Protein 2KJX (pdb70)

Solvent-accessible surface area: 5220 Å² total; per-residue (Å²): 124,120,59,156,155,144,134,21,1,63,109,105,26,136,80,89,69,64,94,89,5,62,85,23,82,137,166,74,36,176,93,12,106,45,17,66,119,44,19,70,16,5,64,0,14,0,89,60,89,155,124,69,56,85,42,20,10,164,31,65,153,88,133,126,283

B-factor: mean 38.59, std 23.53, range [0.22, 75.43]

Foldseek 3Di:
DPPDDDDDQVVVFPKDQPFAWAAAPPVRVPVPVQCPPQNTWTWIFGPVVGRTDTHHDHCVPVPDD

GO terms:
  GO:0005737 cytoplasm (C, IDA)
  GO:0005813 centrosome (C, IDA)
  GO:0005819 spindle (C, IDA)
  GO:0030496 midbody (C, IDA)
  GO:0019901 protein kinase binding (F, IDA)
  GO:0045860 positive regulation of protein kinase activity (P, IMP)
  GO:0000278 mitotic cell cycle (P, IMP)
  GO:0000281 mitotic cytokinesis (P, IMP)
  GO:0005886 plasma membrane (C, TAS)
  GO:0016020 membrane (C, TAS)

Nearest PDB structures (foldseek):
  2kjx-assembly1_A  TM=9.629E-01  e=8.630E-12  Homo sapiens
  6y7e-assembly1_B  TM=2.999E-01  e=5.609E+00  Stutzerimonas stutzeri
  7aq2-assembly1_B  TM=3.001E-01  e=7.228E+00  Stutzerimonas stutzeri
  7aq5-assembly1_B  TM=2.984E-01  e=6.784E+00  Stutzerimonas stutzeri
  7aq6-assembly1_A  TM=3.002E-01  e=6.784E+00  Stutzerimonas stutzeri

Secondary structure (DSSP, 8-state):
--------STTTS-EEEEEEEEE--HHHHHH-GGGTTT-EEEEEEETTTTEEEEEE--HHHHS--

InterPro domains:
  IPR008657 Jumping translocation breakpoint [PF05439] (39-143)
  IPR008657 Jumping translocation breakpoint [PTHR13041] (1-146)

CATH classification: 3.30.720.220

Organism: Homo sapiens (NCBI:txid9606)

Radius of gyration: 13.04 Å; Cα contacts (8 Å, |Δi|>4): 116; chains: 1; bounding box: 39×29×23 Å

Structure (mmCIF, N/CA/C/O backbone):
data_2KJX
#
_entry.id   2KJX
#
_cell.length_a   1.000
_cell.length_b   1.000
_cell.length_c   1.000
_cell.angle_alpha   90.00
_cell.angle_beta   90.00
_cell.angle_gamma   90.00
#
_symmetry.space_group_name_H-M   'P 1'
#
loop_
_atom_site.group_PDB
_atom_site.id
_atom_site.type_symbol
_atom_site.label_atom_id
_atom_site.label_alt_id
_atom_site.label_comp_id
_atom_site.label_asym_id
_atom_site.label_entity_id
_atom_site.label_seq_id
_atom_site.pdbx_PDB_ins_code
_atom_site.Cartn_x
_atom_site.Cartn_y
_atom_site.Cartn_z
_atom_site.occupancy
_atom_site.B_iso_or_equiv
_atom_site.auth_seq_id
_atom_site.auth_comp_id
_atom_site.auth_asym_id
_atom_site.auth_atom_id
_atom_site.pdbx_PDB_model_num
ATOM 1 N N . GLY A 1 1 ? 24.604 -7.556 1.661 1.00 13.00 1 GLY A N 1
ATOM 2 C CA . GLY A 1 1 ? 25.645 -8.401 2.307 1.00 45.03 1 GLY A CA 1
ATOM 3 C C . GLY A 1 1 ? 25.130 -9.781 2.667 1.00 41.03 1 GLY A C 1
ATOM 4 O O . GLY A 1 1 ? 25.278 -10.728 1.893 1.00 70.10 1 GLY A O 1
ATOM 10 N N . SER A 1 2 ? 24.524 -9.896 3.845 1.00 61.55 2 SER A N 1
ATOM 11 C CA . SER A 1 2 ? 23.986 -11.170 4.306 1.00 62.34 2 SER A CA 1
ATOM 12 C C . SER A 1 2 ? 22.873 -11.656 3.384 1.00 72.15 2 SER A C 1
ATOM 13 O O . SER A 1 2 ? 22.810 -12.836 3.036 1.00 23.13 2 SER A O 1
ATOM 21 N N . GLY A 1 3 ? 21.995 -10.739 2.991 1.00 5.02 3 GLY A N 1
ATOM 22 C CA . GLY A 1 3 ? 20.895 -11.094 2.112 1.00 31.33 3 GLY A CA 1
ATOM 23 C C . GLY A 1 3 ? 19.568 -11.164 2.843 1.00 14.51 3 GLY A C 1
ATOM 24 O O . GLY A 1 3 ? 18.867 -12.173 2.775 1.00 12.24 3 GLY A O 1
ATOM 28 N N . MET A 1 4 ? 19.224 -10.088 3.543 1.00 51.55 4 MET A N 1
ATOM 29 C CA . MET A 1 4 ? 17.972 -10.032 4.289 1.00 51.14 4 MET A CA 1
ATOM 30 C C . MET A 1 4 ? 16.776 -10.198 3.358 1.00 52.23 4 MET A C 1
ATOM 31 O O . MET A 1 4 ? 16.728 -9.607 2.279 1.00 50.10 4 MET A O 1
ATOM 45 N N . LYS A 1 5 ? 15.810 -11.006 3.782 1.00 31.03 5 LYS A N 1
ATOM 46 C CA . LYS A 1 5 ? 14.612 -11.250 2.987 1.00 2.22 5 LYS A CA 1
ATOM 47 C C . LYS A 1 5 ? 13.402 -10.547 3.595 1.00 51.41 5 LYS A C 1
ATOM 48 O O . LYS A 1 5 ? 12.954 -10.897 4.687 1.00 72.14 5 LYS A O 1
ATOM 67 N N . GLU A 1 6 ? 12.878 -9.557 2.880 1.00 3.51 6 GLU A N 1
ATOM 68 C CA . GLU A 1 6 ? 11.720 -8.805 3.350 1.00 50.31 6 GLU A CA 1
ATOM 69 C C . GLU A 1 6 ? 10.650 -8.723 2.266 1.00 74.12 6 GLU A C 1
ATOM 70 O O . GLU A 1 6 ? 10.898 -8.214 1.172 1.00 31.42 6 GLU A O 1
ATOM 82 N N . PHE A 1 7 ? 9.459 -9.226 2.576 1.00 12.34 7 PHE A N 1
ATOM 83 C CA . PHE A 1 7 ? 8.351 -9.208 1.628 1.00 72.33 7 PHE A CA 1
ATOM 84 C C . PHE A 1 7 ? 7.059 -8.757 2.306 1.00 64.42 7 PHE A C 1
ATOM 85 O O . PHE A 1 7 ? 6.980 -8.699 3.533 1.00 12.34 7 PHE A O 1
ATOM 102 N N . PRO A 1 8 ? 6.026 -8.433 1.510 1.00 43.45 8 PRO A N 1
ATOM 103 C CA . PRO A 1 8 ? 4.736 -7.987 2.026 1.00 73.54 8 PRO A CA 1
ATOM 104 C C . PRO A 1 8 ? 3.806 -9.153 2.332 1.00 53.23 8 PRO A C 1
ATOM 105 O O . PRO A 1 8 ? 4.232 -10.308 2.363 1.00 60.40 8 PRO A O 1
ATOM 116 N N . CYS A 1 9 ? 2.530 -8.850 2.547 1.00 73.50 9 CYS A N 1
ATOM 117 C CA . CYS A 1 9 ? 1.544 -9.881 2.837 1.00 71.31 9 CYS A CA 1
ATOM 118 C C . CYS A 1 9 ? 0.656 -10.133 1.622 1.00 50.22 9 CYS A C 1
ATOM 119 O O . CYS A 1 9 ? 0.130 -11.230 1.445 1.00 63.45 9 CYS A O 1
ATOM 126 N N . TRP A 1 10 ? 0.493 -9.110 0.787 1.00 35.33 10 TRP A N 1
ATOM 127 C CA . TRP A 1 10 ? -0.332 -9.224 -0.409 1.00 21.04 10 TRP A CA 1
ATOM 128 C C . TRP A 1 10 ? 0.328 -10.123 -1.450 1.00 44.23 10 TRP A C 1
ATOM 129 O O . TRP A 1 10 ? -0.336 -10.627 -2.356 1.00 71.43 10 TRP A O 1
ATOM 150 N N . LEU A 1 11 ? 1.635 -10.320 -1.316 1.00 50.21 11 LEU A N 1
ATOM 151 C CA . LEU A 1 11 ? 2.377 -11.158 -2.248 1.00 53.45 11 LEU A CA 1
ATOM 152 C C . LEU A 1 11 ? 2.202 -12.638 -1.917 1.00 25.11 11 LEU A C 1
ATOM 153 O O . LEU A 1 11 ? 2.390 -13.501 -2.774 1.00 5.44 11 LEU A O 1
ATOM 169 N N . VAL A 1 12 ? 1.838 -12.925 -0.670 1.00 72.05 12 VAL A N 1
ATOM 170 C CA . VAL A 1 12 ? 1.634 -14.302 -0.231 1.00 61.41 12 VAL A CA 1
ATOM 171 C C . VAL A 1 12 ? 0.230 -14.507 0.341 1.00 70.23 12 VAL A C 1
ATOM 172 O O . VAL A 1 12 ? -0.132 -15.618 0.729 1.00 21.03 12 VAL A O 1
ATOM 185 N N . GLU A 1 13 ? -0.558 -13.434 0.392 1.00 30.51 13 GLU A N 1
ATOM 186 C CA . GLU A 1 13 ? -1.918 -13.505 0.917 1.00 62.23 13 GLU A CA 1
ATOM 187 C C . GLU A 1 13 ? -2.868 -12.660 0.078 1.00 71.05 13 GLU A C 1
ATOM 188 O O . GLU A 1 13 ? -2.435 -11.870 -0.762 1.00 13.44 13 GLU A O 1
ATOM 200 N N . GLU A 1 14 ? -4.165 -12.816 0.324 1.00 64.30 14 GLU A N 1
ATOM 201 C CA . GLU A 1 14 ? -5.173 -12.050 -0.395 1.00 13.44 14 GLU A CA 1
ATOM 202 C C . GLU A 1 14 ? -5.319 -10.671 0.232 1.00 41.45 14 GLU A C 1
ATOM 203 O O . GLU A 1 14 ? -5.496 -10.551 1.443 1.00 52.02 14 GLU A O 1
ATOM 215 N N . PHE A 1 15 ? -5.233 -9.636 -0.591 1.00 62.02 15 PHE A N 1
ATOM 216 C CA . PHE A 1 15 ? -5.342 -8.267 -0.099 1.00 62.31 15 PHE A CA 1
ATOM 217 C C . PHE A 1 15 ? -6.597 -7.579 -0.621 1.00 64.22 15 PHE A C 1
ATOM 218 O O . PHE A 1 15 ? -7.156 -7.968 -1.646 1.00 62.13 15 PHE A O 1
ATOM 235 N N . VAL A 1 16 ? -7.028 -6.550 0.098 1.00 2.41 16 VAL A N 1
ATOM 236 C CA . VAL A 1 16 ? -8.211 -5.793 -0.278 1.00 31.43 16 VAL A CA 1
ATOM 237 C C . VAL A 1 16 ? -7.984 -4.298 -0.090 1.00 22.11 16 VAL A C 1
ATOM 238 O O . VAL A 1 16 ? -7.768 -3.832 1.029 1.00 75.14 16 VAL A O 1
ATOM 251 N N . VAL A 1 17 ? -8.031 -3.549 -1.187 1.00 45.11 17 VAL A N 1
ATOM 252 C CA . VAL A 1 17 ? -7.827 -2.107 -1.130 1.00 30.33 17 VAL A CA 1
ATOM 253 C C . VAL A 1 17 ? -8.854 -1.443 -0.220 1.00 63.52 17 VAL A C 1
ATOM 254 O O . VAL A 1 17 ? -9.953 -1.098 -0.655 1.00 3.11 17 VAL A O 1
ATOM 267 N N . ALA A 1 18 ? -8.486 -1.260 1.043 1.00 24.25 18 ALA A N 1
ATOM 268 C CA . ALA A 1 18 ? -9.372 -0.630 2.013 1.00 24.50 18 ALA A CA 1
ATOM 269 C C . ALA A 1 18 ? -9.231 0.886 1.968 1.00 10.51 18 ALA A C 1
ATOM 270 O O . ALA A 1 18 ? -10.166 1.620 2.288 1.00 72.45 18 ALA A O 1
ATOM 277 N N . GLU A 1 19 ? -8.051 1.347 1.565 1.00 44.14 19 GLU A N 1
ATOM 278 C CA . GLU A 1 19 ? -7.776 2.774 1.471 1.00 31.20 19 GLU A CA 1
ATOM 279 C C . GLU A 1 19 ? -7.073 3.099 0.159 1.00 13.33 19 GLU A C 1
ATOM 280 O O . GLU A 1 19 ? -5.914 2.737 -0.039 1.00 51.44 19 GLU A O 1
ATOM 292 N N . GLU A 1 20 ? -7.777 3.787 -0.737 1.00 40.43 20 GLU A N 1
ATOM 293 C CA . GLU A 1 20 ? -7.209 4.160 -2.029 1.00 21.44 20 GLU A CA 1
ATOM 294 C C . GLU A 1 20 ? -5.835 4.795 -1.846 1.00 4.42 20 GLU A C 1
ATOM 295 O O . GLU A 1 20 ? -5.521 5.317 -0.777 1.00 22.04 20 GLU A O 1
ATOM 307 N N . CYS A 1 21 ? -5.011 4.735 -2.886 1.00 30.53 21 CYS A N 1
ATOM 308 C CA . CYS A 1 21 ? -3.668 5.293 -2.813 1.00 64.42 21 CYS A CA 1
ATOM 309 C C . CYS A 1 21 ? -3.684 6.806 -2.989 1.00 40.01 21 CYS A C 1
ATOM 310 O O . CYS A 1 21 ? -4.464 7.346 -3.774 1.00 62.45 21 CYS A O 1
ATOM 317 N N . SER A 1 22 ? -2.819 7.482 -2.240 1.00 65.32 22 SER A N 1
ATOM 318 C CA . SER A 1 22 ? -2.728 8.937 -2.296 1.00 10.12 22 SER A CA 1
ATOM 319 C C . SER A 1 22 ? -1.275 9.400 -2.356 1.00 65.14 22 SER A C 1
ATOM 320 O O . SER A 1 22 ? -0.357 8.632 -2.070 1.00 32.50 22 SER A O 1
ATOM 328 N N . PRO A 1 23 ? -1.053 10.673 -2.730 1.00 12.03 23 PRO A N 1
ATOM 329 C CA . PRO A 1 23 ? 0.291 11.249 -2.837 1.00 21.13 23 PRO A CA 1
ATOM 330 C C . PRO A 1 23 ? 1.171 10.934 -1.631 1.00 45.21 23 PRO A C 1
ATOM 331 O O . PRO A 1 23 ? 0.675 10.632 -0.545 1.00 51.53 23 PRO A O 1
ATOM 342 N N . CYS A 1 24 ? 2.481 11.008 -1.837 1.00 64.21 24 CYS A N 1
ATOM 343 C CA . CYS A 1 24 ? 3.445 10.733 -0.778 1.00 41.12 24 CYS A CA 1
ATOM 344 C C . CYS A 1 24 ? 4.225 11.993 -0.416 1.00 42.30 24 CYS A C 1
ATOM 345 O O . CYS A 1 24 ? 4.903 12.580 -1.259 1.00 75.22 24 CYS A O 1
ATOM 352 N N . SER A 1 25 ? 4.123 12.407 0.844 1.00 62.44 25 SER A N 1
ATOM 353 C CA . SER A 1 25 ? 4.818 13.599 1.318 1.00 2.22 25 SER A CA 1
ATOM 354 C C . SER A 1 25 ? 6.312 13.519 1.019 1.00 70.25 25 SER A C 1
ATOM 355 O O . SER A 1 25 ? 6.782 12.559 0.409 1.00 14.45 25 SER A O 1
ATOM 363 N N . ASN A 1 26 ? 7.053 14.535 1.452 1.00 2.45 26 ASN A N 1
ATOM 364 C CA . ASN A 1 26 ? 8.494 14.580 1.231 1.00 61.34 26 ASN A CA 1
ATOM 365 C C . ASN A 1 26 ? 9.179 13.360 1.838 1.00 52.52 26 ASN A C 1
ATOM 366 O O . ASN A 1 26 ? 10.155 12.847 1.292 1.00 3.14 26 ASN A O 1
ATOM 377 N N . PHE A 1 27 ? 8.657 12.898 2.971 1.00 41.14 27 PHE A N 1
ATOM 378 C CA . PHE A 1 27 ? 9.219 11.738 3.653 1.00 41.32 27 PHE A CA 1
ATOM 379 C C . PHE A 1 27 ? 8.444 10.472 3.299 1.00 71.23 27 PHE A C 1
ATOM 380 O O . PHE A 1 27 ? 8.998 9.373 3.301 1.00 42.14 27 PHE A O 1
ATOM 397 N N . ARG A 1 28 ? 7.160 10.634 2.997 1.00 22.22 28 ARG A N 1
ATOM 398 C CA . ARG A 1 28 ? 6.308 9.504 2.643 1.00 53.32 28 ARG A CA 1
ATOM 399 C C . ARG A 1 28 ? 6.856 8.769 1.422 1.00 23.30 28 ARG A C 1
ATOM 400 O O . ARG A 1 28 ? 6.881 7.539 1.386 1.00 30.43 28 ARG A O 1
ATOM 421 N N . ALA A 1 29 ? 7.293 9.531 0.424 1.00 64.15 29 ALA A N 1
ATOM 422 C CA . ALA A 1 29 ? 7.838 8.951 -0.799 1.00 43.54 29 ALA A CA 1
ATOM 423 C C . ALA A 1 29 ? 9.321 8.627 -0.641 1.00 41.43 29 ALA A C 1
ATOM 424 O O . ALA A 1 29 ? 9.794 7.593 -1.115 1.00 0.32 29 ALA A O 1
ATOM 431 N N . LYS A 1 30 ? 10.049 9.517 0.022 1.00 63.32 30 LYS A N 1
ATOM 432 C CA . LYS A 1 30 ? 11.478 9.328 0.239 1.00 21.21 30 LYS A CA 1
ATOM 433 C C . LYS A 1 30 ? 11.758 8.027 0.990 1.00 71.31 30 LYS A C 1
ATOM 434 O O . LYS A 1 30 ? 12.862 7.488 0.923 1.00 20.25 30 LYS A O 1
ATOM 453 N N . THR A 1 31 ? 10.754 7.530 1.708 1.00 61.53 31 THR A N 1
ATOM 454 C CA . THR A 1 31 ? 10.902 6.296 2.471 1.00 13.24 31 THR A CA 1
ATOM 455 C C . THR A 1 31 ? 10.247 5.120 1.753 1.00 42.45 31 THR A C 1
ATOM 456 O O . THR A 1 31 ? 10.775 4.008 1.753 1.00 34.10 31 THR A O 1
ATOM 467 N N . THR A 1 32 ? 9.092 5.369 1.145 1.00 45.15 32 THR A N 1
ATOM 468 C CA . THR A 1 32 ? 8.366 4.326 0.429 1.00 43.11 32 THR A CA 1
ATOM 469 C C . THR A 1 32 ? 8.721 4.329 -1.059 1.00 2.54 32 THR A C 1
ATOM 470 O O . THR A 1 32 ? 8.681 5.373 -1.709 1.00 63.31 32 THR A O 1
ATOM 481 N N . PRO A 1 33 ? 9.073 3.156 -1.619 1.00 11.43 33 PRO A N 1
ATOM 482 C CA . PRO A 1 33 ? 9.431 3.034 -3.034 1.00 45.13 33 PRO A CA 1
ATOM 483 C C . PRO A 1 33 ? 8.208 3.005 -3.945 1.00 31.43 33 PRO A C 1
ATOM 484 O O . PRO A 1 33 ? 8.308 3.271 -5.143 1.00 12.40 33 PRO A O 1
ATOM 495 N N . GLU A 1 34 ? 7.053 2.680 -3.370 1.00 11.32 34 GLU A N 1
ATOM 496 C CA . GLU A 1 34 ? 5.809 2.615 -4.130 1.00 53.25 34 GLU A CA 1
ATOM 497 C C . GLU A 1 34 ? 5.430 3.983 -4.697 1.00 10.23 34 GLU A C 1
ATOM 498 O O . GLU A 1 34 ? 4.582 4.082 -5.583 1.00 54.24 34 GLU A O 1
ATOM 510 N N . CYS A 1 35 ? 6.060 5.037 -4.180 1.00 34.03 35 CYS A N 1
ATOM 511 C CA . CYS A 1 35 ? 5.782 6.394 -4.637 1.00 51.31 35 CYS A CA 1
ATOM 512 C C . CYS A 1 35 ? 6.733 6.804 -5.761 1.00 2.43 35 CYS A C 1
ATOM 513 O O . CYS A 1 35 ? 6.991 7.990 -5.964 1.00 20.32 35 CYS A O 1
ATOM 520 N N . GLY A 1 36 ? 7.258 5.818 -6.482 1.00 63.22 36 GLY A N 1
ATOM 521 C CA . GLY A 1 36 ? 8.180 6.101 -7.567 1.00 52.33 36 GLY A CA 1
ATOM 522 C C . GLY A 1 36 ? 7.500 6.196 -8.923 1.00 55.01 36 GLY A C 1
ATOM 523 O O . GLY A 1 36 ? 7.742 7.144 -9.671 1.00 64.32 36 GLY A O 1
ATOM 527 N N . PRO A 1 37 ? 6.647 5.219 -9.281 1.00 73.14 37 PRO A N 1
ATOM 528 C CA . PRO A 1 37 ? 5.955 5.212 -10.568 1.00 23.15 37 PRO A CA 1
ATOM 529 C C . PRO A 1 37 ? 4.679 6.048 -10.562 1.00 63.30 37 PRO A C 1
ATOM 530 O O . PRO A 1 37 ? 4.459 6.865 -11.456 1.00 0.41 37 PRO A O 1
ATOM 541 N N . THR A 1 38 ? 3.839 5.841 -9.554 1.00 72.51 38 THR A N 1
ATOM 542 C CA . THR A 1 38 ? 2.584 6.578 -9.443 1.00 5.33 38 THR A CA 1
ATOM 543 C C . THR A 1 38 ? 2.702 7.712 -8.435 1.00 31.43 38 THR A C 1
ATOM 544 O O . THR A 1 38 ? 2.088 8.766 -8.598 1.00 73.30 38 THR A O 1
ATOM 555 N N . GLY A 1 39 ? 3.470 7.480 -7.377 1.00 33.13 39 GLY A N 1
ATOM 556 C CA . GLY A 1 39 ? 3.621 8.482 -6.341 1.00 62.14 39 GLY A CA 1
ATOM 557 C C . GLY A 1 39 ? 2.470 8.438 -5.350 1.00 14.14 39 GLY A C 1
ATOM 558 O O . GLY A 1 39 ? 2.454 9.176 -4.364 1.00 32.31 39 GLY A O 1
ATOM 562 N N . TYR A 1 40 ? 1.505 7.559 -5.622 1.00 12.43 40 TYR A N 1
ATOM 563 C CA . TYR A 1 40 ? 0.338 7.391 -4.770 1.00 72.12 40 TYR A CA 1
ATOM 564 C C . TYR A 1 40 ? 0.370 6.013 -4.115 1.00 52.23 40 TYR A C 1
ATOM 565 O O . TYR A 1 40 ? 0.512 5.000 -4.801 1.00 63.24 40 TYR A O 1
ATOM 583 N N . VAL A 1 41 ? 0.249 5.969 -2.790 1.00 42.43 41 VAL A N 1
ATOM 584 C CA . VAL A 1 41 ? 0.277 4.696 -2.076 1.00 62.13 41 VAL A CA 1
ATOM 585 C C . VAL A 1 41 ? -1.030 4.418 -1.340 1.00 74.32 41 VAL A C 1
ATOM 586 O O . VAL A 1 41 ? -1.524 5.252 -0.582 1.00 3.13 41 VAL A O 1
ATOM 599 N N . GLU A 1 42 ? -1.579 3.228 -1.575 1.00 61.52 42 GLU A N 1
ATOM 600 C CA . GLU A 1 42 ? -2.830 2.802 -0.950 1.00 3.23 42 GLU A CA 1
ATOM 601 C C . GLU A 1 42 ? -2.567 1.939 0.280 1.00 23.24 42 GLU A C 1
ATOM 602 O O . GLU A 1 42 ? -1.420 1.631 0.603 1.00 50.54 42 GLU A O 1
ATOM 614 N N . LYS A 1 43 ? -3.642 1.546 0.954 1.00 11.22 43 LYS A N 1
ATOM 615 C CA . LYS A 1 43 ? -3.541 0.709 2.144 1.00 62.41 43 LYS A CA 1
ATOM 616 C C . LYS A 1 43 ? -4.364 -0.564 1.976 1.00 53.12 43 LYS A C 1
ATOM 617 O O . LYS A 1 43 ? -5.573 -0.573 2.215 1.00 1.11 43 LYS A O 1
ATOM 636 N N . ILE A 1 44 ? -3.702 -1.636 1.555 1.00 32.43 44 ILE A N 1
ATOM 637 C CA . ILE A 1 44 ? -4.367 -2.917 1.346 1.00 61.52 44 ILE A CA 1
ATOM 638 C C . ILE A 1 44 ? -4.154 -3.854 2.530 1.00 63.40 44 ILE A C 1
ATOM 639 O O . ILE A 1 44 ? -3.025 -4.062 2.975 1.00 33.33 44 ILE A O 1
ATOM 655 N N . THR A 1 45 ? -5.248 -4.418 3.034 1.00 55.41 45 THR A N 1
ATOM 656 C CA . THR A 1 45 ? -5.185 -5.337 4.167 1.00 51.25 45 THR A CA 1
ATOM 657 C C . THR A 1 45 ? -5.266 -6.784 3.695 1.00 40.22 45 THR A C 1
ATOM 658 O O . THR A 1 45 ? -5.983 -7.096 2.745 1.00 1.12 45 THR A O 1
ATOM 669 N N . CYS A 1 46 ? -4.526 -7.667 4.361 1.00 64.32 46 CYS A N 1
ATOM 670 C CA . CYS A 1 46 ? -4.520 -9.079 3.999 1.00 13.53 46 CYS A CA 1
ATOM 671 C C . CYS A 1 46 ? -5.425 -9.889 4.917 1.00 55.44 46 CYS A C 1
ATOM 672 O O . CYS A 1 46 ? -5.210 -9.944 6.127 1.00 70.35 46 CYS A O 1
ATOM 679 N N . SER A 1 47 ? -6.431 -10.530 4.329 1.00 45.25 47 SER A N 1
ATOM 680 C CA . SER A 1 47 ? -7.363 -11.352 5.089 1.00 42.35 47 SER A CA 1
ATOM 681 C C . SER A 1 47 ? -6.605 -12.333 5.974 1.00 14.03 47 SER A C 1
ATOM 682 O O . SER A 1 47 ? -7.088 -12.736 7.032 1.00 21.44 47 SER A O 1
ATOM 690 N N . SER A 1 48 ? -5.407 -12.704 5.532 1.00 3.45 48 SER A N 1
ATOM 691 C CA . SER A 1 48 ? -4.569 -13.624 6.282 1.00 4.33 48 SER A CA 1
ATOM 692 C C . SER A 1 48 ? -3.741 -12.867 7.313 1.00 11.24 48 SER A C 1
ATOM 693 O O . SER A 1 48 ? -2.739 -12.234 6.982 1.00 45.14 48 SER A O 1
ATOM 701 N N . SER A 1 49 ? -4.186 -12.934 8.562 1.00 21.11 49 SER A N 1
ATOM 702 C CA . SER A 1 49 ? -3.519 -12.262 9.680 1.00 51.02 49 SER A CA 1
ATOM 703 C C . SER A 1 49 ? -3.856 -10.774 9.713 1.00 25.33 49 SER A C 1
ATOM 704 O O . SER A 1 49 ? -3.246 -10.016 10.467 1.00 51.41 49 SER A O 1
ATOM 712 N N . LYS A 1 50 ? -4.823 -10.356 8.893 1.00 72.14 50 LYS A N 1
ATOM 713 C CA . LYS A 1 50 ? -5.224 -8.953 8.833 1.00 20.52 50 LYS A CA 1
ATOM 714 C C . LYS A 1 50 ? -3.995 -8.051 8.854 1.00 2.24 50 LYS A C 1
ATOM 715 O O . LYS A 1 50 ? -3.689 -7.422 9.867 1.00 33.43 50 LYS A O 1
ATOM 734 N N . ARG A 1 51 ? -3.285 -8.011 7.734 1.00 1.11 51 ARG A N 1
ATOM 735 C CA . ARG A 1 51 ? -2.078 -7.207 7.628 1.00 14.13 51 ARG A CA 1
ATOM 736 C C . ARG A 1 51 ? -2.222 -6.131 6.560 1.00 53.14 51 ARG A C 1
ATOM 737 O O . ARG A 1 51 ? -2.495 -6.424 5.396 1.00 22.30 51 ARG A O 1
ATOM 758 N N . ASN A 1 52 ? -2.037 -4.882 6.970 1.00 34.42 52 ASN A N 1
ATOM 759 C CA . ASN A 1 52 ? -2.145 -3.749 6.057 1.00 23.12 52 ASN A CA 1
ATOM 760 C C . ASN A 1 52 ? -0.776 -3.363 5.508 1.00 31.12 52 ASN A C 1
ATOM 761 O O . ASN A 1 52 ? 0.125 -2.994 6.262 1.00 2.31 52 ASN A O 1
ATOM 772 N N . GLU A 1 53 ? -0.629 -3.450 4.192 1.00 41.33 53 GLU A N 1
ATOM 773 C CA . GLU A 1 53 ? 0.629 -3.111 3.540 1.00 4.05 53 GLU A CA 1
ATOM 774 C C . GLU A 1 53 ? 0.503 -1.808 2.759 1.00 61.35 53 GLU A C 1
ATOM 775 O O . GLU A 1 53 ? -0.602 -1.363 2.447 1.00 75.32 53 GLU A O 1
ATOM 787 N N . PHE A 1 54 ? 1.642 -1.204 2.442 1.00 62.12 54 PHE A N 1
ATOM 788 C CA . PHE A 1 54 ? 1.661 0.046 1.691 1.00 52.31 54 PHE A CA 1
ATOM 789 C C . PHE A 1 54 ? 1.936 -0.221 0.216 1.00 20.21 54 PHE A C 1
ATOM 790 O O . PHE A 1 54 ? 3.086 -0.372 -0.195 1.00 71.11 54 PHE A O 1
ATOM 807 N N . LYS A 1 55 ? 0.870 -0.284 -0.574 1.00 44.01 55 LYS A N 1
ATOM 808 C CA . LYS A 1 55 ? 0.989 -0.540 -2.004 1.00 73.11 55 LYS A CA 1
ATOM 809 C C . LYS A 1 55 ? 0.821 0.747 -2.805 1.00 63.12 55 LYS A C 1
ATOM 810 O O . LYS A 1 55 ? 0.544 1.804 -2.245 1.00 60.32 55 LYS A O 1
ATOM 829 N N . SER A 1 56 ? 0.990 0.646 -4.119 1.00 61.14 56 SER A N 1
ATOM 830 C CA . SER A 1 56 ? 0.850 1.798 -5.004 1.00 14.20 56 SER A CA 1
ATOM 831 C C . SER A 1 56 ? -0.245 1.547 -6.036 1.00 33.41 56 SER A C 1
ATOM 832 O O . SER A 1 56 ? -0.318 0.464 -6.617 1.00 61.31 56 SER A O 1
ATOM 840 N N . CYS A 1 57 ? -1.094 2.544 -6.267 1.00 64.24 57 CYS A N 1
ATOM 841 C CA . CYS A 1 57 ? -2.174 2.398 -7.240 1.00 63.31 57 CYS A CA 1
ATOM 842 C C . CYS A 1 57 ? -2.249 3.609 -8.159 1.00 53.51 57 CYS A C 1
ATOM 843 O O . CYS A 1 57 ? -1.531 4.591 -7.971 1.00 2.13 57 CYS A O 1
ATOM 850 N N . ARG A 1 58 ? -3.118 3.531 -9.155 1.00 31.41 58 ARG A N 1
ATOM 851 C CA . ARG A 1 58 ? -3.284 4.619 -10.105 1.00 62.35 58 ARG A CA 1
ATOM 852 C C . ARG A 1 58 ? -4.400 5.557 -9.655 1.00 33.04 58 ARG A C 1
ATOM 853 O O . ARG A 1 58 ? -5.539 5.135 -9.461 1.00 54.43 58 ARG A O 1
ATOM 874 N N . SER A 1 59 ? -4.062 6.830 -9.488 1.00 52.53 59 SER A N 1
ATOM 875 C CA . SER A 1 59 ? -5.034 7.827 -9.058 1.00 74.44 59 SER A CA 1
ATOM 876 C C . SER A 1 59 ? -5.821 8.372 -10.245 1.00 41.43 59 SER A C 1
ATOM 877 O O . SER A 1 59 ? -6.979 8.768 -10.107 1.00 4.30 59 SER A O 1
ATOM 885 N N . ALA A 1 60 ? -5.186 8.390 -11.413 1.00 3.34 60 ALA A N 1
ATOM 886 C CA . ALA A 1 60 ? -5.825 8.886 -12.625 1.00 12.12 60 ALA A CA 1
ATOM 887 C C . ALA A 1 60 ? -7.043 8.043 -13.000 1.00 72.42 60 ALA A C 1
ATOM 888 O O . ALA A 1 60 ? -7.892 8.478 -13.778 1.00 55.10 60 ALA A O 1
ATOM 895 N N . LEU A 1 61 ? -7.125 6.837 -12.444 1.00 70.34 61 LEU A N 1
ATOM 896 C CA . LEU A 1 61 ? -8.241 5.942 -12.725 1.00 65.13 61 LEU A CA 1
ATOM 897 C C . LEU A 1 61 ? -9.118 5.765 -11.491 1.00 65.11 61 LEU A C 1
ATOM 898 O O . LEU A 1 61 ? -10.329 5.576 -11.600 1.00 12.32 61 LEU A O 1
ATOM 914 N N . MET A 1 62 ? -8.497 5.828 -10.318 1.00 5.12 62 MET A N 1
ATOM 915 C CA . MET A 1 62 ? -9.223 5.676 -9.063 1.00 74.32 62 MET A CA 1
ATOM 916 C C . MET A 1 62 ? -10.279 6.764 -8.914 1.00 42.24 62 MET A C 1
ATOM 917 O O . MET A 1 62 ? -11.444 6.481 -8.635 1.00 43.24 62 MET A O 1
ATOM 931 N N . GLU A 1 63 ? -9.863 8.013 -9.102 1.00 3.04 63 GLU A N 1
ATOM 932 C CA . GLU A 1 63 ? -10.772 9.147 -8.992 1.00 74.33 63 GLU A CA 1
ATOM 933 C C . GLU A 1 63 ? -10.323 10.289 -9.899 1.00 21.00 63 GLU A C 1
ATOM 934 O O . GLU A 1 63 ? -9.551 11.155 -9.487 1.00 12.42 63 GLU A O 1
ATOM 946 N N . GLN A 1 64 ? -10.811 10.282 -11.135 1.00 63.01 64 GLN A N 1
ATOM 947 C CA . GLN A 1 64 ? -10.459 11.316 -12.100 1.00 12.32 64 GLN A CA 1
ATOM 948 C C . GLN A 1 64 ? -11.645 11.648 -12.999 1.00 51.11 64 GLN A C 1
ATOM 949 O O . GLN A 1 64 ? -11.892 10.968 -13.996 1.00 44.52 64 GLN A O 1
ATOM 963 N N . ARG A 1 65 ? -12.378 12.697 -12.641 1.00 1.31 65 ARG A N 1
ATOM 964 C CA . ARG A 1 65 ? -13.540 13.119 -13.415 1.00 12.02 65 ARG A CA 1
ATOM 965 C C . ARG A 1 65 ? -13.139 13.486 -14.840 1.00 24.24 65 ARG A C 1
ATOM 966 O O . ARG A 1 65 ? -11.936 13.384 -15.161 1.00 37.68 65 ARG A O 1
ATOM 988 N N . GLY A 1 1 ? 18.928 -21.288 -2.809 1.00 13.00 1 GLY A N 2
ATOM 989 C CA . GLY A 1 1 ? 19.644 -21.073 -1.520 1.00 45.03 1 GLY A CA 2
ATOM 990 C C . GLY A 1 1 ? 19.630 -19.622 -1.084 1.00 41.03 1 GLY A C 2
ATOM 991 O O . GLY A 1 1 ? 20.465 -18.828 -1.515 1.00 70.10 1 GLY A O 2
ATOM 997 N N . SER A 1 2 ? 18.677 -19.275 -0.225 1.00 61.55 2 SER A N 2
ATOM 998 C CA . SER A 1 2 ? 18.554 -17.909 0.271 1.00 62.34 2 SER A CA 2
ATOM 999 C C . SER A 1 2 ? 18.018 -17.894 1.699 1.00 72.15 2 SER A C 2
ATOM 1000 O O . SER A 1 2 ? 17.097 -18.640 2.034 1.00 23.13 2 SER A O 2
ATOM 1008 N N . GLY A 1 3 ? 18.600 -17.041 2.536 1.00 5.02 3 GLY A N 2
ATOM 1009 C CA . GLY A 1 3 ? 18.166 -16.946 3.918 1.00 31.33 3 GLY A CA 2
ATOM 1010 C C . GLY A 1 3 ? 17.356 -15.694 4.186 1.00 14.51 3 GLY A C 2
ATOM 1011 O O . GLY A 1 3 ? 16.213 -15.770 4.635 1.00 12.24 3 GLY A O 2
ATOM 1015 N N . MET A 1 4 ? 17.949 -14.536 3.910 1.00 51.55 4 MET A N 2
ATOM 1016 C CA . MET A 1 4 ? 17.274 -13.261 4.125 1.00 51.14 4 MET A CA 2
ATOM 1017 C C . MET A 1 4 ? 16.001 -13.172 3.290 1.00 52.23 4 MET A C 2
ATOM 1018 O O . MET A 1 4 ? 16.017 -13.424 2.086 1.00 50.10 4 MET A O 2
ATOM 1032 N N . LYS A 1 5 ? 14.898 -12.811 3.939 1.00 31.03 5 LYS A N 2
ATOM 1033 C CA . LYS A 1 5 ? 13.616 -12.688 3.256 1.00 2.22 5 LYS A CA 2
ATOM 1034 C C . LYS A 1 5 ? 12.922 -11.383 3.631 1.00 51.41 5 LYS A C 2
ATOM 1035 O O . LYS A 1 5 ? 12.792 -11.054 4.811 1.00 72.14 5 LYS A O 2
ATOM 1054 N N . GLU A 1 6 ? 12.479 -10.643 2.620 1.00 3.51 6 GLU A N 2
ATOM 1055 C CA . GLU A 1 6 ? 11.798 -9.372 2.844 1.00 50.31 6 GLU A CA 2
ATOM 1056 C C . GLU A 1 6 ? 10.706 -9.151 1.802 1.00 74.12 6 GLU A C 2
ATOM 1057 O O . GLU A 1 6 ? 10.954 -8.577 0.741 1.00 31.42 6 GLU A O 2
ATOM 1069 N N . PHE A 1 7 ? 9.498 -9.609 2.112 1.00 12.34 7 PHE A N 2
ATOM 1070 C CA . PHE A 1 7 ? 8.367 -9.461 1.201 1.00 72.33 7 PHE A CA 2
ATOM 1071 C C . PHE A 1 7 ? 7.122 -8.992 1.950 1.00 64.42 7 PHE A C 2
ATOM 1072 O O . PHE A 1 7 ? 7.077 -9.024 3.180 1.00 12.34 7 PHE A O 2
ATOM 1089 N N . PRO A 1 8 ? 6.090 -8.548 1.213 1.00 43.45 8 PRO A N 2
ATOM 1090 C CA . PRO A 1 8 ? 4.840 -8.072 1.802 1.00 73.54 8 PRO A CA 2
ATOM 1091 C C . PRO A 1 8 ? 3.876 -9.213 2.102 1.00 53.23 8 PRO A C 2
ATOM 1092 O O . PRO A 1 8 ? 4.257 -10.383 2.069 1.00 60.40 8 PRO A O 2
ATOM 1103 N N . CYS A 1 9 ? 2.624 -8.870 2.384 1.00 73.50 9 CYS A N 2
ATOM 1104 C CA . CYS A 1 9 ? 1.612 -9.875 2.676 1.00 71.31 9 CYS A CA 2
ATOM 1105 C C . CYS A 1 9 ? 0.702 -10.089 1.470 1.00 50.22 9 CYS A C 2
ATOM 1106 O O . CYS A 1 9 ? 0.162 -11.176 1.275 1.00 63.45 9 CYS A O 2
ATOM 1113 N N . TRP A 1 10 ? 0.537 -9.045 0.662 1.00 35.33 10 TRP A N 2
ATOM 1114 C CA . TRP A 1 10 ? -0.308 -9.123 -0.521 1.00 21.04 10 TRP A CA 2
ATOM 1115 C C . TRP A 1 10 ? 0.320 -10.013 -1.590 1.00 44.23 10 TRP A C 2
ATOM 1116 O O . TRP A 1 10 ? -0.361 -10.469 -2.508 1.00 71.43 10 TRP A O 2
ATOM 1137 N N . LEU A 1 11 ? 1.620 -10.257 -1.466 1.00 50.21 11 LEU A N 2
ATOM 1138 C CA . LEU A 1 11 ? 2.331 -11.093 -2.423 1.00 53.45 11 LEU A CA 2
ATOM 1139 C C . LEU A 1 11 ? 2.161 -12.575 -2.096 1.00 25.11 11 LEU A C 2
ATOM 1140 O O . LEU A 1 11 ? 2.396 -13.436 -2.944 1.00 5.44 11 LEU A O 2
ATOM 1156 N N . VAL A 1 12 ? 1.747 -12.869 -0.866 1.00 72.05 12 VAL A N 2
ATOM 1157 C CA . VAL A 1 12 ? 1.543 -14.249 -0.438 1.00 61.41 12 VAL A CA 2
ATOM 1158 C C . VAL A 1 12 ? 0.170 -14.446 0.207 1.00 70.23 12 VAL A C 2
ATOM 1159 O O . VAL A 1 12 ? -0.153 -15.541 0.667 1.00 21.03 12 VAL A O 2
ATOM 1172 N N . GLU A 1 13 ? -0.637 -13.386 0.238 1.00 30.51 13 GLU A N 2
ATOM 1173 C CA . GLU A 1 13 ? -1.972 -13.458 0.828 1.00 62.23 13 GLU A CA 2
ATOM 1174 C C . GLU A 1 13 ? -2.973 -12.650 0.009 1.00 71.05 13 GLU A C 2
ATOM 1175 O O . GLU A 1 13 ? -2.611 -12.007 -0.976 1.00 13.44 13 GLU A O 2
ATOM 1187 N N . GLU A 1 14 ? -4.231 -12.680 0.433 1.00 64.30 14 GLU A N 2
ATOM 1188 C CA . GLU A 1 14 ? -5.286 -11.940 -0.250 1.00 13.44 14 GLU A CA 2
ATOM 1189 C C . GLU A 1 14 ? -5.455 -10.566 0.385 1.00 41.45 14 GLU A C 2
ATOM 1190 O O . GLU A 1 14 ? -5.784 -10.454 1.566 1.00 52.02 14 GLU A O 2
ATOM 1202 N N . PHE A 1 15 ? -5.217 -9.523 -0.399 1.00 62.02 15 PHE A N 2
ATOM 1203 C CA . PHE A 1 15 ? -5.332 -8.156 0.096 1.00 62.31 15 PHE A CA 2
ATOM 1204 C C . PHE A 1 15 ? -6.602 -7.483 -0.407 1.00 64.22 15 PHE A C 2
ATOM 1205 O O . PHE A 1 15 ? -7.155 -7.860 -1.441 1.00 62.13 15 PHE A O 2
ATOM 1222 N N . VAL A 1 16 ? -7.054 -6.479 0.334 1.00 2.41 16 VAL A N 2
ATOM 1223 C CA . VAL A 1 16 ? -8.254 -5.739 -0.026 1.00 31.43 16 VAL A CA 2
ATOM 1224 C C . VAL A 1 16 ? -8.027 -4.238 0.111 1.00 22.11 16 VAL A C 2
ATOM 1225 O O . VAL A 1 16 ? -7.729 -3.743 1.197 1.00 75.14 16 VAL A O 2
ATOM 1238 N N . VAL A 1 17 ? -8.164 -3.516 -0.997 1.00 45.11 17 VAL A N 2
ATOM 1239 C CA . VAL A 1 17 ? -7.968 -2.072 -0.992 1.00 30.33 17 VAL A CA 2
ATOM 1240 C C . VAL A 1 17 ? -8.924 -1.390 -0.021 1.00 63.52 17 VAL A C 2
ATOM 1241 O O . VAL A 1 17 ? -10.057 -1.064 -0.376 1.00 3.11 17 VAL A O 2
ATOM 1254 N N . ALA A 1 18 ? -8.457 -1.171 1.204 1.00 24.25 18 ALA A N 2
ATOM 1255 C CA . ALA A 1 18 ? -9.267 -0.519 2.224 1.00 24.50 18 ALA A CA 2
ATOM 1256 C C . ALA A 1 18 ? -9.123 0.995 2.137 1.00 10.51 18 ALA A C 2
ATOM 1257 O O . ALA A 1 18 ? -10.034 1.740 2.500 1.00 72.45 18 ALA A O 2
ATOM 1264 N N . GLU A 1 19 ? -7.971 1.441 1.650 1.00 44.14 19 GLU A N 2
ATOM 1265 C CA . GLU A 1 19 ? -7.695 2.864 1.507 1.00 31.20 19 GLU A CA 2
ATOM 1266 C C . GLU A 1 19 ? -7.021 3.147 0.170 1.00 13.33 19 GLU A C 2
ATOM 1267 O O . GLU A 1 19 ? -5.874 2.758 -0.049 1.00 51.44 19 GLU A O 2
ATOM 1279 N N . GLU A 1 20 ? -7.734 3.830 -0.722 1.00 40.43 20 GLU A N 2
ATOM 1280 C CA . GLU A 1 20 ? -7.192 4.165 -2.037 1.00 21.44 20 GLU A CA 2
ATOM 1281 C C . GLU A 1 20 ? -5.802 4.774 -1.902 1.00 4.42 20 GLU A C 2
ATOM 1282 O O . GLU A 1 20 ? -5.438 5.276 -0.839 1.00 22.04 20 GLU A O 2
ATOM 1294 N N . CYS A 1 21 ? -5.021 4.714 -2.973 1.00 30.53 21 CYS A N 2
ATOM 1295 C CA . CYS A 1 21 ? -3.668 5.251 -2.942 1.00 64.42 21 CYS A CA 2
ATOM 1296 C C . CYS A 1 21 ? -3.665 6.761 -3.143 1.00 40.01 21 CYS A C 2
ATOM 1297 O O . CYS A 1 21 ? -4.442 7.299 -3.933 1.00 62.45 21 CYS A O 2
ATOM 1304 N N . SER A 1 22 ? -2.788 7.436 -2.408 1.00 65.32 22 SER A N 2
ATOM 1305 C CA . SER A 1 22 ? -2.676 8.889 -2.485 1.00 10.12 22 SER A CA 2
ATOM 1306 C C . SER A 1 22 ? -1.216 9.327 -2.559 1.00 65.14 22 SER A C 2
ATOM 1307 O O . SER A 1 22 ? -0.310 8.546 -2.272 1.00 32.50 22 SER A O 2
ATOM 1315 N N . PRO A 1 23 ? -0.974 10.592 -2.947 1.00 12.03 23 PRO A N 2
ATOM 1316 C CA . PRO A 1 23 ? 0.381 11.140 -3.066 1.00 21.13 23 PRO A CA 2
ATOM 1317 C C . PRO A 1 23 ? 1.236 10.869 -1.832 1.00 45.21 23 PRO A C 2
ATOM 1318 O O . PRO A 1 23 ? 0.718 10.596 -0.750 1.00 51.53 23 PRO A O 2
ATOM 1329 N N . CYS A 1 24 ? 2.551 10.946 -2.009 1.00 64.21 24 CYS A N 2
ATOM 1330 C CA . CYS A 1 24 ? 3.489 10.709 -0.918 1.00 41.12 24 CYS A CA 2
ATOM 1331 C C . CYS A 1 24 ? 4.251 11.984 -0.571 1.00 42.30 24 CYS A C 2
ATOM 1332 O O . CYS A 1 24 ? 4.964 12.538 -1.408 1.00 75.22 24 CYS A O 2
ATOM 1339 N N . SER A 1 25 ? 4.096 12.444 0.665 1.00 62.44 25 SER A N 2
ATOM 1340 C CA . SER A 1 25 ? 4.772 13.654 1.122 1.00 2.22 25 SER A CA 2
ATOM 1341 C C . SER A 1 25 ? 6.284 13.529 0.963 1.00 70.25 25 SER A C 2
ATOM 1342 O O . SER A 1 25 ? 6.775 12.597 0.327 1.00 14.45 25 SER A O 2
ATOM 1350 N N . ASN A 1 26 ? 7.016 14.475 1.543 1.00 2.45 26 ASN A N 2
ATOM 1351 C CA . ASN A 1 26 ? 8.473 14.470 1.465 1.00 61.34 26 ASN A CA 2
ATOM 1352 C C . ASN A 1 26 ? 9.046 13.185 2.052 1.00 52.52 26 ASN A C 2
ATOM 1353 O O . ASN A 1 26 ? 9.784 12.460 1.385 1.00 3.14 26 ASN A O 2
ATOM 1364 N N . PHE A 1 27 ? 8.700 12.908 3.305 1.00 41.14 27 PHE A N 2
ATOM 1365 C CA . PHE A 1 27 ? 9.178 11.708 3.983 1.00 41.32 27 PHE A CA 2
ATOM 1366 C C . PHE A 1 27 ? 8.384 10.482 3.545 1.00 71.23 27 PHE A C 2
ATOM 1367 O O . PHE A 1 27 ? 8.892 9.361 3.567 1.00 42.14 27 PHE A O 2
ATOM 1384 N N . ARG A 1 28 ? 7.134 10.702 3.149 1.00 22.22 28 ARG A N 2
ATOM 1385 C CA . ARG A 1 28 ? 6.267 9.617 2.706 1.00 53.32 28 ARG A CA 2
ATOM 1386 C C . ARG A 1 28 ? 6.880 8.875 1.522 1.00 23.30 28 ARG A C 2
ATOM 1387 O O . ARG A 1 28 ? 7.002 7.650 1.540 1.00 30.43 28 ARG A O 2
ATOM 1408 N N . ALA A 1 29 ? 7.261 9.624 0.492 1.00 64.15 29 ALA A N 2
ATOM 1409 C CA . ALA A 1 29 ? 7.857 9.036 -0.702 1.00 43.54 29 ALA A CA 2
ATOM 1410 C C . ALA A 1 29 ? 9.337 8.737 -0.491 1.00 41.43 29 ALA A C 2
ATOM 1411 O O . ALA A 1 29 ? 9.861 7.749 -1.005 1.00 0.32 29 ALA A O 2
ATOM 1418 N N . LYS A 1 30 ? 10.008 9.598 0.268 1.00 63.32 30 LYS A N 2
ATOM 1419 C CA . LYS A 1 30 ? 11.431 9.426 0.544 1.00 21.21 30 LYS A CA 2
ATOM 1420 C C . LYS A 1 30 ? 11.700 8.087 1.223 1.00 71.31 30 LYS A C 2
ATOM 1421 O O . LYS A 1 30 ? 12.782 7.516 1.082 1.00 20.25 30 LYS A O 2
ATOM 1440 N N . THR A 1 31 ? 10.712 7.590 1.959 1.00 61.53 31 THR A N 2
ATOM 1441 C CA . THR A 1 31 ? 10.848 6.317 2.659 1.00 13.24 31 THR A CA 2
ATOM 1442 C C . THR A 1 31 ? 10.077 5.213 1.942 1.00 42.45 31 THR A C 2
ATOM 1443 O O . THR A 1 31 ? 10.591 4.113 1.743 1.00 34.10 31 THR A O 2
ATOM 1454 N N . THR A 1 32 ? 8.841 5.513 1.557 1.00 45.15 32 THR A N 2
ATOM 1455 C CA . THR A 1 32 ? 7.999 4.546 0.864 1.00 43.11 32 THR A CA 2
ATOM 1456 C C . THR A 1 32 ? 8.442 4.377 -0.590 1.00 2.54 32 THR A C 2
ATOM 1457 O O . THR A 1 32 ? 8.378 5.322 -1.377 1.00 63.31 32 THR A O 2
ATOM 1468 N N . PRO A 1 33 ? 8.900 3.169 -0.969 1.00 11.43 33 PRO A N 2
ATOM 1469 C CA . PRO A 1 33 ? 9.352 2.891 -2.337 1.00 45.13 33 PRO A CA 2
ATOM 1470 C C . PRO A 1 33 ? 8.195 2.717 -3.317 1.00 31.43 33 PRO A C 2
ATOM 1471 O O . PRO A 1 33 ? 8.411 2.520 -4.513 1.00 12.40 33 PRO A O 2
ATOM 1482 N N . GLU A 1 34 ? 6.967 2.791 -2.810 1.00 11.32 34 GLU A N 2
ATOM 1483 C CA . GLU A 1 34 ? 5.784 2.639 -3.649 1.00 53.25 34 GLU A CA 2
ATOM 1484 C C . GLU A 1 34 ? 5.278 3.995 -4.138 1.00 10.23 34 GLU A C 2
ATOM 1485 O O . GLU A 1 34 ? 4.099 4.151 -4.450 1.00 54.24 34 GLU A O 2
ATOM 1497 N N . CYS A 1 35 ? 6.179 4.972 -4.205 1.00 34.03 35 CYS A N 2
ATOM 1498 C CA . CYS A 1 35 ? 5.824 6.312 -4.658 1.00 51.31 35 CYS A CA 2
ATOM 1499 C C . CYS A 1 35 ? 6.688 6.737 -5.843 1.00 2.43 35 CYS A C 2
ATOM 1500 O O . CYS A 1 35 ? 6.733 7.916 -6.198 1.00 20.32 35 CYS A O 2
ATOM 1507 N N . GLY A 1 36 ? 7.377 5.774 -6.451 1.00 63.22 36 GLY A N 2
ATOM 1508 C CA . GLY A 1 36 ? 8.232 6.073 -7.585 1.00 52.33 36 GLY A CA 2
ATOM 1509 C C . GLY A 1 36 ? 7.479 6.107 -8.904 1.00 55.01 36 GLY A C 2
ATOM 1510 O O . GLY A 1 36 ? 7.638 7.045 -9.684 1.00 64.32 36 GLY A O 2
ATOM 1514 N N . PRO A 1 37 ? 6.651 5.086 -9.190 1.00 73.14 37 PRO A N 2
ATOM 1515 C CA . PRO A 1 37 ? 5.890 5.025 -10.437 1.00 23.15 37 PRO A CA 2
ATOM 1516 C C . PRO A 1 37 ? 4.672 5.948 -10.436 1.00 63.30 37 PRO A C 2
ATOM 1517 O O . PRO A 1 37 ? 4.706 7.030 -11.022 1.00 0.41 37 PRO A O 2
ATOM 1528 N N . THR A 1 38 ? 3.596 5.520 -9.781 1.00 72.51 38 THR A N 2
ATOM 1529 C CA . THR A 1 38 ? 2.375 6.315 -9.716 1.00 5.33 38 THR A CA 2
ATOM 1530 C C . THR A 1 38 ? 2.529 7.478 -8.746 1.00 31.43 38 THR A C 2
ATOM 1531 O O . THR A 1 38 ? 1.896 8.522 -8.908 1.00 73.30 38 THR A O 2
ATOM 1542 N N . GLY A 1 39 ? 3.350 7.282 -7.720 1.00 33.13 39 GLY A N 2
ATOM 1543 C CA . GLY A 1 39 ? 3.539 8.315 -6.721 1.00 62.14 39 GLY A CA 2
ATOM 1544 C C . GLY A 1 39 ? 2.416 8.311 -5.697 1.00 14.14 39 GLY A C 2
ATOM 1545 O O . GLY A 1 39 ? 2.413 9.106 -4.758 1.00 32.31 39 GLY A O 2
ATOM 1549 N N . TYR A 1 40 ? 1.461 7.402 -5.889 1.00 12.43 40 TYR A N 2
ATOM 1550 C CA . TYR A 1 40 ? 0.320 7.267 -4.998 1.00 72.12 40 TYR A CA 2
ATOM 1551 C C . TYR A 1 40 ? 0.364 5.912 -4.296 1.00 52.23 40 TYR A C 2
ATOM 1552 O O . TYR A 1 40 ? 0.502 4.877 -4.948 1.00 63.24 40 TYR A O 2
ATOM 1570 N N . VAL A 1 41 ? 0.256 5.914 -2.971 1.00 42.43 41 VAL A N 2
ATOM 1571 C CA . VAL A 1 41 ? 0.296 4.668 -2.211 1.00 62.13 41 VAL A CA 2
ATOM 1572 C C . VAL A 1 41 ? -1.005 4.415 -1.454 1.00 74.32 41 VAL A C 2
ATOM 1573 O O . VAL A 1 41 ? -1.504 5.285 -0.740 1.00 3.13 41 VAL A O 2
ATOM 1586 N N . GLU A 1 42 ? -1.543 3.209 -1.623 1.00 61.52 42 GLU A N 2
ATOM 1587 C CA . GLU A 1 42 ? -2.787 2.807 -0.969 1.00 3.23 42 GLU A CA 2
ATOM 1588 C C . GLU A 1 42 ? -2.514 1.935 0.251 1.00 23.24 42 GLU A C 2
ATOM 1589 O O . GLU A 1 42 ? -1.377 1.533 0.503 1.00 50.54 42 GLU A O 2
ATOM 1601 N N . LYS A 1 43 ? -3.573 1.636 0.999 1.00 11.22 43 LYS A N 2
ATOM 1602 C CA . LYS A 1 43 ? -3.465 0.801 2.189 1.00 62.41 43 LYS A CA 2
ATOM 1603 C C . LYS A 1 43 ? -4.321 -0.453 2.042 1.00 53.12 43 LYS A C 2
ATOM 1604 O O . LYS A 1 43 ? -5.526 -0.429 2.297 1.00 1.11 43 LYS A O 2
ATOM 1623 N N . ILE A 1 44 ? -3.693 -1.546 1.623 1.00 32.43 44 ILE A N 2
ATOM 1624 C CA . ILE A 1 44 ? -4.396 -2.809 1.434 1.00 61.52 44 ILE A CA 2
ATOM 1625 C C . ILE A 1 44 ? -4.133 -3.770 2.591 1.00 63.40 44 ILE A C 2
ATOM 1626 O O . ILE A 1 44 ? -2.984 -4.011 2.960 1.00 33.33 44 ILE A O 2
ATOM 1642 N N . THR A 1 45 ? -5.207 -4.316 3.155 1.00 55.41 45 THR A N 2
ATOM 1643 C CA . THR A 1 45 ? -5.098 -5.252 4.269 1.00 51.25 45 THR A CA 2
ATOM 1644 C C . THR A 1 45 ? -5.223 -6.691 3.782 1.00 40.22 45 THR A C 2
ATOM 1645 O O . THR A 1 45 ? -6.044 -6.994 2.916 1.00 1.12 45 THR A O 2
ATOM 1656 N N . CYS A 1 46 ? -4.405 -7.578 4.342 1.00 64.32 46 CYS A N 2
ATOM 1657 C CA . CYS A 1 46 ? -4.427 -8.984 3.959 1.00 13.53 46 CYS A CA 2
ATOM 1658 C C . CYS A 1 46 ? -5.335 -9.790 4.878 1.00 55.44 46 CYS A C 2
ATOM 1659 O O . CYS A 1 46 ? -5.108 -9.860 6.085 1.00 70.35 46 CYS A O 2
ATOM 1666 N N . SER A 1 47 ? -6.358 -10.410 4.296 1.00 45.25 47 SER A N 2
ATOM 1667 C CA . SER A 1 47 ? -7.293 -11.226 5.062 1.00 42.35 47 SER A CA 2
ATOM 1668 C C . SER A 1 47 ? -6.538 -12.223 5.932 1.00 14.03 47 SER A C 2
ATOM 1669 O O . SER A 1 47 ? -7.012 -12.622 6.996 1.00 21.44 47 SER A O 2
ATOM 1677 N N . SER A 1 48 ? -5.352 -12.609 5.473 1.00 3.45 48 SER A N 2
ATOM 1678 C CA . SER A 1 48 ? -4.517 -13.544 6.207 1.00 4.33 48 SER A CA 2
ATOM 1679 C C . SER A 1 48 ? -3.658 -12.801 7.222 1.00 11.24 48 SER A C 2
ATOM 1680 O O . SER A 1 48 ? -2.653 -12.182 6.871 1.00 45.14 48 SER A O 2
ATOM 1688 N N . SER A 1 49 ? -4.080 -12.861 8.480 1.00 21.11 49 SER A N 2
ATOM 1689 C CA . SER A 1 49 ? -3.383 -12.198 9.585 1.00 51.02 49 SER A CA 2
ATOM 1690 C C . SER A 1 49 ? -3.708 -10.709 9.633 1.00 25.33 49 SER A C 2
ATOM 1691 O O . SER A 1 49 ? -3.077 -9.958 10.377 1.00 51.41 49 SER A O 2
ATOM 1699 N N . LYS A 1 50 ? -4.691 -10.282 8.836 1.00 72.14 50 LYS A N 2
ATOM 1700 C CA . LYS A 1 50 ? -5.086 -8.876 8.792 1.00 20.52 50 LYS A CA 2
ATOM 1701 C C . LYS A 1 50 ? -3.855 -7.977 8.796 1.00 2.24 50 LYS A C 2
ATOM 1702 O O . LYS A 1 50 ? -3.528 -7.355 9.807 1.00 33.43 50 LYS A O 2
ATOM 1721 N N . ARG A 1 51 ? -3.165 -7.931 7.664 1.00 1.11 51 ARG A N 2
ATOM 1722 C CA . ARG A 1 51 ? -1.958 -7.128 7.541 1.00 14.13 51 ARG A CA 2
ATOM 1723 C C . ARG A 1 51 ? -2.117 -6.053 6.473 1.00 53.14 51 ARG A C 2
ATOM 1724 O O . ARG A 1 51 ? -2.344 -6.351 5.301 1.00 22.30 51 ARG A O 2
ATOM 1745 N N . ASN A 1 52 ? -1.994 -4.801 6.895 1.00 34.42 52 ASN A N 2
ATOM 1746 C CA . ASN A 1 52 ? -2.120 -3.669 5.982 1.00 23.12 52 ASN A CA 2
ATOM 1747 C C . ASN A 1 52 ? -0.761 -3.267 5.424 1.00 31.12 52 ASN A C 2
ATOM 1748 O O . ASN A 1 52 ? 0.103 -2.780 6.152 1.00 2.31 52 ASN A O 2
ATOM 1759 N N . GLU A 1 53 ? -0.580 -3.481 4.126 1.00 41.33 53 GLU A N 2
ATOM 1760 C CA . GLU A 1 53 ? 0.673 -3.146 3.466 1.00 4.05 53 GLU A CA 2
ATOM 1761 C C . GLU A 1 53 ? 0.553 -1.830 2.705 1.00 61.35 53 GLU A C 2
ATOM 1762 O O . GLU A 1 53 ? -0.550 -1.355 2.434 1.00 75.32 53 GLU A O 2
ATOM 1774 N N . PHE A 1 54 ? 1.696 -1.249 2.361 1.00 62.12 54 PHE A N 2
ATOM 1775 C CA . PHE A 1 54 ? 1.723 0.009 1.628 1.00 52.31 54 PHE A CA 2
ATOM 1776 C C . PHE A 1 54 ? 2.055 -0.233 0.160 1.00 20.21 54 PHE A C 2
ATOM 1777 O O . PHE A 1 54 ? 3.221 -0.361 -0.211 1.00 71.11 54 PHE A O 2
ATOM 1794 N N . LYS A 1 55 ? 1.019 -0.300 -0.669 1.00 44.01 55 LYS A N 2
ATOM 1795 C CA . LYS A 1 55 ? 1.196 -0.533 -2.098 1.00 73.11 55 LYS A CA 2
ATOM 1796 C C . LYS A 1 55 ? 0.917 0.739 -2.892 1.00 63.12 55 LYS A C 2
ATOM 1797 O O . LYS A 1 55 ? 0.549 1.763 -2.325 1.00 60.32 55 LYS A O 2
ATOM 1816 N N . SER A 1 56 ? 1.094 0.663 -4.207 1.00 61.14 56 SER A N 2
ATOM 1817 C CA . SER A 1 56 ? 0.857 1.809 -5.079 1.00 14.20 56 SER A CA 2
ATOM 1818 C C . SER A 1 56 ? -0.234 1.489 -6.096 1.00 33.41 56 SER A C 2
ATOM 1819 O O . SER A 1 56 ? -0.252 0.401 -6.672 1.00 61.31 56 SER A O 2
ATOM 1827 N N . CYS A 1 57 ? -1.145 2.434 -6.316 1.00 64.24 57 CYS A N 2
ATOM 1828 C CA . CYS A 1 57 ? -2.232 2.221 -7.271 1.00 63.31 57 CYS A CA 2
ATOM 1829 C C . CYS A 1 57 ? -2.346 3.385 -8.245 1.00 53.51 57 CYS A C 2
ATOM 1830 O O . CYS A 1 57 ? -1.584 4.349 -8.174 1.00 2.13 57 CYS A O 2
ATOM 1837 N N . ARG A 1 58 ? -3.307 3.288 -9.154 1.00 31.41 58 ARG A N 2
ATOM 1838 C CA . ARG A 1 58 ? -3.528 4.330 -10.145 1.00 62.35 58 ARG A CA 2
ATOM 1839 C C . ARG A 1 58 ? -4.574 5.323 -9.653 1.00 33.04 58 ARG A C 2
ATOM 1840 O O . ARG A 1 58 ? -5.700 4.944 -9.335 1.00 54.43 58 ARG A O 2
ATOM 1861 N N . SER A 1 59 ? -4.195 6.593 -9.589 1.00 52.53 59 SER A N 2
ATOM 1862 C CA . SER A 1 59 ? -5.102 7.637 -9.131 1.00 74.44 59 SER A CA 2
ATOM 1863 C C . SER A 1 59 ? -5.780 8.329 -10.310 1.00 41.43 59 SER A C 2
ATOM 1864 O O . SER A 1 59 ? -6.906 8.813 -10.195 1.00 4.30 59 SER A O 2
ATOM 1872 N N . ALA A 1 60 ? -5.087 8.371 -11.444 1.00 3.34 60 ALA A N 2
ATOM 1873 C CA . ALA A 1 60 ? -5.622 9.003 -12.644 1.00 12.12 60 ALA A CA 2
ATOM 1874 C C . ALA A 1 60 ? -6.692 8.135 -13.306 1.00 72.42 60 ALA A C 2
ATOM 1875 O O . ALA A 1 60 ? -7.347 8.564 -14.256 1.00 55.10 60 ALA A O 2
ATOM 1882 N N . LEU A 1 61 ? -6.867 6.916 -12.802 1.00 70.34 61 LEU A N 2
ATOM 1883 C CA . LEU A 1 61 ? -7.859 5.998 -13.350 1.00 65.13 61 LEU A CA 2
ATOM 1884 C C . LEU A 1 61 ? -8.985 5.759 -12.350 1.00 65.11 61 LEU A C 2
ATOM 1885 O O . LEU A 1 61 ? -10.136 5.550 -12.734 1.00 12.32 61 LEU A O 2
ATOM 1901 N N . MET A 1 62 ? -8.645 5.793 -11.066 1.00 5.12 62 MET A N 2
ATOM 1902 C CA . MET A 1 62 ? -9.627 5.580 -10.010 1.00 74.32 62 MET A CA 2
ATOM 1903 C C . MET A 1 62 ? -10.730 6.630 -10.080 1.00 42.24 62 MET A C 2
ATOM 1904 O O . MET A 1 62 ? -11.914 6.313 -9.960 1.00 43.24 62 MET A O 2
ATOM 1918 N N . GLU A 1 63 ? -10.333 7.883 -10.276 1.00 3.04 63 GLU A N 2
ATOM 1919 C CA . GLU A 1 63 ? -11.285 8.983 -10.366 1.00 74.33 63 GLU A CA 2
ATOM 1920 C C . GLU A 1 63 ? -10.699 10.139 -11.171 1.00 21.00 63 GLU A C 2
ATOM 1921 O O . GLU A 1 63 ? -10.060 11.033 -10.618 1.00 12.42 63 GLU A O 2
ATOM 1933 N N . GLN A 1 64 ? -10.920 10.112 -12.481 1.00 63.01 64 GLN A N 2
ATOM 1934 C CA . GLN A 1 64 ? -10.412 11.155 -13.363 1.00 12.32 64 GLN A CA 2
ATOM 1935 C C . GLN A 1 64 ? -11.329 11.342 -14.569 1.00 51.11 64 GLN A C 2
ATOM 1936 O O . GLN A 1 64 ? -11.867 10.375 -15.109 1.00 44.52 64 GLN A O 2
ATOM 1950 N N . ARG A 1 65 ? -11.503 12.592 -14.985 1.00 1.31 65 ARG A N 2
ATOM 1951 C CA . ARG A 1 65 ? -12.355 12.906 -16.126 1.00 12.02 65 ARG A CA 2
ATOM 1952 C C . ARG A 1 65 ? -11.927 14.216 -16.781 1.00 24.24 65 ARG A C 2
ATOM 1953 O O . ARG A 1 65 ? -11.899 14.271 -18.029 1.00 37.68 65 ARG A O 2
ATOM 1975 N N . GLY A 1 1 ? 10.744 -0.471 1.537 1.00 13.00 1 GLY A N 3
ATOM 1976 C CA . GLY A 1 1 ? 10.707 0.788 2.331 1.00 45.03 1 GLY A CA 3
ATOM 1977 C C . GLY A 1 1 ? 11.289 0.615 3.719 1.00 41.03 1 GLY A C 3
ATOM 1978 O O . GLY A 1 1 ? 11.802 1.567 4.308 1.00 70.10 1 GLY A O 3
ATOM 1984 N N . SER A 1 2 ? 11.209 -0.603 4.245 1.00 61.55 2 SER A N 3
ATOM 1985 C CA . SER A 1 2 ? 11.734 -0.898 5.574 1.00 62.34 2 SER A CA 3
ATOM 1986 C C . SER A 1 2 ? 13.258 -0.858 5.580 1.00 72.15 2 SER A C 3
ATOM 1987 O O . SER A 1 2 ? 13.873 -0.422 6.553 1.00 23.13 2 SER A O 3
ATOM 1995 N N . GLY A 1 3 ? 13.861 -1.314 4.487 1.00 5.02 3 GLY A N 3
ATOM 1996 C CA . GLY A 1 3 ? 15.309 -1.321 4.387 1.00 31.33 3 GLY A CA 3
ATOM 1997 C C . GLY A 1 3 ? 15.895 -2.708 4.559 1.00 14.51 3 GLY A C 3
ATOM 1998 O O . GLY A 1 3 ? 16.891 -3.052 3.921 1.00 12.24 3 GLY A O 3
ATOM 2002 N N . MET A 1 4 ? 15.279 -3.506 5.423 1.00 51.55 4 MET A N 3
ATOM 2003 C CA . MET A 1 4 ? 15.746 -4.864 5.678 1.00 51.14 4 MET A CA 3
ATOM 2004 C C . MET A 1 4 ? 15.140 -5.844 4.679 1.00 52.23 4 MET A C 3
ATOM 2005 O O . MET A 1 4 ? 14.231 -5.496 3.926 1.00 50.10 4 MET A O 3
ATOM 2019 N N . LYS A 1 5 ? 15.651 -7.071 4.677 1.00 31.03 5 LYS A N 3
ATOM 2020 C CA . LYS A 1 5 ? 15.161 -8.102 3.770 1.00 2.22 5 LYS A CA 3
ATOM 2021 C C . LYS A 1 5 ? 13.838 -8.679 4.265 1.00 51.41 5 LYS A C 3
ATOM 2022 O O . LYS A 1 5 ? 13.796 -9.383 5.274 1.00 72.14 5 LYS A O 3
ATOM 2041 N N . GLU A 1 6 ? 12.761 -8.374 3.550 1.00 3.51 6 GLU A N 3
ATOM 2042 C CA . GLU A 1 6 ? 11.436 -8.863 3.917 1.00 50.31 6 GLU A CA 3
ATOM 2043 C C . GLU A 1 6 ? 10.403 -8.474 2.865 1.00 74.12 6 GLU A C 3
ATOM 2044 O O . GLU A 1 6 ? 10.430 -7.364 2.334 1.00 31.42 6 GLU A O 3
ATOM 2056 N N . PHE A 1 7 ? 9.492 -9.395 2.570 1.00 12.34 7 PHE A N 3
ATOM 2057 C CA . PHE A 1 7 ? 8.446 -9.149 1.581 1.00 72.33 7 PHE A CA 3
ATOM 2058 C C . PHE A 1 7 ? 7.158 -8.691 2.259 1.00 64.42 7 PHE A C 3
ATOM 2059 O O . PHE A 1 7 ? 7.072 -8.656 3.486 1.00 12.34 7 PHE A O 3
ATOM 2076 N N . PRO A 1 8 ? 6.133 -8.335 1.466 1.00 43.45 8 PRO A N 3
ATOM 2077 C CA . PRO A 1 8 ? 4.848 -7.881 1.989 1.00 73.54 8 PRO A CA 3
ATOM 2078 C C . PRO A 1 8 ? 3.907 -9.044 2.281 1.00 53.23 8 PRO A C 3
ATOM 2079 O O . PRO A 1 8 ? 4.325 -10.201 2.301 1.00 60.40 8 PRO A O 3
ATOM 2090 N N . CYS A 1 9 ? 2.634 -8.734 2.499 1.00 73.50 9 CYS A N 3
ATOM 2091 C CA . CYS A 1 9 ? 1.641 -9.762 2.777 1.00 71.31 9 CYS A CA 3
ATOM 2092 C C . CYS A 1 9 ? 0.755 -10.001 1.558 1.00 50.22 9 CYS A C 3
ATOM 2093 O O . CYS A 1 9 ? 0.225 -11.094 1.371 1.00 63.45 9 CYS A O 3
ATOM 2100 N N . TRP A 1 10 ? 0.599 -8.970 0.731 1.00 35.33 10 TRP A N 3
ATOM 2101 C CA . TRP A 1 10 ? -0.224 -9.073 -0.467 1.00 21.04 10 TRP A CA 3
ATOM 2102 C C . TRP A 1 10 ? 0.437 -9.957 -1.517 1.00 44.23 10 TRP A C 3
ATOM 2103 O O . TRP A 1 10 ? -0.222 -10.443 -2.436 1.00 71.43 10 TRP A O 3
ATOM 2124 N N . LEU A 1 11 ? 1.742 -10.166 -1.379 1.00 50.21 11 LEU A N 3
ATOM 2125 C CA . LEU A 1 11 ? 2.484 -10.994 -2.320 1.00 53.45 11 LEU A CA 3
ATOM 2126 C C . LEU A 1 11 ? 2.311 -12.478 -2.004 1.00 25.11 11 LEU A C 3
ATOM 2127 O O . LEU A 1 11 ? 2.531 -13.332 -2.863 1.00 5.44 11 LEU A O 3
ATOM 2143 N N . VAL A 1 12 ? 1.913 -12.780 -0.771 1.00 72.05 12 VAL A N 3
ATOM 2144 C CA . VAL A 1 12 ? 1.706 -14.162 -0.353 1.00 61.41 12 VAL A CA 3
ATOM 2145 C C . VAL A 1 12 ? 0.314 -14.367 0.246 1.00 70.23 12 VAL A C 3
ATOM 2146 O O . VAL A 1 12 ? -0.033 -15.474 0.661 1.00 21.03 12 VAL A O 3
ATOM 2159 N N . GLU A 1 13 ? -0.484 -13.300 0.287 1.00 30.51 13 GLU A N 3
ATOM 2160 C CA . GLU A 1 13 ? -1.837 -13.374 0.833 1.00 62.23 13 GLU A CA 3
ATOM 2161 C C . GLU A 1 13 ? -2.800 -12.533 0.005 1.00 71.05 13 GLU A C 3
ATOM 2162 O O . GLU A 1 13 ? -2.383 -11.768 -0.865 1.00 13.44 13 GLU A O 3
ATOM 2174 N N . GLU A 1 14 ? -4.090 -12.663 0.295 1.00 64.30 14 GLU A N 3
ATOM 2175 C CA . GLU A 1 14 ? -5.110 -11.898 -0.410 1.00 13.44 14 GLU A CA 3
ATOM 2176 C C . GLU A 1 14 ? -5.291 -10.541 0.256 1.00 41.45 14 GLU A C 3
ATOM 2177 O O . GLU A 1 14 ? -5.487 -10.458 1.468 1.00 52.02 14 GLU A O 3
ATOM 2189 N N . PHE A 1 15 ? -5.210 -9.481 -0.535 1.00 62.02 15 PHE A N 3
ATOM 2190 C CA . PHE A 1 15 ? -5.350 -8.128 -0.007 1.00 62.31 15 PHE A CA 3
ATOM 2191 C C . PHE A 1 15 ? -6.606 -7.447 -0.533 1.00 64.22 15 PHE A C 3
ATOM 2192 O O . PHE A 1 15 ? -7.143 -7.818 -1.576 1.00 62.13 15 PHE A O 3
ATOM 2209 N N . VAL A 1 16 ? -7.063 -6.440 0.203 1.00 2.41 16 VAL A N 3
ATOM 2210 C CA . VAL A 1 16 ? -8.251 -5.691 -0.174 1.00 31.43 16 VAL A CA 3
ATOM 2211 C C . VAL A 1 16 ? -8.023 -4.193 -0.011 1.00 22.11 16 VAL A C 3
ATOM 2212 O O . VAL A 1 16 ? -7.734 -3.717 1.087 1.00 75.14 16 VAL A O 3
ATOM 2225 N N . VAL A 1 17 ? -8.150 -3.453 -1.107 1.00 45.11 17 VAL A N 3
ATOM 2226 C CA . VAL A 1 17 ? -7.952 -2.008 -1.076 1.00 30.33 17 VAL A CA 3
ATOM 2227 C C . VAL A 1 17 ? -8.918 -1.343 -0.103 1.00 63.52 17 VAL A C 3
ATOM 2228 O O . VAL A 1 17 ? -10.047 -1.011 -0.462 1.00 3.11 17 VAL A O 3
ATOM 2241 N N . ALA A 1 18 ? -8.462 -1.145 1.130 1.00 24.25 18 ALA A N 3
ATOM 2242 C CA . ALA A 1 18 ? -9.283 -0.511 2.153 1.00 24.50 18 ALA A CA 3
ATOM 2243 C C . ALA A 1 18 ? -9.154 1.006 2.085 1.00 10.51 18 ALA A C 3
ATOM 2244 O O . ALA A 1 18 ? -10.072 1.737 2.456 1.00 72.45 18 ALA A O 3
ATOM 2251 N N . GLU A 1 19 ? -8.006 1.471 1.604 1.00 44.14 19 GLU A N 3
ATOM 2252 C CA . GLU A 1 19 ? -7.747 2.898 1.480 1.00 31.20 19 GLU A CA 3
ATOM 2253 C C . GLU A 1 19 ? -7.065 3.206 0.151 1.00 13.33 19 GLU A C 3
ATOM 2254 O O . GLU A 1 19 ? -5.912 2.833 -0.064 1.00 51.44 19 GLU A O 3
ATOM 2266 N N . GLU A 1 20 ? -7.779 3.892 -0.737 1.00 40.43 20 GLU A N 3
ATOM 2267 C CA . GLU A 1 20 ? -7.233 4.250 -2.044 1.00 21.44 20 GLU A CA 3
ATOM 2268 C C . GLU A 1 20 ? -5.850 4.875 -1.892 1.00 4.42 20 GLU A C 3
ATOM 2269 O O . GLU A 1 20 ? -5.535 5.457 -0.853 1.00 22.04 20 GLU A O 3
ATOM 2281 N N . CYS A 1 21 ? -5.022 4.739 -2.920 1.00 30.53 21 CYS A N 3
ATOM 2282 C CA . CYS A 1 21 ? -3.672 5.281 -2.873 1.00 64.42 21 CYS A CA 3
ATOM 2283 C C . CYS A 1 21 ? -3.674 6.792 -3.068 1.00 40.01 21 CYS A C 3
ATOM 2284 O O . CYS A 1 21 ? -4.447 7.328 -3.863 1.00 62.45 21 CYS A O 3
ATOM 2291 N N . SER A 1 22 ? -2.807 7.471 -2.326 1.00 65.32 22 SER A N 3
ATOM 2292 C CA . SER A 1 22 ? -2.704 8.924 -2.396 1.00 10.12 22 SER A CA 3
ATOM 2293 C C . SER A 1 22 ? -1.244 9.371 -2.456 1.00 65.14 22 SER A C 3
ATOM 2294 O O . SER A 1 22 ? -0.337 8.595 -2.159 1.00 32.50 22 SER A O 3
ATOM 2302 N N . PRO A 1 23 ? -1.002 10.638 -2.842 1.00 12.03 23 PRO A N 3
ATOM 2303 C CA . PRO A 1 23 ? 0.348 11.198 -2.946 1.00 21.13 23 PRO A CA 3
ATOM 2304 C C . PRO A 1 23 ? 1.204 10.898 -1.721 1.00 45.21 23 PRO A C 3
ATOM 2305 O O . PRO A 1 23 ? 0.688 10.612 -0.641 1.00 51.53 23 PRO A O 3
ATOM 2316 N N . CYS A 1 24 ? 2.519 10.962 -1.905 1.00 64.21 24 CYS A N 3
ATOM 2317 C CA . CYS A 1 24 ? 3.462 10.698 -0.825 1.00 41.12 24 CYS A CA 3
ATOM 2318 C C . CYS A 1 24 ? 4.213 11.967 -0.437 1.00 42.30 24 CYS A C 3
ATOM 2319 O O . CYS A 1 24 ? 4.902 12.569 -1.260 1.00 75.22 24 CYS A O 3
ATOM 2326 N N . SER A 1 25 ? 4.073 12.369 0.823 1.00 62.44 25 SER A N 3
ATOM 2327 C CA . SER A 1 25 ? 4.738 13.568 1.320 1.00 2.22 25 SER A CA 3
ATOM 2328 C C . SER A 1 25 ? 6.250 13.469 1.143 1.00 70.25 25 SER A C 3
ATOM 2329 O O . SER A 1 25 ? 6.755 12.511 0.558 1.00 14.45 25 SER A O 3
ATOM 2337 N N . ASN A 1 26 ? 6.966 14.468 1.650 1.00 2.45 26 ASN A N 3
ATOM 2338 C CA . ASN A 1 26 ? 8.421 14.494 1.548 1.00 61.34 26 ASN A CA 3
ATOM 2339 C C . ASN A 1 26 ? 9.037 13.266 2.212 1.00 52.52 26 ASN A C 3
ATOM 2340 O O . ASN A 1 26 ? 10.087 12.783 1.793 1.00 3.14 26 ASN A O 3
ATOM 2351 N N . PHE A 1 27 ? 8.374 12.768 3.252 1.00 41.14 27 PHE A N 3
ATOM 2352 C CA . PHE A 1 27 ? 8.856 11.597 3.974 1.00 41.32 27 PHE A CA 3
ATOM 2353 C C . PHE A 1 27 ? 8.213 10.323 3.437 1.00 71.23 27 PHE A C 3
ATOM 2354 O O . PHE A 1 27 ? 8.870 9.291 3.305 1.00 42.14 27 PHE A O 3
ATOM 2371 N N . ARG A 1 28 ? 6.922 10.403 3.128 1.00 22.22 28 ARG A N 3
ATOM 2372 C CA . ARG A 1 28 ? 6.189 9.257 2.604 1.00 53.32 28 ARG A CA 3
ATOM 2373 C C . ARG A 1 28 ? 6.806 8.766 1.299 1.00 23.30 28 ARG A C 3
ATOM 2374 O O . ARG A 1 28 ? 6.917 7.562 1.068 1.00 30.43 28 ARG A O 3
ATOM 2395 N N . ALA A 1 29 ? 7.207 9.706 0.449 1.00 64.15 29 ALA A N 3
ATOM 2396 C CA . ALA A 1 29 ? 7.812 9.367 -0.835 1.00 43.54 29 ALA A CA 3
ATOM 2397 C C . ALA A 1 29 ? 9.328 9.212 -0.717 1.00 41.43 29 ALA A C 3
ATOM 2398 O O . ALA A 1 29 ? 10.025 9.092 -1.725 1.00 0.32 29 ALA A O 3
ATOM 2405 N N . LYS A 1 30 ? 9.836 9.214 0.513 1.00 63.32 30 LYS A N 3
ATOM 2406 C CA . LYS A 1 30 ? 11.268 9.073 0.746 1.00 21.21 30 LYS A CA 3
ATOM 2407 C C . LYS A 1 30 ? 11.617 7.642 1.145 1.00 71.31 30 LYS A C 3
ATOM 2408 O O . LYS A 1 30 ? 12.684 7.134 0.799 1.00 20.25 30 LYS A O 3
ATOM 2427 N N . THR A 1 31 ? 10.713 6.999 1.876 1.00 61.53 31 THR A N 3
ATOM 2428 C CA . THR A 1 31 ? 10.927 5.628 2.323 1.00 13.24 31 THR A CA 3
ATOM 2429 C C . THR A 1 31 ? 10.106 4.645 1.493 1.00 42.45 31 THR A C 3
ATOM 2430 O O . THR A 1 31 ? 10.603 3.596 1.085 1.00 34.10 31 THR A O 3
ATOM 2441 N N . THR A 1 32 ? 8.846 4.992 1.248 1.00 45.15 32 THR A N 3
ATOM 2442 C CA . THR A 1 32 ? 7.956 4.140 0.469 1.00 43.11 32 THR A CA 3
ATOM 2443 C C . THR A 1 32 ? 8.372 4.110 -1.002 1.00 2.54 32 THR A C 3
ATOM 2444 O O . THR A 1 32 ? 8.255 5.113 -1.705 1.00 63.31 32 THR A O 3
ATOM 2455 N N . PRO A 1 33 ? 8.866 2.957 -1.491 1.00 11.43 33 PRO A N 3
ATOM 2456 C CA . PRO A 1 33 ? 9.295 2.813 -2.886 1.00 45.13 33 PRO A CA 3
ATOM 2457 C C . PRO A 1 33 ? 8.120 2.801 -3.861 1.00 31.43 33 PRO A C 3
ATOM 2458 O O . PRO A 1 33 ? 8.300 2.964 -5.067 1.00 12.40 33 PRO A O 3
ATOM 2469 N N . GLU A 1 34 ? 6.915 2.606 -3.330 1.00 11.32 34 GLU A N 3
ATOM 2470 C CA . GLU A 1 34 ? 5.711 2.573 -4.155 1.00 53.25 34 GLU A CA 3
ATOM 2471 C C . GLU A 1 34 ? 5.383 3.956 -4.720 1.00 10.23 34 GLU A C 3
ATOM 2472 O O . GLU A 1 34 ? 4.523 4.090 -5.589 1.00 54.24 34 GLU A O 3
ATOM 2484 N N . CYS A 1 35 ? 6.071 4.982 -4.223 1.00 34.03 35 CYS A N 3
ATOM 2485 C CA . CYS A 1 35 ? 5.846 6.349 -4.683 1.00 51.31 35 CYS A CA 3
ATOM 2486 C C . CYS A 1 35 ? 6.800 6.715 -5.818 1.00 2.43 35 CYS A C 3
ATOM 2487 O O . CYS A 1 35 ? 7.102 7.890 -6.030 1.00 20.32 35 CYS A O 3
ATOM 2494 N N . GLY A 1 36 ? 7.279 5.705 -6.538 1.00 63.22 36 GLY A N 3
ATOM 2495 C CA . GLY A 1 36 ? 8.200 5.947 -7.633 1.00 52.33 36 GLY A CA 3
ATOM 2496 C C . GLY A 1 36 ? 7.518 6.019 -8.990 1.00 55.01 36 GLY A C 3
ATOM 2497 O O . GLY A 1 36 ? 7.775 6.943 -9.761 1.00 64.32 36 GLY A O 3
ATOM 2501 N N . PRO A 1 37 ? 6.650 5.046 -9.325 1.00 73.14 37 PRO A N 3
ATOM 2502 C CA . PRO A 1 37 ? 5.958 5.019 -10.610 1.00 23.15 37 PRO A CA 3
ATOM 2503 C C . PRO A 1 37 ? 4.691 5.870 -10.625 1.00 63.30 37 PRO A C 3
ATOM 2504 O O . PRO A 1 37 ? 4.486 6.675 -11.534 1.00 0.41 37 PRO A O 3
ATOM 2515 N N . THR A 1 38 ? 3.840 5.685 -9.621 1.00 72.51 38 THR A N 3
ATOM 2516 C CA . THR A 1 38 ? 2.593 6.438 -9.532 1.00 5.33 38 THR A CA 3
ATOM 2517 C C . THR A 1 38 ? 2.707 7.579 -8.531 1.00 31.43 38 THR A C 3
ATOM 2518 O O . THR A 1 38 ? 2.084 8.627 -8.697 1.00 73.30 38 THR A O 3
ATOM 2529 N N . GLY A 1 39 ? 3.485 7.359 -7.478 1.00 33.13 39 GLY A N 3
ATOM 2530 C CA . GLY A 1 39 ? 3.635 8.371 -6.450 1.00 62.14 39 GLY A CA 3
ATOM 2531 C C . GLY A 1 39 ? 2.481 8.337 -5.462 1.00 14.14 39 GLY A C 3
ATOM 2532 O O . GLY A 1 39 ? 2.471 9.077 -4.477 1.00 32.31 39 GLY A O 3
ATOM 2536 N N . TYR A 1 40 ? 1.510 7.465 -5.732 1.00 12.43 40 TYR A N 3
ATOM 2537 C CA . TYR A 1 40 ? 0.342 7.310 -4.881 1.00 72.12 40 TYR A CA 3
ATOM 2538 C C . TYR A 1 40 ? 0.377 5.946 -4.198 1.00 52.23 40 TYR A C 3
ATOM 2539 O O . TYR A 1 40 ? 0.521 4.920 -4.864 1.00 63.24 40 TYR A O 3
ATOM 2557 N N . VAL A 1 41 ? 0.252 5.928 -2.874 1.00 42.43 41 VAL A N 3
ATOM 2558 C CA . VAL A 1 41 ? 0.282 4.669 -2.136 1.00 62.13 41 VAL A CA 3
ATOM 2559 C C . VAL A 1 41 ? -1.024 4.415 -1.386 1.00 74.32 41 VAL A C 3
ATOM 2560 O O . VAL A 1 41 ? -1.512 5.274 -0.651 1.00 3.13 41 VAL A O 3
ATOM 2573 N N . GLU A 1 42 ? -1.577 3.220 -1.582 1.00 61.52 42 GLU A N 3
ATOM 2574 C CA . GLU A 1 42 ? -2.827 2.820 -0.939 1.00 3.23 42 GLU A CA 3
ATOM 2575 C C . GLU A 1 42 ? -2.565 1.947 0.284 1.00 23.24 42 GLU A C 3
ATOM 2576 O O . GLU A 1 42 ? -1.433 1.532 0.536 1.00 50.54 42 GLU A O 3
ATOM 2588 N N . LYS A 1 43 ? -3.627 1.664 1.033 1.00 11.22 43 LYS A N 3
ATOM 2589 C CA . LYS A 1 43 ? -3.528 0.832 2.226 1.00 62.41 43 LYS A CA 3
ATOM 2590 C C . LYS A 1 43 ? -4.377 -0.426 2.076 1.00 53.12 43 LYS A C 3
ATOM 2591 O O . LYS A 1 43 ? -5.582 -0.410 2.332 1.00 1.11 43 LYS A O 3
ATOM 2610 N N . ILE A 1 44 ? -3.744 -1.514 1.651 1.00 32.43 44 ILE A N 3
ATOM 2611 C CA . ILE A 1 44 ? -4.442 -2.779 1.459 1.00 61.52 44 ILE A CA 3
ATOM 2612 C C . ILE A 1 44 ? -4.190 -3.734 2.622 1.00 63.40 44 ILE A C 3
ATOM 2613 O O . ILE A 1 44 ? -3.049 -3.927 3.043 1.00 33.33 44 ILE A O 3
ATOM 2629 N N . THR A 1 45 ? -5.262 -4.327 3.138 1.00 55.41 45 THR A N 3
ATOM 2630 C CA . THR A 1 45 ? -5.162 -5.263 4.253 1.00 51.25 45 THR A CA 3
ATOM 2631 C C . THR A 1 45 ? -5.241 -6.704 3.761 1.00 40.22 45 THR A C 3
ATOM 2632 O O . THR A 1 45 ? -6.014 -7.018 2.856 1.00 1.12 45 THR A O 3
ATOM 2643 N N . CYS A 1 46 ? -4.437 -7.578 4.361 1.00 64.32 46 CYS A N 3
ATOM 2644 C CA . CYS A 1 46 ? -4.423 -8.984 3.975 1.00 13.53 46 CYS A CA 3
ATOM 2645 C C . CYS A 1 46 ? -5.320 -9.813 4.884 1.00 55.44 46 CYS A C 3
ATOM 2646 O O . CYS A 1 46 ? -5.099 -9.889 6.091 1.00 70.35 46 CYS A O 3
ATOM 2653 N N . SER A 1 47 ? -6.328 -10.448 4.291 1.00 45.25 47 SER A N 3
ATOM 2654 C CA . SER A 1 47 ? -7.254 -11.286 5.043 1.00 42.35 47 SER A CA 3
ATOM 2655 C C . SER A 1 47 ? -6.488 -12.272 5.916 1.00 14.03 47 SER A C 3
ATOM 2656 O O . SER A 1 47 ? -6.962 -12.685 6.974 1.00 21.44 47 SER A O 3
ATOM 2664 N N . SER A 1 48 ? -5.290 -12.633 5.465 1.00 3.45 48 SER A N 3
ATOM 2665 C CA . SER A 1 48 ? -4.444 -13.556 6.202 1.00 4.33 48 SER A CA 3
ATOM 2666 C C . SER A 1 48 ? -3.605 -12.801 7.226 1.00 11.24 48 SER A C 3
ATOM 2667 O O . SER A 1 48 ? -2.608 -12.166 6.883 1.00 45.14 48 SER A O 3
ATOM 2675 N N . SER A 1 49 ? -4.033 -12.873 8.481 1.00 21.11 49 SER A N 3
ATOM 2676 C CA . SER A 1 49 ? -3.355 -12.203 9.593 1.00 51.02 49 SER A CA 3
ATOM 2677 C C . SER A 1 49 ? -3.707 -10.720 9.645 1.00 25.33 49 SER A C 3
ATOM 2678 O O . SER A 1 49 ? -3.098 -9.962 10.401 1.00 51.41 49 SER A O 3
ATOM 2686 N N . LYS A 1 50 ? -4.688 -10.305 8.840 1.00 72.14 50 LYS A N 3
ATOM 2687 C CA . LYS A 1 50 ? -5.107 -8.906 8.800 1.00 20.52 50 LYS A CA 3
ATOM 2688 C C . LYS A 1 50 ? -3.891 -7.987 8.825 1.00 2.24 50 LYS A C 3
ATOM 2689 O O . LYS A 1 50 ? -3.587 -7.366 9.843 1.00 33.43 50 LYS A O 3
ATOM 2708 N N . ARG A 1 51 ? -3.189 -7.921 7.700 1.00 1.11 51 ARG A N 3
ATOM 2709 C CA . ARG A 1 51 ? -1.994 -7.098 7.598 1.00 14.13 51 ARG A CA 3
ATOM 2710 C C . ARG A 1 51 ? -2.164 -6.008 6.547 1.00 53.14 51 ARG A C 3
ATOM 2711 O O . ARG A 1 51 ? -2.414 -6.290 5.374 1.00 22.30 51 ARG A O 3
ATOM 2732 N N . ASN A 1 52 ? -2.024 -4.761 6.981 1.00 34.42 52 ASN A N 3
ATOM 2733 C CA . ASN A 1 52 ? -2.159 -3.616 6.088 1.00 23.12 52 ASN A CA 3
ATOM 2734 C C . ASN A 1 52 ? -0.806 -3.212 5.514 1.00 31.12 52 ASN A C 3
ATOM 2735 O O . ASN A 1 52 ? 0.055 -2.699 6.229 1.00 2.31 52 ASN A O 3
ATOM 2746 N N . GLU A 1 53 ? -0.626 -3.447 4.220 1.00 41.33 53 GLU A N 3
ATOM 2747 C CA . GLU A 1 53 ? 0.622 -3.108 3.549 1.00 4.05 53 GLU A CA 3
ATOM 2748 C C . GLU A 1 53 ? 0.488 -1.798 2.781 1.00 61.35 53 GLU A C 3
ATOM 2749 O O . GLU A 1 53 ? -0.620 -1.331 2.515 1.00 75.32 53 GLU A O 3
ATOM 2761 N N . PHE A 1 54 ? 1.626 -1.215 2.423 1.00 62.12 54 PHE A N 3
ATOM 2762 C CA . PHE A 1 54 ? 1.642 0.039 1.681 1.00 52.31 54 PHE A CA 3
ATOM 2763 C C . PHE A 1 54 ? 1.989 -0.208 0.217 1.00 20.21 54 PHE A C 3
ATOM 2764 O O . PHE A 1 54 ? 3.161 -0.320 -0.144 1.00 71.11 54 PHE A O 3
ATOM 2781 N N . LYS A 1 55 ? 0.962 -0.295 -0.620 1.00 44.01 55 LYS A N 3
ATOM 2782 C CA . LYS A 1 55 ? 1.155 -0.531 -2.046 1.00 73.11 55 LYS A CA 3
ATOM 2783 C C . LYS A 1 55 ? 0.883 0.738 -2.846 1.00 63.12 55 LYS A C 3
ATOM 2784 O O . LYS A 1 55 ? 0.511 1.765 -2.284 1.00 60.32 55 LYS A O 3
ATOM 2803 N N . SER A 1 56 ? 1.072 0.661 -4.159 1.00 61.14 56 SER A N 3
ATOM 2804 C CA . SER A 1 56 ? 0.844 1.807 -5.033 1.00 14.20 56 SER A CA 3
ATOM 2805 C C . SER A 1 56 ? -0.259 1.502 -6.042 1.00 33.41 56 SER A C 3
ATOM 2806 O O . SER A 1 56 ? -0.328 0.397 -6.580 1.00 61.31 56 SER A O 3
ATOM 2814 N N . CYS A 1 57 ? -1.121 2.483 -6.299 1.00 64.24 57 CYS A N 3
ATOM 2815 C CA . CYS A 1 57 ? -2.211 2.294 -7.253 1.00 63.31 57 CYS A CA 3
ATOM 2816 C C . CYS A 1 57 ? -2.321 3.484 -8.200 1.00 53.51 57 CYS A C 3
ATOM 2817 O O . CYS A 1 57 ? -1.608 4.475 -8.050 1.00 2.13 57 CYS A O 3
ATOM 2824 N N . ARG A 1 58 ? -3.215 3.377 -9.172 1.00 31.41 58 ARG A N 3
ATOM 2825 C CA . ARG A 1 58 ? -3.415 4.445 -10.141 1.00 62.35 58 ARG A CA 3
ATOM 2826 C C . ARG A 1 58 ? -4.506 5.400 -9.671 1.00 33.04 58 ARG A C 3
ATOM 2827 O O . ARG A 1 58 ? -5.638 4.987 -9.420 1.00 54.43 58 ARG A O 3
ATOM 2848 N N . SER A 1 59 ? -4.158 6.676 -9.550 1.00 52.53 59 SER A N 3
ATOM 2849 C CA . SER A 1 59 ? -5.108 7.688 -9.105 1.00 74.44 59 SER A CA 3
ATOM 2850 C C . SER A 1 59 ? -5.867 8.288 -10.287 1.00 41.43 59 SER A C 3
ATOM 2851 O O . SER A 1 59 ? -6.964 8.823 -10.124 1.00 4.30 59 SER A O 3
ATOM 2859 N N . ALA A 1 60 ? -5.278 8.197 -11.476 1.00 3.34 60 ALA A N 3
ATOM 2860 C CA . ALA A 1 60 ? -5.898 8.732 -12.683 1.00 12.12 60 ALA A CA 3
ATOM 2861 C C . ALA A 1 60 ? -7.299 8.161 -12.891 1.00 72.42 60 ALA A C 3
ATOM 2862 O O . ALA A 1 60 ? -8.128 8.767 -13.570 1.00 55.10 60 ALA A O 3
ATOM 2869 N N . LEU A 1 61 ? -7.558 6.995 -12.306 1.00 70.34 61 LEU A N 3
ATOM 2870 C CA . LEU A 1 61 ? -8.859 6.350 -12.433 1.00 65.13 61 LEU A CA 3
ATOM 2871 C C . LEU A 1 61 ? -9.584 6.322 -11.092 1.00 65.11 61 LEU A C 3
ATOM 2872 O O . LEU A 1 61 ? -10.814 6.328 -11.040 1.00 12.32 61 LEU A O 3
ATOM 2888 N N . MET A 1 62 ? -8.815 6.289 -10.008 1.00 5.12 62 MET A N 3
ATOM 2889 C CA . MET A 1 62 ? -9.388 6.259 -8.669 1.00 74.32 62 MET A CA 3
ATOM 2890 C C . MET A 1 62 ? -9.916 7.633 -8.271 1.00 42.24 62 MET A C 3
ATOM 2891 O O . MET A 1 62 ? -11.105 7.795 -7.993 1.00 43.24 62 MET A O 3
ATOM 2905 N N . GLU A 1 63 ? -9.026 8.619 -8.245 1.00 3.04 63 GLU A N 3
ATOM 2906 C CA . GLU A 1 63 ? -9.404 9.980 -7.882 1.00 74.33 63 GLU A CA 3
ATOM 2907 C C . GLU A 1 63 ? -8.445 10.994 -8.498 1.00 21.00 63 GLU A C 3
ATOM 2908 O O . GLU A 1 63 ? -7.417 11.328 -7.909 1.00 12.42 63 GLU A O 3
ATOM 2920 N N . GLN A 1 64 ? -8.790 11.479 -9.686 1.00 63.01 64 GLN A N 3
ATOM 2921 C CA . GLN A 1 64 ? -7.960 12.456 -10.383 1.00 12.32 64 GLN A CA 3
ATOM 2922 C C . GLN A 1 64 ? -8.749 13.726 -10.682 1.00 51.11 64 GLN A C 3
ATOM 2923 O O . GLN A 1 64 ? -9.483 13.795 -11.667 1.00 44.52 64 GLN A O 3
ATOM 2937 N N . ARG A 1 65 ? -8.592 14.729 -9.824 1.00 1.31 65 ARG A N 3
ATOM 2938 C CA . ARG A 1 65 ? -9.290 15.998 -9.996 1.00 12.02 65 ARG A CA 3
ATOM 2939 C C . ARG A 1 65 ? -8.747 16.759 -11.202 1.00 24.24 65 ARG A C 3
ATOM 2940 O O . ARG A 1 65 ? -7.735 17.474 -11.042 1.00 37.68 65 ARG A O 3
ATOM 2962 N N . GLY A 1 1 ? 26.544 -11.640 -0.050 1.00 13.00 1 GLY A N 4
ATOM 2963 C CA . GLY A 1 1 ? 25.448 -11.372 0.922 1.00 45.03 1 GLY A CA 4
ATOM 2964 C C . GLY A 1 1 ? 25.108 -9.898 1.019 1.00 41.03 1 GLY A C 4
ATOM 2965 O O . GLY A 1 1 ? 25.702 -9.069 0.330 1.00 70.10 1 GLY A O 4
ATOM 2971 N N . SER A 1 2 ? 24.148 -9.570 1.878 1.00 61.55 2 SER A N 4
ATOM 2972 C CA . SER A 1 2 ? 23.728 -8.185 2.062 1.00 62.34 2 SER A CA 4
ATOM 2973 C C . SER A 1 2 ? 22.995 -8.011 3.388 1.00 72.15 2 SER A C 4
ATOM 2974 O O . SER A 1 2 ? 23.542 -7.460 4.344 1.00 23.13 2 SER A O 4
ATOM 2982 N N . GLY A 1 3 ? 21.755 -8.485 3.440 1.00 5.02 3 GLY A N 4
ATOM 2983 C CA . GLY A 1 3 ? 20.967 -8.373 4.653 1.00 31.33 3 GLY A CA 4
ATOM 2984 C C . GLY A 1 3 ? 19.852 -9.398 4.720 1.00 14.51 3 GLY A C 4
ATOM 2985 O O . GLY A 1 3 ? 20.002 -10.520 4.234 1.00 12.24 3 GLY A O 4
ATOM 2989 N N . MET A 1 4 ? 18.732 -9.012 5.321 1.00 51.55 4 MET A N 4
ATOM 2990 C CA . MET A 1 4 ? 17.587 -9.907 5.449 1.00 51.14 4 MET A CA 4
ATOM 2991 C C . MET A 1 4 ? 16.505 -9.553 4.434 1.00 52.23 4 MET A C 4
ATOM 2992 O O . MET A 1 4 ? 16.052 -8.410 4.367 1.00 50.10 4 MET A O 4
ATOM 3006 N N . LYS A 1 5 ? 16.094 -10.541 3.646 1.00 31.03 5 LYS A N 4
ATOM 3007 C CA . LYS A 1 5 ? 15.065 -10.334 2.635 1.00 2.22 5 LYS A CA 4
ATOM 3008 C C . LYS A 1 5 ? 13.727 -9.988 3.282 1.00 51.41 5 LYS A C 4
ATOM 3009 O O . LYS A 1 5 ? 13.211 -10.743 4.105 1.00 72.14 5 LYS A O 4
ATOM 3028 N N . GLU A 1 6 ? 13.172 -8.842 2.903 1.00 3.51 6 GLU A N 4
ATOM 3029 C CA . GLU A 1 6 ? 11.894 -8.395 3.445 1.00 50.31 6 GLU A CA 4
ATOM 3030 C C . GLU A 1 6 ? 10.836 -8.313 2.350 1.00 74.12 6 GLU A C 4
ATOM 3031 O O . GLU A 1 6 ? 11.087 -7.781 1.269 1.00 31.42 6 GLU A O 4
ATOM 3043 N N . PHE A 1 7 ? 9.652 -8.844 2.636 1.00 12.34 7 PHE A N 4
ATOM 3044 C CA . PHE A 1 7 ? 8.555 -8.831 1.674 1.00 72.33 7 PHE A CA 4
ATOM 3045 C C . PHE A 1 7 ? 7.246 -8.418 2.344 1.00 64.42 7 PHE A C 4
ATOM 3046 O O . PHE A 1 7 ? 7.149 -8.384 3.570 1.00 12.34 7 PHE A O 4
ATOM 3063 N N . PRO A 1 8 ? 6.218 -8.099 1.540 1.00 43.45 8 PRO A N 4
ATOM 3064 C CA . PRO A 1 8 ? 4.912 -7.688 2.048 1.00 73.54 8 PRO A CA 4
ATOM 3065 C C . PRO A 1 8 ? 4.007 -8.880 2.336 1.00 53.23 8 PRO A C 4
ATOM 3066 O O . PRO A 1 8 ? 4.462 -10.022 2.364 1.00 60.40 8 PRO A O 4
ATOM 3077 N N . CYS A 1 9 ? 2.723 -8.609 2.540 1.00 73.50 9 CYS A N 4
ATOM 3078 C CA . CYS A 1 9 ? 1.760 -9.667 2.812 1.00 71.31 9 CYS A CA 4
ATOM 3079 C C . CYS A 1 9 ? 0.898 -9.940 1.584 1.00 50.22 9 CYS A C 4
ATOM 3080 O O . CYS A 1 9 ? 0.422 -11.056 1.386 1.00 63.45 9 CYS A O 4
ATOM 3087 N N . TRP A 1 10 ? 0.700 -8.913 0.762 1.00 35.33 10 TRP A N 4
ATOM 3088 C CA . TRP A 1 10 ? -0.108 -9.046 -0.445 1.00 21.04 10 TRP A CA 4
ATOM 3089 C C . TRP A 1 10 ? 0.585 -9.931 -1.474 1.00 44.23 10 TRP A C 4
ATOM 3090 O O . TRP A 1 10 ? -0.065 -10.506 -2.348 1.00 71.43 10 TRP A O 4
ATOM 3111 N N . LEU A 1 11 ? 1.905 -10.036 -1.369 1.00 50.21 11 LEU A N 4
ATOM 3112 C CA . LEU A 1 11 ? 2.678 -10.853 -2.294 1.00 53.45 11 LEU A CA 4
ATOM 3113 C C . LEU A 1 11 ? 2.523 -12.339 -1.979 1.00 25.11 11 LEU A C 4
ATOM 3114 O O . LEU A 1 11 ? 2.764 -13.191 -2.834 1.00 5.44 11 LEU A O 4
ATOM 3130 N N . VAL A 1 12 ? 2.115 -12.644 -0.750 1.00 72.05 12 VAL A N 4
ATOM 3131 C CA . VAL A 1 12 ? 1.924 -14.028 -0.329 1.00 61.41 12 VAL A CA 4
ATOM 3132 C C . VAL A 1 12 ? 0.516 -14.256 0.226 1.00 70.23 12 VAL A C 4
ATOM 3133 O O . VAL A 1 12 ? 0.172 -15.370 0.621 1.00 21.03 12 VAL A O 4
ATOM 3146 N N . GLU A 1 13 ? -0.294 -13.199 0.254 1.00 30.51 13 GLU A N 4
ATOM 3147 C CA . GLU A 1 13 ? -1.660 -13.292 0.761 1.00 62.23 13 GLU A CA 4
ATOM 3148 C C . GLU A 1 13 ? -2.609 -12.456 -0.089 1.00 71.05 13 GLU A C 4
ATOM 3149 O O . GLU A 1 13 ? -2.176 -11.678 -0.938 1.00 13.44 13 GLU A O 4
ATOM 3161 N N . GLU A 1 14 ? -3.905 -12.608 0.161 1.00 64.30 14 GLU A N 4
ATOM 3162 C CA . GLU A 1 14 ? -4.913 -11.850 -0.566 1.00 13.44 14 GLU A CA 4
ATOM 3163 C C . GLU A 1 14 ? -5.126 -10.500 0.101 1.00 41.45 14 GLU A C 4
ATOM 3164 O O . GLU A 1 14 ? -5.355 -10.426 1.307 1.00 52.02 14 GLU A O 4
ATOM 3176 N N . PHE A 1 15 ? -5.035 -9.433 -0.681 1.00 62.02 15 PHE A N 4
ATOM 3177 C CA . PHE A 1 15 ? -5.203 -8.086 -0.146 1.00 62.31 15 PHE A CA 4
ATOM 3178 C C . PHE A 1 15 ? -6.462 -7.418 -0.682 1.00 64.22 15 PHE A C 4
ATOM 3179 O O . PHE A 1 15 ? -6.976 -7.781 -1.740 1.00 62.13 15 PHE A O 4
ATOM 3196 N N . VAL A 1 16 ? -6.945 -6.430 0.062 1.00 2.41 16 VAL A N 4
ATOM 3197 C CA . VAL A 1 16 ? -8.137 -5.690 -0.322 1.00 31.43 16 VAL A CA 4
ATOM 3198 C C . VAL A 1 16 ? -7.936 -4.195 -0.111 1.00 22.11 16 VAL A C 4
ATOM 3199 O O . VAL A 1 16 ? -7.675 -3.746 1.005 1.00 75.14 16 VAL A O 4
ATOM 3212 N N . VAL A 1 17 ? -8.053 -3.425 -1.188 1.00 45.11 17 VAL A N 4
ATOM 3213 C CA . VAL A 1 17 ? -7.878 -1.980 -1.109 1.00 30.33 17 VAL A CA 4
ATOM 3214 C C . VAL A 1 17 ? -8.873 -1.358 -0.136 1.00 63.52 17 VAL A C 4
ATOM 3215 O O . VAL A 1 17 ? -9.999 -1.028 -0.509 1.00 3.11 17 VAL A O 4
ATOM 3228 N N . ALA A 1 18 ? -8.447 -1.193 1.111 1.00 24.25 18 ALA A N 4
ATOM 3229 C CA . ALA A 1 18 ? -9.297 -0.600 2.136 1.00 24.50 18 ALA A CA 4
ATOM 3230 C C . ALA A 1 18 ? -9.228 0.920 2.072 1.00 10.51 18 ALA A C 4
ATOM 3231 O O . ALA A 1 18 ? -10.188 1.613 2.408 1.00 72.45 18 ALA A O 4
ATOM 3238 N N . GLU A 1 19 ? -8.082 1.429 1.633 1.00 44.14 19 GLU A N 4
ATOM 3239 C CA . GLU A 1 19 ? -7.873 2.866 1.515 1.00 31.20 19 GLU A CA 4
ATOM 3240 C C . GLU A 1 19 ? -7.175 3.195 0.200 1.00 13.33 19 GLU A C 4
ATOM 3241 O O . GLU A 1 19 ? -6.032 2.800 -0.019 1.00 51.44 19 GLU A O 4
ATOM 3253 N N . GLU A 1 20 ? -7.868 3.921 -0.675 1.00 40.43 20 GLU A N 4
ATOM 3254 C CA . GLU A 1 20 ? -7.304 4.298 -1.967 1.00 21.44 20 GLU A CA 4
ATOM 3255 C C . GLU A 1 20 ? -5.906 4.883 -1.794 1.00 4.42 20 GLU A C 4
ATOM 3256 O O . GLU A 1 20 ? -5.532 5.299 -0.699 1.00 22.04 20 GLU A O 4
ATOM 3268 N N . CYS A 1 21 ? -5.131 4.898 -2.873 1.00 30.53 21 CYS A N 4
ATOM 3269 C CA . CYS A 1 21 ? -3.773 5.419 -2.813 1.00 64.42 21 CYS A CA 4
ATOM 3270 C C . CYS A 1 21 ? -3.748 6.925 -3.037 1.00 40.01 21 CYS A C 4
ATOM 3271 O O . CYS A 1 21 ? -4.510 7.461 -3.841 1.00 62.45 21 CYS A O 4
ATOM 3278 N N . SER A 1 22 ? -2.869 7.602 -2.305 1.00 65.32 22 SER A N 4
ATOM 3279 C CA . SER A 1 22 ? -2.742 9.051 -2.405 1.00 10.12 22 SER A CA 4
ATOM 3280 C C . SER A 1 22 ? -1.279 9.479 -2.469 1.00 65.14 22 SER A C 4
ATOM 3281 O O . SER A 1 22 ? -0.379 8.697 -2.161 1.00 32.50 22 SER A O 4
ATOM 3289 N N . PRO A 1 23 ? -1.026 10.736 -2.876 1.00 12.03 23 PRO A N 4
ATOM 3290 C CA . PRO A 1 23 ? 0.332 11.279 -2.988 1.00 21.13 23 PRO A CA 4
ATOM 3291 C C . PRO A 1 23 ? 1.213 10.927 -1.795 1.00 45.21 23 PRO A C 4
ATOM 3292 O O . PRO A 1 23 ? 0.720 10.580 -0.722 1.00 51.53 23 PRO A O 4
ATOM 3303 N N . CYS A 1 24 ? 2.523 11.017 -1.997 1.00 64.21 24 CYS A N 4
ATOM 3304 C CA . CYS A 1 24 ? 3.489 10.707 -0.951 1.00 41.12 24 CYS A CA 4
ATOM 3305 C C . CYS A 1 24 ? 4.260 11.957 -0.537 1.00 42.30 24 CYS A C 4
ATOM 3306 O O . CYS A 1 24 ? 4.959 12.564 -1.348 1.00 75.22 24 CYS A O 4
ATOM 3313 N N . SER A 1 25 ? 4.129 12.335 0.732 1.00 62.44 25 SER A N 4
ATOM 3314 C CA . SER A 1 25 ? 4.814 13.512 1.254 1.00 2.22 25 SER A CA 4
ATOM 3315 C C . SER A 1 25 ? 6.322 13.400 1.052 1.00 70.25 25 SER A C 4
ATOM 3316 O O . SER A 1 25 ? 6.804 12.472 0.401 1.00 14.45 25 SER A O 4
ATOM 3324 N N . ASN A 1 26 ? 7.062 14.350 1.613 1.00 2.45 26 ASN A N 4
ATOM 3325 C CA . ASN A 1 26 ? 8.515 14.359 1.494 1.00 61.34 26 ASN A CA 4
ATOM 3326 C C . ASN A 1 26 ? 9.126 13.140 2.178 1.00 52.52 26 ASN A C 4
ATOM 3327 O O . ASN A 1 26 ? 10.176 12.647 1.769 1.00 3.14 26 ASN A O 4
ATOM 3338 N N . PHE A 1 27 ? 8.462 12.659 3.225 1.00 41.14 27 PHE A N 4
ATOM 3339 C CA . PHE A 1 27 ? 8.941 11.499 3.967 1.00 41.32 27 PHE A CA 4
ATOM 3340 C C . PHE A 1 27 ? 8.311 10.213 3.438 1.00 71.23 27 PHE A C 4
ATOM 3341 O O . PHE A 1 27 ? 8.931 9.150 3.465 1.00 42.14 27 PHE A O 4
ATOM 3358 N N .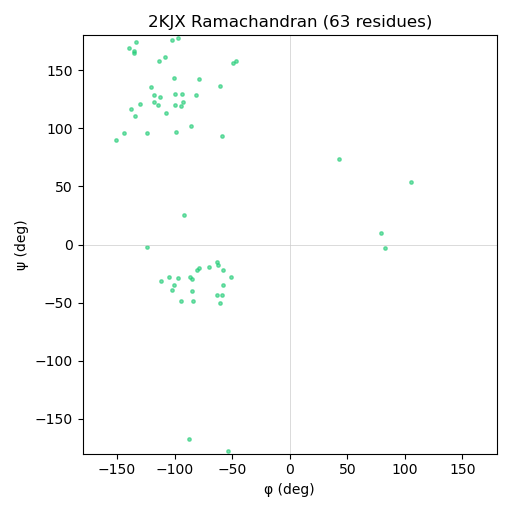 ARG A 1 28 ? 7.077 10.319 2.956 1.00 22.22 28 ARG A N 4
ATOM 3359 C CA . ARG A 1 28 ? 6.364 9.165 2.421 1.00 53.32 28 ARG A CA 4
ATOM 3360 C C . ARG A 1 28 ? 7.121 8.549 1.248 1.00 23.30 28 ARG A C 4
ATOM 3361 O O . ARG A 1 28 ? 7.518 7.385 1.297 1.00 30.43 28 ARG A O 4
ATOM 3382 N N . ALA A 1 29 ? 7.315 9.336 0.196 1.00 64.15 29 ALA A N 4
ATOM 3383 C CA . ALA A 1 29 ? 8.022 8.867 -0.990 1.00 43.54 29 ALA A CA 4
ATOM 3384 C C . ALA A 1 29 ? 9.466 8.495 -0.666 1.00 41.43 29 ALA A C 4
ATOM 3385 O O . ALA A 1 29 ? 10.072 7.670 -1.349 1.00 0.32 29 ALA A O 4
ATOM 3392 N N . LYS A 1 30 ? 10.013 9.109 0.378 1.00 63.32 30 LYS A N 4
ATOM 3393 C CA . LYS A 1 30 ? 11.387 8.843 0.788 1.00 21.21 30 LYS A CA 4
ATOM 3394 C C . LYS A 1 30 ? 11.588 7.366 1.112 1.00 71.31 30 LYS A C 4
ATOM 3395 O O . LYS A 1 30 ? 12.404 6.688 0.487 1.00 20.25 30 LYS A O 4
ATOM 3414 N N . THR A 1 31 ? 10.841 6.873 2.094 1.00 61.53 31 THR A N 4
ATOM 3415 C CA . THR A 1 31 ? 10.941 5.476 2.504 1.00 13.24 31 THR A CA 4
ATOM 3416 C C . THR A 1 31 ? 10.055 4.586 1.639 1.00 42.45 31 THR A C 4
ATOM 3417 O O . THR A 1 31 ? 10.479 3.521 1.190 1.00 34.10 31 THR A O 4
ATOM 3428 N N . THR A 1 32 ? 8.822 5.027 1.414 1.00 45.15 32 THR A N 4
ATOM 3429 C CA . THR A 1 32 ? 7.872 4.270 0.608 1.00 43.11 32 THR A CA 4
ATOM 3430 C C . THR A 1 32 ? 8.341 4.168 -0.845 1.00 2.54 32 THR A C 4
ATOM 3431 O O . THR A 1 32 ? 8.366 5.166 -1.565 1.00 63.31 32 THR A O 4
ATOM 3442 N N . PRO A 1 33 ? 8.720 2.957 -1.298 1.00 11.43 33 PRO A N 4
ATOM 3443 C CA . PRO A 1 33 ? 9.186 2.739 -2.669 1.00 45.13 33 PRO A CA 4
ATOM 3444 C C . PRO A 1 33 ? 8.040 2.667 -3.676 1.00 31.43 33 PRO A C 4
ATOM 3445 O O . PRO A 1 33 ? 8.261 2.731 -4.885 1.00 12.40 33 PRO A O 4
ATOM 3456 N N . GLU A 1 34 ? 6.817 2.534 -3.170 1.00 11.32 34 GLU A N 4
ATOM 3457 C CA . GLU A 1 34 ? 5.638 2.453 -4.028 1.00 53.25 34 GLU A CA 4
ATOM 3458 C C . GLU A 1 34 ? 5.316 3.805 -4.665 1.00 10.23 34 GLU A C 4
ATOM 3459 O O . GLU A 1 34 ? 4.437 3.900 -5.521 1.00 54.24 34 GLU A O 4
ATOM 3471 N N . CYS A 1 35 ? 6.027 4.849 -4.245 1.00 34.03 35 CYS A N 4
ATOM 3472 C CA . CYS A 1 35 ? 5.807 6.190 -4.777 1.00 51.31 35 CYS A CA 4
ATOM 3473 C C . CYS A 1 35 ? 6.761 6.489 -5.932 1.00 2.43 35 CYS A C 4
ATOM 3474 O O . CYS A 1 35 ? 7.082 7.648 -6.198 1.00 20.32 35 CYS A O 4
ATOM 3481 N N . GLY A 1 36 ? 7.215 5.440 -6.611 1.00 63.22 36 GLY A N 4
ATOM 3482 C CA . GLY A 1 36 ? 8.131 5.618 -7.722 1.00 52.33 36 GLY A CA 4
ATOM 3483 C C . GLY A 1 36 ? 7.432 5.699 -9.068 1.00 55.01 36 GLY A C 4
ATOM 3484 O O . GLY A 1 36 ? 7.711 6.602 -9.857 1.00 64.32 36 GLY A O 4
ATOM 3488 N N . PRO A 1 37 ? 6.520 4.757 -9.372 1.00 73.14 37 PRO A N 4
ATOM 3489 C CA . PRO A 1 37 ? 5.804 4.737 -10.646 1.00 23.15 37 PRO A CA 4
ATOM 3490 C C . PRO A 1 37 ? 4.564 5.627 -10.650 1.00 63.30 37 PRO A C 4
ATOM 3491 O O . PRO A 1 37 ? 4.357 6.409 -11.577 1.00 0.41 37 PRO A O 4
ATOM 3502 N N . THR A 1 38 ? 3.739 5.500 -9.616 1.00 72.51 38 THR A N 4
ATOM 3503 C CA . THR A 1 38 ? 2.516 6.293 -9.515 1.00 5.33 38 THR A CA 4
ATOM 3504 C C . THR A 1 38 ? 2.689 7.459 -8.550 1.00 31.43 38 THR A C 4
ATOM 3505 O O . THR A 1 38 ? 2.146 8.542 -8.768 1.00 73.30 38 THR A O 4
ATOM 3516 N N . GLY A 1 39 ? 3.419 7.221 -7.467 1.00 33.13 39 GLY A N 4
ATOM 3517 C CA . GLY A 1 39 ? 3.613 8.255 -6.468 1.00 62.14 39 GLY A CA 4
ATOM 3518 C C . GLY A 1 39 ? 2.470 8.280 -5.467 1.00 14.14 39 GLY A C 4
ATOM 3519 O O . GLY A 1 39 ? 2.511 9.012 -4.479 1.00 32.31 39 GLY A O 4
ATOM 3523 N N . TYR A 1 40 ? 1.451 7.464 -5.732 1.00 12.43 40 TYR A N 4
ATOM 3524 C CA . TYR A 1 40 ? 0.283 7.364 -4.870 1.00 72.12 40 TYR A CA 4
ATOM 3525 C C . TYR A 1 40 ? 0.276 6.009 -4.169 1.00 52.23 40 TYR A C 4
ATOM 3526 O O . TYR A 1 40 ? 0.345 4.968 -4.824 1.00 63.24 40 TYR A O 4
ATOM 3544 N N . VAL A 1 41 ? 0.204 6.015 -2.842 1.00 42.43 41 VAL A N 4
ATOM 3545 C CA . VAL A 1 41 ? 0.202 4.767 -2.084 1.00 62.13 41 VAL A CA 4
ATOM 3546 C C . VAL A 1 41 ? -1.109 4.553 -1.333 1.00 74.32 41 VAL A C 4
ATOM 3547 O O . VAL A 1 41 ? -1.599 5.445 -0.641 1.00 3.13 41 VAL A O 4
ATOM 3560 N N . GLU A 1 42 ? -1.661 3.351 -1.479 1.00 61.52 42 GLU A N 4
ATOM 3561 C CA . GLU A 1 42 ? -2.915 2.979 -0.828 1.00 3.23 42 GLU A CA 4
ATOM 3562 C C . GLU A 1 42 ? -2.659 2.117 0.404 1.00 23.24 42 GLU A C 4
ATOM 3563 O O . GLU A 1 42 ? -1.516 1.786 0.718 1.00 50.54 42 GLU A O 4
ATOM 3575 N N . LYS A 1 43 ? -3.737 1.748 1.092 1.00 11.22 43 LYS A N 4
ATOM 3576 C CA . LYS A 1 43 ? -3.637 0.915 2.284 1.00 62.41 43 LYS A CA 4
ATOM 3577 C C . LYS A 1 43 ? -4.401 -0.392 2.093 1.00 53.12 43 LYS A C 4
ATOM 3578 O O . LYS A 1 43 ? -5.595 -0.476 2.387 1.00 1.11 43 LYS A O 4
ATOM 3597 N N . ILE A 1 44 ? -3.703 -1.405 1.597 1.00 32.43 44 ILE A N 4
ATOM 3598 C CA . ILE A 1 44 ? -4.308 -2.711 1.361 1.00 61.52 44 ILE A CA 4
ATOM 3599 C C . ILE A 1 44 ? -4.138 -3.620 2.574 1.00 63.40 44 ILE A C 4
ATOM 3600 O O . ILE A 1 44 ? -3.070 -3.661 3.185 1.00 33.33 44 ILE A O 4
ATOM 3616 N N . THR A 1 45 ? -5.198 -4.344 2.920 1.00 55.41 45 THR A N 4
ATOM 3617 C CA . THR A 1 45 ? -5.166 -5.252 4.063 1.00 51.25 45 THR A CA 4
ATOM 3618 C C . THR A 1 45 ? -5.218 -6.704 3.602 1.00 40.22 45 THR A C 4
ATOM 3619 O O . THR A 1 45 ? -5.991 -7.052 2.709 1.00 1.12 45 THR A O 4
ATOM 3630 N N . CYS A 1 46 ? -4.392 -7.548 4.211 1.00 64.32 46 CYS A N 4
ATOM 3631 C CA . CYS A 1 46 ? -4.350 -8.961 3.852 1.00 13.53 46 CYS A CA 4
ATOM 3632 C C . CYS A 1 46 ? -5.270 -9.786 4.740 1.00 55.44 46 CYS A C 4
ATOM 3633 O O . CYS A 1 46 ? -5.091 -9.844 5.956 1.00 70.35 46 CYS A O 4
ATOM 3640 N N . SER A 1 47 ? -6.249 -10.438 4.120 1.00 45.25 47 SER A N 4
ATOM 3641 C CA . SER A 1 47 ? -7.192 -11.278 4.848 1.00 42.35 47 SER A CA 4
ATOM 3642 C C . SER A 1 47 ? -6.444 -12.271 5.729 1.00 14.03 47 SER A C 4
ATOM 3643 O O . SER A 1 47 ? -6.943 -12.697 6.771 1.00 21.44 47 SER A O 4
ATOM 3651 N N . SER A 1 48 ? -5.234 -12.623 5.304 1.00 3.45 48 SER A N 4
ATOM 3652 C CA . SER A 1 48 ? -4.402 -13.550 6.050 1.00 4.33 48 SER A CA 4
ATOM 3653 C C . SER A 1 48 ? -3.577 -12.799 7.088 1.00 11.24 48 SER A C 4
ATOM 3654 O O . SER A 1 48 ? -2.586 -12.149 6.758 1.00 45.14 48 SER A O 4
ATOM 3662 N N . SER A 1 49 ? -4.016 -12.889 8.339 1.00 21.11 49 SER A N 4
ATOM 3663 C CA . SER A 1 49 ? -3.354 -12.225 9.465 1.00 51.02 49 SER A CA 4
ATOM 3664 C C . SER A 1 49 ? -3.740 -10.751 9.542 1.00 25.33 49 SER A C 4
ATOM 3665 O O . SER A 1 49 ? -3.162 -9.997 10.324 1.00 51.41 49 SER A O 4
ATOM 3673 N N . LYS A 1 50 ? -4.715 -10.340 8.727 1.00 72.14 50 LYS A N 4
ATOM 3674 C CA . LYS A 1 50 ? -5.164 -8.950 8.708 1.00 20.52 50 LYS A CA 4
ATOM 3675 C C . LYS A 1 50 ? -3.969 -8.006 8.774 1.00 2.24 50 LYS A C 4
ATOM 3676 O O . LYS A 1 50 ? -3.698 -7.400 9.810 1.00 33.43 50 LYS A O 4
ATOM 3695 N N . ARG A 1 51 ? -3.248 -7.902 7.665 1.00 1.11 51 ARG A N 4
ATOM 3696 C CA . ARG A 1 51 ? -2.070 -7.051 7.602 1.00 14.13 51 ARG A CA 4
ATOM 3697 C C . ARG A 1 51 ? -2.252 -5.931 6.586 1.00 53.14 51 ARG A C 4
ATOM 3698 O O . ARG A 1 51 ? -2.454 -6.180 5.397 1.00 22.30 51 ARG A O 4
ATOM 3719 N N . ASN A 1 52 ? -2.175 -4.697 7.068 1.00 34.42 52 ASN A N 4
ATOM 3720 C CA . ASN A 1 52 ? -2.326 -3.527 6.212 1.00 23.12 52 ASN A CA 4
ATOM 3721 C C . ASN A 1 52 ? -0.972 -3.056 5.698 1.00 31.12 52 ASN A C 4
ATOM 3722 O O . ASN A 1 52 ? -0.200 -2.437 6.431 1.00 2.31 52 ASN A O 4
ATOM 3733 N N . GLU A 1 53 ? -0.688 -3.354 4.435 1.00 41.33 53 GLU A N 4
ATOM 3734 C CA . GLU A 1 53 ? 0.575 -2.962 3.825 1.00 4.05 53 GLU A CA 4
ATOM 3735 C C . GLU A 1 53 ? 0.401 -1.708 2.976 1.00 61.35 53 GLU A C 4
ATOM 3736 O O . GLU A 1 53 ? -0.721 -1.315 2.652 1.00 75.32 53 GLU A O 4
ATOM 3748 N N . PHE A 1 54 ? 1.516 -1.083 2.618 1.00 62.12 54 PHE A N 4
ATOM 3749 C CA . PHE A 1 54 ? 1.487 0.127 1.806 1.00 52.31 54 PHE A CA 4
ATOM 3750 C C . PHE A 1 54 ? 1.773 -0.193 0.342 1.00 20.21 54 PHE A C 4
ATOM 3751 O O . PHE A 1 54 ? 2.920 -0.414 -0.043 1.00 71.11 54 PHE A O 4
ATOM 3768 N N . LYS A 1 55 ? 0.720 -0.214 -0.466 1.00 44.01 55 LYS A N 4
ATOM 3769 C CA . LYS A 1 55 ? 0.852 -0.507 -1.889 1.00 73.11 55 LYS A CA 4
ATOM 3770 C C . LYS A 1 55 ? 0.665 0.758 -2.721 1.00 63.12 55 LYS A C 4
ATOM 3771 O O . LYS A 1 55 ? 0.386 1.827 -2.183 1.00 60.32 55 LYS A O 4
ATOM 3790 N N . SER A 1 56 ? 0.817 0.628 -4.034 1.00 61.14 56 SER A N 4
ATOM 3791 C CA . SER A 1 56 ? 0.659 1.762 -4.940 1.00 14.20 56 SER A CA 4
ATOM 3792 C C . SER A 1 56 ? -0.452 1.490 -5.947 1.00 33.41 56 SER A C 4
ATOM 3793 O O . SER A 1 56 ? -0.545 0.391 -6.495 1.00 61.31 56 SER A O 4
ATOM 3801 N N . CYS A 1 57 ? -1.294 2.490 -6.194 1.00 64.24 57 CYS A N 4
ATOM 3802 C CA . CYS A 1 57 ? -2.391 2.329 -7.146 1.00 63.31 57 CYS A CA 4
ATOM 3803 C C . CYS A 1 57 ? -2.444 3.502 -8.117 1.00 53.51 57 CYS A C 4
ATOM 3804 O O . CYS A 1 57 ? -1.613 4.408 -8.058 1.00 2.13 57 CYS A O 4
ATOM 3811 N N . ARG A 1 58 ? -3.426 3.481 -9.009 1.00 31.41 58 ARG A N 4
ATOM 3812 C CA . ARG A 1 58 ? -3.585 4.546 -9.990 1.00 62.35 58 ARG A CA 4
ATOM 3813 C C . ARG A 1 58 ? -4.637 5.548 -9.528 1.00 33.04 58 ARG A C 4
ATOM 3814 O O . ARG A 1 58 ? -5.784 5.183 -9.272 1.00 54.43 58 ARG A O 4
ATOM 3835 N N . SER A 1 59 ? -4.239 6.810 -9.419 1.00 52.53 59 SER A N 4
ATOM 3836 C CA . SER A 1 59 ? -5.149 7.863 -8.983 1.00 74.44 59 SER A CA 4
ATOM 3837 C C . SER A 1 59 ? -5.890 8.472 -10.170 1.00 41.43 59 SER A C 4
ATOM 3838 O O . SER A 1 59 ? -6.991 9.004 -10.019 1.00 4.30 59 SER A O 4
ATOM 3846 N N . ALA A 1 60 ? -5.281 8.392 -11.349 1.00 3.34 60 ALA A N 4
ATOM 3847 C CA . ALA A 1 60 ? -5.883 8.937 -12.561 1.00 12.12 60 ALA A CA 4
ATOM 3848 C C . ALA A 1 60 ? -7.250 8.313 -12.834 1.00 72.42 60 ALA A C 4
ATOM 3849 O O . ALA A 1 60 ? -8.066 8.881 -13.559 1.00 55.10 60 ALA A O 4
ATOM 3856 N N . LEU A 1 61 ? -7.496 7.143 -12.250 1.00 70.34 61 LEU A N 4
ATOM 3857 C CA . LEU A 1 61 ? -8.765 6.450 -12.437 1.00 65.13 61 LEU A CA 4
ATOM 3858 C C . LEU A 1 61 ? -9.573 6.441 -11.144 1.00 65.11 61 LEU A C 4
ATOM 3859 O O . LEU A 1 61 ? -10.803 6.426 -11.169 1.00 12.32 61 LEU A O 4
ATOM 3875 N N . MET A 1 62 ? -8.872 6.451 -10.014 1.00 5.12 62 MET A N 4
ATOM 3876 C CA . MET A 1 62 ? -9.527 6.443 -8.713 1.00 74.32 62 MET A CA 4
ATOM 3877 C C . MET A 1 62 ? -10.260 7.757 -8.466 1.00 42.24 62 MET A C 4
ATOM 3878 O O . MET A 1 62 ? -11.476 7.776 -8.274 1.00 43.24 62 MET A O 4
ATOM 3892 N N . GLU A 1 63 ? -9.512 8.856 -8.474 1.00 3.04 63 GLU A N 4
ATOM 3893 C CA . GLU A 1 63 ? -10.089 10.176 -8.253 1.00 74.33 63 GLU A CA 4
ATOM 3894 C C . GLU A 1 63 ? -9.228 11.259 -8.895 1.00 21.00 63 GLU A C 4
ATOM 3895 O O . GLU A 1 63 ? -8.317 11.798 -8.265 1.00 12.42 63 GLU A O 4
ATOM 3907 N N . GLN A 1 64 ? -9.520 11.571 -10.153 1.00 63.01 64 GLN A N 4
ATOM 3908 C CA . GLN A 1 64 ? -8.770 12.588 -10.882 1.00 12.32 64 GLN A CA 4
ATOM 3909 C C . GLN A 1 64 ? -9.714 13.572 -11.566 1.00 51.11 64 GLN A C 4
ATOM 3910 O O . GLN A 1 64 ? -9.945 13.489 -12.773 1.00 44.52 64 GLN A O 4
ATOM 3924 N N . ARG A 1 65 ? -10.256 14.504 -10.789 1.00 1.31 65 ARG A N 4
ATOM 3925 C CA . ARG A 1 65 ? -11.173 15.505 -11.320 1.00 12.02 65 ARG A CA 4
ATOM 3926 C C . ARG A 1 65 ? -12.400 14.844 -11.941 1.00 24.24 65 ARG A C 4
ATOM 3927 O O . ARG A 1 65 ? -13.428 14.729 -11.239 1.00 37.68 65 ARG A O 4
ATOM 3949 N N . GLY A 1 1 ? 24.817 -15.904 4.960 1.00 13.00 1 GLY A N 5
ATOM 3950 C CA . GLY A 1 1 ? 24.080 -14.630 5.182 1.00 45.03 1 GLY A CA 5
ATOM 3951 C C . GLY A 1 1 ? 24.601 -13.501 4.315 1.00 41.03 1 GLY A C 5
ATOM 3952 O O . GLY A 1 1 ? 25.471 -12.738 4.735 1.00 70.10 1 GLY A O 5
ATOM 3958 N N . SER A 1 2 ? 24.068 -13.395 3.103 1.00 61.55 2 SER A N 5
ATOM 3959 C CA . SER A 1 2 ? 24.483 -12.350 2.173 1.00 62.34 2 SER A CA 5
ATOM 3960 C C . SER A 1 2 ? 23.412 -11.272 2.052 1.00 72.15 2 SER A C 5
ATOM 3961 O O . SER A 1 2 ? 23.257 -10.652 0.999 1.00 23.13 2 SER A O 5
ATOM 3969 N N . GLY A 1 3 ? 22.675 -11.051 3.136 1.00 5.02 3 GLY A N 5
ATOM 3970 C CA . GLY A 1 3 ? 21.628 -10.047 3.130 1.00 31.33 3 GLY A CA 5
ATOM 3971 C C . GLY A 1 3 ? 20.301 -10.590 3.623 1.00 14.51 3 GLY A C 5
ATOM 3972 O O . GLY A 1 3 ? 19.985 -11.762 3.411 1.00 12.24 3 GLY A O 5
ATOM 3976 N N . MET A 1 4 ? 19.522 -9.738 4.281 1.00 51.55 4 MET A N 5
ATOM 3977 C CA . MET A 1 4 ? 18.222 -10.139 4.805 1.00 51.14 4 MET A CA 5
ATOM 3978 C C . MET A 1 4 ? 17.170 -10.150 3.701 1.00 52.23 4 MET A C 5
ATOM 3979 O O . MET A 1 4 ? 17.406 -9.652 2.599 1.00 50.10 4 MET A O 5
ATOM 3993 N N . LYS A 1 5 ? 16.008 -10.721 4.002 1.00 31.03 5 LYS A N 5
ATOM 3994 C CA . LYS A 1 5 ? 14.920 -10.796 3.034 1.00 2.22 5 LYS A CA 5
ATOM 3995 C C . LYS A 1 5 ? 13.600 -10.366 3.665 1.00 51.41 5 LYS A C 5
ATOM 3996 O O . LYS A 1 5 ? 13.076 -11.038 4.554 1.00 72.14 5 LYS A O 5
ATOM 4015 N N . GLU A 1 6 ? 13.066 -9.240 3.200 1.00 3.51 6 GLU A N 5
ATOM 4016 C CA . GLU A 1 6 ? 11.807 -8.720 3.719 1.00 50.31 6 GLU A CA 5
ATOM 4017 C C . GLU A 1 6 ? 10.790 -8.537 2.596 1.00 74.12 6 GLU A C 5
ATOM 4018 O O . GLU A 1 6 ? 11.087 -7.923 1.572 1.00 31.42 6 GLU A O 5
ATOM 4030 N N . PHE A 1 7 ? 9.591 -9.073 2.797 1.00 12.34 7 PHE A N 5
ATOM 4031 C CA . PHE A 1 7 ? 8.529 -8.968 1.801 1.00 72.33 7 PHE A CA 5
ATOM 4032 C C . PHE A 1 7 ? 7.234 -8.476 2.442 1.00 64.42 7 PHE A C 5
ATOM 4033 O O . PHE A 1 7 ? 7.134 -8.382 3.665 1.00 12.34 7 PHE A O 5
ATOM 4050 N N . PRO A 1 8 ? 6.219 -8.153 1.621 1.00 43.45 8 PRO A N 5
ATOM 4051 C CA . PRO A 1 8 ? 4.929 -7.672 2.108 1.00 73.54 8 PRO A CA 5
ATOM 4052 C C . PRO A 1 8 ? 3.990 -8.816 2.470 1.00 53.23 8 PRO A C 5
ATOM 4053 O O . PRO A 1 8 ? 4.412 -9.969 2.567 1.00 60.40 8 PRO A O 5
ATOM 4064 N N . CYS A 1 9 ? 2.716 -8.497 2.659 1.00 73.50 9 CYS A N 5
ATOM 4065 C CA . CYS A 1 9 ? 1.723 -9.508 2.999 1.00 71.31 9 CYS A CA 5
ATOM 4066 C C . CYS A 1 9 ? 0.864 -9.851 1.787 1.00 50.22 9 CYS A C 5
ATOM 4067 O O . CYS A 1 9 ? 0.376 -10.973 1.659 1.00 63.45 9 CYS A O 5
ATOM 4074 N N . TRP A 1 10 ? 0.681 -8.878 0.899 1.00 35.33 10 TRP A N 5
ATOM 4075 C CA . TRP A 1 10 ? -0.123 -9.082 -0.300 1.00 21.04 10 TRP A CA 5
ATOM 4076 C C . TRP A 1 10 ? 0.569 -10.025 -1.278 1.00 44.23 10 TRP A C 5
ATOM 4077 O O . TRP A 1 10 ? -0.075 -10.611 -2.149 1.00 71.43 10 TRP A O 5
ATOM 4098 N N . LEU A 1 11 ? 1.881 -10.173 -1.131 1.00 50.21 11 LEU A N 5
ATOM 4099 C CA . LEU A 1 11 ? 2.649 -11.049 -2.005 1.00 53.45 11 LEU A CA 5
ATOM 4100 C C . LEU A 1 11 ? 2.502 -12.511 -1.591 1.00 25.11 11 LEU A C 5
ATOM 4101 O O . LEU A 1 11 ? 2.786 -13.417 -2.374 1.00 5.44 11 LEU A O 5
ATOM 4117 N N . VAL A 1 12 ? 2.053 -12.736 -0.359 1.00 72.05 12 VAL A N 5
ATOM 4118 C CA . VAL A 1 12 ? 1.865 -14.092 0.150 1.00 61.41 12 VAL A CA 5
ATOM 4119 C C . VAL A 1 12 ? 0.468 -14.283 0.745 1.00 70.23 12 VAL A C 5
ATOM 4120 O O . VAL A 1 12 ? 0.142 -15.361 1.240 1.00 21.03 12 VAL A O 5
ATOM 4133 N N . GLU A 1 13 ? -0.355 -13.236 0.692 1.00 30.51 13 GLU A N 5
ATOM 4134 C CA . GLU A 1 13 ? -1.713 -13.301 1.227 1.00 62.23 13 GLU A CA 5
ATOM 4135 C C . GLU A 1 13 ? -2.684 -12.542 0.329 1.00 71.05 13 GLU A C 5
ATOM 4136 O O . GLU A 1 13 ? -2.281 -11.911 -0.648 1.00 13.44 13 GLU A O 5
ATOM 4148 N N . GLU A 1 14 ? -3.966 -12.596 0.676 1.00 64.30 14 GLU A N 5
ATOM 4149 C CA . GLU A 1 14 ? -4.996 -11.903 -0.090 1.00 13.44 14 GLU A CA 5
ATOM 4150 C C . GLU A 1 14 ? -5.224 -10.509 0.479 1.00 41.45 14 GLU A C 5
ATOM 4151 O O . GLU A 1 14 ? -5.606 -10.360 1.640 1.00 52.02 14 GLU A O 5
ATOM 4163 N N . PHE A 1 15 ? -4.980 -9.493 -0.338 1.00 62.02 15 PHE A N 5
ATOM 4164 C CA . PHE A 1 15 ? -5.149 -8.111 0.096 1.00 62.31 15 PHE A CA 5
ATOM 4165 C C . PHE A 1 15 ? -6.419 -7.495 -0.479 1.00 64.22 15 PHE A C 5
ATOM 4166 O O . PHE A 1 15 ? -6.922 -7.925 -1.515 1.00 62.13 15 PHE A O 5
ATOM 4183 N N . VAL A 1 16 ? -6.925 -6.477 0.208 1.00 2.41 16 VAL A N 5
ATOM 4184 C CA . VAL A 1 16 ? -8.131 -5.786 -0.222 1.00 31.43 16 VAL A CA 5
ATOM 4185 C C . VAL A 1 16 ? -7.969 -4.277 -0.082 1.00 22.11 16 VAL A C 5
ATOM 4186 O O . VAL A 1 16 ? -7.753 -3.767 1.017 1.00 75.14 16 VAL A O 5
ATOM 4199 N N . VAL A 1 17 ? -8.073 -3.566 -1.201 1.00 45.11 17 VAL A N 5
ATOM 4200 C CA . VAL A 1 17 ? -7.933 -2.115 -1.195 1.00 30.33 17 VAL A CA 5
ATOM 4201 C C . VAL A 1 17 ? -8.968 -1.467 -0.283 1.00 63.52 17 VAL A C 5
ATOM 4202 O O . VAL A 1 17 ? -10.092 -1.190 -0.702 1.00 3.11 17 VAL A O 5
ATOM 4215 N N . ALA A 1 18 ? -8.579 -1.219 0.963 1.00 24.25 18 ALA A N 5
ATOM 4216 C CA . ALA A 1 18 ? -9.471 -0.595 1.931 1.00 24.50 18 ALA A CA 5
ATOM 4217 C C . ALA A 1 18 ? -9.371 0.923 1.854 1.00 10.51 18 ALA A C 5
ATOM 4218 O O . ALA A 1 18 ? -10.324 1.638 2.164 1.00 72.45 18 ALA A O 5
ATOM 4225 N N . GLU A 1 19 ? -8.207 1.408 1.435 1.00 44.14 19 GLU A N 5
ATOM 4226 C CA . GLU A 1 19 ? -7.970 2.840 1.310 1.00 31.20 19 GLU A CA 5
ATOM 4227 C C . GLU A 1 19 ? -7.235 3.150 0.011 1.00 13.33 19 GLU A C 5
ATOM 4228 O O . GLU A 1 19 ? -6.096 2.727 -0.180 1.00 51.44 19 GLU A O 5
ATOM 4240 N N . GLU A 1 20 ? -7.886 3.892 -0.881 1.00 40.43 20 GLU A N 5
ATOM 4241 C CA . GLU A 1 20 ? -7.275 4.253 -2.160 1.00 21.44 20 GLU A CA 5
ATOM 4242 C C . GLU A 1 20 ? -5.871 4.804 -1.947 1.00 4.42 20 GLU A C 5
ATOM 4243 O O . GLU A 1 20 ? -5.463 5.061 -0.814 1.00 22.04 20 GLU A O 5
ATOM 4255 N N . CYS A 1 21 ? -5.130 4.973 -3.034 1.00 30.53 21 CYS A N 5
ATOM 4256 C CA . CYS A 1 21 ? -3.770 5.480 -2.938 1.00 64.42 21 CYS A CA 5
ATOM 4257 C C . CYS A 1 21 ? -3.730 6.995 -3.107 1.00 40.01 21 CYS A C 5
ATOM 4258 O O . CYS A 1 21 ? -4.491 7.566 -3.887 1.00 62.45 21 CYS A O 5
ATOM 4265 N N . SER A 1 22 ? -2.838 7.638 -2.358 1.00 65.32 22 SER A N 5
ATOM 4266 C CA . SER A 1 22 ? -2.695 9.088 -2.409 1.00 10.12 22 SER A CA 5
ATOM 4267 C C . SER A 1 22 ? -1.226 9.499 -2.472 1.00 65.14 22 SER A C 5
ATOM 4268 O O . SER A 1 22 ? -0.335 8.695 -2.200 1.00 32.50 22 SER A O 5
ATOM 4276 N N . PRO A 1 23 ? -0.957 10.766 -2.837 1.00 12.03 23 PRO A N 5
ATOM 4277 C CA . PRO A 1 23 ? 0.409 11.290 -2.942 1.00 21.13 23 PRO A CA 5
ATOM 4278 C C . PRO A 1 23 ? 1.287 10.903 -1.758 1.00 45.21 23 PRO A C 5
ATOM 4279 O O . PRO A 1 23 ? 0.789 10.574 -0.681 1.00 51.53 23 PRO A O 5
ATOM 4290 N N . CYS A 1 24 ? 2.598 10.947 -1.969 1.00 64.21 24 CYS A N 5
ATOM 4291 C CA . CYS A 1 24 ? 3.557 10.602 -0.927 1.00 41.12 24 CYS A CA 5
ATOM 4292 C C . CYS A 1 24 ? 4.296 11.841 -0.436 1.00 42.30 24 CYS A C 5
ATOM 4293 O O . CYS A 1 24 ? 4.956 12.532 -1.213 1.00 75.22 24 CYS A O 5
ATOM 4300 N N . SER A 1 25 ? 4.182 12.116 0.858 1.00 62.44 25 SER A N 5
ATOM 4301 C CA . SER A 1 25 ? 4.841 13.272 1.455 1.00 2.22 25 SER A CA 5
ATOM 4302 C C . SER A 1 25 ? 6.355 13.180 1.286 1.00 70.25 25 SER A C 5
ATOM 4303 O O . SER A 1 25 ? 6.854 12.360 0.515 1.00 14.45 25 SER A O 5
ATOM 4311 N N . ASN A 1 26 ? 7.080 14.027 2.009 1.00 2.45 26 ASN A N 5
ATOM 4312 C CA . ASN A 1 26 ? 8.537 14.041 1.937 1.00 61.34 26 ASN A CA 5
ATOM 4313 C C . ASN A 1 26 ? 9.124 12.756 2.514 1.00 52.52 26 ASN A C 5
ATOM 4314 O O . ASN A 1 26 ? 10.193 12.311 2.098 1.00 3.14 26 ASN A O 5
ATOM 4325 N N . PHE A 1 27 ? 8.421 12.167 3.476 1.00 41.14 27 PHE A N 5
ATOM 4326 C CA . PHE A 1 27 ? 8.876 10.935 4.110 1.00 41.32 27 PHE A CA 5
ATOM 4327 C C . PHE A 1 27 ? 8.352 9.711 3.366 1.00 71.23 27 PHE A C 5
ATOM 4328 O O . PHE A 1 27 ? 9.013 8.674 3.314 1.00 42.14 27 PHE A O 5
ATOM 4345 N N . ARG A 1 28 ? 7.160 9.838 2.793 1.00 22.22 28 ARG A N 5
ATOM 4346 C CA . ARG A 1 28 ? 6.546 8.741 2.053 1.00 53.32 28 ARG A CA 5
ATOM 4347 C C . ARG A 1 28 ? 7.356 8.403 0.804 1.00 23.30 28 ARG A C 5
ATOM 4348 O O . ARG A 1 28 ? 7.706 7.247 0.573 1.00 30.43 28 ARG A O 5
ATOM 4369 N N . ALA A 1 29 ? 7.648 9.421 0.001 1.00 64.15 29 ALA A N 5
ATOM 4370 C CA . ALA A 1 29 ? 8.412 9.232 -1.227 1.00 43.54 29 ALA A CA 5
ATOM 4371 C C . ALA A 1 29 ? 9.761 8.575 -0.952 1.00 41.43 29 ALA A C 5
ATOM 4372 O O . ALA A 1 29 ? 10.339 7.933 -1.829 1.00 0.32 29 ALA A O 5
ATOM 4379 N N . LYS A 1 30 ? 10.262 8.739 0.270 1.00 63.32 30 LYS A N 5
ATOM 4380 C CA . LYS A 1 30 ? 11.546 8.161 0.650 1.00 21.21 30 LYS A CA 5
ATOM 4381 C C . LYS A 1 30 ? 11.365 6.779 1.271 1.00 71.31 30 LYS A C 5
ATOM 4382 O O . LYS A 1 30 ? 11.843 5.780 0.735 1.00 20.25 30 LYS A O 5
ATOM 4401 N N . THR A 1 31 ? 10.675 6.730 2.406 1.00 61.53 31 THR A N 5
ATOM 4402 C CA . THR A 1 31 ? 10.435 5.471 3.103 1.00 13.24 31 THR A CA 5
ATOM 4403 C C . THR A 1 31 ? 9.643 4.502 2.230 1.00 42.45 31 THR A C 5
ATOM 4404 O O . THR A 1 31 ? 10.055 3.362 2.021 1.00 34.10 31 THR A O 5
ATOM 4415 N N . THR A 1 32 ? 8.503 4.963 1.726 1.00 45.15 32 THR A N 5
ATOM 4416 C CA . THR A 1 32 ? 7.650 4.136 0.879 1.00 43.11 32 THR A CA 5
ATOM 4417 C C . THR A 1 32 ? 8.148 4.137 -0.567 1.00 2.54 32 THR A C 5
ATOM 4418 O O . THR A 1 32 ? 8.081 5.157 -1.252 1.00 63.31 32 THR A O 5
ATOM 4429 N N . PRO A 1 33 ? 8.655 2.988 -1.055 1.00 11.43 33 PRO A N 5
ATOM 4430 C CA . PRO A 1 33 ? 9.159 2.868 -2.426 1.00 45.13 33 PRO A CA 5
ATOM 4431 C C . PRO A 1 33 ? 8.040 2.742 -3.457 1.00 31.43 33 PRO A C 5
ATOM 4432 O O . PRO A 1 33 ? 8.300 2.645 -4.656 1.00 12.40 33 PRO A O 5
ATOM 4443 N N . GLU A 1 34 ? 6.796 2.740 -2.985 1.00 11.32 34 GLU A N 5
ATOM 4444 C CA . GLU A 1 34 ? 5.644 2.623 -3.872 1.00 53.25 34 GLU A CA 5
ATOM 4445 C C . GLU A 1 34 ? 5.161 3.999 -4.335 1.00 10.23 34 GLU A C 5
ATOM 4446 O O . GLU A 1 34 ? 3.968 4.206 -4.557 1.00 54.24 34 GLU A O 5
ATOM 4458 N N . CYS A 1 35 ? 6.096 4.932 -4.483 1.00 34.03 35 CYS A N 5
ATOM 4459 C CA . CYS A 1 35 ? 5.768 6.283 -4.925 1.00 51.31 35 CYS A CA 5
ATOM 4460 C C . CYS A 1 35 ? 6.574 6.665 -6.167 1.00 2.43 35 CYS A C 5
ATOM 4461 O O . CYS A 1 35 ? 6.587 7.826 -6.575 1.00 20.32 35 CYS A O 5
ATOM 4468 N N . GLY A 1 36 ? 7.248 5.684 -6.761 1.00 63.22 36 GLY A N 5
ATOM 4469 C CA . GLY A 1 36 ? 8.046 5.943 -7.945 1.00 52.33 36 GLY A CA 5
ATOM 4470 C C . GLY A 1 36 ? 7.213 6.057 -9.209 1.00 55.01 36 GLY A C 5
ATOM 4471 O O . GLY A 1 36 ? 7.372 7.009 -9.973 1.00 64.32 36 GLY A O 5
ATOM 4475 N N . PRO A 1 37 ? 6.315 5.090 -9.466 1.00 73.14 37 PRO A N 5
ATOM 4476 C CA . PRO A 1 37 ? 5.472 5.101 -10.661 1.00 23.15 37 PRO A CA 5
ATOM 4477 C C . PRO A 1 37 ? 4.316 6.101 -10.566 1.00 63.30 37 PRO A C 5
ATOM 4478 O O . PRO A 1 37 ? 4.416 7.220 -11.068 1.00 0.41 37 PRO A O 5
ATOM 4489 N N . THR A 1 38 ? 3.220 5.694 -9.929 1.00 72.51 38 THR A N 5
ATOM 4490 C CA . THR A 1 38 ? 2.055 6.562 -9.785 1.00 5.33 38 THR A CA 5
ATOM 4491 C C . THR A 1 38 ? 2.315 7.672 -8.775 1.00 31.43 38 THR A C 5
ATOM 4492 O O . THR A 1 38 ? 1.740 8.756 -8.870 1.00 73.30 38 THR A O 5
ATOM 4503 N N . GLY A 1 39 ? 3.162 7.388 -7.793 1.00 33.13 39 GLY A N 5
ATOM 4504 C CA . GLY A 1 39 ? 3.451 8.367 -6.763 1.00 62.14 39 GLY A CA 5
ATOM 4505 C C . GLY A 1 39 ? 2.375 8.384 -5.691 1.00 14.14 39 GLY A C 5
ATOM 4506 O O . GLY A 1 39 ? 2.467 9.131 -4.716 1.00 32.31 39 GLY A O 5
ATOM 4510 N N . TYR A 1 40 ? 1.354 7.550 -5.879 1.00 12.43 40 TYR A N 5
ATOM 4511 C CA . TYR A 1 40 ? 0.247 7.448 -4.941 1.00 72.12 40 TYR A CA 5
ATOM 4512 C C . TYR A 1 40 ? 0.295 6.097 -4.232 1.00 52.23 40 TYR A C 5
ATOM 4513 O O . TYR A 1 40 ? 0.486 5.063 -4.871 1.00 63.24 40 TYR A O 5
ATOM 4531 N N . VAL A 1 41 ? 0.125 6.102 -2.911 1.00 42.43 41 VAL A N 5
ATOM 4532 C CA . VAL A 1 41 ? 0.162 4.860 -2.146 1.00 62.13 41 VAL A CA 5
ATOM 4533 C C . VAL A 1 41 ? -1.155 4.597 -1.419 1.00 74.32 41 VAL A C 5
ATOM 4534 O O . VAL A 1 41 ? -1.665 5.456 -0.699 1.00 3.13 41 VAL A O 5
ATOM 4547 N N . GLU A 1 42 ? -1.693 3.395 -1.616 1.00 61.52 42 GLU A N 5
ATOM 4548 C CA . GLU A 1 42 ? -2.950 2.987 -0.993 1.00 3.23 42 GLU A CA 5
ATOM 4549 C C . GLU A 1 42 ? -2.702 2.101 0.223 1.00 23.24 42 GLU A C 5
ATOM 4550 O O . GLU A 1 42 ? -1.568 1.701 0.495 1.00 50.54 42 GLU A O 5
ATOM 4562 N N . LYS A 1 43 ? -3.774 1.792 0.948 1.00 11.22 43 LYS A N 5
ATOM 4563 C CA . LYS A 1 43 ? -3.686 0.947 2.132 1.00 62.41 43 LYS A CA 5
ATOM 4564 C C . LYS A 1 43 ? -4.488 -0.338 1.941 1.00 53.12 43 LYS A C 5
ATOM 4565 O O . LYS A 1 43 ? -5.702 -0.364 2.152 1.00 1.11 43 LYS A O 5
ATOM 4584 N N . ILE A 1 44 ? -3.802 -1.401 1.537 1.00 32.43 44 ILE A N 5
ATOM 4585 C CA . ILE A 1 44 ? -4.447 -2.690 1.315 1.00 61.52 44 ILE A CA 5
ATOM 4586 C C . ILE A 1 44 ? -4.255 -3.615 2.513 1.00 63.40 44 ILE A C 5
ATOM 4587 O O . ILE A 1 44 ? -3.135 -3.817 2.980 1.00 33.33 44 ILE A O 5
ATOM 4603 N N . THR A 1 45 ? -5.357 -4.174 3.006 1.00 55.41 45 THR A N 5
ATOM 4604 C CA . THR A 1 45 ? -5.312 -5.077 4.151 1.00 51.25 45 THR A CA 5
ATOM 4605 C C . THR A 1 45 ? -5.306 -6.533 3.695 1.00 40.22 45 THR A C 5
ATOM 4606 O O . THR A 1 45 ? -6.097 -6.926 2.839 1.00 1.12 45 THR A O 5
ATOM 4617 N N . CYS A 1 46 ? -4.409 -7.327 4.272 1.00 64.32 46 CYS A N 5
ATOM 4618 C CA . CYS A 1 46 ? -4.302 -8.738 3.919 1.00 13.53 46 CYS A CA 5
ATOM 4619 C C . CYS A 1 46 ? -5.173 -9.599 4.827 1.00 55.44 46 CYS A C 5
ATOM 4620 O O . CYS A 1 46 ? -4.909 -9.723 6.023 1.00 70.35 46 CYS A O 5
ATOM 4627 N N . SER A 1 47 ? -6.212 -10.197 4.247 1.00 45.25 47 SER A N 5
ATOM 4628 C CA . SER A 1 47 ? -7.124 -11.054 5.000 1.00 42.35 47 SER A CA 5
ATOM 4629 C C . SER A 1 47 ? -6.350 -12.084 5.816 1.00 14.03 47 SER A C 5
ATOM 4630 O O . SER A 1 47 ? -6.518 -12.183 7.031 1.00 21.44 47 SER A O 5
ATOM 4638 N N . SER A 1 48 ? -5.492 -12.841 5.141 1.00 3.45 48 SER A N 5
ATOM 4639 C CA . SER A 1 48 ? -4.683 -13.851 5.805 1.00 4.33 48 SER A CA 5
ATOM 4640 C C . SER A 1 48 ? -3.535 -13.190 6.554 1.00 11.24 48 SER A C 5
ATOM 4641 O O . SER A 1 48 ? -2.538 -12.799 5.950 1.00 45.14 48 SER A O 5
ATOM 4649 N N . SER A 1 49 ? -3.704 -13.062 7.871 1.00 21.11 49 SER A N 5
ATOM 4650 C CA . SER A 1 49 ? -2.715 -12.437 8.762 1.00 51.02 49 SER A CA 5
ATOM 4651 C C . SER A 1 49 ? -3.172 -11.047 9.189 1.00 25.33 49 SER A C 5
ATOM 4652 O O . SER A 1 49 ? -2.604 -10.456 10.108 1.00 51.41 49 SER A O 5
ATOM 4660 N N . LYS A 1 50 ? -4.194 -10.520 8.513 1.00 72.14 50 LYS A N 5
ATOM 4661 C CA . LYS A 1 50 ? -4.710 -9.192 8.824 1.00 20.52 50 LYS A CA 5
ATOM 4662 C C . LYS A 1 50 ? -3.562 -8.193 8.918 1.00 2.24 50 LYS A C 5
ATOM 4663 O O . LYS A 1 50 ? -3.174 -7.773 10.008 1.00 33.43 50 LYS A O 5
ATOM 4682 N N . ARG A 1 51 ? -3.014 -7.830 7.765 1.00 1.11 51 ARG A N 5
ATOM 4683 C CA . ARG A 1 51 ? -1.900 -6.896 7.711 1.00 14.13 51 ARG A CA 5
ATOM 4684 C C . ARG A 1 51 ? -2.099 -5.869 6.601 1.00 53.14 51 ARG A C 5
ATOM 4685 O O . ARG A 1 51 ? -2.312 -6.224 5.442 1.00 22.30 51 ARG A O 5
ATOM 4706 N N . ASN A 1 52 ? -2.028 -4.595 6.968 1.00 34.42 52 ASN A N 5
ATOM 4707 C CA . ASN A 1 52 ? -2.199 -3.511 6.007 1.00 23.12 52 ASN A CA 5
ATOM 4708 C C . ASN A 1 52 ? -0.853 -3.051 5.461 1.00 31.12 52 ASN A C 5
ATOM 4709 O O . ASN A 1 52 ? -0.036 -2.487 6.187 1.00 2.31 52 ASN A O 5
ATOM 4720 N N . GLU A 1 53 ? -0.632 -3.292 4.173 1.00 41.33 53 GLU A N 5
ATOM 4721 C CA . GLU A 1 53 ? 0.613 -2.902 3.526 1.00 4.05 53 GLU A CA 5
ATOM 4722 C C . GLU A 1 53 ? 0.433 -1.606 2.744 1.00 61.35 53 GLU A C 5
ATOM 4723 O O . GLU A 1 53 ? -0.692 -1.191 2.461 1.00 75.32 53 GLU A O 5
ATOM 4735 N N . PHE A 1 54 ? 1.546 -0.973 2.395 1.00 62.12 54 PHE A N 5
ATOM 4736 C CA . PHE A 1 54 ? 1.511 0.276 1.643 1.00 52.31 54 PHE A CA 5
ATOM 4737 C C . PHE A 1 54 ? 1.856 0.035 0.178 1.00 20.21 54 PHE A C 5
ATOM 4738 O O . PHE A 1 54 ? 3.028 -0.029 -0.193 1.00 71.11 54 PHE A O 5
ATOM 4755 N N . LYS A 1 55 ? 0.826 -0.099 -0.649 1.00 44.01 55 LYS A N 5
ATOM 4756 C CA . LYS A 1 55 ? 1.011 -0.333 -2.076 1.00 73.11 55 LYS A CA 5
ATOM 4757 C C . LYS A 1 55 ? 0.786 0.949 -2.868 1.00 63.12 55 LYS A C 5
ATOM 4758 O O . LYS A 1 55 ? 0.440 1.982 -2.301 1.00 60.32 55 LYS A O 5
ATOM 4777 N N . SER A 1 56 ? 0.980 0.876 -4.180 1.00 61.14 56 SER A N 5
ATOM 4778 C CA . SER A 1 56 ? 0.789 2.032 -5.050 1.00 14.20 56 SER A CA 5
ATOM 4779 C C . SER A 1 56 ? -0.282 1.743 -6.095 1.00 33.41 56 SER A C 5
ATOM 4780 O O . SER A 1 56 ? -0.290 0.673 -6.704 1.00 61.31 56 SER A O 5
ATOM 4788 N N . CYS A 1 57 ? -1.188 2.695 -6.305 1.00 64.24 57 CYS A N 5
ATOM 4789 C CA . CYS A 1 57 ? -2.255 2.512 -7.288 1.00 63.31 57 CYS A CA 5
ATOM 4790 C C . CYS A 1 57 ? -2.336 3.705 -8.236 1.00 53.51 57 CYS A C 5
ATOM 4791 O O . CYS A 1 57 ? -1.629 4.697 -8.060 1.00 2.13 57 CYS A O 5
ATOM 4798 N N . ARG A 1 58 ? -3.200 3.604 -9.237 1.00 31.41 58 ARG A N 5
ATOM 4799 C CA . ARG A 1 58 ? -3.369 4.681 -10.205 1.00 62.35 58 ARG A CA 5
ATOM 4800 C C . ARG A 1 58 ? -4.486 5.625 -9.773 1.00 33.04 58 ARG A C 5
ATOM 4801 O O . ARG A 1 58 ? -5.624 5.203 -9.571 1.00 54.43 58 ARG A O 5
ATOM 4822 N N . SER A 1 59 ? -4.151 6.902 -9.630 1.00 52.53 59 SER A N 5
ATOM 4823 C CA . SER A 1 59 ? -5.126 7.906 -9.218 1.00 74.44 59 SER A CA 5
ATOM 4824 C C . SER A 1 59 ? -5.897 8.447 -10.421 1.00 41.43 59 SER A C 5
ATOM 4825 O O . SER A 1 59 ? -7.028 8.912 -10.286 1.00 4.30 59 SER A O 5
ATOM 4833 N N . ALA A 1 60 ? -5.276 8.384 -11.594 1.00 3.34 60 ALA A N 5
ATOM 4834 C CA . ALA A 1 60 ? -5.901 8.870 -12.819 1.00 12.12 60 ALA A CA 5
ATOM 4835 C C . ALA A 1 60 ? -7.199 8.125 -13.120 1.00 72.42 60 ALA A C 5
ATOM 4836 O O . ALA A 1 60 ? -8.033 8.604 -13.887 1.00 55.10 60 ALA A O 5
ATOM 4843 N N . LEU A 1 61 ? -7.366 6.950 -12.516 1.00 70.34 61 LEU A N 5
ATOM 4844 C CA . LEU A 1 61 ? -8.564 6.149 -12.728 1.00 65.13 61 LEU A CA 5
ATOM 4845 C C . LEU A 1 61 ? -9.396 6.073 -11.453 1.00 65.11 61 LEU A C 5
ATOM 4846 O O . LEU A 1 61 ? -10.626 6.050 -11.501 1.00 12.32 61 LEU A O 5
ATOM 4862 N N . MET A 1 62 ? -8.716 6.034 -10.313 1.00 5.12 62 MET A N 5
ATOM 4863 C CA . MET A 1 62 ? -9.391 5.961 -9.024 1.00 74.32 62 MET A CA 5
ATOM 4864 C C . MET A 1 62 ? -10.309 7.161 -8.820 1.00 42.24 62 MET A C 5
ATOM 4865 O O . MET A 1 62 ? -11.498 7.006 -8.539 1.00 43.24 62 MET A O 5
ATOM 4879 N N . GLU A 1 63 ? -9.750 8.358 -8.963 1.00 3.04 63 GLU A N 5
ATOM 4880 C CA . GLU A 1 63 ? -10.518 9.586 -8.795 1.00 74.33 63 GLU A CA 5
ATOM 4881 C C . GLU A 1 63 ? -9.968 10.698 -9.681 1.00 21.00 63 GLU A C 5
ATOM 4882 O O . GLU A 1 63 ? -9.091 11.458 -9.269 1.00 12.42 63 GLU A O 5
ATOM 4894 N N . GLN A 1 64 ? -10.487 10.788 -10.901 1.00 63.01 64 GLN A N 5
ATOM 4895 C CA . GLN A 1 64 ? -10.047 11.807 -11.846 1.00 12.32 64 GLN A CA 5
ATOM 4896 C C . GLN A 1 64 ? -11.240 12.536 -12.456 1.00 51.11 64 GLN A C 5
ATOM 4897 O O . GLN A 1 64 ? -12.074 11.929 -13.129 1.00 44.52 64 GLN A O 5
ATOM 4911 N N . ARG A 1 65 ? -11.317 13.841 -12.216 1.00 1.31 65 ARG A N 5
ATOM 4912 C CA . ARG A 1 65 ? -12.408 14.652 -12.741 1.00 12.02 65 ARG A CA 5
ATOM 4913 C C . ARG A 1 65 ? -11.885 15.972 -13.298 1.00 24.24 65 ARG A C 5
ATOM 4914 O O . ARG A 1 65 ? -10.671 16.232 -13.161 1.00 37.68 65 ARG A O 5
ATOM 4936 N N . GLY A 1 1 ? 23.838 -14.745 5.092 1.00 13.00 1 GLY A N 6
ATOM 4937 C CA . GLY A 1 1 ? 25.148 -14.044 5.210 1.00 45.03 1 GLY A CA 6
ATOM 4938 C C . GLY A 1 1 ? 25.070 -12.815 6.093 1.00 41.03 1 GLY A C 6
ATOM 4939 O O . GLY A 1 1 ? 25.422 -12.867 7.272 1.00 70.10 1 GLY A O 6
ATOM 4945 N N . SER A 1 2 ? 24.611 -11.707 5.522 1.00 61.55 2 SER A N 6
ATOM 4946 C CA . SER A 1 2 ? 24.489 -10.457 6.266 1.00 62.34 2 SER A CA 6
ATOM 4947 C C . SER A 1 2 ? 23.687 -9.430 5.476 1.00 72.15 2 SER A C 6
ATOM 4948 O O . SER A 1 2 ? 24.181 -8.854 4.506 1.00 23.13 2 SER A O 6
ATOM 4956 N N . GLY A 1 3 ? 22.446 -9.205 5.896 1.00 5.02 3 GLY A N 6
ATOM 4957 C CA . GLY A 1 3 ? 21.596 -8.245 5.216 1.00 31.33 3 GLY A CA 6
ATOM 4958 C C . GLY A 1 3 ? 20.558 -8.913 4.334 1.00 14.51 3 GLY A C 6
ATOM 4959 O O . GLY A 1 3 ? 20.832 -9.236 3.179 1.00 12.24 3 GLY A O 6
ATOM 4963 N N . MET A 1 4 ? 19.365 -9.119 4.881 1.00 51.55 4 MET A N 6
ATOM 4964 C CA . MET A 1 4 ? 18.283 -9.753 4.136 1.00 51.14 4 MET A CA 6
ATOM 4965 C C . MET A 1 4 ? 17.236 -8.725 3.719 1.00 52.23 4 MET A C 6
ATOM 4966 O O . MET A 1 4 ? 17.160 -7.636 4.286 1.00 50.10 4 MET A O 6
ATOM 4980 N N . LYS A 1 5 ? 16.430 -9.081 2.722 1.00 31.03 5 LYS A N 6
ATOM 4981 C CA . LYS A 1 5 ? 15.387 -8.190 2.228 1.00 2.22 5 LYS A CA 6
ATOM 4982 C C . LYS A 1 5 ? 14.023 -8.592 2.778 1.00 51.41 5 LYS A C 6
ATOM 4983 O O . LYS A 1 5 ? 13.695 -9.778 2.846 1.00 72.14 5 LYS A O 6
ATOM 5002 N N . GLU A 1 6 ? 13.230 -7.599 3.166 1.00 3.51 6 GLU A N 6
ATOM 5003 C CA . GLU A 1 6 ? 11.900 -7.850 3.709 1.00 50.31 6 GLU A CA 6
ATOM 5004 C C . GLU A 1 6 ? 10.850 -7.838 2.603 1.00 74.12 6 GLU A C 6
ATOM 5005 O O . GLU A 1 6 ? 11.069 -7.272 1.532 1.00 31.42 6 GLU A O 6
ATOM 5017 N N . PHE A 1 7 ? 9.709 -8.466 2.870 1.00 12.34 7 PHE A N 6
ATOM 5018 C CA . PHE A 1 7 ? 8.624 -8.527 1.896 1.00 72.33 7 PHE A CA 6
ATOM 5019 C C . PHE A 1 7 ? 7.291 -8.156 2.541 1.00 64.42 7 PHE A C 6
ATOM 5020 O O . PHE A 1 7 ? 7.181 -8.088 3.766 1.00 12.34 7 PHE A O 6
ATOM 5037 N N . PRO A 1 8 ? 6.257 -7.909 1.721 1.00 43.45 8 PRO A N 6
ATOM 5038 C CA . PRO A 1 8 ? 4.929 -7.543 2.203 1.00 73.54 8 PRO A CA 6
ATOM 5039 C C . PRO A 1 8 ? 4.062 -8.765 2.482 1.00 53.23 8 PRO A C 6
ATOM 5040 O O . PRO A 1 8 ? 4.559 -9.890 2.536 1.00 60.40 8 PRO A O 6
ATOM 5051 N N . CYS A 1 9 ? 2.764 -8.540 2.648 1.00 73.50 9 CYS A N 6
ATOM 5052 C CA . CYS A 1 9 ? 1.832 -9.629 2.908 1.00 71.31 9 CYS A CA 6
ATOM 5053 C C . CYS A 1 9 ? 0.980 -9.916 1.676 1.00 50.22 9 CYS A C 6
ATOM 5054 O O . CYS A 1 9 ? 0.535 -11.044 1.469 1.00 63.45 9 CYS A O 6
ATOM 5061 N N . TRP A 1 10 ? 0.756 -8.889 0.861 1.00 35.33 10 TRP A N 6
ATOM 5062 C CA . TRP A 1 10 ? -0.047 -9.033 -0.346 1.00 21.04 10 TRP A CA 6
ATOM 5063 C C . TRP A 1 10 ? 0.664 -9.899 -1.378 1.00 44.23 10 TRP A C 6
ATOM 5064 O O . TRP A 1 10 ? 0.024 -10.529 -2.220 1.00 71.43 10 TRP A O 6
ATOM 5085 N N . LEU A 1 11 ? 1.989 -9.928 -1.309 1.00 50.21 11 LEU A N 6
ATOM 5086 C CA . LEU A 1 11 ? 2.781 -10.719 -2.240 1.00 53.45 11 LEU A CA 6
ATOM 5087 C C . LEU A 1 11 ? 2.628 -12.213 -1.960 1.00 25.11 11 LEU A C 6
ATOM 5088 O O . LEU A 1 11 ? 2.936 -13.047 -2.813 1.00 5.44 11 LEU A O 6
ATOM 5104 N N . VAL A 1 12 ? 2.148 -12.546 -0.765 1.00 72.05 12 VAL A N 6
ATOM 5105 C CA . VAL A 1 12 ? 1.952 -13.940 -0.382 1.00 61.41 12 VAL A CA 6
ATOM 5106 C C . VAL A 1 12 ? 0.554 -14.173 0.198 1.00 70.23 12 VAL A C 6
ATOM 5107 O O . VAL A 1 12 ? 0.232 -15.281 0.626 1.00 21.03 12 VAL A O 6
ATOM 5120 N N . GLU A 1 13 ? -0.273 -13.128 0.210 1.00 30.51 13 GLU A N 6
ATOM 5121 C CA . GLU A 1 13 ? -1.631 -13.231 0.739 1.00 62.23 13 GLU A CA 6
ATOM 5122 C C . GLU A 1 13 ? -2.603 -12.408 -0.099 1.00 71.05 13 GLU A C 6
ATOM 5123 O O . GLU A 1 13 ? -2.192 -11.619 -0.949 1.00 13.44 13 GLU A O 6
ATOM 5135 N N . GLU A 1 14 ? -3.895 -12.587 0.159 1.00 64.30 14 GLU A N 6
ATOM 5136 C CA . GLU A 1 14 ? -4.925 -11.847 -0.558 1.00 13.44 14 GLU A CA 6
ATOM 5137 C C . GLU A 1 14 ? -5.167 -10.505 0.121 1.00 41.45 14 GLU A C 6
ATOM 5138 O O . GLU A 1 14 ? -5.438 -10.446 1.321 1.00 52.02 14 GLU A O 6
ATOM 5150 N N . PHE A 1 15 ? -5.055 -9.429 -0.646 1.00 62.02 15 PHE A N 6
ATOM 5151 C CA . PHE A 1 15 ? -5.247 -8.088 -0.106 1.00 62.31 15 PHE A CA 6
ATOM 5152 C C . PHE A 1 15 ? -6.511 -7.437 -0.652 1.00 64.22 15 PHE A C 6
ATOM 5153 O O . PHE A 1 15 ? -7.016 -7.815 -1.709 1.00 62.13 15 PHE A O 6
ATOM 5170 N N . VAL A 1 16 ? -7.008 -6.448 0.081 1.00 2.41 16 VAL A N 6
ATOM 5171 C CA . VAL A 1 16 ? -8.207 -5.727 -0.316 1.00 31.43 16 VAL A CA 6
ATOM 5172 C C . VAL A 1 16 ? -8.025 -4.227 -0.117 1.00 22.11 16 VAL A C 6
ATOM 5173 O O . VAL A 1 16 ? -7.766 -3.768 0.996 1.00 75.14 16 VAL A O 6
ATOM 5186 N N . VAL A 1 17 ? -8.156 -3.465 -1.197 1.00 45.11 17 VAL A N 6
ATOM 5187 C CA . VAL A 1 17 ? -7.999 -2.017 -1.129 1.00 30.33 17 VAL A CA 6
ATOM 5188 C C . VAL A 1 17 ? -8.997 -1.401 -0.156 1.00 63.52 17 VAL A C 6
ATOM 5189 O O . VAL A 1 17 ? -10.127 -1.084 -0.528 1.00 3.11 17 VAL A O 6
ATOM 5202 N N . ALA A 1 18 ? -8.569 -1.223 1.090 1.00 24.25 18 ALA A N 6
ATOM 5203 C CA . ALA A 1 18 ? -9.421 -0.632 2.112 1.00 24.50 18 ALA A CA 6
ATOM 5204 C C . ALA A 1 18 ? -9.339 0.889 2.060 1.00 10.51 18 ALA A C 6
ATOM 5205 O O . ALA A 1 18 ? -10.284 1.588 2.424 1.00 72.45 18 ALA A O 6
ATOM 5212 N N . GLU A 1 19 ? -8.199 1.390 1.596 1.00 44.14 19 GLU A N 6
ATOM 5213 C CA . GLU A 1 19 ? -7.976 2.823 1.482 1.00 31.20 19 GLU A CA 6
ATOM 5214 C C . GLU A 1 19 ? -7.256 3.146 0.178 1.00 13.33 19 GLU A C 6
ATOM 5215 O O . GLU A 1 19 ? -6.115 2.735 -0.027 1.00 51.44 19 GLU A O 6
ATOM 5227 N N . GLU A 1 20 ? -7.926 3.885 -0.703 1.00 40.43 20 GLU A N 6
ATOM 5228 C CA . GLU A 1 20 ? -7.338 4.258 -1.987 1.00 21.44 20 GLU A CA 6
ATOM 5229 C C . GLU A 1 20 ? -5.935 4.820 -1.791 1.00 4.42 20 GLU A C 6
ATOM 5230 O O . GLU A 1 20 ? -5.551 5.175 -0.676 1.00 22.04 20 GLU A O 6
ATOM 5242 N N . CYS A 1 21 ? -5.165 4.886 -2.871 1.00 30.53 21 CYS A N 6
ATOM 5243 C CA . CYS A 1 21 ? -3.802 5.392 -2.788 1.00 64.42 21 CYS A CA 6
ATOM 5244 C C . CYS A 1 21 ? -3.757 6.901 -2.985 1.00 40.01 21 CYS A C 6
ATOM 5245 O O . CYS A 1 21 ? -4.511 7.461 -3.781 1.00 62.45 21 CYS A O 6
ATOM 5252 N N . SER A 1 22 ? -2.869 7.553 -2.242 1.00 65.32 22 SER A N 6
ATOM 5253 C CA . SER A 1 22 ? -2.721 9.003 -2.317 1.00 10.12 22 SER A CA 6
ATOM 5254 C C . SER A 1 22 ? -1.250 9.406 -2.380 1.00 65.14 22 SER A C 6
ATOM 5255 O O . SER A 1 22 ? -0.364 8.604 -2.086 1.00 32.50 22 SER A O 6
ATOM 5263 N N . PRO A 1 23 ? -0.975 10.663 -2.769 1.00 12.03 23 PRO A N 6
ATOM 5264 C CA . PRO A 1 23 ? 0.393 11.182 -2.879 1.00 21.13 23 PRO A CA 6
ATOM 5265 C C . PRO A 1 23 ? 1.256 10.836 -1.672 1.00 45.21 23 PRO A C 6
ATOM 5266 O O . PRO A 1 23 ? 0.748 10.506 -0.600 1.00 51.53 23 PRO A O 6
ATOM 5277 N N . CYS A 1 24 ? 2.570 10.914 -1.859 1.00 64.21 24 CYS A N 6
ATOM 5278 C CA . CYS A 1 24 ? 3.519 10.610 -0.794 1.00 41.12 24 CYS A CA 6
ATOM 5279 C C . CYS A 1 24 ? 4.279 11.864 -0.374 1.00 42.30 24 CYS A C 6
ATOM 5280 O O . CYS A 1 24 ? 4.991 12.469 -1.176 1.00 75.22 24 CYS A O 6
ATOM 5287 N N . SER A 1 25 ? 4.125 12.248 0.890 1.00 62.44 25 SER A N 6
ATOM 5288 C CA . SER A 1 25 ? 4.797 13.431 1.418 1.00 2.22 25 SER A CA 6
ATOM 5289 C C . SER A 1 25 ? 6.305 13.355 1.189 1.00 70.25 25 SER A C 6
ATOM 5290 O O . SER A 1 25 ? 6.799 12.426 0.550 1.00 14.45 25 SER A O 6
ATOM 5298 N N . ASN A 1 26 ? 7.028 14.338 1.714 1.00 2.45 26 ASN A N 6
ATOM 5299 C CA . ASN A 1 26 ? 8.478 14.385 1.565 1.00 61.34 26 ASN A CA 6
ATOM 5300 C C . ASN A 1 26 ? 9.131 13.145 2.167 1.00 52.52 26 ASN A C 6
ATOM 5301 O O . ASN A 1 26 ? 10.199 12.719 1.726 1.00 3.14 26 ASN A O 6
ATOM 5312 N N . PHE A 1 27 ? 8.487 12.570 3.178 1.00 41.14 27 PHE A N 6
ATOM 5313 C CA . PHE A 1 27 ? 9.009 11.380 3.840 1.00 41.32 27 PHE A CA 6
ATOM 5314 C C . PHE A 1 27 ? 8.396 10.113 3.251 1.00 71.23 27 PHE A C 6
ATOM 5315 O O . PHE A 1 27 ? 9.080 9.103 3.078 1.00 42.14 27 PHE A O 6
ATOM 5332 N N . ARG A 1 28 ? 7.104 10.171 2.947 1.00 22.22 28 ARG A N 6
ATOM 5333 C CA . ARG A 1 28 ? 6.398 9.027 2.379 1.00 53.32 28 ARG A CA 6
ATOM 5334 C C . ARG A 1 28 ? 7.060 8.562 1.086 1.00 23.30 28 ARG A C 6
ATOM 5335 O O . ARG A 1 28 ? 7.224 7.365 0.857 1.00 30.43 28 ARG A O 6
ATOM 5356 N N . ALA A 1 29 ? 7.438 9.517 0.243 1.00 64.15 29 ALA A N 6
ATOM 5357 C CA . ALA A 1 29 ? 8.081 9.203 -1.028 1.00 43.54 29 ALA A CA 6
ATOM 5358 C C . ALA A 1 29 ? 9.599 9.101 -0.882 1.00 41.43 29 ALA A C 6
ATOM 5359 O O . ALA A 1 29 ? 10.320 9.026 -1.877 1.00 0.32 29 ALA A O 6
ATOM 5366 N N . LYS A 1 30 ? 10.081 9.097 0.359 1.00 63.32 30 LYS A N 6
ATOM 5367 C CA . LYS A 1 30 ? 11.512 9.004 0.620 1.00 21.21 30 LYS A CA 6
ATOM 5368 C C . LYS A 1 30 ? 11.904 7.579 0.999 1.00 71.31 30 LYS A C 6
ATOM 5369 O O . LYS A 1 30 ? 13.005 7.125 0.690 1.00 20.25 30 LYS A O 6
ATOM 5388 N N . THR A 1 31 ? 10.997 6.881 1.673 1.00 61.53 31 THR A N 6
ATOM 5389 C CA . THR A 1 31 ? 11.249 5.508 2.098 1.00 13.24 31 THR A CA 6
ATOM 5390 C C . THR A 1 31 ? 10.381 4.525 1.318 1.00 42.45 31 THR A C 6
ATOM 5391 O O . THR A 1 31 ? 10.845 3.459 0.912 1.00 34.10 31 THR A O 6
ATOM 5402 N N . THR A 1 32 ? 9.119 4.888 1.115 1.00 45.15 32 THR A N 6
ATOM 5403 C CA . THR A 1 32 ? 8.185 4.036 0.388 1.00 43.11 32 THR A CA 6
ATOM 5404 C C . THR A 1 32 ? 8.530 3.991 -1.102 1.00 2.54 32 THR A C 6
ATOM 5405 O O . THR A 1 32 ? 8.380 4.988 -1.808 1.00 63.31 32 THR A O 6
ATOM 5416 N N . PRO A 1 33 ? 8.992 2.831 -1.605 1.00 11.43 33 PRO A N 6
ATOM 5417 C CA . PRO A 1 33 ? 9.348 2.673 -3.018 1.00 45.13 33 PRO A CA 6
ATOM 5418 C C . PRO A 1 33 ? 8.122 2.655 -3.927 1.00 31.43 33 PRO A C 6
ATOM 5419 O O . PRO A 1 33 ? 8.238 2.812 -5.143 1.00 12.40 33 PRO A O 6
ATOM 5430 N N . GLU A 1 34 ? 6.949 2.463 -3.331 1.00 11.32 34 GLU A N 6
ATOM 5431 C CA . GLU A 1 34 ? 5.701 2.424 -4.085 1.00 53.25 34 GLU A CA 6
ATOM 5432 C C . GLU A 1 34 ? 5.354 3.798 -4.660 1.00 10.23 34 GLU A C 6
ATOM 5433 O O . GLU A 1 34 ? 4.464 3.918 -5.501 1.00 54.24 34 GLU A O 6
ATOM 5445 N N . CYS A 1 35 ? 6.058 4.831 -4.202 1.00 34.03 35 CYS A N 6
ATOM 5446 C CA . CYS A 1 35 ? 5.816 6.191 -4.675 1.00 51.31 35 CYS A CA 6
ATOM 5447 C C . CYS A 1 35 ? 6.734 6.539 -5.846 1.00 2.43 35 CYS A C 6
ATOM 5448 O O . CYS A 1 35 ? 7.000 7.712 -6.108 1.00 20.32 35 CYS A O 6
ATOM 5455 N N . GLY A 1 36 ? 7.222 5.515 -6.541 1.00 63.22 36 GLY A N 6
ATOM 5456 C CA . GLY A 1 36 ? 8.111 5.739 -7.666 1.00 52.33 36 GLY A CA 6
ATOM 5457 C C . GLY A 1 36 ? 7.395 5.779 -9.007 1.00 55.01 36 GLY A C 6
ATOM 5458 O O . GLY A 1 36 ? 7.649 6.672 -9.814 1.00 64.32 36 GLY A O 6
ATOM 5462 N N . PRO A 1 37 ? 6.501 4.813 -9.286 1.00 73.14 37 PRO A N 6
ATOM 5463 C CA . PRO A 1 37 ? 5.775 4.758 -10.554 1.00 23.15 37 PRO A CA 6
ATOM 5464 C C . PRO A 1 37 ? 4.535 5.648 -10.573 1.00 63.30 37 PRO A C 6
ATOM 5465 O O . PRO A 1 37 ? 4.330 6.418 -11.512 1.00 0.41 37 PRO A O 6
ATOM 5476 N N . THR A 1 38 ? 3.708 5.535 -9.541 1.00 72.51 38 THR A N 6
ATOM 5477 C CA . THR A 1 38 ? 2.486 6.330 -9.453 1.00 5.33 38 THR A CA 6
ATOM 5478 C C . THR A 1 38 ? 2.646 7.483 -8.472 1.00 31.43 38 THR A C 6
ATOM 5479 O O . THR A 1 38 ? 2.068 8.553 -8.658 1.00 73.30 38 THR A O 6
ATOM 5490 N N . GLY A 1 39 ? 3.410 7.249 -7.412 1.00 33.13 39 GLY A N 6
ATOM 5491 C CA . GLY A 1 39 ? 3.599 8.271 -6.401 1.00 62.14 39 GLY A CA 6
ATOM 5492 C C . GLY A 1 39 ? 2.449 8.293 -5.408 1.00 14.14 39 GLY A C 6
ATOM 5493 O O . GLY A 1 39 ? 2.463 9.057 -4.443 1.00 32.31 39 GLY A O 6
ATOM 5497 N N . TYR A 1 40 ? 1.454 7.441 -5.653 1.00 12.43 40 TYR A N 6
ATOM 5498 C CA . TYR A 1 40 ? 0.286 7.337 -4.794 1.00 72.12 40 TYR A CA 6
ATOM 5499 C C . TYR A 1 40 ? 0.272 5.977 -4.102 1.00 52.23 40 TYR A C 6
ATOM 5500 O O . TYR A 1 40 ? 0.365 4.941 -4.761 1.00 63.24 40 TYR A O 6
ATOM 5518 N N . VAL A 1 41 ? 0.167 5.975 -2.776 1.00 42.43 41 VAL A N 6
ATOM 5519 C CA . VAL A 1 41 ? 0.158 4.722 -2.026 1.00 62.13 41 VAL A CA 6
ATOM 5520 C C . VAL A 1 41 ? -1.163 4.501 -1.295 1.00 74.32 41 VAL A C 6
ATOM 5521 O O . VAL A 1 41 ? -1.666 5.389 -0.605 1.00 3.13 41 VAL A O 6
ATOM 5534 N N . GLU A 1 42 ? -1.711 3.299 -1.452 1.00 61.52 42 GLU A N 6
ATOM 5535 C CA . GLU A 1 42 ? -2.973 2.922 -0.819 1.00 3.23 42 GLU A CA 6
ATOM 5536 C C . GLU A 1 42 ? -2.732 2.049 0.407 1.00 23.24 42 GLU A C 6
ATOM 5537 O O . GLU A 1 42 ? -1.597 1.675 0.705 1.00 50.54 42 GLU A O 6
ATOM 5549 N N . LYS A 1 43 ? -3.812 1.721 1.111 1.00 11.22 43 LYS A N 6
ATOM 5550 C CA . LYS A 1 43 ? -3.728 0.884 2.301 1.00 62.41 43 LYS A CA 6
ATOM 5551 C C . LYS A 1 43 ? -4.530 -0.401 2.114 1.00 53.12 43 LYS A C 6
ATOM 5552 O O . LYS A 1 43 ? -5.737 -0.436 2.360 1.00 1.11 43 LYS A O 6
ATOM 5571 N N . ILE A 1 44 ? -3.850 -1.453 1.672 1.00 32.43 44 ILE A N 6
ATOM 5572 C CA . ILE A 1 44 ? -4.493 -2.742 1.444 1.00 61.52 44 ILE A CA 6
ATOM 5573 C C . ILE A 1 44 ? -4.257 -3.693 2.613 1.00 63.40 44 ILE A C 6
ATOM 5574 O O . ILE A 1 44 ? -3.137 -3.818 3.108 1.00 33.33 44 ILE A O 6
ATOM 5590 N N . THR A 1 45 ? -5.321 -4.362 3.050 1.00 55.41 45 THR A N 6
ATOM 5591 C CA . THR A 1 45 ? -5.231 -5.304 4.161 1.00 51.25 45 THR A CA 6
ATOM 5592 C C . THR A 1 45 ? -5.250 -6.743 3.657 1.00 40.22 45 THR A C 6
ATOM 5593 O O . THR A 1 45 ? -6.035 -7.090 2.774 1.00 1.12 45 THR A O 6
ATOM 5604 N N . CYS A 1 46 ? -4.383 -7.577 4.223 1.00 64.32 46 CYS A N 6
ATOM 5605 C CA . CYS A 1 46 ? -4.305 -8.979 3.825 1.00 13.53 46 CYS A CA 6
ATOM 5606 C C . CYS A 1 46 ? -5.241 -9.842 4.659 1.00 55.44 46 CYS A C 6
ATOM 5607 O O . CYS A 1 46 ? -5.105 -9.924 5.879 1.00 70.35 46 CYS A O 6
ATOM 5614 N N . SER A 1 47 ? -6.186 -10.497 3.990 1.00 45.25 47 SER A N 6
ATOM 5615 C CA . SER A 1 47 ? -7.141 -11.367 4.664 1.00 42.35 47 SER A CA 6
ATOM 5616 C C . SER A 1 47 ? -6.414 -12.337 5.588 1.00 14.03 47 SER A C 6
ATOM 5617 O O . SER A 1 47 ? -6.954 -12.767 6.607 1.00 21.44 47 SER A O 6
ATOM 5625 N N . SER A 1 48 ? -5.180 -12.667 5.224 1.00 3.45 48 SER A N 6
ATOM 5626 C CA . SER A 1 48 ? -4.366 -13.572 6.017 1.00 4.33 48 SER A CA 6
ATOM 5627 C C . SER A 1 48 ? -3.612 -12.799 7.092 1.00 11.24 48 SER A C 6
ATOM 5628 O O . SER A 1 48 ? -2.614 -12.137 6.813 1.00 45.14 48 SER A O 6
ATOM 5636 N N . SER A 1 49 ? -4.118 -12.886 8.317 1.00 21.11 49 SER A N 6
ATOM 5637 C CA . SER A 1 49 ? -3.528 -12.202 9.471 1.00 51.02 49 SER A CA 6
ATOM 5638 C C . SER A 1 49 ? -3.933 -10.733 9.511 1.00 25.33 49 SER A C 6
ATOM 5639 O O . SER A 1 49 ? -3.404 -9.964 10.315 1.00 51.41 49 SER A O 6
ATOM 5647 N N . LYS A 1 50 ? -4.866 -10.340 8.639 1.00 72.14 50 LYS A N 6
ATOM 5648 C CA . LYS A 1 50 ? -5.325 -8.954 8.580 1.00 20.52 50 LYS A CA 6
ATOM 5649 C C . LYS A 1 50 ? -4.143 -8.000 8.700 1.00 2.24 50 LYS A C 6
ATOM 5650 O O . LYS A 1 50 ? -3.932 -7.380 9.742 1.00 33.43 50 LYS A O 6
ATOM 5669 N N . ARG A 1 51 ? -3.364 -7.905 7.630 1.00 1.11 51 ARG A N 6
ATOM 5670 C CA . ARG A 1 51 ? -2.189 -7.049 7.618 1.00 14.13 51 ARG A CA 6
ATOM 5671 C C . ARG A 1 51 ? -2.328 -5.937 6.585 1.00 53.14 51 ARG A C 6
ATOM 5672 O O . ARG A 1 51 ? -2.473 -6.196 5.390 1.00 22.30 51 ARG A O 6
ATOM 5693 N N . ASN A 1 52 ? -2.284 -4.699 7.061 1.00 34.42 52 ASN A N 6
ATOM 5694 C CA . ASN A 1 52 ? -2.406 -3.535 6.191 1.00 23.12 52 ASN A CA 6
ATOM 5695 C C . ASN A 1 52 ? -1.043 -3.105 5.663 1.00 31.12 52 ASN A C 6
ATOM 5696 O O . ASN A 1 52 ? -0.225 -2.554 6.400 1.00 2.31 52 ASN A O 6
ATOM 5707 N N . GLU A 1 53 ? -0.805 -3.360 4.382 1.00 41.33 53 GLU A N 6
ATOM 5708 C CA . GLU A 1 53 ? 0.458 -2.999 3.752 1.00 4.05 53 GLU A CA 6
ATOM 5709 C C . GLU A 1 53 ? 0.314 -1.710 2.951 1.00 61.35 53 GLU A C 6
ATOM 5710 O O . GLU A 1 53 ? -0.797 -1.267 2.662 1.00 75.32 53 GLU A O 6
ATOM 5722 N N . PHE A 1 54 ? 1.446 -1.117 2.592 1.00 62.12 54 PHE A N 6
ATOM 5723 C CA . PHE A 1 54 ? 1.448 0.120 1.820 1.00 52.31 54 PHE A CA 6
ATOM 5724 C C . PHE A 1 54 ? 1.734 -0.168 0.350 1.00 20.21 54 PHE A C 6
ATOM 5725 O O . PHE A 1 54 ? 2.888 -0.306 -0.054 1.00 71.11 54 PHE A O 6
ATOM 5742 N N . LYS A 1 55 ? 0.674 -0.261 -0.443 1.00 44.01 55 LYS A N 6
ATOM 5743 C CA . LYS A 1 55 ? 0.804 -0.540 -1.869 1.00 73.11 55 LYS A CA 6
ATOM 5744 C C . LYS A 1 55 ? 0.632 0.734 -2.691 1.00 63.12 55 LYS A C 6
ATOM 5745 O O . LYS A 1 55 ? 0.360 1.800 -2.147 1.00 60.32 55 LYS A O 6
ATOM 5764 N N . SER A 1 56 ? 0.791 0.611 -4.004 1.00 61.14 56 SER A N 6
ATOM 5765 C CA . SER A 1 56 ? 0.646 1.749 -4.906 1.00 14.20 56 SER A CA 6
ATOM 5766 C C . SER A 1 56 ? -0.461 1.487 -5.922 1.00 33.41 56 SER A C 6
ATOM 5767 O O . SER A 1 56 ? -0.561 0.389 -6.468 1.00 61.31 56 SER A O 6
ATOM 5775 N N . CYS A 1 57 ? -1.294 2.495 -6.177 1.00 64.24 57 CYS A N 6
ATOM 5776 C CA . CYS A 1 57 ? -2.384 2.338 -7.136 1.00 63.31 57 CYS A CA 6
ATOM 5777 C C . CYS A 1 57 ? -2.442 3.519 -8.097 1.00 53.51 57 CYS A C 6
ATOM 5778 O O . CYS A 1 57 ? -1.705 4.494 -7.945 1.00 2.13 57 CYS A O 6
ATOM 5785 N N . ARG A 1 58 ? -3.325 3.425 -9.082 1.00 31.41 58 ARG A N 6
ATOM 5786 C CA . ARG A 1 58 ? -3.481 4.488 -10.065 1.00 62.35 58 ARG A CA 6
ATOM 5787 C C . ARG A 1 58 ? -4.506 5.509 -9.588 1.00 33.04 58 ARG A C 6
ATOM 5788 O O . ARG A 1 58 ? -5.653 5.165 -9.307 1.00 54.43 58 ARG A O 6
ATOM 5809 N N . SER A 1 59 ? -4.085 6.765 -9.495 1.00 52.53 59 SER A N 6
ATOM 5810 C CA . SER A 1 59 ? -4.968 7.834 -9.045 1.00 74.44 59 SER A CA 6
ATOM 5811 C C . SER A 1 59 ? -5.612 8.550 -10.230 1.00 41.43 59 SER A C 6
ATOM 5812 O O . SER A 1 59 ? -6.673 9.160 -10.095 1.00 4.30 59 SER A O 6
ATOM 5820 N N . ALA A 1 60 ? -4.965 8.473 -11.390 1.00 3.34 60 ALA A N 6
ATOM 5821 C CA . ALA A 1 60 ? -5.475 9.113 -12.597 1.00 12.12 60 ALA A CA 6
ATOM 5822 C C . ALA A 1 60 ? -6.892 8.646 -12.921 1.00 72.42 60 ALA A C 6
ATOM 5823 O O . ALA A 1 60 ? -7.631 9.328 -13.630 1.00 55.10 60 ALA A O 6
ATOM 5830 N N . LEU A 1 61 ? -7.267 7.482 -12.397 1.00 70.34 61 LEU A N 6
ATOM 5831 C CA . LEU A 1 61 ? -8.594 6.932 -12.634 1.00 65.13 61 LEU A CA 6
ATOM 5832 C C . LEU A 1 61 ? -9.401 6.909 -11.343 1.00 65.11 61 LEU A C 6
ATOM 5833 O O . LEU A 1 61 ? -10.612 7.131 -11.351 1.00 12.32 61 LEU A O 6
ATOM 5849 N N . MET A 1 62 ? -8.720 6.638 -10.236 1.00 5.12 62 MET A N 6
ATOM 5850 C CA . MET A 1 62 ? -9.371 6.584 -8.935 1.00 74.32 62 MET A CA 6
ATOM 5851 C C . MET A 1 62 ? -9.814 7.974 -8.489 1.00 42.24 62 MET A C 6
ATOM 5852 O O . MET A 1 62 ? -10.965 8.175 -8.101 1.00 43.24 62 MET A O 6
ATOM 5866 N N . GLU A 1 63 ? -8.893 8.930 -8.548 1.00 3.04 63 GLU A N 6
ATOM 5867 C CA . GLU A 1 63 ? -9.190 10.301 -8.150 1.00 74.33 63 GLU A CA 6
ATOM 5868 C C . GLU A 1 63 ? -8.276 11.287 -8.873 1.00 21.00 63 GLU A C 6
ATOM 5869 O O . GLU A 1 63 ? -7.195 11.619 -8.386 1.00 12.42 63 GLU A O 6
ATOM 5881 N N . GLN A 1 64 ? -8.718 11.751 -10.037 1.00 63.01 64 GLN A N 6
ATOM 5882 C CA . GLN A 1 64 ? -7.940 12.699 -10.828 1.00 12.32 64 GLN A CA 6
ATOM 5883 C C . GLN A 1 64 ? -8.675 14.029 -10.960 1.00 51.11 64 GLN A C 6
ATOM 5884 O O . GLN A 1 64 ? -9.897 14.063 -11.101 1.00 44.52 64 GLN A O 6
ATOM 5898 N N . ARG A 1 65 ? -7.921 15.122 -10.914 1.00 1.31 65 ARG A N 6
ATOM 5899 C CA . ARG A 1 65 ? -8.501 16.455 -11.028 1.00 12.02 65 ARG A CA 6
ATOM 5900 C C . ARG A 1 65 ? -8.508 16.922 -12.480 1.00 24.24 65 ARG A C 6
ATOM 5901 O O . ARG A 1 65 ? -7.684 16.413 -13.269 1.00 37.68 65 ARG A O 6
ATOM 5923 N N . GLY A 1 1 ? 23.166 -15.458 1.614 1.00 13.00 1 GLY A N 7
ATOM 5924 C CA . GLY A 1 1 ? 22.177 -16.474 1.161 1.00 45.03 1 GLY A CA 7
ATOM 5925 C C . GLY A 1 1 ? 20.964 -16.547 2.065 1.00 41.03 1 GLY A C 7
ATOM 5926 O O . GLY A 1 1 ? 20.301 -15.539 2.308 1.00 70.10 1 GLY A O 7
ATOM 5932 N N . SER A 1 2 ? 20.671 -17.744 2.566 1.00 61.55 2 SER A N 7
ATOM 5933 C CA . SER A 1 2 ? 19.528 -17.944 3.448 1.00 62.34 2 SER A CA 7
ATOM 5934 C C . SER A 1 2 ? 19.674 -17.120 4.724 1.00 72.15 2 SER A C 7
ATOM 5935 O O . SER A 1 2 ? 20.394 -17.507 5.645 1.00 23.13 2 SER A O 7
ATOM 5943 N N . GLY A 1 3 ? 18.986 -15.985 4.772 1.00 5.02 3 GLY A N 7
ATOM 5944 C CA . GLY A 1 3 ? 19.054 -15.125 5.939 1.00 31.33 3 GLY A CA 7
ATOM 5945 C C . GLY A 1 3 ? 17.700 -14.561 6.323 1.00 14.51 3 GLY A C 7
ATOM 5946 O O . GLY A 1 3 ? 16.922 -15.215 7.015 1.00 12.24 3 GLY A O 7
ATOM 5950 N N . MET A 1 4 ? 17.419 -13.343 5.872 1.00 51.55 4 MET A N 7
ATOM 5951 C CA . MET A 1 4 ? 16.151 -12.690 6.173 1.00 51.14 4 MET A CA 7
ATOM 5952 C C . MET A 1 4 ? 15.589 -11.995 4.937 1.00 52.23 4 MET A C 7
ATOM 5953 O O . MET A 1 4 ? 16.194 -11.060 4.410 1.00 50.10 4 MET A O 7
ATOM 5967 N N . LYS A 1 5 ? 14.431 -12.457 4.478 1.00 31.03 5 LYS A N 7
ATOM 5968 C CA . LYS A 1 5 ? 13.789 -11.881 3.303 1.00 2.22 5 LYS A CA 7
ATOM 5969 C C . LYS A 1 5 ? 12.816 -10.776 3.703 1.00 51.41 5 LYS A C 7
ATOM 5970 O O . LYS A 1 5 ? 12.084 -10.905 4.684 1.00 72.14 5 LYS A O 7
ATOM 5989 N N . GLU A 1 6 ? 12.814 -9.690 2.936 1.00 3.51 6 GLU A N 7
ATOM 5990 C CA . GLU A 1 6 ? 11.930 -8.562 3.211 1.00 50.31 6 GLU A CA 7
ATOM 5991 C C . GLU A 1 6 ? 10.853 -8.442 2.138 1.00 74.12 6 GLU A C 7
ATOM 5992 O O . GLU A 1 6 ? 11.094 -7.898 1.060 1.00 31.42 6 GLU A O 7
ATOM 6004 N N . PHE A 1 7 ? 9.664 -8.951 2.441 1.00 12.34 7 PHE A N 7
ATOM 6005 C CA . PHE A 1 7 ? 8.548 -8.900 1.501 1.00 72.33 7 PHE A CA 7
ATOM 6006 C C . PHE A 1 7 ? 7.263 -8.470 2.204 1.00 64.42 7 PHE A C 7
ATOM 6007 O O . PHE A 1 7 ? 7.187 -8.466 3.433 1.00 12.34 7 PHE A O 7
ATOM 6024 N N . PRO A 1 8 ? 6.230 -8.104 1.427 1.00 43.45 8 PRO A N 7
ATOM 6025 C CA . PRO A 1 8 ? 4.944 -7.673 1.968 1.00 73.54 8 PRO A CA 7
ATOM 6026 C C . PRO A 1 8 ? 4.027 -8.853 2.270 1.00 53.23 8 PRO A C 7
ATOM 6027 O O . PRO A 1 8 ? 4.469 -10.002 2.288 1.00 60.40 8 PRO A O 7
ATOM 6038 N N . CYS A 1 9 ? 2.751 -8.567 2.498 1.00 73.50 9 CYS A N 7
ATOM 6039 C CA . CYS A 1 9 ? 1.783 -9.616 2.788 1.00 71.31 9 CYS A CA 7
ATOM 6040 C C . CYS A 1 9 ? 0.909 -9.898 1.570 1.00 50.22 9 CYS A C 7
ATOM 6041 O O . CYS A 1 9 ? 0.416 -11.010 1.396 1.00 63.45 9 CYS A O 7
ATOM 6048 N N . TRP A 1 10 ? 0.720 -8.885 0.728 1.00 35.33 10 TRP A N 7
ATOM 6049 C CA . TRP A 1 10 ? -0.097 -9.031 -0.468 1.00 21.04 10 TRP A CA 7
ATOM 6050 C C . TRP A 1 10 ? 0.590 -9.917 -1.500 1.00 44.23 10 TRP A C 7
ATOM 6051 O O . TRP A 1 10 ? -0.065 -10.499 -2.365 1.00 71.43 10 TRP A O 7
ATOM 6072 N N . LEU A 1 11 ? 1.910 -10.019 -1.405 1.00 50.21 11 LEU A N 7
ATOM 6073 C CA . LEU A 1 11 ? 2.677 -10.838 -2.334 1.00 53.45 11 LEU A CA 7
ATOM 6074 C C . LEU A 1 11 ? 2.557 -12.321 -1.989 1.00 25.11 11 LEU A C 7
ATOM 6075 O O . LEU A 1 11 ? 2.843 -13.184 -2.818 1.00 5.44 11 LEU A O 7
ATOM 6091 N N . VAL A 1 12 ? 2.129 -12.612 -0.763 1.00 72.05 12 VAL A N 7
ATOM 6092 C CA . VAL A 1 12 ? 1.969 -13.992 -0.316 1.00 61.41 12 VAL A CA 7
ATOM 6093 C C . VAL A 1 12 ? 0.582 -14.235 0.285 1.00 70.23 12 VAL A C 7
ATOM 6094 O O . VAL A 1 12 ? 0.282 -15.340 0.737 1.00 21.03 12 VAL A O 7
ATOM 6107 N N . GLU A 1 13 ? -0.262 -13.203 0.285 1.00 30.51 13 GLU A N 7
ATOM 6108 C CA . GLU A 1 13 ? -1.613 -13.318 0.829 1.00 62.23 13 GLU A CA 7
ATOM 6109 C C . GLU A 1 13 ? -2.610 -12.542 -0.025 1.00 71.05 13 GLU A C 7
ATOM 6110 O O . GLU A 1 13 ? -2.236 -11.906 -1.010 1.00 13.44 13 GLU A O 7
ATOM 6122 N N . GLU A 1 14 ? -3.878 -12.589 0.371 1.00 64.30 14 GLU A N 7
ATOM 6123 C CA . GLU A 1 14 ? -4.930 -11.878 -0.347 1.00 13.44 14 GLU A CA 7
ATOM 6124 C C . GLU A 1 14 ? -5.178 -10.521 0.301 1.00 41.45 14 GLU A C 7
ATOM 6125 O O . GLU A 1 14 ? -5.557 -10.442 1.469 1.00 52.02 14 GLU A O 7
ATOM 6137 N N . PHE A 1 15 ? -4.949 -9.457 -0.457 1.00 62.02 15 PHE A N 7
ATOM 6138 C CA . PHE A 1 15 ? -5.136 -8.105 0.055 1.00 62.31 15 PHE A CA 7
ATOM 6139 C C . PHE A 1 15 ? -6.444 -7.496 -0.433 1.00 64.22 15 PHE A C 7
ATOM 6140 O O . PHE A 1 15 ? -6.993 -7.905 -1.455 1.00 62.13 15 PHE A O 7
ATOM 6157 N N . VAL A 1 16 ? -6.932 -6.511 0.311 1.00 2.41 16 VAL A N 7
ATOM 6158 C CA . VAL A 1 16 ? -8.171 -5.831 -0.034 1.00 31.43 16 VAL A CA 7
ATOM 6159 C C . VAL A 1 16 ? -8.008 -4.319 0.075 1.00 22.11 16 VAL A C 7
ATOM 6160 O O . VAL A 1 16 ? -7.749 -3.791 1.156 1.00 75.14 16 VAL A O 7
ATOM 6173 N N . VAL A 1 17 ? -8.157 -3.628 -1.050 1.00 45.11 17 VAL A N 7
ATOM 6174 C CA . VAL A 1 17 ? -8.022 -2.176 -1.077 1.00 30.33 17 VAL A CA 7
ATOM 6175 C C . VAL A 1 17 ? -9.023 -1.515 -0.135 1.00 63.52 17 VAL A C 7
ATOM 6176 O O . VAL A 1 17 ? -10.165 -1.253 -0.512 1.00 3.11 17 VAL A O 7
ATOM 6189 N N . ALA A 1 18 ? -8.585 -1.244 1.091 1.00 24.25 18 ALA A N 7
ATOM 6190 C CA . ALA A 1 18 ? -9.443 -0.608 2.084 1.00 24.50 18 ALA A CA 7
ATOM 6191 C C . ALA A 1 18 ? -9.343 0.909 1.989 1.00 10.51 18 ALA A C 7
ATOM 6192 O O . ALA A 1 18 ? -10.287 1.627 2.318 1.00 72.45 18 ALA A O 7
ATOM 6199 N N . GLU A 1 19 ? -8.189 1.388 1.537 1.00 44.14 19 GLU A N 7
ATOM 6200 C CA . GLU A 1 19 ? -7.954 2.818 1.393 1.00 31.20 19 GLU A CA 7
ATOM 6201 C C . GLU A 1 19 ? -7.223 3.112 0.089 1.00 13.33 19 GLU A C 7
ATOM 6202 O O . GLU A 1 19 ? -6.093 2.669 -0.109 1.00 51.44 19 GLU A O 7
ATOM 6214 N N . GLU A 1 20 ? -7.869 3.864 -0.801 1.00 40.43 20 GLU A N 7
ATOM 6215 C CA . GLU A 1 20 ? -7.262 4.211 -2.085 1.00 21.44 20 GLU A CA 7
ATOM 6216 C C . GLU A 1 20 ? -5.847 4.736 -1.885 1.00 4.42 20 GLU A C 7
ATOM 6217 O O . GLU A 1 20 ? -5.420 4.980 -0.756 1.00 22.04 20 GLU A O 7
ATOM 6229 N N . CYS A 1 21 ? -5.117 4.902 -2.980 1.00 30.53 21 CYS A N 7
ATOM 6230 C CA . CYS A 1 21 ? -3.751 5.388 -2.896 1.00 64.42 21 CYS A CA 7
ATOM 6231 C C . CYS A 1 21 ? -3.689 6.898 -3.088 1.00 40.01 21 CYS A C 7
ATOM 6232 O O . CYS A 1 21 ? -4.392 7.460 -3.928 1.00 62.45 21 CYS A O 7
ATOM 6239 N N . SER A 1 22 ? -2.847 7.546 -2.291 1.00 65.32 22 SER A N 7
ATOM 6240 C CA . SER A 1 22 ? -2.691 8.996 -2.353 1.00 10.12 22 SER A CA 7
ATOM 6241 C C . SER A 1 22 ? -1.217 9.387 -2.449 1.00 65.14 22 SER A C 7
ATOM 6242 O O . SER A 1 22 ? -0.333 8.574 -2.181 1.00 32.50 22 SER A O 7
ATOM 6250 N N . PRO A 1 23 ? -0.935 10.646 -2.835 1.00 12.03 23 PRO A N 7
ATOM 6251 C CA . PRO A 1 23 ? 0.433 11.151 -2.971 1.00 21.13 23 PRO A CA 7
ATOM 6252 C C . PRO A 1 23 ? 1.308 10.810 -1.770 1.00 45.21 23 PRO A C 7
ATOM 6253 O O . PRO A 1 23 ? 0.807 10.490 -0.692 1.00 51.53 23 PRO A O 7
ATOM 6264 N N . CYS A 1 24 ? 2.619 10.880 -1.969 1.00 64.21 24 CYS A N 7
ATOM 6265 C CA . CYS A 1 24 ? 3.576 10.578 -0.911 1.00 41.12 24 CYS A CA 7
ATOM 6266 C C . CYS A 1 24 ? 4.307 11.838 -0.462 1.00 42.30 24 CYS A C 7
ATOM 6267 O O . CYS A 1 24 ? 4.941 12.520 -1.267 1.00 75.22 24 CYS A O 7
ATOM 6274 N N . SER A 1 25 ? 4.217 12.141 0.827 1.00 62.44 25 SER A N 7
ATOM 6275 C CA . SER A 1 25 ? 4.872 13.316 1.386 1.00 2.22 25 SER A CA 7
ATOM 6276 C C . SER A 1 25 ? 6.387 13.215 1.234 1.00 70.25 25 SER A C 7
ATOM 6277 O O . SER A 1 25 ? 6.896 12.292 0.599 1.00 14.45 25 SER A O 7
ATOM 6285 N N . ASN A 1 26 ? 7.101 14.171 1.819 1.00 2.45 26 ASN A N 7
ATOM 6286 C CA . ASN A 1 26 ? 8.557 14.189 1.747 1.00 61.34 26 ASN A CA 7
ATOM 6287 C C . ASN A 1 26 ? 9.152 12.921 2.356 1.00 52.52 26 ASN A C 7
ATOM 6288 O O . ASN A 1 26 ? 10.230 12.478 1.960 1.00 3.14 26 ASN A O 7
ATOM 6299 N N . PHE A 1 27 ? 8.445 12.345 3.322 1.00 41.14 27 PHE A N 7
ATOM 6300 C CA . PHE A 1 27 ? 8.906 11.130 3.986 1.00 41.32 27 PHE A CA 7
ATOM 6301 C C . PHE A 1 27 ? 8.407 9.885 3.258 1.00 71.23 27 PHE A C 7
ATOM 6302 O O . PHE A 1 27 ? 9.138 8.905 3.115 1.00 42.14 27 PHE A O 7
ATOM 6319 N N . ARG A 1 28 ? 7.161 9.932 2.800 1.00 22.22 28 ARG A N 7
ATOM 6320 C CA . ARG A 1 28 ? 6.565 8.806 2.088 1.00 53.32 28 ARG A CA 7
ATOM 6321 C C . ARG A 1 28 ? 7.371 8.458 0.841 1.00 23.30 28 ARG A C 7
ATOM 6322 O O . ARG A 1 28 ? 7.731 7.302 0.623 1.00 30.43 28 ARG A O 7
ATOM 6343 N N . ALA A 1 29 ? 7.648 9.467 0.021 1.00 64.15 29 ALA A N 7
ATOM 6344 C CA . ALA A 1 29 ? 8.408 9.268 -1.209 1.00 43.54 29 ALA A CA 7
ATOM 6345 C C . ALA A 1 29 ? 9.762 8.620 -0.932 1.00 41.43 29 ALA A C 7
ATOM 6346 O O . ALA A 1 29 ? 10.349 7.991 -1.813 1.00 0.32 29 ALA A O 7
ATOM 6353 N N . LYS A 1 30 ? 10.258 8.778 0.292 1.00 63.32 30 LYS A N 7
ATOM 6354 C CA . LYS A 1 30 ? 11.545 8.208 0.673 1.00 21.21 30 LYS A CA 7
ATOM 6355 C C . LYS A 1 30 ? 11.373 6.822 1.288 1.00 71.31 30 LYS A C 7
ATOM 6356 O O . LYS A 1 30 ? 11.860 5.828 0.748 1.00 20.25 30 LYS A O 7
ATOM 6375 N N . THR A 1 31 ? 10.683 6.764 2.422 1.00 61.53 31 THR A N 7
ATOM 6376 C CA . THR A 1 31 ? 10.451 5.500 3.113 1.00 13.24 31 THR A CA 7
ATOM 6377 C C . THR A 1 31 ? 9.650 4.536 2.243 1.00 42.45 31 THR A C 7
ATOM 6378 O O . THR A 1 31 ? 10.057 3.396 2.026 1.00 34.10 31 THR A O 7
ATOM 6389 N N . THR A 1 32 ? 8.506 5.001 1.753 1.00 45.15 32 THR A N 7
ATOM 6390 C CA . THR A 1 32 ? 7.643 4.181 0.911 1.00 43.11 32 THR A CA 7
ATOM 6391 C C . THR A 1 32 ? 8.120 4.195 -0.542 1.00 2.54 32 THR A C 7
ATOM 6392 O O . THR A 1 32 ? 8.033 5.219 -1.219 1.00 63.31 32 THR A O 7
ATOM 6403 N N . PRO A 1 33 ? 8.631 3.054 -1.045 1.00 11.43 33 PRO A N 7
ATOM 6404 C CA . PRO A 1 33 ? 9.115 2.950 -2.424 1.00 45.13 33 PRO A CA 7
ATOM 6405 C C . PRO A 1 33 ? 7.981 2.868 -3.442 1.00 31.43 33 PRO A C 7
ATOM 6406 O O . PRO A 1 33 ? 8.223 2.821 -4.649 1.00 12.40 33 PRO A O 7
ATOM 6417 N N . GLU A 1 34 ? 6.743 2.850 -2.954 1.00 11.32 34 GLU A N 7
ATOM 6418 C CA . GLU A 1 34 ? 5.578 2.773 -3.828 1.00 53.25 34 GLU A CA 7
ATOM 6419 C C . GLU A 1 34 ? 5.106 4.166 -4.237 1.00 10.23 34 GLU A C 7
ATOM 6420 O O . GLU A 1 34 ? 3.907 4.436 -4.291 1.00 54.24 34 GLU A O 7
ATOM 6432 N N . CYS A 1 35 ? 6.059 5.048 -4.526 1.00 34.03 35 CYS A N 7
ATOM 6433 C CA . CYS A 1 35 ? 5.746 6.412 -4.931 1.00 51.31 35 CYS A CA 7
ATOM 6434 C C . CYS A 1 35 ? 6.581 6.829 -6.142 1.00 2.43 35 CYS A C 7
ATOM 6435 O O . CYS A 1 35 ? 6.616 8.004 -6.506 1.00 20.32 35 CYS A O 7
ATOM 6442 N N . GLY A 1 36 ? 7.259 5.862 -6.756 1.00 63.22 36 GLY A N 7
ATOM 6443 C CA . GLY A 1 36 ? 8.089 6.153 -7.910 1.00 52.33 36 GLY A CA 7
ATOM 6444 C C . GLY A 1 36 ? 7.339 6.079 -9.230 1.00 55.01 36 GLY A C 7
ATOM 6445 O O . GLY A 1 36 ? 7.520 6.940 -10.091 1.00 64.32 36 GLY A O 7
ATOM 6449 N N . PRO A 1 37 ? 6.494 5.052 -9.433 1.00 73.14 37 PRO A N 7
ATOM 6450 C CA . PRO A 1 37 ? 5.741 4.892 -10.676 1.00 23.15 37 PRO A CA 7
ATOM 6451 C C . PRO A 1 37 ? 4.477 5.746 -10.720 1.00 63.30 37 PRO A C 7
ATOM 6452 O O . PRO A 1 37 ? 4.245 6.473 -11.686 1.00 0.41 37 PRO A O 7
ATOM 6463 N N . THR A 1 38 ? 3.661 5.654 -9.677 1.00 72.51 38 THR A N 7
ATOM 6464 C CA . THR A 1 38 ? 2.421 6.419 -9.608 1.00 5.33 38 THR A CA 7
ATOM 6465 C C . THR A 1 38 ? 2.542 7.574 -8.623 1.00 31.43 38 THR A C 7
ATOM 6466 O O . THR A 1 38 ? 1.896 8.609 -8.783 1.00 73.30 38 THR A O 7
ATOM 6477 N N . GLY A 1 39 ? 3.352 7.379 -7.590 1.00 33.13 39 GLY A N 7
ATOM 6478 C CA . GLY A 1 39 ? 3.514 8.404 -6.577 1.00 62.14 39 GLY A CA 7
ATOM 6479 C C . GLY A 1 39 ? 2.370 8.390 -5.579 1.00 14.14 39 GLY A C 7
ATOM 6480 O O . GLY A 1 39 ? 2.345 9.180 -4.636 1.00 32.31 39 GLY A O 7
ATOM 6484 N N . TYR A 1 40 ? 1.420 7.481 -5.795 1.00 12.43 40 TYR A N 7
ATOM 6485 C CA . TYR A 1 40 ? 0.263 7.341 -4.926 1.00 72.12 40 TYR A CA 7
ATOM 6486 C C . TYR A 1 40 ? 0.294 5.984 -4.228 1.00 52.23 40 TYR A C 7
ATOM 6487 O O . TYR A 1 40 ? 0.435 4.950 -4.882 1.00 63.24 40 TYR A O 7
ATOM 6505 N N . VAL A 1 41 ? 0.168 5.984 -2.904 1.00 42.43 41 VAL A N 7
ATOM 6506 C CA . VAL A 1 41 ? 0.191 4.737 -2.147 1.00 62.13 41 VAL A CA 7
ATOM 6507 C C . VAL A 1 41 ? -1.120 4.501 -1.399 1.00 74.32 41 VAL A C 7
ATOM 6508 O O . VAL A 1 41 ? -1.614 5.379 -0.693 1.00 3.13 41 VAL A O 7
ATOM 6521 N N . GLU A 1 42 ? -1.672 3.300 -1.566 1.00 61.52 42 GLU A N 7
ATOM 6522 C CA . GLU A 1 42 ? -2.929 2.919 -0.922 1.00 3.23 42 GLU A CA 7
ATOM 6523 C C . GLU A 1 42 ? -2.685 2.041 0.301 1.00 23.24 42 GLU A C 7
ATOM 6524 O O . GLU A 1 42 ? -1.558 1.616 0.562 1.00 50.54 42 GLU A O 7
ATOM 6536 N N . LYS A 1 43 ? -3.757 1.763 1.039 1.00 11.22 43 LYS A N 7
ATOM 6537 C CA . LYS A 1 43 ? -3.676 0.927 2.230 1.00 62.41 43 LYS A CA 7
ATOM 6538 C C . LYS A 1 43 ? -4.472 -0.363 2.041 1.00 53.12 43 LYS A C 7
ATOM 6539 O O . LYS A 1 43 ? -5.683 -0.400 2.268 1.00 1.11 43 LYS A O 7
ATOM 6558 N N . ILE A 1 44 ? -3.781 -1.416 1.622 1.00 32.43 44 ILE A N 7
ATOM 6559 C CA . ILE A 1 44 ? -4.417 -2.710 1.398 1.00 61.52 44 ILE A CA 7
ATOM 6560 C C . ILE A 1 44 ? -4.175 -3.652 2.573 1.00 63.40 44 ILE A C 7
ATOM 6561 O O . ILE A 1 44 ? -3.045 -3.803 3.038 1.00 33.33 44 ILE A O 7
ATOM 6577 N N . THR A 1 45 ? -5.244 -4.283 3.051 1.00 55.41 45 THR A N 7
ATOM 6578 C CA . THR A 1 45 ? -5.147 -5.211 4.174 1.00 51.25 45 THR A CA 7
ATOM 6579 C C . THR A 1 45 ? -5.213 -6.657 3.694 1.00 40.22 45 THR A C 7
ATOM 6580 O O . THR A 1 45 ? -6.021 -6.998 2.829 1.00 1.12 45 THR A O 7
ATOM 6591 N N . CYS A 1 46 ? -4.357 -7.504 4.259 1.00 64.32 46 CYS A N 7
ATOM 6592 C CA . CYS A 1 46 ? -4.322 -8.914 3.884 1.00 13.53 46 CYS A CA 7
ATOM 6593 C C . CYS A 1 46 ? -5.233 -9.744 4.777 1.00 55.44 46 CYS A C 7
ATOM 6594 O O . CYS A 1 46 ? -5.040 -9.808 5.990 1.00 70.35 46 CYS A O 7
ATOM 6601 N N . SER A 1 47 ? -6.221 -10.390 4.164 1.00 45.25 47 SER A N 7
ATOM 6602 C CA . SER A 1 47 ? -7.158 -11.231 4.901 1.00 42.35 47 SER A CA 7
ATOM 6603 C C . SER A 1 47 ? -6.401 -12.203 5.800 1.00 14.03 47 SER A C 7
ATOM 6604 O O . SER A 1 47 ? -6.894 -12.612 6.851 1.00 21.44 47 SER A O 7
ATOM 6612 N N . SER A 1 48 ? -5.190 -12.555 5.378 1.00 3.45 48 SER A N 7
ATOM 6613 C CA . SER A 1 48 ? -4.348 -13.462 6.137 1.00 4.33 48 SER A CA 7
ATOM 6614 C C . SER A 1 48 ? -3.549 -12.691 7.181 1.00 11.24 48 SER A C 7
ATOM 6615 O O . SER A 1 48 ? -2.554 -12.040 6.862 1.00 45.14 48 SER A O 7
ATOM 6623 N N . SER A 1 49 ? -4.008 -12.767 8.425 1.00 21.11 49 SER A N 7
ATOM 6624 C CA . SER A 1 49 ? -3.369 -12.083 9.550 1.00 51.02 49 SER A CA 7
ATOM 6625 C C . SER A 1 49 ? -3.743 -10.605 9.585 1.00 25.33 49 SER A C 7
ATOM 6626 O O . SER A 1 49 ? -3.155 -9.833 10.343 1.00 51.41 49 SER A O 7
ATOM 6634 N N . LYS A 1 50 ? -4.718 -10.211 8.762 1.00 72.14 50 LYS A N 7
ATOM 6635 C CA . LYS A 1 50 ? -5.156 -8.818 8.703 1.00 20.52 50 LYS A CA 7
ATOM 6636 C C . LYS A 1 50 ? -3.953 -7.883 8.754 1.00 2.24 50 LYS A C 7
ATOM 6637 O O . LYS A 1 50 ? -3.685 -7.252 9.777 1.00 33.43 50 LYS A O 7
ATOM 6656 N N . ARG A 1 51 ? -3.221 -7.817 7.649 1.00 1.11 51 ARG A N 7
ATOM 6657 C CA . ARG A 1 51 ? -2.035 -6.980 7.572 1.00 14.13 51 ARG A CA 7
ATOM 6658 C C . ARG A 1 51 ? -2.202 -5.880 6.533 1.00 53.14 51 ARG A C 7
ATOM 6659 O O . ARG A 1 51 ? -2.385 -6.151 5.346 1.00 22.30 51 ARG A O 7
ATOM 6680 N N . ASN A 1 52 ? -2.137 -4.637 6.994 1.00 34.42 52 ASN A N 7
ATOM 6681 C CA . ASN A 1 52 ? -2.280 -3.482 6.116 1.00 23.12 52 ASN A CA 7
ATOM 6682 C C . ASN A 1 52 ? -0.927 -3.043 5.568 1.00 31.12 52 ASN A C 7
ATOM 6683 O O . ASN A 1 52 ? -0.106 -2.480 6.291 1.00 2.31 52 ASN A O 7
ATOM 6694 N N . GLU A 1 53 ? -0.705 -3.304 4.286 1.00 41.33 53 GLU A N 7
ATOM 6695 C CA . GLU A 1 53 ? 0.546 -2.935 3.638 1.00 4.05 53 GLU A CA 7
ATOM 6696 C C . GLU A 1 53 ? 0.380 -1.648 2.838 1.00 61.35 53 GLU A C 7
ATOM 6697 O O . GLU A 1 53 ? -0.738 -1.220 2.556 1.00 75.32 53 GLU A O 7
ATOM 6709 N N . PHE A 1 54 ? 1.502 -1.038 2.475 1.00 62.12 54 PHE A N 7
ATOM 6710 C CA . PHE A 1 54 ? 1.481 0.199 1.706 1.00 52.31 54 PHE A CA 7
ATOM 6711 C C . PHE A 1 54 ? 1.842 -0.069 0.249 1.00 20.21 54 PHE A C 7
ATOM 6712 O O . PHE A 1 54 ? 3.018 -0.150 -0.105 1.00 71.11 54 PHE A O 7
ATOM 6729 N N . LYS A 1 55 ? 0.823 -0.207 -0.591 1.00 44.01 55 LYS A N 7
ATOM 6730 C CA . LYS A 1 55 ? 1.032 -0.469 -2.010 1.00 73.11 55 LYS A CA 7
ATOM 6731 C C . LYS A 1 55 ? 0.770 0.784 -2.836 1.00 63.12 55 LYS A C 7
ATOM 6732 O O . LYS A 1 55 ? 0.392 1.822 -2.298 1.00 60.32 55 LYS A O 7
ATOM 6751 N N . SER A 1 56 ? 0.975 0.684 -4.145 1.00 61.14 56 SER A N 7
ATOM 6752 C CA . SER A 1 56 ? 0.759 1.814 -5.043 1.00 14.20 56 SER A CA 7
ATOM 6753 C C . SER A 1 56 ? -0.355 1.507 -6.039 1.00 33.41 56 SER A C 7
ATOM 6754 O O . SER A 1 56 ? -0.434 0.398 -6.568 1.00 61.31 56 SER A O 7
ATOM 6762 N N . CYS A 1 57 ? -1.213 2.491 -6.297 1.00 64.24 57 CYS A N 7
ATOM 6763 C CA . CYS A 1 57 ? -2.314 2.300 -7.240 1.00 63.31 57 CYS A CA 7
ATOM 6764 C C . CYS A 1 57 ? -2.430 3.483 -8.192 1.00 53.51 57 CYS A C 7
ATOM 6765 O O . CYS A 1 57 ? -1.712 4.473 -8.060 1.00 2.13 57 CYS A O 7
ATOM 6772 N N . ARG A 1 58 ? -3.336 3.369 -9.154 1.00 31.41 58 ARG A N 7
ATOM 6773 C CA . ARG A 1 58 ? -3.542 4.426 -10.130 1.00 62.35 58 ARG A CA 7
ATOM 6774 C C . ARG A 1 58 ? -4.663 5.360 -9.687 1.00 33.04 58 ARG A C 7
ATOM 6775 O O . ARG A 1 58 ? -5.791 4.926 -9.454 1.00 54.43 58 ARG A O 7
ATOM 6796 N N . SER A 1 59 ? -4.343 6.644 -9.569 1.00 52.53 59 SER A N 7
ATOM 6797 C CA . SER A 1 59 ? -5.320 7.641 -9.151 1.00 74.44 59 SER A CA 7
ATOM 6798 C C . SER A 1 59 ? -6.142 8.134 -10.339 1.00 41.43 59 SER A C 7
ATOM 6799 O O . SER A 1 59 ? -7.292 8.542 -10.185 1.00 4.30 59 SER A O 7
ATOM 6807 N N . ALA A 1 60 ? -5.541 8.094 -11.524 1.00 3.34 60 ALA A N 7
ATOM 6808 C CA . ALA A 1 60 ? -6.215 8.537 -12.739 1.00 12.12 60 ALA A CA 7
ATOM 6809 C C . ALA A 1 60 ? -7.453 7.692 -13.032 1.00 72.42 60 ALA A C 7
ATOM 6810 O O . ALA A 1 60 ? -8.321 8.099 -13.804 1.00 55.10 60 ALA A O 7
ATOM 6817 N N . LEU A 1 61 ? -7.532 6.518 -12.414 1.00 70.34 61 LEU A N 7
ATOM 6818 C CA . LEU A 1 61 ? -8.666 5.625 -12.614 1.00 65.13 61 LEU A CA 7
ATOM 6819 C C . LEU A 1 61 ? -9.499 5.522 -11.343 1.00 65.11 61 LEU A C 7
ATOM 6820 O O . LEU A 1 61 ? -10.724 5.418 -11.396 1.00 12.32 61 LEU A O 7
ATOM 6836 N N . MET A 1 62 ? -8.823 5.549 -10.200 1.00 5.12 62 MET A N 7
ATOM 6837 C CA . MET A 1 62 ? -9.497 5.459 -8.910 1.00 74.32 62 MET A CA 7
ATOM 6838 C C . MET A 1 62 ? -10.533 6.568 -8.757 1.00 42.24 62 MET A C 7
ATOM 6839 O O . MET A 1 62 ? -11.667 6.319 -8.345 1.00 43.24 62 MET A O 7
ATOM 6853 N N . GLU A 1 63 ? -10.137 7.791 -9.093 1.00 3.04 63 GLU A N 7
ATOM 6854 C CA . GLU A 1 63 ? -11.031 8.938 -8.995 1.00 74.33 63 GLU A CA 7
ATOM 6855 C C . GLU A 1 63 ? -10.609 10.041 -9.960 1.00 21.00 63 GLU A C 7
ATOM 6856 O O . GLU A 1 63 ? -9.815 10.914 -9.612 1.00 12.42 63 GLU A O 7
ATOM 6868 N N . GLN A 1 64 ? -11.143 9.992 -11.176 1.00 63.01 64 GLN A N 7
ATOM 6869 C CA . GLN A 1 64 ? -10.821 10.986 -12.193 1.00 12.32 64 GLN A CA 7
ATOM 6870 C C . GLN A 1 64 ? -11.995 11.191 -13.146 1.00 51.11 64 GLN A C 7
ATOM 6871 O O . GLN A 1 64 ? -12.690 10.240 -13.502 1.00 44.52 64 GLN A O 7
ATOM 6885 N N . ARG A 1 65 ? -12.209 12.437 -13.554 1.00 1.31 65 ARG A N 7
ATOM 6886 C CA . ARG A 1 65 ? -13.299 12.766 -14.466 1.00 12.02 65 ARG A CA 7
ATOM 6887 C C . ARG A 1 65 ? -12.779 12.966 -15.885 1.00 24.24 65 ARG A C 7
ATOM 6888 O O . ARG A 1 65 ? -13.462 12.524 -16.832 1.00 37.68 65 ARG A O 7
ATOM 6910 N N . GLY A 1 1 ? 24.009 -3.710 0.670 1.00 13.00 1 GLY A N 8
ATOM 6911 C CA . GLY A 1 1 ? 23.114 -2.984 1.612 1.00 45.03 1 GLY A CA 8
ATOM 6912 C C . GLY A 1 1 ? 21.762 -3.652 1.760 1.00 41.03 1 GLY A C 8
ATOM 6913 O O . GLY A 1 1 ? 20.736 -3.084 1.385 1.00 70.10 1 GLY A O 8
ATOM 6919 N N . SER A 1 2 ? 21.760 -4.863 2.310 1.00 61.55 2 SER A N 8
ATOM 6920 C CA . SER A 1 2 ? 20.523 -5.610 2.506 1.00 62.34 2 SER A CA 8
ATOM 6921 C C . SER A 1 2 ? 20.792 -6.926 3.229 1.00 72.15 2 SER A C 8
ATOM 6922 O O . SER A 1 2 ? 21.211 -7.908 2.618 1.00 23.13 2 SER A O 8
ATOM 6930 N N . GLY A 1 3 ? 20.547 -6.938 4.536 1.00 5.02 3 GLY A N 8
ATOM 6931 C CA . GLY A 1 3 ? 20.768 -8.138 5.320 1.00 31.33 3 GLY A CA 8
ATOM 6932 C C . GLY A 1 3 ? 19.927 -9.306 4.844 1.00 14.51 3 GLY A C 8
ATOM 6933 O O . GLY A 1 3 ? 20.458 -10.356 4.483 1.00 12.24 3 GLY A O 8
ATOM 6937 N N . MET A 1 4 ? 18.611 -9.123 4.843 1.00 51.55 4 MET A N 8
ATOM 6938 C CA . MET A 1 4 ? 17.693 -10.170 4.408 1.00 51.14 4 MET A CA 8
ATOM 6939 C C . MET A 1 4 ? 16.693 -9.628 3.393 1.00 52.23 4 MET A C 8
ATOM 6940 O O . MET A 1 4 ? 16.601 -8.419 3.180 1.00 50.10 4 MET A O 8
ATOM 6954 N N . LYS A 1 5 ? 15.944 -10.530 2.768 1.00 31.03 5 LYS A N 8
ATOM 6955 C CA . LYS A 1 5 ? 14.950 -10.142 1.775 1.00 2.22 5 LYS A CA 8
ATOM 6956 C C . LYS A 1 5 ? 13.563 -10.045 2.401 1.00 51.41 5 LYS A C 8
ATOM 6957 O O . LYS A 1 5 ? 12.889 -11.055 2.603 1.00 72.14 5 LYS A O 8
ATOM 6976 N N . GLU A 1 6 ? 13.144 -8.822 2.709 1.00 3.51 6 GLU A N 8
ATOM 6977 C CA . GLU A 1 6 ? 11.837 -8.591 3.314 1.00 50.31 6 GLU A CA 8
ATOM 6978 C C . GLU A 1 6 ? 10.759 -8.454 2.243 1.00 74.12 6 GLU A C 8
ATOM 6979 O O . GLU A 1 6 ? 10.999 -7.889 1.176 1.00 31.42 6 GLU A O 8
ATOM 6991 N N . PHE A 1 7 ? 9.572 -8.975 2.535 1.00 12.34 7 PHE A N 8
ATOM 6992 C CA . PHE A 1 7 ? 8.456 -8.910 1.595 1.00 72.33 7 PHE A CA 8
ATOM 6993 C C . PHE A 1 7 ? 7.169 -8.498 2.304 1.00 64.42 7 PHE A C 8
ATOM 6994 O O . PHE A 1 7 ? 7.095 -8.506 3.533 1.00 12.34 7 PHE A O 8
ATOM 7011 N N . PRO A 1 8 ? 6.132 -8.130 1.532 1.00 43.45 8 PRO A N 8
ATOM 7012 C CA . PRO A 1 8 ? 4.844 -7.713 2.078 1.00 73.54 8 PRO A CA 8
ATOM 7013 C C . PRO A 1 8 ? 3.920 -8.896 2.338 1.00 53.23 8 PRO A C 8
ATOM 7014 O O . PRO A 1 8 ? 4.352 -10.048 2.318 1.00 60.40 8 PRO A O 8
ATOM 7025 N N . CYS A 1 9 ? 2.644 -8.608 2.572 1.00 73.50 9 CYS A N 8
ATOM 7026 C CA . CYS A 1 9 ? 1.664 -9.657 2.823 1.00 71.31 9 CYS A CA 8
ATOM 7027 C C . CYS A 1 9 ? 0.787 -9.880 1.596 1.00 50.22 9 CYS A C 8
ATOM 7028 O O . CYS A 1 9 ? 0.282 -10.978 1.375 1.00 63.45 9 CYS A O 8
ATOM 7035 N N . TRP A 1 10 ? 0.608 -8.829 0.799 1.00 35.33 10 TRP A N 8
ATOM 7036 C CA . TRP A 1 10 ? -0.210 -8.914 -0.403 1.00 21.04 10 TRP A CA 8
ATOM 7037 C C . TRP A 1 10 ? 0.468 -9.767 -1.472 1.00 44.23 10 TRP A C 8
ATOM 7038 O O . TRP A 1 10 ? -0.180 -10.236 -2.407 1.00 71.43 10 TRP A O 8
ATOM 7059 N N . LEU A 1 11 ? 1.774 -9.967 -1.328 1.00 50.21 11 LEU A N 8
ATOM 7060 C CA . LEU A 1 11 ? 2.532 -10.764 -2.282 1.00 53.45 11 LEU A CA 8
ATOM 7061 C C . LEU A 1 11 ? 2.396 -12.256 -1.983 1.00 25.11 11 LEU A C 8
ATOM 7062 O O . LEU A 1 11 ? 2.643 -13.095 -2.850 1.00 5.44 11 LEU A O 8
ATOM 7078 N N . VAL A 1 12 ? 1.998 -12.581 -0.757 1.00 72.05 12 VAL A N 8
ATOM 7079 C CA . VAL A 1 12 ? 1.828 -13.974 -0.352 1.00 61.41 12 VAL A CA 8
ATOM 7080 C C . VAL A 1 12 ? 0.436 -14.228 0.227 1.00 70.23 12 VAL A C 8
ATOM 7081 O O . VAL A 1 12 ? 0.120 -15.348 0.627 1.00 21.03 12 VAL A O 8
ATOM 7094 N N . GLU A 1 13 ? -0.395 -13.187 0.271 1.00 30.51 13 GLU A N 8
ATOM 7095 C CA . GLU A 1 13 ? -1.749 -13.312 0.804 1.00 62.23 13 GLU A CA 8
ATOM 7096 C C . GLU A 1 13 ? -2.739 -12.511 -0.035 1.00 71.05 13 GLU A C 8
ATOM 7097 O O . GLU A 1 13 ? -2.350 -11.793 -0.956 1.00 13.44 13 GLU A O 8
ATOM 7109 N N . GLU A 1 14 ? -4.018 -12.630 0.302 1.00 64.30 14 GLU A N 8
ATOM 7110 C CA . GLU A 1 14 ? -5.065 -11.905 -0.409 1.00 13.44 14 GLU A CA 8
ATOM 7111 C C . GLU A 1 14 ? -5.275 -10.537 0.225 1.00 41.45 14 GLU A C 8
ATOM 7112 O O . GLU A 1 14 ? -5.609 -10.435 1.404 1.00 52.02 14 GLU A O 8
ATOM 7124 N N . PHE A 1 15 ? -5.065 -9.487 -0.558 1.00 62.02 15 PHE A N 8
ATOM 7125 C CA . PHE A 1 15 ? -5.219 -8.125 -0.061 1.00 62.31 15 PHE A CA 8
ATOM 7126 C C . PHE A 1 15 ? -6.490 -7.473 -0.593 1.00 64.22 15 PHE A C 8
ATOM 7127 O O . PHE A 1 15 ? -7.003 -7.848 -1.647 1.00 62.13 15 PHE A O 8
ATOM 7144 N N . VAL A 1 16 ? -6.985 -6.490 0.149 1.00 2.41 16 VAL A N 8
ATOM 7145 C CA . VAL A 1 16 ? -8.189 -5.770 -0.237 1.00 31.43 16 VAL A CA 8
ATOM 7146 C C . VAL A 1 16 ? -7.999 -4.268 -0.068 1.00 22.11 16 VAL A C 8
ATOM 7147 O O . VAL A 1 16 ? -7.751 -3.786 1.038 1.00 75.14 16 VAL A O 8
ATOM 7160 N N . VAL A 1 17 ? -8.109 -3.530 -1.167 1.00 45.11 17 VAL A N 8
ATOM 7161 C CA . VAL A 1 17 ? -7.941 -2.082 -1.132 1.00 30.33 17 VAL A CA 8
ATOM 7162 C C . VAL A 1 17 ? -8.944 -1.433 -0.187 1.00 63.52 17 VAL A C 8
ATOM 7163 O O . VAL A 1 17 ? -10.068 -1.119 -0.578 1.00 3.11 17 VAL A O 8
ATOM 7176 N N . ALA A 1 18 ? -8.526 -1.224 1.057 1.00 24.25 18 ALA A N 8
ATOM 7177 C CA . ALA A 1 18 ? -9.385 -0.600 2.056 1.00 24.50 18 ALA A CA 8
ATOM 7178 C C . ALA A 1 18 ? -9.270 0.917 1.984 1.00 10.51 18 ALA A C 8
ATOM 7179 O O . ALA A 1 18 ? -10.210 1.641 2.311 1.00 72.45 18 ALA A O 8
ATOM 7186 N N . GLU A 1 19 ? -8.107 1.390 1.548 1.00 44.14 19 GLU A N 8
ATOM 7187 C CA . GLU A 1 19 ? -7.853 2.819 1.422 1.00 31.20 19 GLU A CA 8
ATOM 7188 C C . GLU A 1 19 ? -7.134 3.119 0.112 1.00 13.33 19 GLU A C 8
ATOM 7189 O O . GLU A 1 19 ? -5.984 2.724 -0.077 1.00 51.44 19 GLU A O 8
ATOM 7201 N N . GLU A 1 20 ? -7.815 3.818 -0.794 1.00 40.43 20 GLU A N 8
ATOM 7202 C CA . GLU A 1 20 ? -7.228 4.166 -2.085 1.00 21.44 20 GLU A CA 8
ATOM 7203 C C . GLU A 1 20 ? -5.838 4.760 -1.899 1.00 4.42 20 GLU A C 8
ATOM 7204 O O . GLU A 1 20 ? -5.475 5.175 -0.798 1.00 22.04 20 GLU A O 8
ATOM 7216 N N . CYS A 1 21 ? -5.053 4.786 -2.971 1.00 30.53 21 CYS A N 8
ATOM 7217 C CA . CYS A 1 21 ? -3.701 5.317 -2.893 1.00 64.42 21 CYS A CA 8
ATOM 7218 C C . CYS A 1 21 ? -3.686 6.829 -3.069 1.00 40.01 21 CYS A C 8
ATOM 7219 O O . CYS A 1 21 ? -4.434 7.384 -3.874 1.00 62.45 21 CYS A O 8
ATOM 7226 N N . SER A 1 22 ? -2.831 7.490 -2.294 1.00 65.32 22 SER A N 8
ATOM 7227 C CA . SER A 1 22 ? -2.716 8.944 -2.340 1.00 10.12 22 SER A CA 8
ATOM 7228 C C . SER A 1 22 ? -1.256 9.383 -2.389 1.00 65.14 22 SER A C 8
ATOM 7229 O O . SER A 1 22 ? -0.350 8.598 -2.114 1.00 32.50 22 SER A O 8
ATOM 7237 N N . PRO A 1 23 ? -1.013 10.659 -2.744 1.00 12.03 23 PRO A N 8
ATOM 7238 C CA . PRO A 1 23 ? 0.340 11.217 -2.838 1.00 21.13 23 PRO A CA 8
ATOM 7239 C C . PRO A 1 23 ? 1.224 10.837 -1.655 1.00 45.21 23 PRO A C 8
ATOM 7240 O O . PRO A 1 23 ? 0.732 10.447 -0.596 1.00 51.53 23 PRO A O 8
ATOM 7251 N N . CYS A 1 24 ? 2.533 10.954 -1.851 1.00 64.21 24 CYS A N 8
ATOM 7252 C CA . CYS A 1 24 ? 3.500 10.623 -0.812 1.00 41.12 24 CYS A CA 8
ATOM 7253 C C . CYS A 1 24 ? 4.270 11.865 -0.373 1.00 42.30 24 CYS A C 8
ATOM 7254 O O . CYS A 1 24 ? 4.948 12.503 -1.179 1.00 75.22 24 CYS A O 8
ATOM 7261 N N . SER A 1 25 ? 4.163 12.202 0.908 1.00 62.44 25 SER A N 8
ATOM 7262 C CA . SER A 1 25 ? 4.851 13.367 1.454 1.00 2.22 25 SER A CA 8
ATOM 7263 C C . SER A 1 25 ? 6.355 13.269 1.224 1.00 70.25 25 SER A C 8
ATOM 7264 O O . SER A 1 25 ? 6.836 12.340 0.576 1.00 14.45 25 SER A O 8
ATOM 7272 N N . ASN A 1 26 ? 7.095 14.235 1.760 1.00 2.45 26 ASN A N 8
ATOM 7273 C CA . ASN A 1 26 ? 8.546 14.258 1.613 1.00 61.34 26 ASN A CA 8
ATOM 7274 C C . ASN A 1 26 ? 9.177 13.009 2.218 1.00 52.52 26 ASN A C 8
ATOM 7275 O O . ASN A 1 26 ? 10.219 12.542 1.758 1.00 3.14 26 ASN A O 8
ATOM 7286 N N . PHE A 1 27 ? 8.538 12.470 3.252 1.00 41.14 27 PHE A N 8
ATOM 7287 C CA . PHE A 1 27 ? 9.039 11.275 3.921 1.00 41.32 27 PHE A CA 8
ATOM 7288 C C . PHE A 1 27 ? 8.399 10.018 3.342 1.00 71.23 27 PHE A C 8
ATOM 7289 O O . PHE A 1 27 ? 9.016 8.953 3.310 1.00 42.14 27 PHE A O 8
ATOM 7306 N N . ARG A 1 28 ? 7.158 10.147 2.885 1.00 22.22 28 ARG A N 8
ATOM 7307 C CA . ARG A 1 28 ? 6.433 9.020 2.309 1.00 53.32 28 ARG A CA 8
ATOM 7308 C C . ARG A 1 28 ? 7.040 8.609 0.971 1.00 23.30 28 ARG A C 8
ATOM 7309 O O . ARG A 1 28 ? 7.188 7.421 0.684 1.00 30.43 28 ARG A O 8
ATOM 7330 N N . ALA A 1 29 ? 7.388 9.598 0.154 1.00 64.15 29 ALA A N 8
ATOM 7331 C CA . ALA A 1 29 ? 7.976 9.338 -1.154 1.00 43.54 29 ALA A CA 8
ATOM 7332 C C . ALA A 1 29 ? 9.424 8.876 -1.027 1.00 41.43 29 ALA A C 8
ATOM 7333 O O . ALA A 1 29 ? 9.923 8.128 -1.869 1.00 0.32 29 ALA A O 8
ATOM 7340 N N . LYS A 1 30 ? 10.097 9.328 0.026 1.00 63.32 30 LYS A N 8
ATOM 7341 C CA . LYS A 1 30 ? 11.489 8.962 0.259 1.00 21.21 30 LYS A CA 8
ATOM 7342 C C . LYS A 1 30 ? 11.590 7.632 1.001 1.00 71.31 30 LYS A C 8
ATOM 7343 O O . LYS A 1 30 ? 12.557 6.889 0.833 1.00 20.25 30 LYS A O 8
ATOM 7362 N N . THR A 1 31 ? 10.586 7.338 1.821 1.00 61.53 31 THR A N 8
ATOM 7363 C CA . THR A 1 31 ? 10.566 6.098 2.589 1.00 13.24 31 THR A CA 8
ATOM 7364 C C . THR A 1 31 ? 9.888 4.979 1.804 1.00 42.45 31 THR A C 8
ATOM 7365 O O . THR A 1 31 ? 10.450 3.897 1.636 1.00 34.10 31 THR A O 8
ATOM 7376 N N . THR A 1 32 ? 8.676 5.247 1.328 1.00 45.15 32 THR A N 8
ATOM 7377 C CA . THR A 1 32 ? 7.921 4.261 0.564 1.00 43.11 32 THR A CA 8
ATOM 7378 C C . THR A 1 32 ? 8.376 4.234 -0.895 1.00 2.54 32 THR A C 8
ATOM 7379 O O . THR A 1 32 ? 8.163 5.194 -1.635 1.00 63.31 32 THR A O 8
ATOM 7390 N N . PRO A 1 33 ? 9.009 3.129 -1.333 1.00 11.43 33 PRO A N 8
ATOM 7391 C CA . PRO A 1 33 ? 9.489 2.991 -2.713 1.00 45.13 33 PRO A CA 8
ATOM 7392 C C . PRO A 1 33 ? 8.350 2.828 -3.718 1.00 31.43 33 PRO A C 8
ATOM 7393 O O . PRO A 1 33 ? 8.571 2.856 -4.928 1.00 12.40 33 PRO A O 8
ATOM 7404 N N . GLU A 1 34 ? 7.132 2.658 -3.211 1.00 11.32 34 GLU A N 8
ATOM 7405 C CA . GLU A 1 34 ? 5.962 2.491 -4.068 1.00 53.25 34 GLU A CA 8
ATOM 7406 C C . GLU A 1 34 ? 5.504 3.828 -4.655 1.00 10.23 34 GLU A C 8
ATOM 7407 O O . GLU A 1 34 ? 4.563 3.875 -5.448 1.00 54.24 34 GLU A O 8
ATOM 7419 N N . CYS A 1 35 ? 6.171 4.912 -4.263 1.00 34.03 35 CYS A N 8
ATOM 7420 C CA . CYS A 1 35 ? 5.826 6.242 -4.754 1.00 51.31 35 CYS A CA 8
ATOM 7421 C C . CYS A 1 35 ? 6.711 6.641 -5.933 1.00 2.43 35 CYS A C 8
ATOM 7422 O O . CYS A 1 35 ? 6.911 7.826 -6.197 1.00 20.32 35 CYS A O 8
ATOM 7429 N N . GLY A 1 36 ? 7.247 5.644 -6.631 1.00 63.22 36 GLY A N 8
ATOM 7430 C CA . GLY A 1 36 ? 8.113 5.914 -7.766 1.00 52.33 36 GLY A CA 8
ATOM 7431 C C . GLY A 1 36 ? 7.379 5.946 -9.096 1.00 55.01 36 GLY A C 8
ATOM 7432 O O . GLY A 1 36 ? 7.587 6.858 -9.895 1.00 64.32 36 GLY A O 8
ATOM 7436 N N . PRO A 1 37 ? 6.518 4.951 -9.377 1.00 73.14 37 PRO A N 8
ATOM 7437 C CA . PRO A 1 37 ? 5.778 4.884 -10.637 1.00 23.15 37 PRO A CA 8
ATOM 7438 C C . PRO A 1 37 ? 4.530 5.763 -10.647 1.00 63.30 37 PRO A C 8
ATOM 7439 O O . PRO A 1 37 ? 4.315 6.536 -11.580 1.00 0.41 37 PRO A O 8
ATOM 7450 N N . THR A 1 38 ? 3.708 5.637 -9.611 1.00 72.51 38 THR A N 8
ATOM 7451 C CA . THR A 1 38 ? 2.479 6.420 -9.515 1.00 5.33 38 THR A CA 8
ATOM 7452 C C . THR A 1 38 ? 2.634 7.569 -8.528 1.00 31.43 38 THR A C 8
ATOM 7453 O O . THR A 1 38 ? 2.038 8.632 -8.701 1.00 73.30 38 THR A O 8
ATOM 7464 N N . GLY A 1 39 ? 3.413 7.340 -7.478 1.00 33.13 39 GLY A N 8
ATOM 7465 C CA . GLY A 1 39 ? 3.600 8.358 -6.463 1.00 62.14 39 GLY A CA 8
ATOM 7466 C C . GLY A 1 39 ? 2.461 8.358 -5.458 1.00 14.14 39 GLY A C 8
ATOM 7467 O O . GLY A 1 39 ? 2.467 9.125 -4.496 1.00 32.31 39 GLY A O 8
ATOM 7471 N N . TYR A 1 40 ? 1.483 7.483 -5.691 1.00 12.43 40 TYR A N 8
ATOM 7472 C CA . TYR A 1 40 ? 0.325 7.357 -4.820 1.00 72.12 40 TYR A CA 8
ATOM 7473 C C . TYR A 1 40 ? 0.335 5.991 -4.139 1.00 52.23 40 TYR A C 8
ATOM 7474 O O . TYR A 1 40 ? 0.429 4.962 -4.809 1.00 63.24 40 TYR A O 8
ATOM 7492 N N . VAL A 1 41 ? 0.245 5.976 -2.812 1.00 42.43 41 VAL A N 8
ATOM 7493 C CA . VAL A 1 41 ? 0.253 4.718 -2.074 1.00 62.13 41 VAL A CA 8
ATOM 7494 C C . VAL A 1 41 ? -1.064 4.476 -1.341 1.00 74.32 41 VAL A C 8
ATOM 7495 O O . VAL A 1 41 ? -1.579 5.357 -0.654 1.00 3.13 41 VAL A O 8
ATOM 7508 N N . GLU A 1 42 ? -1.598 3.267 -1.500 1.00 61.52 42 GLU A N 8
ATOM 7509 C CA . GLU A 1 42 ? -2.856 2.878 -0.870 1.00 3.23 42 GLU A CA 8
ATOM 7510 C C . GLU A 1 42 ? -2.614 2.000 0.353 1.00 23.24 42 GLU A C 8
ATOM 7511 O O . GLU A 1 42 ? -1.480 1.614 0.641 1.00 50.54 42 GLU A O 8
ATOM 7523 N N . LYS A 1 43 ? -3.694 1.676 1.059 1.00 11.22 43 LYS A N 8
ATOM 7524 C CA . LYS A 1 43 ? -3.612 0.833 2.244 1.00 62.41 43 LYS A CA 8
ATOM 7525 C C . LYS A 1 43 ? -4.441 -0.434 2.057 1.00 53.12 43 LYS A C 8
ATOM 7526 O O . LYS A 1 43 ? -5.655 -0.433 2.265 1.00 1.11 43 LYS A O 8
ATOM 7545 N N . ILE A 1 44 ? -3.778 -1.514 1.658 1.00 32.43 44 ILE A N 8
ATOM 7546 C CA . ILE A 1 44 ? -4.453 -2.788 1.440 1.00 61.52 44 ILE A CA 8
ATOM 7547 C C . ILE A 1 44 ? -4.231 -3.738 2.612 1.00 63.40 44 ILE A C 8
ATOM 7548 O O . ILE A 1 44 ? -3.108 -3.905 3.087 1.00 33.33 44 ILE A O 8
ATOM 7564 N N . THR A 1 45 ? -5.314 -4.356 3.078 1.00 55.41 45 THR A N 8
ATOM 7565 C CA . THR A 1 45 ? -5.242 -5.289 4.197 1.00 51.25 45 THR A CA 8
ATOM 7566 C C . THR A 1 45 ? -5.289 -6.730 3.704 1.00 40.22 45 THR A C 8
ATOM 7567 O O . THR A 1 45 ? -6.040 -7.057 2.785 1.00 1.12 45 THR A O 8
ATOM 7578 N N . CYS A 1 46 ? -4.481 -7.591 4.317 1.00 64.32 46 CYS A N 8
ATOM 7579 C CA . CYS A 1 46 ? -4.434 -8.996 3.933 1.00 13.53 46 CYS A CA 8
ATOM 7580 C C . CYS A 1 46 ? -5.339 -9.841 4.817 1.00 55.44 46 CYS A C 8
ATOM 7581 O O . CYS A 1 46 ? -5.145 -9.916 6.030 1.00 70.35 46 CYS A O 8
ATOM 7588 N N . SER A 1 47 ? -6.322 -10.491 4.200 1.00 45.25 47 SER A N 8
ATOM 7589 C CA . SER A 1 47 ? -7.252 -11.345 4.927 1.00 42.35 47 SER A CA 8
ATOM 7590 C C . SER A 1 47 ? -6.489 -12.330 5.806 1.00 14.03 47 SER A C 8
ATOM 7591 O O . SER A 1 47 ? -6.979 -12.759 6.849 1.00 21.44 47 SER A O 8
ATOM 7599 N N . SER A 1 48 ? -5.279 -12.670 5.376 1.00 3.45 48 SER A N 8
ATOM 7600 C CA . SER A 1 48 ? -4.435 -13.588 6.119 1.00 4.33 48 SER A CA 8
ATOM 7601 C C . SER A 1 48 ? -3.621 -12.831 7.161 1.00 11.24 48 SER A C 8
ATOM 7602 O O . SER A 1 48 ? -2.632 -12.173 6.836 1.00 45.14 48 SER A O 8
ATOM 7610 N N . SER A 1 49 ? -4.064 -12.925 8.410 1.00 21.11 49 SER A N 8
ATOM 7611 C CA . SER A 1 49 ? -3.412 -12.256 9.538 1.00 51.02 49 SER A CA 8
ATOM 7612 C C . SER A 1 49 ? -3.803 -10.783 9.612 1.00 25.33 49 SER A C 8
ATOM 7613 O O . SER A 1 49 ? -3.242 -10.029 10.408 1.00 51.41 49 SER A O 8
ATOM 7621 N N . LYS A 1 50 ? -4.762 -10.371 8.780 1.00 72.14 50 LYS A N 8
ATOM 7622 C CA . LYS A 1 50 ? -5.212 -8.981 8.757 1.00 20.52 50 LYS A CA 8
ATOM 7623 C C . LYS A 1 50 ? -4.016 -8.038 8.813 1.00 2.24 50 LYS A C 8
ATOM 7624 O O . LYS A 1 50 ? -3.737 -7.430 9.847 1.00 33.43 50 LYS A O 8
ATOM 7643 N N . ARG A 1 51 ? -3.301 -7.940 7.700 1.00 1.11 51 ARG A N 8
ATOM 7644 C CA . ARG A 1 51 ? -2.122 -7.091 7.626 1.00 14.13 51 ARG A CA 8
ATOM 7645 C C . ARG A 1 51 ? -2.291 -6.000 6.577 1.00 53.14 51 ARG A C 8
ATOM 7646 O O . ARG A 1 51 ? -2.509 -6.281 5.398 1.00 22.30 51 ARG A O 8
ATOM 7667 N N . ASN A 1 52 ? -2.184 -4.752 7.018 1.00 34.42 52 ASN A N 8
ATOM 7668 C CA . ASN A 1 52 ? -2.318 -3.608 6.123 1.00 23.12 52 ASN A CA 8
ATOM 7669 C C . ASN A 1 52 ? -0.956 -3.168 5.606 1.00 31.12 52 ASN A C 8
ATOM 7670 O O . ASN A 1 52 ? -0.148 -2.607 6.346 1.00 2.31 52 ASN A O 8
ATOM 7681 N N . GLU A 1 53 ? -0.705 -3.430 4.329 1.00 41.33 53 GLU A N 8
ATOM 7682 C CA . GLU A 1 53 ? 0.562 -3.066 3.710 1.00 4.05 53 GLU A CA 8
ATOM 7683 C C . GLU A 1 53 ? 0.424 -1.777 2.908 1.00 61.35 53 GLU A C 8
ATOM 7684 O O . GLU A 1 53 ? -0.684 -1.332 2.613 1.00 75.32 53 GLU A O 8
ATOM 7696 N N . PHE A 1 54 ? 1.559 -1.182 2.560 1.00 62.12 54 PHE A N 8
ATOM 7697 C CA . PHE A 1 54 ? 1.570 0.057 1.794 1.00 52.31 54 PHE A CA 8
ATOM 7698 C C . PHE A 1 54 ? 1.930 -0.212 0.337 1.00 20.21 54 PHE A C 8
ATOM 7699 O O . PHE A 1 54 ? 3.100 -0.384 -0.004 1.00 71.11 54 PHE A O 8
ATOM 7716 N N . LYS A 1 55 ? 0.916 -0.248 -0.520 1.00 44.01 55 LYS A N 8
ATOM 7717 C CA . LYS A 1 55 ? 1.121 -0.496 -1.941 1.00 73.11 55 LYS A CA 8
ATOM 7718 C C . LYS A 1 55 ? 0.855 0.767 -2.754 1.00 63.12 55 LYS A C 8
ATOM 7719 O O . LYS A 1 55 ? 0.477 1.797 -2.203 1.00 60.32 55 LYS A O 8
ATOM 7738 N N . SER A 1 56 ? 1.055 0.680 -4.064 1.00 61.14 56 SER A N 8
ATOM 7739 C CA . SER A 1 56 ? 0.834 1.820 -4.949 1.00 14.20 56 SER A CA 8
ATOM 7740 C C . SER A 1 56 ? -0.256 1.504 -5.970 1.00 33.41 56 SER A C 8
ATOM 7741 O O . SER A 1 56 ? -0.295 0.403 -6.521 1.00 61.31 56 SER A O 8
ATOM 7749 N N . CYS A 1 57 ? -1.140 2.467 -6.222 1.00 64.24 57 CYS A N 8
ATOM 7750 C CA . CYS A 1 57 ? -2.220 2.260 -7.183 1.00 63.31 57 CYS A CA 8
ATOM 7751 C C . CYS A 1 57 ? -2.287 3.402 -8.188 1.00 53.51 57 CYS A C 8
ATOM 7752 O O . CYS A 1 57 ? -1.390 4.243 -8.251 1.00 2.13 57 CYS A O 8
ATOM 7759 N N . ARG A 1 58 ? -3.357 3.424 -8.970 1.00 31.41 58 ARG A N 8
ATOM 7760 C CA . ARG A 1 58 ? -3.548 4.460 -9.972 1.00 62.35 58 ARG A CA 8
ATOM 7761 C C . ARG A 1 58 ? -4.575 5.472 -9.488 1.00 33.04 58 ARG A C 8
ATOM 7762 O O . ARG A 1 58 ? -5.709 5.117 -9.167 1.00 54.43 58 ARG A O 8
ATOM 7783 N N . SER A 1 59 ? -4.168 6.731 -9.425 1.00 52.53 59 SER A N 8
ATOM 7784 C CA . SER A 1 59 ? -5.049 7.792 -8.966 1.00 74.44 59 SER A CA 8
ATOM 7785 C C . SER A 1 59 ? -5.647 8.561 -10.140 1.00 41.43 59 SER A C 8
ATOM 7786 O O . SER A 1 59 ? -6.737 9.122 -10.037 1.00 4.30 59 SER A O 8
ATOM 7794 N N . ALA A 1 60 ? -4.923 8.587 -11.256 1.00 3.34 60 ALA A N 8
ATOM 7795 C CA . ALA A 1 60 ? -5.382 9.291 -12.449 1.00 12.12 60 ALA A CA 8
ATOM 7796 C C . ALA A 1 60 ? -6.401 8.466 -13.235 1.00 72.42 60 ALA A C 8
ATOM 7797 O O . ALA A 1 60 ? -6.905 8.913 -14.265 1.00 55.10 60 ALA A O 8
ATOM 7804 N N . LEU A 1 61 ? -6.704 7.265 -12.748 1.00 70.34 61 LEU A N 8
ATOM 7805 C CA . LEU A 1 61 ? -7.665 6.393 -13.415 1.00 65.13 61 LEU A CA 8
ATOM 7806 C C . LEU A 1 61 ? -8.915 6.209 -12.561 1.00 65.11 61 LEU A C 8
ATOM 7807 O O . LEU A 1 61 ? -10.017 6.044 -13.084 1.00 12.32 61 LEU A O 8
ATOM 7823 N N . MET A 1 62 ? -8.737 6.240 -11.244 1.00 5.12 62 MET A N 8
ATOM 7824 C CA . MET A 1 62 ? -9.852 6.078 -10.320 1.00 74.32 62 MET A CA 8
ATOM 7825 C C . MET A 1 62 ? -10.889 7.178 -10.523 1.00 42.24 62 MET A C 8
ATOM 7826 O O . MET A 1 62 ? -12.072 6.902 -10.719 1.00 43.24 62 MET A O 8
ATOM 7840 N N . GLU A 1 63 ? -10.435 8.426 -10.476 1.00 3.04 63 GLU A N 8
ATOM 7841 C CA . GLU A 1 63 ? -11.319 9.570 -10.656 1.00 74.33 63 GLU A CA 8
ATOM 7842 C C . GLU A 1 63 ? -10.544 10.780 -11.165 1.00 21.00 63 GLU A C 8
ATOM 7843 O O . GLU A 1 63 ? -10.038 11.581 -10.378 1.00 12.42 63 GLU A O 8
ATOM 7855 N N . GLN A 1 64 ? -10.452 10.906 -12.485 1.00 63.01 64 GLN A N 8
ATOM 7856 C CA . GLN A 1 64 ? -9.736 12.018 -13.098 1.00 12.32 64 GLN A CA 8
ATOM 7857 C C . GLN A 1 64 ? -10.474 12.524 -14.333 1.00 51.11 64 GLN A C 8
ATOM 7858 O O . GLN A 1 64 ? -10.572 11.824 -15.341 1.00 44.52 64 GLN A O 8
ATOM 7872 N N . ARG A 1 65 ? -10.992 13.746 -14.248 1.00 1.31 65 ARG A N 8
ATOM 7873 C CA . ARG A 1 65 ? -11.721 14.347 -15.359 1.00 12.02 65 ARG A CA 8
ATOM 7874 C C . ARG A 1 65 ? -10.782 15.144 -16.258 1.00 24.24 65 ARG A C 8
ATOM 7875 O O . ARG A 1 65 ? -10.811 14.923 -17.487 1.00 37.68 65 ARG A O 8
ATOM 7897 N N . GLY A 1 1 ? 10.982 2.676 11.620 1.00 13.00 1 GLY A N 9
ATOM 7898 C CA . GLY A 1 1 ? 12.463 2.781 11.508 1.00 45.03 1 GLY A CA 9
ATOM 7899 C C . GLY A 1 1 ? 13.119 1.443 11.228 1.00 41.03 1 GLY A C 9
ATOM 7900 O O . GLY A 1 1 ? 14.007 1.013 11.965 1.00 70.10 1 GLY A O 9
ATOM 7906 N N . SER A 1 2 ? 12.683 0.784 10.159 1.00 61.55 2 SER A N 9
ATOM 7907 C CA . SER A 1 2 ? 13.234 -0.513 9.783 1.00 62.34 2 SER A CA 9
ATOM 7908 C C . SER A 1 2 ? 14.171 -0.379 8.587 1.00 72.15 2 SER A C 9
ATOM 7909 O O . SER A 1 2 ? 13.752 0.014 7.498 1.00 23.13 2 SER A O 9
ATOM 7917 N N . GLY A 1 3 ? 15.442 -0.710 8.797 1.00 5.02 3 GLY A N 9
ATOM 7918 C CA . GLY A 1 3 ? 16.417 -0.619 7.728 1.00 31.33 3 GLY A CA 9
ATOM 7919 C C . GLY A 1 3 ? 16.797 -1.978 7.172 1.00 14.51 3 GLY A C 9
ATOM 7920 O O . GLY A 1 3 ? 17.907 -2.167 6.678 1.00 12.24 3 GLY A O 9
ATOM 7924 N N . MET A 1 4 ? 15.871 -2.929 7.254 1.00 51.55 4 MET A N 9
ATOM 7925 C CA . MET A 1 4 ? 16.112 -4.277 6.755 1.00 51.14 4 MET A CA 9
ATOM 7926 C C . MET A 1 4 ? 15.308 -4.540 5.487 1.00 52.23 4 MET A C 9
ATOM 7927 O O . MET A 1 4 ? 14.445 -3.748 5.111 1.00 50.10 4 MET A O 9
ATOM 7941 N N . LYS A 1 5 ? 15.598 -5.659 4.831 1.00 31.03 5 LYS A N 9
ATOM 7942 C CA . LYS A 1 5 ? 14.902 -6.028 3.604 1.00 2.22 5 LYS A CA 9
ATOM 7943 C C . LYS A 1 5 ? 13.973 -7.215 3.840 1.00 51.41 5 LYS A C 9
ATOM 7944 O O . LYS A 1 5 ? 14.396 -8.258 4.338 1.00 72.14 5 LYS A O 9
ATOM 7963 N N . GLU A 1 6 ? 12.705 -7.048 3.480 1.00 3.51 6 GLU A N 9
ATOM 7964 C CA . GLU A 1 6 ? 11.715 -8.105 3.652 1.00 50.31 6 GLU A CA 9
ATOM 7965 C C . GLU A 1 6 ? 10.630 -8.014 2.585 1.00 74.12 6 GLU A C 9
ATOM 7966 O O . GLU A 1 6 ? 10.699 -7.176 1.685 1.00 31.42 6 GLU A O 9
ATOM 7978 N N . PHE A 1 7 ? 9.628 -8.881 2.690 1.00 12.34 7 PHE A N 9
ATOM 7979 C CA . PHE A 1 7 ? 8.527 -8.898 1.733 1.00 72.33 7 PHE A CA 9
ATOM 7980 C C . PHE A 1 7 ? 7.217 -8.484 2.399 1.00 64.42 7 PHE A C 9
ATOM 7981 O O . PHE A 1 7 ? 7.128 -8.420 3.625 1.00 12.34 7 PHE A O 9
ATOM 7998 N N . PRO A 1 8 ? 6.182 -8.194 1.594 1.00 43.45 8 PRO A N 9
ATOM 7999 C CA . PRO A 1 8 ? 4.875 -7.783 2.096 1.00 73.54 8 PRO A CA 9
ATOM 8000 C C . PRO A 1 8 ? 3.964 -8.974 2.371 1.00 53.23 8 PRO A C 9
ATOM 8001 O O . PRO A 1 8 ? 4.416 -10.119 2.403 1.00 60.40 8 PRO A O 9
ATOM 8012 N N . CYS A 1 9 ? 2.678 -8.700 2.558 1.00 73.50 9 CYS A N 9
ATOM 8013 C CA . CYS A 1 9 ? 1.707 -9.754 2.816 1.00 71.31 9 CYS A CA 9
ATOM 8014 C C . CYS A 1 9 ? 0.832 -9.991 1.590 1.00 50.22 9 CYS A C 9
ATOM 8015 O O . CYS A 1 9 ? 0.337 -11.096 1.374 1.00 63.45 9 CYS A O 9
ATOM 8022 N N . TRP A 1 10 ? 0.644 -8.947 0.788 1.00 35.33 10 TRP A N 9
ATOM 8023 C CA . TRP A 1 10 ? -0.172 -9.043 -0.414 1.00 21.04 10 TRP A CA 9
ATOM 8024 C C . TRP A 1 10 ? 0.500 -9.913 -1.470 1.00 44.23 10 TRP A C 9
ATOM 8025 O O . TRP A 1 10 ? -0.157 -10.422 -2.379 1.00 71.43 10 TRP A O 9
ATOM 8046 N N . LEU A 1 11 ? 1.812 -10.080 -1.349 1.00 50.21 11 LEU A N 9
ATOM 8047 C CA . LEU A 1 11 ? 2.566 -10.889 -2.296 1.00 53.45 11 LEU A CA 9
ATOM 8048 C C . LEU A 1 11 ? 2.387 -12.380 -2.017 1.00 25.11 11 LEU A C 9
ATOM 8049 O O . LEU A 1 11 ? 2.642 -13.216 -2.882 1.00 5.44 11 LEU A O 9
ATOM 8065 N N . VAL A 1 12 ? 1.942 -12.708 -0.806 1.00 72.05 12 VAL A N 9
ATOM 8066 C CA . VAL A 1 12 ? 1.727 -14.099 -0.423 1.00 61.41 12 VAL A CA 9
ATOM 8067 C C . VAL A 1 12 ? 0.342 -14.308 0.190 1.00 70.23 12 VAL A C 9
ATOM 8068 O O . VAL A 1 12 ? 0.009 -15.410 0.624 1.00 21.03 12 VAL A O 9
ATOM 8081 N N . GLU A 1 13 ? -0.465 -13.247 0.224 1.00 30.51 13 GLU A N 9
ATOM 8082 C CA . GLU A 1 13 ? -1.812 -13.327 0.786 1.00 62.23 13 GLU A CA 9
ATOM 8083 C C . GLU A 1 13 ? -2.790 -12.487 -0.027 1.00 71.05 13 GLU A C 9
ATOM 8084 O O . GLU A 1 13 ? -2.385 -11.684 -0.867 1.00 13.44 13 GLU A O 9
ATOM 8096 N N . GLU A 1 14 ? -4.080 -12.667 0.240 1.00 64.30 14 GLU A N 9
ATOM 8097 C CA . GLU A 1 14 ? -5.113 -11.912 -0.456 1.00 13.44 14 GLU A CA 9
ATOM 8098 C C . GLU A 1 14 ? -5.308 -10.559 0.217 1.00 41.45 14 GLU A C 9
ATOM 8099 O O . GLU A 1 14 ? -5.583 -10.485 1.414 1.00 52.02 14 GLU A O 9
ATOM 8111 N N . PHE A 1 15 ? -5.154 -9.493 -0.556 1.00 62.02 15 PHE A N 9
ATOM 8112 C CA . PHE A 1 15 ? -5.299 -8.142 -0.027 1.00 62.31 15 PHE A CA 9
ATOM 8113 C C . PHE A 1 15 ? -6.557 -7.465 -0.558 1.00 64.22 15 PHE A C 9
ATOM 8114 O O . PHE A 1 15 ? -7.063 -7.811 -1.624 1.00 62.13 15 PHE A O 9
ATOM 8131 N N . VAL A 1 16 ? -7.050 -6.493 0.201 1.00 2.41 16 VAL A N 9
ATOM 8132 C CA . VAL A 1 16 ? -8.244 -5.755 -0.181 1.00 31.43 16 VAL A CA 9
ATOM 8133 C C . VAL A 1 16 ? -8.033 -4.256 -0.005 1.00 22.11 16 VAL A C 9
ATOM 8134 O O . VAL A 1 16 ? -7.768 -3.783 1.100 1.00 75.14 16 VAL A O 9
ATOM 8147 N N . VAL A 1 17 ? -8.148 -3.509 -1.098 1.00 45.11 17 VAL A N 9
ATOM 8148 C CA . VAL A 1 17 ? -7.966 -2.064 -1.053 1.00 30.33 17 VAL A CA 9
ATOM 8149 C C . VAL A 1 17 ? -8.953 -1.414 -0.093 1.00 63.52 17 VAL A C 9
ATOM 8150 O O . VAL A 1 17 ? -10.078 -1.085 -0.472 1.00 3.11 17 VAL A O 9
ATOM 8163 N N . ALA A 1 18 ? -8.524 -1.222 1.149 1.00 24.25 18 ALA A N 9
ATOM 8164 C CA . ALA A 1 18 ? -9.368 -0.601 2.161 1.00 24.50 18 ALA A CA 9
ATOM 8165 C C . ALA A 1 18 ? -9.247 0.917 2.101 1.00 10.51 18 ALA A C 9
ATOM 8166 O O . ALA A 1 18 ? -10.174 1.641 2.462 1.00 72.45 18 ALA A O 9
ATOM 8173 N N . GLU A 1 19 ? -8.094 1.388 1.637 1.00 44.14 19 GLU A N 9
ATOM 8174 C CA . GLU A 1 19 ? -7.839 2.817 1.519 1.00 31.20 19 GLU A CA 9
ATOM 8175 C C . GLU A 1 19 ? -7.135 3.126 0.203 1.00 13.33 19 GLU A C 9
ATOM 8176 O O . GLU A 1 19 ? -5.987 2.730 -0.003 1.00 51.44 19 GLU A O 9
ATOM 8188 N N . GLU A 1 20 ? -7.824 3.835 -0.686 1.00 40.43 20 GLU A N 9
ATOM 8189 C CA . GLU A 1 20 ? -7.254 4.195 -1.982 1.00 21.44 20 GLU A CA 9
ATOM 8190 C C . GLU A 1 20 ? -5.860 4.788 -1.807 1.00 4.42 20 GLU A C 9
ATOM 8191 O O . GLU A 1 20 ? -5.500 5.232 -0.716 1.00 22.04 20 GLU A O 9
ATOM 8203 N N . CYS A 1 21 ? -5.072 4.779 -2.875 1.00 30.53 21 CYS A N 9
ATOM 8204 C CA . CYS A 1 21 ? -3.717 5.304 -2.808 1.00 64.42 21 CYS A CA 9
ATOM 8205 C C . CYS A 1 21 ? -3.694 6.814 -3.009 1.00 40.01 21 CYS A C 9
ATOM 8206 O O . CYS A 1 21 ? -4.454 7.359 -3.810 1.00 62.45 21 CYS A O 9
ATOM 8213 N N . SER A 1 22 ? -2.817 7.482 -2.266 1.00 65.32 22 SER A N 9
ATOM 8214 C CA . SER A 1 22 ? -2.689 8.933 -2.345 1.00 10.12 22 SER A CA 9
ATOM 8215 C C . SER A 1 22 ? -1.224 9.352 -2.443 1.00 65.14 22 SER A C 9
ATOM 8216 O O . SER A 1 22 ? -0.324 8.562 -2.159 1.00 32.50 22 SER A O 9
ATOM 8224 N N . PRO A 1 23 ? -0.966 10.610 -2.846 1.00 12.03 23 PRO A N 9
ATOM 8225 C CA . PRO A 1 23 ? 0.391 11.143 -2.988 1.00 21.13 23 PRO A CA 9
ATOM 8226 C C . PRO A 1 23 ? 1.276 10.834 -1.784 1.00 45.21 23 PRO A C 9
ATOM 8227 O O . PRO A 1 23 ? 0.783 10.567 -0.687 1.00 51.53 23 PRO A O 9
ATOM 8238 N N . CYS A 1 24 ? 2.585 10.871 -2.004 1.00 64.21 24 CYS A N 9
ATOM 8239 C CA . CYS A 1 24 ? 3.552 10.596 -0.948 1.00 41.12 24 CYS A CA 9
ATOM 8240 C C . CYS A 1 24 ? 4.298 11.867 -0.553 1.00 42.30 24 CYS A C 9
ATOM 8241 O O . CYS A 1 24 ? 4.989 12.472 -1.372 1.00 75.22 24 CYS A O 9
ATOM 8248 N N . SER A 1 25 ? 4.153 12.266 0.707 1.00 62.44 25 SER A N 9
ATOM 8249 C CA . SER A 1 25 ? 4.813 13.466 1.211 1.00 2.22 25 SER A CA 9
ATOM 8250 C C . SER A 1 25 ? 6.326 13.375 1.026 1.00 70.25 25 SER A C 9
ATOM 8251 O O . SER A 1 25 ? 6.826 12.470 0.358 1.00 14.45 25 SER A O 9
ATOM 8259 N N . ASN A 1 26 ? 7.048 14.319 1.623 1.00 2.45 26 ASN A N 9
ATOM 8260 C CA . ASN A 1 26 ? 8.502 14.345 1.524 1.00 61.34 26 ASN A CA 9
ATOM 8261 C C . ASN A 1 26 ? 9.108 13.053 2.063 1.00 52.52 26 ASN A C 9
ATOM 8262 O O . ASN A 1 26 ? 9.850 12.365 1.363 1.00 3.14 26 ASN A O 9
ATOM 8273 N N . PHE A 1 27 ? 8.784 12.730 3.311 1.00 41.14 27 PHE A N 9
ATOM 8274 C CA . PHE A 1 27 ? 9.294 11.520 3.944 1.00 41.32 27 PHE A CA 9
ATOM 8275 C C . PHE A 1 27 ? 8.521 10.292 3.471 1.00 71.23 27 PHE A C 9
ATOM 8276 O O . PHE A 1 27 ? 9.048 9.179 3.463 1.00 42.14 27 PHE A O 9
ATOM 8293 N N . ARG A 1 28 ? 7.268 10.502 3.079 1.00 22.22 28 ARG A N 9
ATOM 8294 C CA . ARG A 1 28 ? 6.420 9.414 2.606 1.00 53.32 28 ARG A CA 9
ATOM 8295 C C . ARG A 1 28 ? 7.045 8.718 1.400 1.00 23.30 28 ARG A C 9
ATOM 8296 O O . ARG A 1 28 ? 7.228 7.501 1.400 1.00 30.43 28 ARG A O 9
ATOM 8317 N N . ALA A 1 29 ? 7.366 9.496 0.372 1.00 64.15 29 ALA A N 9
ATOM 8318 C CA . ALA A 1 29 ? 7.965 8.953 -0.842 1.00 43.54 29 ALA A CA 9
ATOM 8319 C C . ALA A 1 29 ? 9.451 8.670 -0.647 1.00 41.43 29 ALA A C 9
ATOM 8320 O O . ALA A 1 29 ? 9.990 7.718 -1.211 1.00 0.32 29 ALA A O 9
ATOM 8327 N N . LYS A 1 30 ? 10.108 9.501 0.155 1.00 63.32 30 LYS A N 9
ATOM 8328 C CA . LYS A 1 30 ? 11.533 9.341 0.421 1.00 21.21 30 LYS A CA 9
ATOM 8329 C C . LYS A 1 30 ? 11.828 7.972 1.028 1.00 71.31 30 LYS A C 9
ATOM 8330 O O . LYS A 1 30 ? 12.924 7.434 0.867 1.00 20.25 30 LYS A O 9
ATOM 8349 N N . THR A 1 31 ? 10.846 7.413 1.729 1.00 61.53 31 THR A N 9
ATOM 8350 C CA . THR A 1 31 ? 11.005 6.108 2.361 1.00 13.24 31 THR A CA 9
ATOM 8351 C C . THR A 1 31 ? 10.191 5.043 1.633 1.00 42.45 31 THR A C 9
ATOM 8352 O O . THR A 1 31 ? 10.676 3.939 1.385 1.00 34.10 31 THR A O 9
ATOM 8363 N N . THR A 1 32 ? 8.951 5.380 1.297 1.00 45.15 32 THR A N 9
ATOM 8364 C CA . THR A 1 32 ? 8.069 4.450 0.601 1.00 43.11 32 THR A CA 9
ATOM 8365 C C . THR A 1 32 ? 8.472 4.306 -0.867 1.00 2.54 32 THR A C 9
ATOM 8366 O O . THR A 1 32 ? 8.376 5.259 -1.639 1.00 63.31 32 THR A O 9
ATOM 8377 N N . PRO A 1 33 ? 8.928 3.106 -1.276 1.00 11.43 33 PRO A N 9
ATOM 8378 C CA . PRO A 1 33 ? 9.340 2.851 -2.659 1.00 45.13 33 PRO A CA 9
ATOM 8379 C C . PRO A 1 33 ? 8.155 2.700 -3.610 1.00 31.43 33 PRO A C 9
ATOM 8380 O O . PRO A 1 33 ? 8.334 2.529 -4.815 1.00 12.40 33 PRO A O 9
ATOM 8391 N N . GLU A 1 34 ? 6.942 2.767 -3.063 1.00 11.32 34 GLU A N 9
ATOM 8392 C CA . GLU A 1 34 ? 5.733 2.638 -3.868 1.00 53.25 34 GLU A CA 9
ATOM 8393 C C . GLU A 1 34 ? 5.223 4.007 -4.314 1.00 10.23 34 GLU A C 9
ATOM 8394 O O . GLU A 1 34 ? 4.022 4.202 -4.503 1.00 54.24 34 GLU A O 9
ATOM 8406 N N . CYS A 1 35 ? 6.144 4.952 -4.481 1.00 34.03 35 CYS A N 9
ATOM 8407 C CA . CYS A 1 35 ? 5.791 6.301 -4.907 1.00 51.31 35 CYS A CA 9
ATOM 8408 C C . CYS A 1 35 ? 6.610 6.724 -6.127 1.00 2.43 35 CYS A C 9
ATOM 8409 O O . CYS A 1 35 ? 6.643 7.901 -6.486 1.00 20.32 35 CYS A O 9
ATOM 8416 N N . GLY A 1 36 ? 7.276 5.758 -6.756 1.00 63.22 36 GLY A N 9
ATOM 8417 C CA . GLY A 1 36 ? 8.090 6.053 -7.921 1.00 52.33 36 GLY A CA 9
ATOM 8418 C C . GLY A 1 36 ? 7.324 5.977 -9.232 1.00 55.01 36 GLY A C 9
ATOM 8419 O O . GLY A 1 36 ? 7.486 6.843 -10.092 1.00 64.32 36 GLY A O 9
ATOM 8423 N N . PRO A 1 37 ? 6.486 4.943 -9.429 1.00 73.14 37 PRO A N 9
ATOM 8424 C CA . PRO A 1 37 ? 5.720 4.778 -10.663 1.00 23.15 37 PRO A CA 9
ATOM 8425 C C . PRO A 1 37 ? 4.452 5.626 -10.695 1.00 63.30 37 PRO A C 9
ATOM 8426 O O . PRO A 1 37 ? 4.196 6.336 -11.668 1.00 0.41 37 PRO A O 9
ATOM 8437 N N . THR A 1 38 ? 3.659 5.547 -9.633 1.00 72.51 38 THR A N 9
ATOM 8438 C CA . THR A 1 38 ? 2.416 6.308 -9.551 1.00 5.33 38 THR A CA 9
ATOM 8439 C C . THR A 1 38 ? 2.550 7.473 -8.581 1.00 31.43 38 THR A C 9
ATOM 8440 O O . THR A 1 38 ? 1.915 8.514 -8.753 1.00 73.30 38 THR A O 9
ATOM 8451 N N . GLY A 1 39 ? 3.357 7.282 -7.543 1.00 33.13 39 GLY A N 9
ATOM 8452 C CA . GLY A 1 39 ? 3.530 8.317 -6.545 1.00 62.14 39 GLY A CA 9
ATOM 8453 C C . GLY A 1 39 ? 2.403 8.307 -5.527 1.00 14.14 39 GLY A C 9
ATOM 8454 O O . GLY A 1 39 ? 2.404 9.088 -4.575 1.00 32.31 39 GLY A O 9
ATOM 8458 N N . TYR A 1 40 ? 1.439 7.411 -5.735 1.00 12.43 40 TYR A N 9
ATOM 8459 C CA . TYR A 1 40 ? 0.295 7.277 -4.847 1.00 72.12 40 TYR A CA 9
ATOM 8460 C C . TYR A 1 40 ? 0.356 5.935 -4.120 1.00 52.23 40 TYR A C 9
ATOM 8461 O O . TYR A 1 40 ? 0.568 4.897 -4.747 1.00 63.24 40 TYR A O 9
ATOM 8479 N N . VAL A 1 41 ? 0.177 5.953 -2.803 1.00 42.43 41 VAL A N 9
ATOM 8480 C CA . VAL A 1 41 ? 0.225 4.722 -2.022 1.00 62.13 41 VAL A CA 9
ATOM 8481 C C . VAL A 1 41 ? -1.090 4.455 -1.291 1.00 74.32 41 VAL A C 9
ATOM 8482 O O . VAL A 1 41 ? -1.604 5.316 -0.576 1.00 3.13 41 VAL A O 9
ATOM 8495 N N . GLU A 1 42 ? -1.621 3.250 -1.479 1.00 61.52 42 GLU A N 9
ATOM 8496 C CA . GLU A 1 42 ? -2.875 2.839 -0.851 1.00 3.23 42 GLU A CA 9
ATOM 8497 C C . GLU A 1 42 ? -2.621 1.957 0.367 1.00 23.24 42 GLU A C 9
ATOM 8498 O O . GLU A 1 42 ? -1.487 1.559 0.635 1.00 50.54 42 GLU A O 9
ATOM 8510 N N . LYS A 1 43 ? -3.692 1.646 1.092 1.00 11.22 43 LYS A N 9
ATOM 8511 C CA . LYS A 1 43 ? -3.601 0.802 2.277 1.00 62.41 43 LYS A CA 9
ATOM 8512 C C . LYS A 1 43 ? -4.436 -0.464 2.097 1.00 53.12 43 LYS A C 9
ATOM 8513 O O . LYS A 1 43 ? -5.645 -0.461 2.335 1.00 1.11 43 LYS A O 9
ATOM 8532 N N . ILE A 1 44 ? -3.785 -1.539 1.669 1.00 32.43 44 ILE A N 9
ATOM 8533 C CA . ILE A 1 44 ? -4.467 -2.810 1.450 1.00 61.52 44 ILE A CA 9
ATOM 8534 C C . ILE A 1 44 ? -4.221 -3.780 2.603 1.00 63.40 44 ILE A C 9
ATOM 8535 O O . ILE A 1 44 ? -3.082 -3.997 3.013 1.00 33.33 44 ILE A O 9
ATOM 8551 N N . THR A 1 45 ? -5.301 -4.362 3.119 1.00 55.41 45 THR A N 9
ATOM 8552 C CA . THR A 1 45 ? -5.209 -5.312 4.223 1.00 51.25 45 THR A CA 9
ATOM 8553 C C . THR A 1 45 ? -5.270 -6.747 3.710 1.00 40.22 45 THR A C 9
ATOM 8554 O O . THR A 1 45 ? -6.056 -7.063 2.818 1.00 1.12 45 THR A O 9
ATOM 8565 N N . CYS A 1 46 ? -4.434 -7.612 4.278 1.00 64.32 46 CYS A N 9
ATOM 8566 C CA . CYS A 1 46 ? -4.398 -9.012 3.870 1.00 13.53 46 CYS A CA 9
ATOM 8567 C C . CYS A 1 46 ? -5.329 -9.860 4.726 1.00 55.44 46 CYS A C 9
ATOM 8568 O O . CYS A 1 46 ? -5.163 -9.948 5.941 1.00 70.35 46 CYS A O 9
ATOM 8575 N N . SER A 1 47 ? -6.302 -10.495 4.079 1.00 45.25 47 SER A N 9
ATOM 8576 C CA . SER A 1 47 ? -7.255 -11.350 4.776 1.00 42.35 47 SER A CA 9
ATOM 8577 C C . SER A 1 47 ? -6.522 -12.338 5.677 1.00 14.03 47 SER A C 9
ATOM 8578 O O . SER A 1 47 ? -7.043 -12.762 6.708 1.00 21.44 47 SER A O 9
ATOM 8586 N N . SER A 1 48 ? -5.303 -12.687 5.280 1.00 3.45 48 SER A N 9
ATOM 8587 C CA . SER A 1 48 ? -4.485 -13.609 6.049 1.00 4.33 48 SER A CA 9
ATOM 8588 C C . SER A 1 48 ? -3.699 -12.856 7.114 1.00 11.24 48 SER A C 9
ATOM 8589 O O . SER A 1 48 ? -2.693 -12.210 6.821 1.00 45.14 48 SER A O 9
ATOM 8597 N N . SER A 1 49 ? -4.184 -12.940 8.348 1.00 21.11 49 SER A N 9
ATOM 8598 C CA . SER A 1 49 ? -3.562 -12.274 9.495 1.00 51.02 49 SER A CA 9
ATOM 8599 C C . SER A 1 49 ? -3.929 -10.794 9.542 1.00 25.33 49 SER A C 9
ATOM 8600 O O . SER A 1 49 ? -3.362 -10.037 10.330 1.00 51.41 49 SER A O 9
ATOM 8608 N N . LYS A 1 50 ? -4.877 -10.382 8.696 1.00 72.14 50 LYS A N 9
ATOM 8609 C CA . LYS A 1 50 ? -5.307 -8.987 8.647 1.00 20.52 50 LYS A CA 9
ATOM 8610 C C . LYS A 1 50 ? -4.102 -8.056 8.730 1.00 2.24 50 LYS A C 9
ATOM 8611 O O . LYS A 1 50 ? -3.849 -7.439 9.765 1.00 33.43 50 LYS A O 9
ATOM 8630 N N . ARG A 1 51 ? -3.353 -7.978 7.638 1.00 1.11 51 ARG A N 9
ATOM 8631 C CA . ARG A 1 51 ? -2.164 -7.142 7.591 1.00 14.13 51 ARG A CA 9
ATOM 8632 C C . ARG A 1 51 ? -2.295 -6.054 6.532 1.00 53.14 51 ARG A C 9
ATOM 8633 O O . ARG A 1 51 ? -2.461 -6.339 5.346 1.00 22.30 51 ARG A O 9
ATOM 8654 N N . ASN A 1 52 ? -2.216 -4.8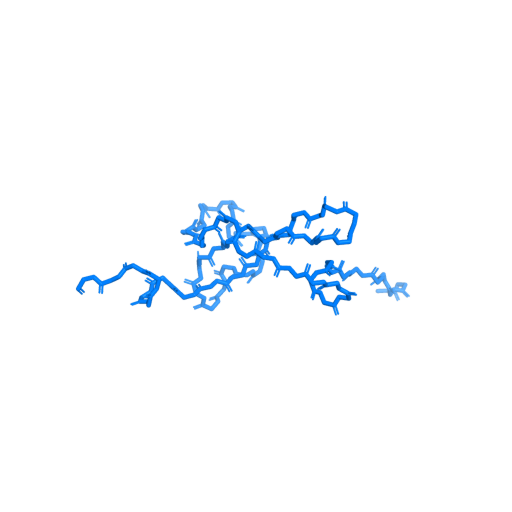06 6.975 1.00 34.42 52 ASN A N 9
ATOM 8655 C CA . ASN A 1 52 ? -2.324 -3.664 6.073 1.00 23.12 52 ASN A CA 9
ATOM 8656 C C . ASN A 1 52 ? -0.952 -3.245 5.559 1.00 31.12 52 ASN A C 9
ATOM 8657 O O . ASN A 1 52 ? -0.115 -2.756 6.316 1.00 2.31 52 ASN A O 9
ATOM 8668 N N . GLU A 1 53 ? -0.730 -3.444 4.265 1.00 41.33 53 GLU A N 9
ATOM 8669 C CA . GLU A 1 53 ? 0.538 -3.090 3.644 1.00 4.05 53 GLU A CA 9
ATOM 8670 C C . GLU A 1 53 ? 0.422 -1.777 2.879 1.00 61.35 53 GLU A C 9
ATOM 8671 O O . GLU A 1 53 ? -0.679 -1.315 2.580 1.00 75.32 53 GLU A O 9
ATOM 8683 N N . PHE A 1 54 ? 1.567 -1.185 2.562 1.00 62.12 54 PHE A N 9
ATOM 8684 C CA . PHE A 1 54 ? 1.598 0.073 1.827 1.00 52.31 54 PHE A CA 9
ATOM 8685 C C . PHE A 1 54 ? 1.967 -0.166 0.367 1.00 20.21 54 PHE A C 9
ATOM 8686 O O . PHE A 1 54 ? 3.143 -0.281 0.023 1.00 71.11 54 PHE A O 9
ATOM 8703 N N . LYS A 1 55 ? 0.952 -0.245 -0.486 1.00 44.01 55 LYS A N 9
ATOM 8704 C CA . LYS A 1 55 ? 1.165 -0.476 -1.910 1.00 73.11 55 LYS A CA 9
ATOM 8705 C C . LYS A 1 55 ? 0.893 0.792 -2.710 1.00 63.12 55 LYS A C 9
ATOM 8706 O O . LYS A 1 55 ? 0.500 1.812 -2.151 1.00 60.32 55 LYS A O 9
ATOM 8725 N N . SER A 1 56 ? 1.106 0.721 -4.020 1.00 61.14 56 SER A N 9
ATOM 8726 C CA . SER A 1 56 ? 0.879 1.867 -4.896 1.00 14.20 56 SER A CA 9
ATOM 8727 C C . SER A 1 56 ? -0.197 1.547 -5.929 1.00 33.41 56 SER A C 9
ATOM 8728 O O . SER A 1 56 ? -0.214 0.455 -6.497 1.00 61.31 56 SER A O 9
ATOM 8736 N N . CYS A 1 57 ? -1.094 2.500 -6.171 1.00 64.24 57 CYS A N 9
ATOM 8737 C CA . CYS A 1 57 ? -2.165 2.291 -7.143 1.00 63.31 57 CYS A CA 9
ATOM 8738 C C . CYS A 1 57 ? -2.288 3.482 -8.086 1.00 53.51 57 CYS A C 9
ATOM 8739 O O . CYS A 1 57 ? -1.590 4.485 -7.932 1.00 2.13 57 CYS A O 9
ATOM 8746 N N . ARG A 1 58 ? -3.177 3.365 -9.063 1.00 31.41 58 ARG A N 9
ATOM 8747 C CA . ARG A 1 58 ? -3.388 4.433 -10.029 1.00 62.35 58 ARG A CA 9
ATOM 8748 C C . ARG A 1 58 ? -4.536 5.333 -9.590 1.00 33.04 58 ARG A C 9
ATOM 8749 O O . ARG A 1 58 ? -5.659 4.870 -9.386 1.00 54.43 58 ARG A O 9
ATOM 8770 N N . SER A 1 59 ? -4.248 6.621 -9.443 1.00 52.53 59 SER A N 9
ATOM 8771 C CA . SER A 1 59 ? -5.258 7.586 -9.024 1.00 74.44 59 SER A CA 9
ATOM 8772 C C . SER A 1 59 ? -6.025 8.132 -10.226 1.00 41.43 59 SER A C 9
ATOM 8773 O O . SER A 1 59 ? -7.193 8.503 -10.113 1.00 4.30 59 SER A O 9
ATOM 8781 N N . ALA A 1 60 ? -5.358 8.180 -11.375 1.00 3.34 60 ALA A N 9
ATOM 8782 C CA . ALA A 1 60 ? -5.974 8.682 -12.597 1.00 12.12 60 ALA A CA 9
ATOM 8783 C C . ALA A 1 60 ? -7.173 7.830 -13.009 1.00 72.42 60 ALA A C 9
ATOM 8784 O O . ALA A 1 60 ? -8.012 8.267 -13.798 1.00 55.10 60 ALA A O 9
ATOM 8791 N N . LEU A 1 61 ? -7.252 6.615 -12.473 1.00 70.34 61 LEU A N 9
ATOM 8792 C CA . LEU A 1 61 ? -8.351 5.710 -12.793 1.00 65.13 61 LEU A CA 9
ATOM 8793 C C . LEU A 1 61 ? -9.249 5.500 -11.579 1.00 65.11 61 LEU A C 9
ATOM 8794 O O . LEU A 1 61 ? -10.453 5.283 -11.717 1.00 12.32 61 LEU A O 9
ATOM 8810 N N . MET A 1 62 ? -8.657 5.567 -10.391 1.00 5.12 62 MET A N 9
ATOM 8811 C CA . MET A 1 62 ? -9.406 5.383 -9.155 1.00 74.32 62 MET A CA 9
ATOM 8812 C C . MET A 1 62 ? -10.456 6.478 -8.990 1.00 42.24 62 MET A C 9
ATOM 8813 O O . MET A 1 62 ? -11.637 6.195 -8.790 1.00 43.24 62 MET A O 9
ATOM 8827 N N . GLU A 1 63 ? -10.016 7.729 -9.078 1.00 3.04 63 GLU A N 9
ATOM 8828 C CA . GLU A 1 63 ? -10.915 8.868 -8.940 1.00 74.33 63 GLU A CA 9
ATOM 8829 C C . GLU A 1 63 ? -10.426 10.048 -9.772 1.00 21.00 63 GLU A C 9
ATOM 8830 O O . GLU A 1 63 ? -9.659 10.884 -9.293 1.00 12.42 63 GLU A O 9
ATOM 8842 N N . GLN A 1 64 ? -10.872 10.111 -11.022 1.00 63.01 64 GLN A N 9
ATOM 8843 C CA . GLN A 1 64 ? -10.480 11.189 -11.921 1.00 12.32 64 GLN A CA 9
ATOM 8844 C C . GLN A 1 64 ? -11.651 11.623 -12.796 1.00 51.11 64 GLN A C 9
ATOM 8845 O O . GLN A 1 64 ? -11.944 10.995 -13.814 1.00 44.52 64 GLN A O 9
ATOM 8859 N N . ARG A 1 65 ? -12.318 12.698 -12.392 1.00 1.31 65 ARG A N 9
ATOM 8860 C CA . ARG A 1 65 ? -13.458 13.216 -13.139 1.00 12.02 65 ARG A CA 9
ATOM 8861 C C . ARG A 1 65 ? -14.572 12.177 -13.223 1.00 24.24 65 ARG A C 9
ATOM 8862 O O . ARG A 1 65 ? -14.440 11.117 -12.576 1.00 37.68 65 ARG A O 9
ATOM 8884 N N . GLY A 1 1 ? 19.720 -18.958 2.674 1.00 13.00 1 GLY A N 10
ATOM 8885 C CA . GLY A 1 1 ? 21.106 -18.873 2.137 1.00 45.03 1 GLY A CA 10
ATOM 8886 C C . GLY A 1 1 ? 21.940 -17.821 2.842 1.00 41.03 1 GLY A C 10
ATOM 8887 O O . GLY A 1 1 ? 22.325 -17.998 3.998 1.00 70.10 1 GLY A O 10
ATOM 8893 N N . SER A 1 2 ? 22.217 -16.725 2.145 1.00 61.55 2 SER A N 10
ATOM 8894 C CA . SER A 1 2 ? 23.011 -15.640 2.711 1.00 62.34 2 SER A CA 10
ATOM 8895 C C . SER A 1 2 ? 22.429 -14.283 2.329 1.00 72.15 2 SER A C 10
ATOM 8896 O O . SER A 1 2 ? 22.758 -13.730 1.280 1.00 23.13 2 SER A O 10
ATOM 8904 N N . GLY A 1 3 ? 21.563 -13.754 3.187 1.00 5.02 3 GLY A N 10
ATOM 8905 C CA . GLY A 1 3 ? 20.949 -12.465 2.920 1.00 31.33 3 GLY A CA 10
ATOM 8906 C C . GLY A 1 3 ? 19.900 -12.097 3.952 1.00 14.51 3 GLY A C 10
ATOM 8907 O O . GLY A 1 3 ? 20.028 -12.442 5.126 1.00 12.24 3 GLY A O 10
ATOM 8911 N N . MET A 1 4 ? 18.861 -11.397 3.511 1.00 51.55 4 MET A N 10
ATOM 8912 C CA . MET A 1 4 ? 17.786 -10.981 4.405 1.00 51.14 4 MET A CA 10
ATOM 8913 C C . MET A 1 4 ? 16.423 -11.325 3.812 1.00 52.23 4 MET A C 10
ATOM 8914 O O . MET A 1 4 ? 16.323 -11.727 2.652 1.00 50.10 4 MET A O 10
ATOM 8928 N N . LYS A 1 5 ? 15.376 -11.163 4.615 1.00 31.03 5 LYS A N 10
ATOM 8929 C CA . LYS A 1 5 ? 14.018 -11.456 4.170 1.00 2.22 5 LYS A CA 10
ATOM 8930 C C . LYS A 1 5 ? 13.086 -10.285 4.462 1.00 51.41 5 LYS A C 10
ATOM 8931 O O . LYS A 1 5 ? 12.622 -10.113 5.590 1.00 72.14 5 LYS A O 10
ATOM 8950 N N . GLU A 1 6 ? 12.815 -9.482 3.439 1.00 3.51 6 GLU A N 10
ATOM 8951 C CA . GLU A 1 6 ? 11.936 -8.326 3.586 1.00 50.31 6 GLU A CA 10
ATOM 8952 C C . GLU A 1 6 ? 10.886 -8.297 2.480 1.00 74.12 6 GLU A C 10
ATOM 8953 O O . GLU A 1 6 ? 11.145 -7.821 1.375 1.00 31.42 6 GLU A O 10
ATOM 8965 N N . PHE A 1 7 ? 9.699 -8.811 2.786 1.00 12.34 7 PHE A N 10
ATOM 8966 C CA . PHE A 1 7 ? 8.607 -8.845 1.817 1.00 72.33 7 PHE A CA 10
ATOM 8967 C C . PHE A 1 7 ? 7.297 -8.396 2.457 1.00 64.42 7 PHE A C 10
ATOM 8968 O O . PHE A 1 7 ? 7.192 -8.299 3.680 1.00 12.34 7 PHE A O 10
ATOM 8985 N N . PRO A 1 8 ? 6.273 -8.113 1.632 1.00 43.45 8 PRO A N 10
ATOM 8986 C CA . PRO A 1 8 ? 4.966 -7.672 2.110 1.00 73.54 8 PRO A CA 10
ATOM 8987 C C . PRO A 1 8 ? 4.053 -8.845 2.448 1.00 53.23 8 PRO A C 10
ATOM 8988 O O . PRO A 1 8 ? 4.501 -9.988 2.533 1.00 60.40 8 PRO A O 10
ATOM 8999 N N . CYS A 1 9 ? 2.769 -8.558 2.631 1.00 73.50 9 CYS A N 10
ATOM 9000 C CA . CYS A 1 9 ? 1.797 -9.596 2.947 1.00 71.31 9 CYS A CA 10
ATOM 9001 C C . CYS A 1 9 ? 0.941 -9.920 1.729 1.00 50.22 9 CYS A C 10
ATOM 9002 O O . CYS A 1 9 ? 0.461 -11.042 1.579 1.00 63.45 9 CYS A O 10
ATOM 9009 N N . TRP A 1 10 ? 0.752 -8.930 0.860 1.00 35.33 10 TRP A N 10
ATOM 9010 C CA . TRP A 1 10 ? -0.049 -9.115 -0.344 1.00 21.04 10 TRP A CA 10
ATOM 9011 C C . TRP A 1 10 ? 0.642 -10.051 -1.327 1.00 44.23 10 TRP A C 10
ATOM 9012 O O . TRP A 1 10 ? -0.010 -10.683 -2.158 1.00 71.43 10 TRP A O 10
ATOM 9033 N N . LEU A 1 11 ? 1.963 -10.140 -1.228 1.00 50.21 11 LEU A N 10
ATOM 9034 C CA . LEU A 1 11 ? 2.734 -11.003 -2.109 1.00 53.45 11 LEU A CA 10
ATOM 9035 C C . LEU A 1 11 ? 2.566 -12.472 -1.728 1.00 25.11 11 LEU A C 10
ATOM 9036 O O . LEU A 1 11 ? 2.860 -13.366 -2.522 1.00 5.44 11 LEU A O 10
ATOM 9052 N N . VAL A 1 12 ? 2.087 -12.717 -0.510 1.00 72.05 12 VAL A N 10
ATOM 9053 C CA . VAL A 1 12 ? 1.875 -14.079 -0.031 1.00 61.41 12 VAL A CA 10
ATOM 9054 C C . VAL A 1 12 ? 0.464 -14.266 0.533 1.00 70.23 12 VAL A C 10
ATOM 9055 O O . VAL A 1 12 ? 0.117 -15.350 1.002 1.00 21.03 12 VAL A O 10
ATOM 9068 N N . GLU A 1 13 ? -0.345 -13.208 0.487 1.00 30.51 13 GLU A N 10
ATOM 9069 C CA . GLU A 1 13 ? -1.713 -13.266 0.995 1.00 62.23 13 GLU A CA 10
ATOM 9070 C C . GLU A 1 13 ? -2.659 -12.483 0.091 1.00 71.05 13 GLU A C 10
ATOM 9071 O O . GLU A 1 13 ? -2.233 -11.861 -0.882 1.00 13.44 13 GLU A O 10
ATOM 9083 N N . GLU A 1 14 ? -3.944 -12.510 0.428 1.00 64.30 14 GLU A N 10
ATOM 9084 C CA . GLU A 1 14 ? -4.950 -11.790 -0.344 1.00 13.44 14 GLU A CA 10
ATOM 9085 C C . GLU A 1 14 ? -5.191 -10.414 0.263 1.00 41.45 14 GLU A C 10
ATOM 9086 O O . GLU A 1 14 ? -5.592 -10.298 1.421 1.00 52.02 14 GLU A O 10
ATOM 9098 N N . PHE A 1 15 ? -4.933 -9.373 -0.518 1.00 62.02 15 PHE A N 10
ATOM 9099 C CA . PHE A 1 15 ? -5.110 -8.005 -0.045 1.00 62.31 15 PHE A CA 10
ATOM 9100 C C . PHE A 1 15 ? -6.378 -7.375 -0.607 1.00 64.22 15 PHE A C 10
ATOM 9101 O O . PHE A 1 15 ? -6.881 -7.782 -1.654 1.00 62.13 15 PHE A O 10
ATOM 9118 N N . VAL A 1 16 ? -6.881 -6.370 0.100 1.00 2.41 16 VAL A N 10
ATOM 9119 C CA . VAL A 1 16 ? -8.083 -5.665 -0.315 1.00 31.43 16 VAL A CA 10
ATOM 9120 C C . VAL A 1 16 ? -7.922 -4.161 -0.119 1.00 22.11 16 VAL A C 10
ATOM 9121 O O . VAL A 1 16 ? -7.673 -3.696 0.994 1.00 75.14 16 VAL A O 10
ATOM 9134 N N . VAL A 1 17 ? -8.057 -3.405 -1.203 1.00 45.11 17 VAL A N 10
ATOM 9135 C CA . VAL A 1 17 ? -7.918 -1.955 -1.137 1.00 30.33 17 VAL A CA 10
ATOM 9136 C C . VAL A 1 17 ? -8.926 -1.346 -0.170 1.00 63.52 17 VAL A C 10
ATOM 9137 O O . VAL A 1 17 ? -10.057 -1.041 -0.548 1.00 3.11 17 VAL A O 10
ATOM 9150 N N . ALA A 1 18 ? -8.504 -1.159 1.075 1.00 24.25 18 ALA A N 10
ATOM 9151 C CA . ALA A 1 18 ? -9.365 -0.572 2.092 1.00 24.50 18 ALA A CA 10
ATOM 9152 C C . ALA A 1 18 ? -9.304 0.949 2.023 1.00 10.51 18 ALA A C 10
ATOM 9153 O O . ALA A 1 18 ? -10.267 1.638 2.357 1.00 72.45 18 ALA A O 10
ATOM 9160 N N . GLU A 1 19 ? -8.161 1.459 1.576 1.00 44.14 19 GLU A N 10
ATOM 9161 C CA . GLU A 1 19 ? -7.955 2.894 1.446 1.00 31.20 19 GLU A CA 10
ATOM 9162 C C . GLU A 1 19 ? -7.235 3.208 0.141 1.00 13.33 19 GLU A C 10
ATOM 9163 O O . GLU A 1 19 ? -6.096 2.789 -0.061 1.00 51.44 19 GLU A O 10
ATOM 9175 N N . GLU A 1 20 ? -7.900 3.946 -0.743 1.00 40.43 20 GLU A N 10
ATOM 9176 C CA . GLU A 1 20 ? -7.310 4.308 -2.029 1.00 21.44 20 GLU A CA 10
ATOM 9177 C C . GLU A 1 20 ? -5.902 4.861 -1.838 1.00 4.42 20 GLU A C 10
ATOM 9178 O O . GLU A 1 20 ? -5.507 5.194 -0.720 1.00 22.04 20 GLU A O 10
ATOM 9190 N N . CYS A 1 21 ? -5.141 4.942 -2.922 1.00 30.53 21 CYS A N 10
ATOM 9191 C CA . CYS A 1 21 ? -3.776 5.439 -2.845 1.00 64.42 21 CYS A CA 10
ATOM 9192 C C . CYS A 1 21 ? -3.718 6.946 -3.063 1.00 40.01 21 CYS A C 10
ATOM 9193 O O . CYS A 1 21 ? -4.466 7.500 -3.868 1.00 62.45 21 CYS A O 10
ATOM 9200 N N . SER A 1 22 ? -2.825 7.603 -2.329 1.00 65.32 22 SER A N 10
ATOM 9201 C CA . SER A 1 22 ? -2.663 9.049 -2.424 1.00 10.12 22 SER A CA 10
ATOM 9202 C C . SER A 1 22 ? -1.188 9.435 -2.511 1.00 65.14 22 SER A C 10
ATOM 9203 O O . SER A 1 22 ? -0.308 8.628 -2.219 1.00 32.50 22 SER A O 10
ATOM 9211 N N . PRO A 1 23 ? -0.904 10.687 -2.916 1.00 12.03 23 PRO A N 10
ATOM 9212 C CA . PRO A 1 23 ? 0.469 11.186 -3.047 1.00 21.13 23 PRO A CA 10
ATOM 9213 C C . PRO A 1 23 ? 1.332 10.871 -1.830 1.00 45.21 23 PRO A C 10
ATOM 9214 O O . PRO A 1 23 ? 0.820 10.601 -0.743 1.00 51.53 23 PRO A O 10
ATOM 9225 N N . CYS A 1 24 ? 2.646 10.908 -2.024 1.00 64.21 24 CYS A N 10
ATOM 9226 C CA . CYS A 1 24 ? 3.591 10.628 -0.952 1.00 41.12 24 CYS A CA 10
ATOM 9227 C C . CYS A 1 24 ? 4.336 11.893 -0.538 1.00 42.30 24 CYS A C 10
ATOM 9228 O O . CYS A 1 24 ? 5.059 12.488 -1.337 1.00 75.22 24 CYS A O 10
ATOM 9235 N N . SER A 1 25 ? 4.158 12.297 0.716 1.00 62.44 25 SER A N 10
ATOM 9236 C CA . SER A 1 25 ? 4.818 13.490 1.237 1.00 2.22 25 SER A CA 10
ATOM 9237 C C . SER A 1 25 ? 6.331 13.395 1.063 1.00 70.25 25 SER A C 10
ATOM 9238 O O . SER A 1 25 ? 6.836 12.465 0.434 1.00 14.45 25 SER A O 10
ATOM 9246 N N . ASN A 1 26 ? 7.049 14.363 1.623 1.00 2.45 26 ASN A N 10
ATOM 9247 C CA . ASN A 1 26 ? 8.504 14.390 1.527 1.00 61.34 26 ASN A CA 10
ATOM 9248 C C . ASN A 1 26 ? 9.125 13.177 2.214 1.00 52.52 26 ASN A C 10
ATOM 9249 O O . ASN A 1 26 ? 10.195 12.712 1.823 1.00 3.14 26 ASN A O 10
ATOM 9260 N N . PHE A 1 27 ? 8.450 12.670 3.240 1.00 41.14 27 PHE A N 10
ATOM 9261 C CA . PHE A 1 27 ? 8.942 11.513 3.980 1.00 41.32 27 PHE A CA 10
ATOM 9262 C C . PHE A 1 27 ? 8.387 10.215 3.402 1.00 71.23 27 PHE A C 10
ATOM 9263 O O . PHE A 1 27 ? 9.078 9.196 3.363 1.00 42.14 27 PHE A O 10
ATOM 9280 N N . ARG A 1 28 ? 7.136 10.255 2.954 1.00 22.22 28 ARG A N 10
ATOM 9281 C CA . ARG A 1 28 ? 6.490 9.078 2.380 1.00 53.32 28 ARG A CA 10
ATOM 9282 C C . ARG A 1 28 ? 7.336 8.476 1.264 1.00 23.30 28 ARG A C 10
ATOM 9283 O O . ARG A 1 28 ? 7.854 7.368 1.394 1.00 30.43 28 ARG A O 10
ATOM 9304 N N . ALA A 1 29 ? 7.473 9.212 0.166 1.00 64.15 29 ALA A N 10
ATOM 9305 C CA . ALA A 1 29 ? 8.256 8.747 -0.973 1.00 43.54 29 ALA A CA 10
ATOM 9306 C C . ALA A 1 29 ? 9.711 8.496 -0.585 1.00 41.43 29 ALA A C 10
ATOM 9307 O O . ALA A 1 29 ? 10.431 7.775 -1.277 1.00 0.32 29 ALA A O 10
ATOM 9314 N N . LYS A 1 30 ? 10.141 9.095 0.521 1.00 63.32 30 LYS A N 10
ATOM 9315 C CA . LYS A 1 30 ? 11.512 8.936 0.993 1.00 21.21 30 LYS A CA 10
ATOM 9316 C C . LYS A 1 30 ? 11.835 7.471 1.273 1.00 71.31 30 LYS A C 10
ATOM 9317 O O . LYS A 1 30 ? 12.826 6.939 0.774 1.00 20.25 30 LYS A O 10
ATOM 9336 N N . THR A 1 31 ? 10.998 6.826 2.080 1.00 61.53 31 THR A N 10
ATOM 9337 C CA . THR A 1 31 ? 11.204 5.424 2.430 1.00 13.24 31 THR A CA 10
ATOM 9338 C C . THR A 1 31 ? 10.247 4.517 1.660 1.00 42.45 31 THR A C 10
ATOM 9339 O O . THR A 1 31 ? 10.619 3.420 1.241 1.00 34.10 31 THR A O 10
ATOM 9350 N N . THR A 1 32 ? 9.015 4.978 1.481 1.00 45.15 32 THR A N 10
ATOM 9351 C CA . THR A 1 32 ? 8.003 4.208 0.767 1.00 43.11 32 THR A CA 10
ATOM 9352 C C . THR A 1 32 ? 8.377 4.039 -0.705 1.00 2.54 32 THR A C 10
ATOM 9353 O O . THR A 1 32 ? 8.377 5.006 -1.466 1.00 63.31 32 THR A O 10
ATOM 9364 N N . PRO A 1 33 ? 8.700 2.803 -1.131 1.00 11.43 33 PRO A N 10
ATOM 9365 C CA . PRO A 1 33 ? 9.070 2.521 -2.519 1.00 45.13 33 PRO A CA 10
ATOM 9366 C C . PRO A 1 33 ? 7.862 2.467 -3.451 1.00 31.43 33 PRO A C 10
ATOM 9367 O O . PRO A 1 33 ? 8.009 2.272 -4.658 1.00 12.40 33 PRO A O 10
ATOM 9378 N N . GLU A 1 34 ? 6.669 2.640 -2.887 1.00 11.32 34 GLU A N 10
ATOM 9379 C CA . GLU A 1 34 ? 5.441 2.609 -3.675 1.00 53.25 34 GLU A CA 10
ATOM 9380 C C . GLU A 1 34 ? 5.040 4.015 -4.117 1.00 10.23 34 GLU A C 10
ATOM 9381 O O . GLU A 1 34 ? 3.854 4.335 -4.198 1.00 54.24 34 GLU A O 10
ATOM 9393 N N . CYS A 1 35 ? 6.035 4.847 -4.403 1.00 34.03 35 CYS A N 10
ATOM 9394 C CA . CYS A 1 35 ? 5.787 6.215 -4.840 1.00 51.31 35 CYS A CA 10
ATOM 9395 C C . CYS A 1 35 ? 6.613 6.554 -6.080 1.00 2.43 35 CYS A C 10
ATOM 9396 O O . CYS A 1 35 ? 6.706 7.716 -6.475 1.00 20.32 35 CYS A O 10
ATOM 9403 N N . GLY A 1 36 ? 7.216 5.534 -6.688 1.00 63.22 36 GLY A N 10
ATOM 9404 C CA . GLY A 1 36 ? 8.027 5.749 -7.871 1.00 52.33 36 GLY A CA 10
ATOM 9405 C C . GLY A 1 36 ? 7.207 5.816 -9.149 1.00 55.01 36 GLY A C 10
ATOM 9406 O O . GLY A 1 36 ? 7.387 6.730 -9.953 1.00 64.32 36 GLY A O 10
ATOM 9410 N N . PRO A 1 37 ? 6.299 4.850 -9.372 1.00 73.14 37 PRO A N 10
ATOM 9411 C CA . PRO A 1 37 ? 5.470 4.822 -10.576 1.00 23.15 37 PRO A CA 10
ATOM 9412 C C . PRO A 1 37 ? 4.319 5.828 -10.526 1.00 63.30 37 PRO A C 10
ATOM 9413 O O . PRO A 1 37 ? 4.422 6.922 -11.083 1.00 0.41 37 PRO A O 10
ATOM 9424 N N . THR A 1 38 ? 3.225 5.461 -9.864 1.00 72.51 38 THR A N 10
ATOM 9425 C CA . THR A 1 38 ? 2.067 6.340 -9.755 1.00 5.33 38 THR A CA 10
ATOM 9426 C C . THR A 1 38 ? 2.326 7.468 -8.765 1.00 31.43 38 THR A C 10
ATOM 9427 O O . THR A 1 38 ? 1.745 8.547 -8.875 1.00 73.30 38 THR A O 10
ATOM 9438 N N . GLY A 1 39 ? 3.178 7.202 -7.781 1.00 33.13 39 GLY A N 10
ATOM 9439 C CA . GLY A 1 39 ? 3.469 8.199 -6.768 1.00 62.14 39 GLY A CA 10
ATOM 9440 C C . GLY A 1 39 ? 2.389 8.243 -5.702 1.00 14.14 39 GLY A C 10
ATOM 9441 O O . GLY A 1 39 ? 2.474 9.018 -4.749 1.00 32.31 39 GLY A O 10
ATOM 9445 N N . TYR A 1 40 ? 1.370 7.401 -5.871 1.00 12.43 40 TYR A N 10
ATOM 9446 C CA . TYR A 1 40 ? 0.259 7.322 -4.936 1.00 72.12 40 TYR A CA 10
ATOM 9447 C C . TYR A 1 40 ? 0.288 5.984 -4.203 1.00 52.23 40 TYR A C 10
ATOM 9448 O O . TYR A 1 40 ? 0.443 4.934 -4.828 1.00 63.24 40 TYR A O 10
ATOM 9466 N N . VAL A 1 41 ? 0.148 6.018 -2.880 1.00 42.43 41 VAL A N 10
ATOM 9467 C CA . VAL A 1 41 ? 0.170 4.790 -2.090 1.00 62.13 41 VAL A CA 10
ATOM 9468 C C . VAL A 1 41 ? -1.145 4.568 -1.346 1.00 74.32 41 VAL A C 10
ATOM 9469 O O . VAL A 1 41 ? -1.641 5.457 -0.655 1.00 3.13 41 VAL A O 10
ATOM 9482 N N . GLU A 1 42 ? -1.695 3.366 -1.499 1.00 61.52 42 GLU A N 10
ATOM 9483 C CA . GLU A 1 42 ? -2.954 2.994 -0.855 1.00 3.23 42 GLU A CA 10
ATOM 9484 C C . GLU A 1 42 ? -2.711 2.131 0.379 1.00 23.24 42 GLU A C 10
ATOM 9485 O O . GLU A 1 42 ? -1.578 1.747 0.669 1.00 50.54 42 GLU A O 10
ATOM 9497 N N . LYS A 1 43 ? -3.789 1.823 1.094 1.00 11.22 43 LYS A N 10
ATOM 9498 C CA . LYS A 1 43 ? -3.705 0.996 2.292 1.00 62.41 43 LYS A CA 10
ATOM 9499 C C . LYS A 1 43 ? -4.465 -0.312 2.093 1.00 53.12 43 LYS A C 10
ATOM 9500 O O . LYS A 1 43 ? -5.662 -0.397 2.367 1.00 1.11 43 LYS A O 10
ATOM 9519 N N . ILE A 1 44 ? -3.760 -1.326 1.606 1.00 32.43 44 ILE A N 10
ATOM 9520 C CA . ILE A 1 44 ? -4.363 -2.631 1.361 1.00 61.52 44 ILE A CA 10
ATOM 9521 C C . ILE A 1 44 ? -4.209 -3.548 2.570 1.00 63.40 44 ILE A C 10
ATOM 9522 O O . ILE A 1 44 ? -3.129 -3.650 3.151 1.00 33.33 44 ILE A O 10
ATOM 9538 N N . THR A 1 45 ? -5.298 -4.212 2.944 1.00 55.41 45 THR A N 10
ATOM 9539 C CA . THR A 1 45 ? -5.286 -5.123 4.084 1.00 51.25 45 THR A CA 10
ATOM 9540 C C . THR A 1 45 ? -5.287 -6.574 3.617 1.00 40.22 45 THR A C 10
ATOM 9541 O O . THR A 1 45 ? -6.095 -6.964 2.775 1.00 1.12 45 THR A O 10
ATOM 9552 N N . CYS A 1 46 ? -4.375 -7.370 4.168 1.00 64.32 46 CYS A N 10
ATOM 9553 C CA . CYS A 1 46 ? -4.273 -8.778 3.802 1.00 13.53 46 CYS A CA 10
ATOM 9554 C C . CYS A 1 46 ? -5.191 -9.638 4.664 1.00 55.44 46 CYS A C 10
ATOM 9555 O O . CYS A 1 46 ? -4.982 -9.773 5.869 1.00 70.35 46 CYS A O 10
ATOM 9562 N N . SER A 1 47 ? -6.209 -10.222 4.035 1.00 45.25 47 SER A N 10
ATOM 9563 C CA . SER A 1 47 ? -7.160 -11.075 4.743 1.00 42.35 47 SER A CA 10
ATOM 9564 C C . SER A 1 47 ? -6.431 -12.110 5.592 1.00 14.03 47 SER A C 10
ATOM 9565 O O . SER A 1 47 ? -6.612 -12.169 6.808 1.00 21.44 47 SER A O 10
ATOM 9573 N N . SER A 1 48 ? -5.594 -12.915 4.946 1.00 3.45 48 SER A N 10
ATOM 9574 C CA . SER A 1 48 ? -4.828 -13.934 5.647 1.00 4.33 48 SER A CA 10
ATOM 9575 C C . SER A 1 48 ? -3.683 -13.286 6.413 1.00 11.24 48 SER A C 10
ATOM 9576 O O . SER A 1 48 ? -2.662 -12.932 5.828 1.00 45.14 48 SER A O 10
ATOM 9584 N N . SER A 1 49 ? -3.886 -13.126 7.722 1.00 21.11 49 SER A N 10
ATOM 9585 C CA . SER A 1 49 ? -2.906 -12.506 8.628 1.00 51.02 49 SER A CA 10
ATOM 9586 C C . SER A 1 49 ? -3.379 -11.123 9.066 1.00 25.33 49 SER A C 10
ATOM 9587 O O . SER A 1 49 ? -2.856 -10.555 10.024 1.00 51.41 49 SER A O 10
ATOM 9595 N N . LYS A 1 50 ? -4.365 -10.577 8.353 1.00 72.14 50 LYS A N 10
ATOM 9596 C CA . LYS A 1 50 ? -4.893 -9.254 8.668 1.00 20.52 50 LYS A CA 10
ATOM 9597 C C . LYS A 1 50 ? -3.752 -8.255 8.823 1.00 2.24 50 LYS A C 10
ATOM 9598 O O . LYS A 1 50 ? -3.405 -7.858 9.936 1.00 33.43 50 LYS A O 10
ATOM 9617 N N . ARG A 1 51 ? -3.163 -7.866 7.699 1.00 1.11 51 ARG A N 10
ATOM 9618 C CA . ARG A 1 51 ? -2.051 -6.928 7.708 1.00 14.13 51 ARG A CA 10
ATOM 9619 C C . ARG A 1 51 ? -2.244 -5.836 6.660 1.00 53.14 51 ARG A C 10
ATOM 9620 O O . ARG A 1 51 ? -2.422 -6.120 5.476 1.00 22.30 51 ARG A O 10
ATOM 9641 N N . ASN A 1 52 ? -2.202 -4.586 7.109 1.00 34.42 52 ASN A N 10
ATOM 9642 C CA . ASN A 1 52 ? -2.367 -3.447 6.216 1.00 23.12 52 ASN A CA 10
ATOM 9643 C C . ASN A 1 52 ? -1.015 -2.960 5.707 1.00 31.12 52 ASN A C 10
ATOM 9644 O O . ASN A 1 52 ? -0.246 -2.345 6.446 1.00 2.31 52 ASN A O 10
ATOM 9655 N N . GLU A 1 53 ? -0.730 -3.242 4.441 1.00 41.33 53 GLU A N 10
ATOM 9656 C CA . GLU A 1 53 ? 0.530 -2.835 3.834 1.00 4.05 53 GLU A CA 10
ATOM 9657 C C . GLU A 1 53 ? 0.348 -1.575 2.997 1.00 61.35 53 GLU A C 10
ATOM 9658 O O . GLU A 1 53 ? -0.774 -1.186 2.675 1.00 75.32 53 GLU A O 10
ATOM 9670 N N . PHE A 1 54 ? 1.462 -0.942 2.645 1.00 62.12 54 PHE A N 10
ATOM 9671 C CA . PHE A 1 54 ? 1.428 0.274 1.842 1.00 52.31 54 PHE A CA 10
ATOM 9672 C C . PHE A 1 54 ? 1.729 -0.038 0.380 1.00 20.21 54 PHE A C 10
ATOM 9673 O O . PHE A 1 54 ? 2.890 -0.144 -0.017 1.00 71.11 54 PHE A O 10
ATOM 9690 N N . LYS A 1 55 ? 0.675 -0.187 -0.414 1.00 44.01 55 LYS A N 10
ATOM 9691 C CA . LYS A 1 55 ? 0.821 -0.491 -1.832 1.00 73.11 55 LYS A CA 10
ATOM 9692 C C . LYS A 1 55 ? 0.653 0.769 -2.676 1.00 63.12 55 LYS A C 10
ATOM 9693 O O . LYS A 1 55 ? 0.376 1.844 -2.149 1.00 60.32 55 LYS A O 10
ATOM 9712 N N . SER A 1 56 ? 0.819 0.628 -3.985 1.00 61.14 56 SER A N 10
ATOM 9713 C CA . SER A 1 56 ? 0.682 1.754 -4.904 1.00 14.20 56 SER A CA 10
ATOM 9714 C C . SER A 1 56 ? -0.420 1.481 -5.921 1.00 33.41 56 SER A C 10
ATOM 9715 O O . SER A 1 56 ? -0.515 0.378 -6.460 1.00 61.31 56 SER A O 10
ATOM 9723 N N . CYS A 1 57 ? -1.254 2.484 -6.188 1.00 64.24 57 CYS A N 10
ATOM 9724 C CA . CYS A 1 57 ? -2.339 2.318 -7.151 1.00 63.31 57 CYS A CA 10
ATOM 9725 C C . CYS A 1 57 ? -2.402 3.501 -8.114 1.00 53.51 57 CYS A C 10
ATOM 9726 O O . CYS A 1 57 ? -1.664 4.474 -7.963 1.00 2.13 57 CYS A O 10
ATOM 9733 N N . ARG A 1 58 ? -3.285 3.412 -9.099 1.00 31.41 58 ARG A N 10
ATOM 9734 C CA . ARG A 1 58 ? -3.439 4.479 -10.078 1.00 62.35 58 ARG A CA 10
ATOM 9735 C C . ARG A 1 58 ? -4.553 5.435 -9.663 1.00 33.04 58 ARG A C 10
ATOM 9736 O O . ARG A 1 58 ? -5.696 5.023 -9.466 1.00 54.43 58 ARG A O 10
ATOM 9757 N N . SER A 1 59 ? -4.211 6.712 -9.529 1.00 52.53 59 SER A N 10
ATOM 9758 C CA . SER A 1 59 ? -5.182 7.725 -9.133 1.00 74.44 59 SER A CA 10
ATOM 9759 C C . SER A 1 59 ? -5.975 8.223 -10.339 1.00 41.43 59 SER A C 10
ATOM 9760 O O . SER A 1 59 ? -7.113 8.672 -10.203 1.00 4.30 59 SER A O 10
ATOM 9768 N N . ALA A 1 60 ? -5.365 8.144 -11.518 1.00 3.34 60 ALA A N 10
ATOM 9769 C CA . ALA A 1 60 ? -6.012 8.589 -12.746 1.00 12.12 60 ALA A CA 10
ATOM 9770 C C . ALA A 1 60 ? -7.309 7.824 -13.006 1.00 72.42 60 ALA A C 10
ATOM 9771 O O . ALA A 1 60 ? -8.164 8.279 -13.764 1.00 55.10 60 ALA A O 10
ATOM 9778 N N . LEU A 1 61 ? -7.450 6.661 -12.375 1.00 70.34 61 LEU A N 10
ATOM 9779 C CA . LEU A 1 61 ? -8.644 5.842 -12.545 1.00 65.13 61 LEU A CA 10
ATOM 9780 C C . LEU A 1 61 ? -9.463 5.802 -11.260 1.00 65.11 61 LEU A C 10
ATOM 9781 O O . LEU A 1 61 ? -10.686 5.664 -11.296 1.00 12.32 61 LEU A O 10
ATOM 9797 N N . MET A 1 62 ? -8.782 5.924 -10.125 1.00 5.12 62 MET A N 10
ATOM 9798 C CA . MET A 1 62 ? -9.449 5.899 -8.831 1.00 74.32 62 MET A CA 10
ATOM 9799 C C . MET A 1 62 ? -10.307 7.146 -8.638 1.00 42.24 62 MET A C 10
ATOM 9800 O O . MET A 1 62 ? -11.514 7.053 -8.416 1.00 43.24 62 MET A O 10
ATOM 9814 N N . GLU A 1 63 ? -9.675 8.312 -8.727 1.00 3.04 63 GLU A N 10
ATOM 9815 C CA . GLU A 1 63 ? -10.380 9.578 -8.562 1.00 74.33 63 GLU A CA 10
ATOM 9816 C C . GLU A 1 63 ? -9.701 10.685 -9.361 1.00 21.00 63 GLU A C 10
ATOM 9817 O O . GLU A 1 63 ? -8.813 11.373 -8.858 1.00 12.42 63 GLU A O 10
ATOM 9829 N N . GLN A 1 64 ? -10.124 10.851 -10.611 1.00 63.01 64 GLN A N 10
ATOM 9830 C CA . GLN A 1 64 ? -9.556 11.875 -11.480 1.00 12.32 64 GLN A CA 10
ATOM 9831 C C . GLN A 1 64 ? -10.657 12.699 -12.141 1.00 51.11 64 GLN A C 10
ATOM 9832 O O . GLN A 1 64 ? -11.003 12.472 -13.300 1.00 44.52 64 GLN A O 10
ATOM 9846 N N . ARG A 1 65 ? -11.201 13.655 -11.396 1.00 1.31 65 ARG A N 10
ATOM 9847 C CA . ARG A 1 65 ? -12.262 14.513 -11.910 1.00 12.02 65 ARG A CA 10
ATOM 9848 C C . ARG A 1 65 ? -13.483 13.690 -12.307 1.00 24.24 65 ARG A C 10
ATOM 9849 O O . ARG A 1 65 ? -13.642 12.573 -11.772 1.00 37.68 65 ARG A O 10
ATOM 9871 N N . GLY A 1 1 ? 25.921 -12.520 2.681 1.00 13.00 1 GLY A N 11
ATOM 9872 C CA . GLY A 1 1 ? 25.597 -13.891 3.159 1.00 45.03 1 GLY A CA 11
ATOM 9873 C C . GLY A 1 1 ? 24.142 -14.037 3.561 1.00 41.03 1 GLY A C 11
ATOM 9874 O O . GLY A 1 1 ? 23.282 -13.300 3.080 1.00 70.10 1 GLY A O 11
ATOM 9880 N N . SER A 1 2 ? 23.868 -14.990 4.446 1.00 61.55 2 SER A N 11
ATOM 9881 C CA . SER A 1 2 ? 22.508 -15.230 4.913 1.00 62.34 2 SER A CA 11
ATOM 9882 C C . SER A 1 2 ? 21.594 -15.611 3.754 1.00 72.15 2 SER A C 11
ATOM 9883 O O . SER A 1 2 ? 22.036 -15.712 2.609 1.00 23.13 2 SER A O 11
ATOM 9891 N N . GLY A 1 3 ? 20.317 -15.821 4.057 1.00 5.02 3 GLY A N 11
ATOM 9892 C CA . GLY A 1 3 ? 19.360 -16.189 3.029 1.00 31.33 3 GLY A CA 11
ATOM 9893 C C . GLY A 1 3 ? 17.943 -15.791 3.387 1.00 14.51 3 GLY A C 11
ATOM 9894 O O . GLY A 1 3 ? 17.081 -16.649 3.582 1.00 12.24 3 GLY A O 11
ATOM 9898 N N . MET A 1 4 ? 17.700 -14.487 3.475 1.00 51.55 4 MET A N 11
ATOM 9899 C CA . MET A 1 4 ? 16.375 -13.978 3.812 1.00 51.14 4 MET A CA 11
ATOM 9900 C C . MET A 1 4 ? 15.949 -12.883 2.838 1.00 52.23 4 MET A C 11
ATOM 9901 O O . MET A 1 4 ? 16.778 -12.113 2.354 1.00 50.10 4 MET A O 11
ATOM 9915 N N . LYS A 1 5 ? 14.652 -12.821 2.557 1.00 31.03 5 LYS A N 11
ATOM 9916 C CA . LYS A 1 5 ? 14.117 -11.820 1.641 1.00 2.22 5 LYS A CA 11
ATOM 9917 C C . LYS A 1 5 ? 12.880 -11.149 2.231 1.00 51.41 5 LYS A C 11
ATOM 9918 O O . LYS A 1 5 ? 11.917 -11.818 2.604 1.00 72.14 5 LYS A O 11
ATOM 9937 N N . GLU A 1 6 ? 12.915 -9.822 2.311 1.00 3.51 6 GLU A N 11
ATOM 9938 C CA . GLU A 1 6 ? 11.797 -9.060 2.855 1.00 50.31 6 GLU A CA 11
ATOM 9939 C C . GLU A 1 6 ? 10.674 -8.936 1.830 1.00 74.12 6 GLU A C 11
ATOM 9940 O O . GLU A 1 6 ? 10.872 -8.394 0.742 1.00 31.42 6 GLU A O 11
ATOM 9952 N N . PHE A 1 7 ? 9.498 -9.441 2.184 1.00 12.34 7 PHE A N 11
ATOM 9953 C CA . PHE A 1 7 ? 8.343 -9.387 1.294 1.00 72.33 7 PHE A CA 11
ATOM 9954 C C . PHE A 1 7 ? 7.090 -8.951 2.049 1.00 64.42 7 PHE A C 11
ATOM 9955 O O . PHE A 1 7 ? 7.075 -8.921 3.281 1.00 12.34 7 PHE A O 11
ATOM 9972 N N . PRO A 1 8 ? 6.019 -8.604 1.316 1.00 43.45 8 PRO A N 11
ATOM 9973 C CA . PRO A 1 8 ? 4.757 -8.169 1.906 1.00 73.54 8 PRO A CA 11
ATOM 9974 C C . PRO A 1 8 ? 3.819 -9.334 2.178 1.00 53.23 8 PRO A C 11
ATOM 9975 O O . PRO A 1 8 ? 4.225 -10.496 2.126 1.00 60.40 8 PRO A O 11
ATOM 9986 N N . CYS A 1 9 ? 2.560 -9.021 2.458 1.00 73.50 9 CYS A N 11
ATOM 9987 C CA . CYS A 1 9 ? 1.567 -10.050 2.723 1.00 71.31 9 CYS A CA 11
ATOM 9988 C C . CYS A 1 9 ? 0.663 -10.245 1.513 1.00 50.22 9 CYS A C 11
ATOM 9989 O O . CYS A 1 9 ? 0.266 -11.367 1.201 1.00 63.45 9 CYS A O 11
ATOM 9996 N N . TRP A 1 10 ? 0.347 -9.146 0.828 1.00 35.33 10 TRP A N 11
ATOM 9997 C CA . TRP A 1 10 ? -0.509 -9.197 -0.349 1.00 21.04 10 TRP A CA 11
ATOM 9998 C C . TRP A 1 10 ? 0.111 -10.050 -1.452 1.00 44.23 10 TRP A C 11
ATOM 9999 O O . TRP A 1 10 ? -0.575 -10.455 -2.391 1.00 71.43 10 TRP A O 11
ATOM 10020 N N . LEU A 1 11 ? 1.406 -10.325 -1.335 1.00 50.21 11 LEU A N 11
ATOM 10021 C CA . LEU A 1 11 ? 2.102 -11.138 -2.323 1.00 53.45 11 LEU A CA 11
ATOM 10022 C C . LEU A 1 11 ? 1.936 -12.630 -2.030 1.00 25.11 11 LEU A C 11
ATOM 10023 O O . LEU A 1 11 ? 2.557 -13.470 -2.681 1.00 5.44 11 LEU A O 11
ATOM 10039 N N . VAL A 1 12 ? 1.090 -12.954 -1.051 1.00 72.05 12 VAL A N 11
ATOM 10040 C CA . VAL A 1 12 ? 0.838 -14.341 -0.679 1.00 61.41 12 VAL A CA 11
ATOM 10041 C C . VAL A 1 12 ? -0.467 -14.466 0.103 1.00 70.23 12 VAL A C 11
ATOM 10042 O O . VAL A 1 12 ? -0.608 -15.339 0.960 1.00 21.03 12 VAL A O 11
ATOM 10055 N N . GLU A 1 13 ? -1.416 -13.583 -0.196 1.00 30.51 13 GLU A N 11
ATOM 10056 C CA . GLU A 1 13 ? -2.710 -13.587 0.480 1.00 62.23 13 GLU A CA 11
ATOM 10057 C C . GLU A 1 13 ? -3.739 -12.781 -0.310 1.00 71.05 13 GLU A C 11
ATOM 10058 O O . GLU A 1 13 ? -3.455 -12.291 -1.402 1.00 13.44 13 GLU A O 11
ATOM 10070 N N . GLU A 1 14 ? -4.933 -12.639 0.259 1.00 64.30 14 GLU A N 11
ATOM 10071 C CA . GLU A 1 14 ? -6.002 -11.881 -0.380 1.00 13.44 14 GLU A CA 11
ATOM 10072 C C . GLU A 1 14 ? -6.014 -10.441 0.125 1.00 41.45 14 GLU A C 11
ATOM 10073 O O . GLU A 1 14 ? -6.536 -10.153 1.202 1.00 52.02 14 GLU A O 11
ATOM 10085 N N . PHE A 1 15 ? -5.428 -9.536 -0.651 1.00 62.02 15 PHE A N 11
ATOM 10086 C CA . PHE A 1 15 ? -5.370 -8.132 -0.260 1.00 62.31 15 PHE A CA 11
ATOM 10087 C C . PHE A 1 15 ? -6.535 -7.346 -0.851 1.00 64.22 15 PHE A C 11
ATOM 10088 O O . PHE A 1 15 ? -6.899 -7.529 -2.012 1.00 62.13 15 PHE A O 11
ATOM 10105 N N . VAL A 1 16 ? -7.113 -6.469 -0.038 1.00 2.41 16 VAL A N 11
ATOM 10106 C CA . VAL A 1 16 ? -8.237 -5.649 -0.471 1.00 31.43 16 VAL A CA 11
ATOM 10107 C C . VAL A 1 16 ? -7.946 -4.168 -0.256 1.00 22.11 16 VAL A C 11
ATOM 10108 O O . VAL A 1 16 ? -7.638 -3.742 0.857 1.00 75.14 16 VAL A O 11
ATOM 10121 N N . VAL A 1 17 ? -8.046 -3.387 -1.326 1.00 45.11 17 VAL A N 11
ATOM 10122 C CA . VAL A 1 17 ? -7.794 -1.955 -1.246 1.00 30.33 17 VAL A CA 11
ATOM 10123 C C . VAL A 1 17 ? -8.795 -1.276 -0.318 1.00 63.52 17 VAL A C 11
ATOM 10124 O O . VAL A 1 17 ? -9.885 -0.891 -0.741 1.00 3.11 17 VAL A O 11
ATOM 10137 N N . ALA A 1 18 ? -8.416 -1.128 0.946 1.00 24.25 18 ALA A N 11
ATOM 10138 C CA . ALA A 1 18 ? -9.279 -0.491 1.931 1.00 24.50 18 ALA A CA 11
ATOM 10139 C C . ALA A 1 18 ? -9.167 1.026 1.849 1.00 10.51 18 ALA A C 11
ATOM 10140 O O . ALA A 1 18 ? -10.102 1.749 2.192 1.00 72.45 18 ALA A O 11
ATOM 10147 N N . GLU A 1 19 ? -8.013 1.501 1.392 1.00 44.14 19 GLU A N 11
ATOM 10148 C CA . GLU A 1 19 ? -7.771 2.932 1.261 1.00 31.20 19 GLU A CA 11
ATOM 10149 C C . GLU A 1 19 ? -7.077 3.243 -0.061 1.00 13.33 19 GLU A C 11
ATOM 10150 O O . GLU A 1 19 ? -5.922 2.870 -0.266 1.00 51.44 19 GLU A O 11
ATOM 10162 N N . GLU A 1 20 ? -7.783 3.933 -0.953 1.00 40.43 20 GLU A N 11
ATOM 10163 C CA . GLU A 1 20 ? -7.223 4.297 -2.252 1.00 21.44 20 GLU A CA 11
ATOM 10164 C C . GLU A 1 20 ? -5.844 4.922 -2.080 1.00 4.42 20 GLU A C 11
ATOM 10165 O O . GLU A 1 20 ? -5.561 5.547 -1.058 1.00 22.04 20 GLU A O 11
ATOM 10177 N N . CYS A 1 21 ? -4.980 4.738 -3.072 1.00 30.53 21 CYS A N 11
ATOM 10178 C CA . CYS A 1 21 ? -3.630 5.277 -2.997 1.00 64.42 21 CYS A CA 11
ATOM 10179 C C . CYS A 1 21 ? -3.622 6.787 -3.202 1.00 40.01 21 CYS A C 11
ATOM 10180 O O . CYS A 1 21 ? -4.382 7.321 -4.010 1.00 62.45 21 CYS A O 11
ATOM 10187 N N . SER A 1 22 ? -2.761 7.466 -2.452 1.00 65.32 22 SER A N 11
ATOM 10188 C CA . SER A 1 22 ? -2.649 8.918 -2.532 1.00 10.12 22 SER A CA 11
ATOM 10189 C C . SER A 1 22 ? -1.187 9.358 -2.579 1.00 65.14 22 SER A C 11
ATOM 10190 O O . SER A 1 22 ? -0.286 8.579 -2.271 1.00 32.50 22 SER A O 11
ATOM 10198 N N . PRO A 1 23 ? -0.936 10.621 -2.966 1.00 12.03 23 PRO A N 11
ATOM 10199 C CA . PRO A 1 23 ? 0.420 11.171 -3.057 1.00 21.13 23 PRO A CA 11
ATOM 10200 C C . PRO A 1 23 ? 1.271 10.854 -1.832 1.00 45.21 23 PRO A C 11
ATOM 10201 O O . PRO A 1 23 ? 0.749 10.569 -0.754 1.00 51.53 23 PRO A O 11
ATOM 10212 N N . CYS A 1 24 ? 2.587 10.907 -2.010 1.00 64.21 24 CYS A N 11
ATOM 10213 C CA . CYS A 1 24 ? 3.523 10.628 -0.928 1.00 41.12 24 CYS A CA 11
ATOM 10214 C C . CYS A 1 24 ? 4.212 11.906 -0.463 1.00 42.30 24 CYS A C 11
ATOM 10215 O O . CYS A 1 24 ? 4.902 12.568 -1.238 1.00 75.22 24 CYS A O 11
ATOM 10222 N N . SER A 1 25 ? 4.021 12.247 0.808 1.00 62.44 25 SER A N 11
ATOM 10223 C CA . SER A 1 25 ? 4.625 13.448 1.377 1.00 2.22 25 SER A CA 11
ATOM 10224 C C . SER A 1 25 ? 6.143 13.414 1.236 1.00 70.25 25 SER A C 11
ATOM 10225 O O . SER A 1 25 ? 6.698 12.520 0.598 1.00 14.45 25 SER A O 11
ATOM 10233 N N . ASN A 1 26 ? 6.809 14.395 1.837 1.00 2.45 26 ASN A N 11
ATOM 10234 C CA . ASN A 1 26 ? 8.265 14.478 1.779 1.00 61.34 26 ASN A CA 11
ATOM 10235 C C . ASN A 1 26 ? 8.906 13.247 2.411 1.00 52.52 26 ASN A C 11
ATOM 10236 O O . ASN A 1 26 ? 9.959 12.788 1.970 1.00 3.14 26 ASN A O 11
ATOM 10247 N N . PHE A 1 27 ? 8.264 12.717 3.447 1.00 41.14 27 PHE A N 11
ATOM 10248 C CA . PHE A 1 27 ? 8.773 11.539 4.141 1.00 41.32 27 PHE A CA 11
ATOM 10249 C C . PHE A 1 27 ? 8.241 10.260 3.502 1.00 71.23 27 PHE A C 11
ATOM 10250 O O . PHE A 1 27 ? 8.913 9.229 3.501 1.00 42.14 27 PHE A O 11
ATOM 10267 N N . ARG A 1 28 ? 7.029 10.334 2.960 1.00 22.22 28 ARG A N 11
ATOM 10268 C CA . ARG A 1 28 ? 6.407 9.181 2.319 1.00 53.32 28 ARG A CA 11
ATOM 10269 C C . ARG A 1 28 ? 7.103 8.848 1.003 1.00 23.30 28 ARG A C 11
ATOM 10270 O O . ARG A 1 28 ? 7.367 7.683 0.708 1.00 30.43 28 ARG A O 11
ATOM 10291 N N . ALA A 1 29 ? 7.394 9.877 0.216 1.00 64.15 29 ALA A N 11
ATOM 10292 C CA . ALA A 1 29 ? 8.057 9.692 -1.070 1.00 43.54 29 ALA A CA 11
ATOM 10293 C C . ALA A 1 29 ? 9.420 9.029 -0.902 1.00 41.43 29 ALA A C 11
ATOM 10294 O O . ALA A 1 29 ? 9.891 8.324 -1.793 1.00 0.32 29 ALA A O 11
ATOM 10301 N N . LYS A 1 30 ? 10.050 9.262 0.245 1.00 63.32 30 LYS A N 11
ATOM 10302 C CA . LYS A 1 30 ? 11.361 8.688 0.525 1.00 21.21 30 LYS A CA 11
ATOM 10303 C C . LYS A 1 30 ? 11.230 7.349 1.245 1.00 71.31 30 LYS A C 11
ATOM 10304 O O . LYS A 1 30 ? 11.749 6.333 0.784 1.00 20.25 30 LYS A O 11
ATOM 10323 N N . THR A 1 31 ? 10.538 7.357 2.379 1.00 61.53 31 THR A N 11
ATOM 10324 C CA . THR A 1 31 ? 10.342 6.144 3.164 1.00 13.24 31 THR A CA 11
ATOM 10325 C C . THR A 1 31 ? 9.624 5.072 2.350 1.00 42.45 31 THR A C 11
ATOM 10326 O O . THR A 1 31 ? 10.142 3.972 2.162 1.00 34.10 31 THR A O 11
ATOM 10337 N N . THR A 1 32 ? 8.428 5.399 1.872 1.00 45.15 32 THR A N 11
ATOM 10338 C CA . THR A 1 32 ? 7.638 4.462 1.081 1.00 43.11 32 THR A CA 11
ATOM 10339 C C . THR A 1 32 ? 8.166 4.373 -0.351 1.00 2.54 32 THR A C 11
ATOM 10340 O O . THR A 1 32 ? 8.063 5.330 -1.117 1.00 63.31 32 THR A O 11
ATOM 10351 N N . PRO A 1 33 ? 8.739 3.216 -0.737 1.00 11.43 33 PRO A N 11
ATOM 10352 C CA . PRO A 1 33 ? 9.277 3.016 -2.086 1.00 45.13 33 PRO A CA 11
ATOM 10353 C C . PRO A 1 33 ? 8.184 2.856 -3.140 1.00 31.43 33 PRO A C 11
ATOM 10354 O O . PRO A 1 33 ? 8.472 2.760 -4.333 1.00 12.40 33 PRO A O 11
ATOM 10365 N N . GLU A 1 34 ? 6.929 2.833 -2.698 1.00 11.32 34 GLU A N 11
ATOM 10366 C CA . GLU A 1 34 ? 5.802 2.687 -3.611 1.00 53.25 34 GLU A CA 11
ATOM 10367 C C . GLU A 1 34 ? 5.310 4.052 -4.089 1.00 10.23 34 GLU A C 11
ATOM 10368 O O . GLU A 1 34 ? 4.106 4.285 -4.208 1.00 54.24 34 GLU A O 11
ATOM 10380 N N . CYS A 1 35 ? 6.251 4.951 -4.364 1.00 34.03 35 CYS A N 11
ATOM 10381 C CA . CYS A 1 35 ? 5.920 6.292 -4.830 1.00 51.31 35 CYS A CA 11
ATOM 10382 C C . CYS A 1 35 ? 6.735 6.659 -6.071 1.00 2.43 35 CYS A C 11
ATOM 10383 O O . CYS A 1 35 ? 6.709 7.804 -6.523 1.00 20.32 35 CYS A O 11
ATOM 10390 N N . GLY A 1 36 ? 7.460 5.686 -6.617 1.00 63.22 36 GLY A N 11
ATOM 10391 C CA . GLY A 1 36 ? 8.270 5.935 -7.794 1.00 52.33 36 GLY A CA 11
ATOM 10392 C C . GLY A 1 36 ? 7.448 6.033 -9.067 1.00 55.01 36 GLY A C 11
ATOM 10393 O O . GLY A 1 36 ? 7.597 6.987 -9.831 1.00 64.32 36 GLY A O 11
ATOM 10397 N N . PRO A 1 37 ? 6.572 5.048 -9.332 1.00 73.14 37 PRO A N 11
ATOM 10398 C CA . PRO A 1 37 ? 5.740 5.041 -10.536 1.00 23.15 37 PRO A CA 11
ATOM 10399 C C . PRO A 1 37 ? 4.561 6.014 -10.452 1.00 63.30 37 PRO A C 11
ATOM 10400 O O . PRO A 1 37 ? 4.673 7.166 -10.871 1.00 0.41 37 PRO A O 11
ATOM 10411 N N . THR A 1 38 ? 3.431 5.554 -9.916 1.00 72.51 38 THR A N 11
ATOM 10412 C CA . THR A 1 38 ? 2.245 6.395 -9.793 1.00 5.33 38 THR A CA 11
ATOM 10413 C C . THR A 1 38 ? 2.469 7.520 -8.790 1.00 31.43 38 THR A C 11
ATOM 10414 O O . THR A 1 38 ? 1.872 8.590 -8.902 1.00 73.30 38 THR A O 11
ATOM 10425 N N . GLY A 1 39 ? 3.311 7.262 -7.796 1.00 33.13 39 GLY A N 11
ATOM 10426 C CA . GLY A 1 39 ? 3.567 8.257 -6.773 1.00 62.14 39 GLY A CA 11
ATOM 10427 C C . GLY A 1 39 ? 2.479 8.266 -5.715 1.00 14.14 39 GLY A C 11
ATOM 10428 O O . GLY A 1 39 ? 2.538 9.031 -4.752 1.00 32.31 39 GLY A O 11
ATOM 10432 N N . TYR A 1 40 ? 1.481 7.403 -5.901 1.00 12.43 40 TYR A N 11
ATOM 10433 C CA . TYR A 1 40 ? 0.365 7.289 -4.975 1.00 72.12 40 TYR A CA 11
ATOM 10434 C C . TYR A 1 40 ? 0.436 5.954 -4.237 1.00 52.23 40 TYR A C 11
ATOM 10435 O O . TYR A 1 40 ? 0.674 4.915 -4.853 1.00 63.24 40 TYR A O 11
ATOM 10453 N N . VAL A 1 41 ? 0.237 5.979 -2.923 1.00 42.43 41 VAL A N 11
ATOM 10454 C CA . VAL A 1 41 ? 0.292 4.753 -2.132 1.00 62.13 41 VAL A CA 11
ATOM 10455 C C . VAL A 1 41 ? -1.030 4.470 -1.420 1.00 74.32 41 VAL A C 11
ATOM 10456 O O . VAL A 1 41 ? -1.563 5.321 -0.708 1.00 3.13 41 VAL A O 11
ATOM 10469 N N . GLU A 1 42 ? -1.547 3.260 -1.626 1.00 61.52 42 GLU A N 11
ATOM 10470 C CA . GLU A 1 42 ? -2.808 2.831 -1.020 1.00 3.23 42 GLU A CA 11
ATOM 10471 C C . GLU A 1 42 ? -2.567 1.968 0.214 1.00 23.24 42 GLU A C 11
ATOM 10472 O O . GLU A 1 42 ? -1.441 1.549 0.486 1.00 50.54 42 GLU A O 11
ATOM 10484 N N . LYS A 1 43 ? -3.644 1.695 0.949 1.00 11.22 43 LYS A N 11
ATOM 10485 C CA . LYS A 1 43 ? -3.568 0.872 2.150 1.00 62.41 43 LYS A CA 11
ATOM 10486 C C . LYS A 1 43 ? -4.384 -0.406 1.975 1.00 53.12 43 LYS A C 11
ATOM 10487 O O . LYS A 1 43 ? -5.592 -0.423 2.215 1.00 1.11 43 LYS A O 11
ATOM 10506 N N . ILE A 1 44 ? -3.716 -1.473 1.550 1.00 32.43 44 ILE A N 11
ATOM 10507 C CA . ILE A 1 44 ? -4.376 -2.756 1.336 1.00 61.52 44 ILE A CA 11
ATOM 10508 C C . ILE A 1 44 ? -4.210 -3.671 2.545 1.00 63.40 44 ILE A C 11
ATOM 10509 O O . ILE A 1 44 ? -3.100 -3.867 3.041 1.00 33.33 44 ILE A O 11
ATOM 10525 N N . THR A 1 45 ? -5.322 -4.230 3.016 1.00 55.41 45 THR A N 11
ATOM 10526 C CA . THR A 1 45 ? -5.302 -5.127 4.167 1.00 51.25 45 THR A CA 11
ATOM 10527 C C . THR A 1 45 ? -5.164 -6.578 3.720 1.00 40.22 45 THR A C 11
ATOM 10528 O O . THR A 1 45 ? -5.685 -6.966 2.676 1.00 1.12 45 THR A O 11
ATOM 10539 N N . CYS A 1 46 ? -4.456 -7.377 4.514 1.00 64.32 46 CYS A N 11
ATOM 10540 C CA . CYS A 1 46 ? -4.251 -8.785 4.191 1.00 13.53 46 CYS A CA 11
ATOM 10541 C C . CYS A 1 46 ? -4.999 -9.692 5.155 1.00 55.44 46 CYS A C 11
ATOM 10542 O O . CYS A 1 46 ? -4.774 -9.646 6.363 1.00 70.35 46 CYS A O 11
ATOM 10549 N N . SER A 1 47 ? -5.872 -10.537 4.615 1.00 45.25 47 SER A N 11
ATOM 10550 C CA . SER A 1 47 ? -6.623 -11.470 5.442 1.00 42.35 47 SER A CA 11
ATOM 10551 C C . SER A 1 47 ? -5.662 -12.395 6.182 1.00 14.03 47 SER A C 11
ATOM 10552 O O . SER A 1 47 ? -6.003 -12.964 7.218 1.00 21.44 47 SER A O 11
ATOM 10560 N N . SER A 1 48 ? -4.453 -12.529 5.639 1.00 3.45 48 SER A N 11
ATOM 10561 C CA . SER A 1 48 ? -3.432 -13.370 6.241 1.00 4.33 48 SER A CA 11
ATOM 10562 C C . SER A 1 48 ? -2.706 -12.614 7.346 1.00 11.24 48 SER A C 11
ATOM 10563 O O . SER A 1 48 ? -1.836 -11.783 7.082 1.00 45.14 48 SER A O 11
ATOM 10571 N N . SER A 1 49 ? -3.079 -12.913 8.582 1.00 21.11 49 SER A N 11
ATOM 10572 C CA . SER A 1 49 ? -2.486 -12.278 9.759 1.00 51.02 49 SER A CA 11
ATOM 10573 C C . SER A 1 49 ? -2.970 -10.840 9.919 1.00 25.33 49 SER A C 11
ATOM 10574 O O . SER A 1 49 ? -2.402 -10.073 10.698 1.00 51.41 49 SER A O 11
ATOM 10582 N N . LYS A 1 50 ? -4.020 -10.472 9.181 1.00 72.14 50 LYS A N 11
ATOM 10583 C CA . LYS A 1 50 ? -4.569 -9.119 9.249 1.00 20.52 50 LYS A CA 11
ATOM 10584 C C . LYS A 1 50 ? -3.448 -8.085 9.230 1.00 2.24 50 LYS A C 11
ATOM 10585 O O . LYS A 1 50 ? -3.117 -7.493 10.257 1.00 33.43 50 LYS A O 11
ATOM 10604 N N . ARG A 1 51 ? -2.855 -7.888 8.058 1.00 1.11 51 ARG A N 11
ATOM 10605 C CA . ARG A 1 51 ? -1.758 -6.944 7.910 1.00 14.13 51 ARG A CA 11
ATOM 10606 C C . ARG A 1 51 ? -2.015 -5.967 6.768 1.00 53.14 51 ARG A C 11
ATOM 10607 O O . ARG A 1 51 ? -2.286 -6.372 5.638 1.00 22.30 51 ARG A O 11
ATOM 10628 N N . ASN A 1 52 ? -1.918 -4.677 7.073 1.00 34.42 52 ASN A N 11
ATOM 10629 C CA . ASN A 1 52 ? -2.128 -3.636 6.076 1.00 23.12 52 ASN A CA 11
ATOM 10630 C C . ASN A 1 52 ? -0.792 -3.157 5.519 1.00 31.12 52 ASN A C 11
ATOM 10631 O O . ASN A 1 52 ? 0.024 -2.587 6.243 1.00 2.31 52 ASN A O 11
ATOM 10642 N N . GLU A 1 53 ? -0.571 -3.400 4.232 1.00 41.33 53 GLU A N 11
ATOM 10643 C CA . GLU A 1 53 ? 0.671 -2.998 3.586 1.00 4.05 53 GLU A CA 11
ATOM 10644 C C . GLU A 1 53 ? 0.490 -1.703 2.806 1.00 61.35 53 GLU A C 11
ATOM 10645 O O . GLU A 1 53 ? -0.632 -1.296 2.503 1.00 75.32 53 GLU A O 11
ATOM 10657 N N . PHE A 1 54 ? 1.607 -1.062 2.483 1.00 62.12 54 PHE A N 11
ATOM 10658 C CA . PHE A 1 54 ? 1.582 0.188 1.733 1.00 52.31 54 PHE A CA 11
ATOM 10659 C C . PHE A 1 54 ? 2.011 -0.042 0.290 1.00 20.21 54 PHE A C 11
ATOM 10660 O O . PHE A 1 54 ? 3.202 -0.081 -0.018 1.00 71.11 54 PHE A O 11
ATOM 10677 N N . LYS A 1 55 ? 1.030 -0.196 -0.592 1.00 44.01 55 LYS A N 11
ATOM 10678 C CA . LYS A 1 55 ? 1.301 -0.423 -2.006 1.00 73.11 55 LYS A CA 11
ATOM 10679 C C . LYS A 1 55 ? 1.015 0.836 -2.816 1.00 63.12 55 LYS A C 11
ATOM 10680 O O . LYS A 1 55 ? 0.574 1.842 -2.269 1.00 60.32 55 LYS A O 11
ATOM 10699 N N . SER A 1 56 ? 1.270 0.776 -4.118 1.00 61.14 56 SER A N 11
ATOM 10700 C CA . SER A 1 56 ? 1.035 1.918 -4.995 1.00 14.20 56 SER A CA 11
ATOM 10701 C C . SER A 1 56 ? -0.012 1.579 -6.051 1.00 33.41 56 SER A C 11
ATOM 10702 O O . SER A 1 56 ? 0.017 0.497 -6.637 1.00 61.31 56 SER A O 11
ATOM 10710 N N . CYS A 1 57 ? -0.935 2.507 -6.296 1.00 64.24 57 CYS A N 11
ATOM 10711 C CA . CYS A 1 57 ? -1.980 2.280 -7.291 1.00 63.31 57 CYS A CA 11
ATOM 10712 C C . CYS A 1 57 ? -2.080 3.460 -8.254 1.00 53.51 57 CYS A C 11
ATOM 10713 O O . CYS A 1 57 ? -1.416 4.480 -8.071 1.00 2.13 57 CYS A O 11
ATOM 10720 N N . ARG A 1 58 ? -2.911 3.315 -9.279 1.00 31.41 58 ARG A N 11
ATOM 10721 C CA . ARG A 1 58 ? -3.093 4.373 -10.263 1.00 62.35 58 ARG A CA 11
ATOM 10722 C C . ARG A 1 58 ? -4.232 5.300 -9.852 1.00 33.04 58 ARG A C 11
ATOM 10723 O O . ARG A 1 58 ? -5.363 4.858 -9.652 1.00 54.43 58 ARG A O 11
ATOM 10744 N N . SER A 1 59 ? -3.924 6.586 -9.723 1.00 52.53 59 SER A N 11
ATOM 10745 C CA . SER A 1 59 ? -4.923 7.573 -9.331 1.00 74.44 59 SER A CA 11
ATOM 10746 C C . SER A 1 59 ? -5.660 8.124 -10.549 1.00 41.43 59 SER A C 11
ATOM 10747 O O . SER A 1 59 ? -6.783 8.616 -10.436 1.00 4.30 59 SER A O 11
ATOM 10755 N N . ALA A 1 60 ? -5.023 8.038 -11.714 1.00 3.34 60 ALA A N 11
ATOM 10756 C CA . ALA A 1 60 ? -5.620 8.530 -12.951 1.00 12.12 60 ALA A CA 11
ATOM 10757 C C . ALA A 1 60 ? -6.979 7.883 -13.213 1.00 72.42 60 ALA A C 11
ATOM 10758 O O . ALA A 1 60 ? -7.805 8.431 -13.943 1.00 55.10 60 ALA A O 11
ATOM 10765 N N . LEU A 1 61 ? -7.206 6.717 -12.615 1.00 70.34 61 LEU A N 11
ATOM 10766 C CA . LEU A 1 61 ? -8.466 6.003 -12.790 1.00 65.13 61 LEU A CA 11
ATOM 10767 C C . LEU A 1 61 ? -9.256 5.970 -11.487 1.00 65.11 61 LEU A C 11
ATOM 10768 O O . LEU A 1 61 ? -10.487 5.929 -11.498 1.00 12.32 61 LEU A O 11
ATOM 10784 N N . MET A 1 62 ? -8.544 5.987 -10.366 1.00 5.12 62 MET A N 11
ATOM 10785 C CA . MET A 1 62 ? -9.182 5.958 -9.057 1.00 74.32 62 MET A CA 11
ATOM 10786 C C . MET A 1 62 ? -9.865 7.287 -8.753 1.00 42.24 62 MET A C 11
ATOM 10787 O O . MET A 1 62 ? -11.076 7.340 -8.543 1.00 43.24 62 MET A O 11
ATOM 10801 N N . GLU A 1 63 ? -9.079 8.359 -8.731 1.00 3.04 63 GLU A N 11
ATOM 10802 C CA . GLU A 1 63 ? -9.608 9.690 -8.454 1.00 74.33 63 GLU A CA 11
ATOM 10803 C C . GLU A 1 63 ? -8.820 10.756 -9.207 1.00 21.00 63 GLU A C 11
ATOM 10804 O O . GLU A 1 63 ? -7.824 11.278 -8.704 1.00 12.42 63 GLU A O 11
ATOM 10816 N N . GLN A 1 64 ? -9.271 11.076 -10.415 1.00 63.01 64 GLN A N 11
ATOM 10817 C CA . GLN A 1 64 ? -8.607 12.081 -11.238 1.00 12.32 64 GLN A CA 11
ATOM 10818 C C . GLN A 1 64 ? -9.629 12.973 -11.936 1.00 51.11 64 GLN A C 11
ATOM 10819 O O . GLN A 1 64 ? -10.532 12.486 -12.615 1.00 44.52 64 GLN A O 11
ATOM 10833 N N . ARG A 1 65 ? -9.480 14.282 -11.762 1.00 1.31 65 ARG A N 11
ATOM 10834 C CA . ARG A 1 65 ? -10.390 15.243 -12.376 1.00 12.02 65 ARG A CA 11
ATOM 10835 C C . ARG A 1 65 ? -9.716 15.963 -13.540 1.00 24.24 65 ARG A C 11
ATOM 10836 O O . ARG A 1 65 ? -10.305 15.982 -14.642 1.00 37.68 65 ARG A O 11
ATOM 10858 N N . GLY A 1 1 ? 25.602 -18.589 6.707 1.00 13.00 1 GLY A N 12
ATOM 10859 C CA . GLY A 1 1 ? 25.217 -17.169 6.939 1.00 45.03 1 GLY A CA 12
ATOM 10860 C C . GLY A 1 1 ? 23.787 -17.028 7.421 1.00 41.03 1 GLY A C 12
ATOM 10861 O O . GLY A 1 1 ? 23.203 -17.979 7.941 1.00 70.10 1 GLY A O 12
ATOM 10867 N N . SER A 1 2 ? 23.221 -15.838 7.250 1.00 61.55 2 SER A N 12
ATOM 10868 C CA . SER A 1 2 ? 21.851 -15.574 7.672 1.00 62.34 2 SER A CA 12
ATOM 10869 C C . SER A 1 2 ? 21.062 -14.889 6.561 1.00 72.15 2 SER A C 12
ATOM 10870 O O . SER A 1 2 ? 21.258 -13.706 6.286 1.00 23.13 2 SER A O 12
ATOM 10878 N N . GLY A 1 3 ? 20.170 -15.642 5.925 1.00 5.02 3 GLY A N 12
ATOM 10879 C CA . GLY A 1 3 ? 19.365 -15.090 4.851 1.00 31.33 3 GLY A CA 12
ATOM 10880 C C . GLY A 1 3 ? 18.063 -14.493 5.350 1.00 14.51 3 GLY A C 12
ATOM 10881 O O . GLY A 1 3 ? 17.241 -15.189 5.946 1.00 12.24 3 GLY A O 12
ATOM 10885 N N . MET A 1 4 ? 17.874 -13.201 5.105 1.00 51.55 4 MET A N 12
ATOM 10886 C CA . MET A 1 4 ? 16.664 -12.511 5.533 1.00 51.14 4 MET A CA 12
ATOM 10887 C C . MET A 1 4 ? 16.114 -11.632 4.415 1.00 52.23 4 MET A C 12
ATOM 10888 O O . MET A 1 4 ? 16.716 -10.621 4.051 1.00 50.10 4 MET A O 12
ATOM 10902 N N . LYS A 1 5 ? 14.965 -12.024 3.872 1.00 31.03 5 LYS A N 12
ATOM 10903 C CA . LYS A 1 5 ? 14.334 -11.272 2.793 1.00 2.22 5 LYS A CA 12
ATOM 10904 C C . LYS A 1 5 ? 13.069 -10.574 3.284 1.00 51.41 5 LYS A C 12
ATOM 10905 O O . LYS A 1 5 ? 12.168 -11.213 3.830 1.00 72.14 5 LYS A O 12
ATOM 10924 N N . GLU A 1 6 ? 13.010 -9.262 3.089 1.00 3.51 6 GLU A N 12
ATOM 10925 C CA . GLU A 1 6 ? 11.855 -8.478 3.512 1.00 50.31 6 GLU A CA 12
ATOM 10926 C C . GLU A 1 6 ? 10.802 -8.422 2.411 1.00 74.12 6 GLU A C 12
ATOM 10927 O O . GLU A 1 6 ? 11.055 -7.907 1.321 1.00 31.42 6 GLU A O 12
ATOM 10939 N N . PHE A 1 7 ? 9.620 -8.954 2.702 1.00 12.34 7 PHE A N 12
ATOM 10940 C CA . PHE A 1 7 ? 8.527 -8.965 1.734 1.00 72.33 7 PHE A CA 12
ATOM 10941 C C . PHE A 1 7 ? 7.214 -8.547 2.391 1.00 64.42 7 PHE A C 12
ATOM 10942 O O . PHE A 1 7 ? 7.117 -8.478 3.616 1.00 12.34 7 PHE A O 12
ATOM 10959 N N . PRO A 1 8 ? 6.182 -8.261 1.578 1.00 43.45 8 PRO A N 12
ATOM 10960 C CA . PRO A 1 8 ? 4.872 -7.848 2.069 1.00 73.54 8 PRO A CA 12
ATOM 10961 C C . PRO A 1 8 ? 3.950 -9.034 2.308 1.00 53.23 8 PRO A C 12
ATOM 10962 O O . PRO A 1 8 ? 4.389 -10.185 2.301 1.00 60.40 8 PRO A O 12
ATOM 10973 N N . CYS A 1 9 ? 2.669 -8.751 2.504 1.00 73.50 9 CYS A N 12
ATOM 10974 C CA . CYS A 1 9 ? 1.688 -9.801 2.727 1.00 71.31 9 CYS A CA 12
ATOM 10975 C C . CYS A 1 9 ? 0.864 -10.032 1.466 1.00 50.22 9 CYS A C 12
ATOM 10976 O O . CYS A 1 9 ? 0.540 -11.170 1.129 1.00 63.45 9 CYS A O 12
ATOM 10983 N N . TRP A 1 10 ? 0.536 -8.945 0.767 1.00 35.33 10 TRP A N 12
ATOM 10984 C CA . TRP A 1 10 ? -0.246 -9.032 -0.462 1.00 21.04 10 TRP A CA 12
ATOM 10985 C C . TRP A 1 10 ? 0.452 -9.897 -1.506 1.00 44.23 10 TRP A C 12
ATOM 10986 O O . TRP A 1 10 ? -0.176 -10.362 -2.457 1.00 71.43 10 TRP A O 12
ATOM 11007 N N . LEU A 1 11 ? 1.752 -10.114 -1.325 1.00 50.21 11 LEU A N 12
ATOM 11008 C CA . LEU A 1 11 ? 2.522 -10.927 -2.256 1.00 53.45 11 LEU A CA 12
ATOM 11009 C C . LEU A 1 11 ? 2.363 -12.420 -1.959 1.00 25.11 11 LEU A C 12
ATOM 11010 O O . LEU A 1 11 ? 3.021 -13.256 -2.578 1.00 5.44 11 LEU A O 12
ATOM 11026 N N . VAL A 1 12 ? 1.482 -12.748 -1.014 1.00 72.05 12 VAL A N 12
ATOM 11027 C CA . VAL A 1 12 ? 1.234 -14.135 -0.642 1.00 61.41 12 VAL A CA 12
ATOM 11028 C C . VAL A 1 12 ? -0.099 -14.268 0.088 1.00 70.23 12 VAL A C 12
ATOM 11029 O O . VAL A 1 12 ? -0.256 -15.113 0.970 1.00 21.03 12 VAL A O 12
ATOM 11042 N N . GLU A 1 13 ? -1.056 -13.421 -0.281 1.00 30.51 13 GLU A N 12
ATOM 11043 C CA . GLU A 1 13 ? -2.376 -13.435 0.343 1.00 62.23 13 GLU A CA 12
ATOM 11044 C C . GLU A 1 13 ? -3.387 -12.653 -0.493 1.00 71.05 13 GLU A C 12
ATOM 11045 O O . GLU A 1 13 ? -3.071 -12.170 -1.580 1.00 13.44 13 GLU A O 12
ATOM 11057 N N . GLU A 1 14 ? -4.603 -12.524 0.033 1.00 64.30 14 GLU A N 12
ATOM 11058 C CA . GLU A 1 14 ? -5.662 -11.789 -0.651 1.00 13.44 14 GLU A CA 12
ATOM 11059 C C . GLU A 1 14 ? -5.770 -10.368 -0.101 1.00 41.45 14 GLU A C 12
ATOM 11060 O O . GLU A 1 14 ? -6.358 -10.143 0.957 1.00 52.02 14 GLU A O 12
ATOM 11072 N N . PHE A 1 15 ? -5.188 -9.411 -0.813 1.00 62.02 15 PHE A N 12
ATOM 11073 C CA . PHE A 1 15 ? -5.216 -8.021 -0.375 1.00 62.31 15 PHE A CA 12
ATOM 11074 C C . PHE A 1 15 ? -6.383 -7.264 -1.002 1.00 64.22 15 PHE A C 12
ATOM 11075 O O . PHE A 1 15 ? -6.690 -7.435 -2.182 1.00 62.13 15 PHE A O 12
ATOM 11092 N N . VAL A 1 16 ? -7.024 -6.422 -0.199 1.00 2.41 16 VAL A N 12
ATOM 11093 C CA . VAL A 1 16 ? -8.154 -5.629 -0.663 1.00 31.43 16 VAL A CA 12
ATOM 11094 C C . VAL A 1 16 ? -7.927 -4.148 -0.390 1.00 22.11 16 VAL A C 12
ATOM 11095 O O . VAL A 1 16 ? -7.668 -3.749 0.746 1.00 75.14 16 VAL A O 12
ATOM 11108 N N . VAL A 1 17 ? -8.022 -3.333 -1.436 1.00 45.11 17 VAL A N 12
ATOM 11109 C CA . VAL A 1 17 ? -7.822 -1.897 -1.300 1.00 30.33 17 VAL A CA 12
ATOM 11110 C C . VAL A 1 17 ? -8.880 -1.277 -0.395 1.00 63.52 17 VAL A C 12
ATOM 11111 O O . VAL A 1 17 ? -9.962 -0.905 -0.853 1.00 3.11 17 VAL A O 12
ATOM 11124 N N . ALA A 1 18 ? -8.558 -1.159 0.888 1.00 24.25 18 ALA A N 12
ATOM 11125 C CA . ALA A 1 18 ? -9.478 -0.573 1.854 1.00 24.50 18 ALA A CA 12
ATOM 11126 C C . ALA A 1 18 ? -9.400 0.949 1.809 1.00 10.51 18 ALA A C 12
ATOM 11127 O O . ALA A 1 18 ? -10.371 1.643 2.109 1.00 72.45 18 ALA A O 12
ATOM 11134 N N . GLU A 1 19 ? -8.233 1.456 1.426 1.00 44.14 19 GLU A N 12
ATOM 11135 C CA . GLU A 1 19 ? -8.012 2.892 1.328 1.00 31.20 19 GLU A CA 12
ATOM 11136 C C . GLU A 1 19 ? -7.276 3.228 0.037 1.00 13.33 19 GLU A C 12
ATOM 11137 O O . GLU A 1 19 ? -6.135 2.813 -0.162 1.00 51.44 19 GLU A O 12
ATOM 11149 N N . GLU A 1 20 ? -7.932 3.982 -0.841 1.00 40.43 20 GLU A N 12
ATOM 11150 C CA . GLU A 1 20 ? -7.331 4.368 -2.115 1.00 21.44 20 GLU A CA 12
ATOM 11151 C C . GLU A 1 20 ? -5.925 4.918 -1.903 1.00 4.42 20 GLU A C 12
ATOM 11152 O O . GLU A 1 20 ? -5.563 5.302 -0.791 1.00 22.04 20 GLU A O 12
ATOM 11164 N N . CYS A 1 21 ? -5.131 4.941 -2.967 1.00 30.53 21 CYS A N 12
ATOM 11165 C CA . CYS A 1 21 ? -3.763 5.432 -2.872 1.00 64.42 21 CYS A CA 12
ATOM 11166 C C . CYS A 1 21 ? -3.700 6.938 -3.089 1.00 40.01 21 CYS A C 12
ATOM 11167 O O . CYS A 1 21 ? -4.437 7.493 -3.905 1.00 62.45 21 CYS A O 12
ATOM 11174 N N . SER A 1 22 ? -2.815 7.594 -2.345 1.00 65.32 22 SER A N 12
ATOM 11175 C CA . SER A 1 22 ? -2.652 9.040 -2.444 1.00 10.12 22 SER A CA 12
ATOM 11176 C C . SER A 1 22 ? -1.178 9.427 -2.506 1.00 65.14 22 SER A C 12
ATOM 11177 O O . SER A 1 22 ? -0.301 8.623 -2.192 1.00 32.50 22 SER A O 12
ATOM 11185 N N . PRO A 1 23 ? -0.887 10.675 -2.915 1.00 12.03 23 PRO A N 12
ATOM 11186 C CA . PRO A 1 23 ? 0.485 11.179 -3.027 1.00 21.13 23 PRO A CA 12
ATOM 11187 C C . PRO A 1 23 ? 1.343 10.834 -1.814 1.00 45.21 23 PRO A C 12
ATOM 11188 O O . PRO A 1 23 ? 0.827 10.516 -0.742 1.00 51.53 23 PRO A O 12
ATOM 11199 N N . CYS A 1 24 ? 2.658 10.898 -1.996 1.00 64.21 24 CYS A N 12
ATOM 11200 C CA . CYS A 1 24 ? 3.600 10.594 -0.927 1.00 41.12 24 CYS A CA 12
ATOM 11201 C C . CYS A 1 24 ? 4.366 11.845 -0.508 1.00 42.30 24 CYS A C 12
ATOM 11202 O O . CYS A 1 24 ? 5.080 12.446 -1.311 1.00 75.22 24 CYS A O 12
ATOM 11209 N N . SER A 1 25 ? 4.214 12.231 0.755 1.00 62.44 25 SER A N 12
ATOM 11210 C CA . SER A 1 25 ? 4.890 13.412 1.282 1.00 2.22 25 SER A CA 12
ATOM 11211 C C . SER A 1 25 ? 6.401 13.300 1.105 1.00 70.25 25 SER A C 12
ATOM 11212 O O . SER A 1 25 ? 6.897 12.350 0.501 1.00 14.45 25 SER A O 12
ATOM 11220 N N . ASN A 1 26 ? 7.128 14.279 1.637 1.00 2.45 26 ASN A N 12
ATOM 11221 C CA . ASN A 1 26 ? 8.583 14.290 1.538 1.00 61.34 26 ASN A CA 12
ATOM 11222 C C . ASN A 1 26 ? 9.184 13.052 2.193 1.00 52.52 26 ASN A C 12
ATOM 11223 O O . ASN A 1 26 ? 10.215 12.542 1.753 1.00 3.14 26 ASN A O 12
ATOM 11234 N N . PHE A 1 27 ? 8.534 12.572 3.250 1.00 41.14 27 PHE A N 12
ATOM 11235 C CA . PHE A 1 27 ? 9.005 11.394 3.966 1.00 41.32 27 PHE A CA 12
ATOM 11236 C C . PHE A 1 27 ? 8.402 10.122 3.380 1.00 71.23 27 PHE A C 12
ATOM 11237 O O . PHE A 1 27 ? 9.034 9.066 3.378 1.00 42.14 27 PHE A O 12
ATOM 11254 N N . ARG A 1 28 ? 7.174 10.231 2.881 1.00 22.22 28 ARG A N 12
ATOM 11255 C CA . ARG A 1 28 ? 6.484 9.090 2.291 1.00 53.32 28 ARG A CA 12
ATOM 11256 C C . ARG A 1 28 ? 7.135 8.681 0.973 1.00 23.30 28 ARG A C 12
ATOM 11257 O O . ARG A 1 28 ? 7.347 7.497 0.715 1.00 30.43 28 ARG A O 12
ATOM 11278 N N . ALA A 1 29 ? 7.449 9.670 0.143 1.00 64.15 29 ALA A N 12
ATOM 11279 C CA . ALA A 1 29 ? 8.073 9.415 -1.149 1.00 43.54 29 ALA A CA 12
ATOM 11280 C C . ALA A 1 29 ? 9.409 8.696 -0.985 1.00 41.43 29 ALA A C 12
ATOM 11281 O O . ALA A 1 29 ? 9.823 7.931 -1.855 1.00 0.32 29 ALA A O 12
ATOM 11288 N N . LYS A 1 30 ? 10.081 8.952 0.133 1.00 63.32 30 LYS A N 12
ATOM 11289 C CA . LYS A 1 30 ? 11.372 8.331 0.407 1.00 21.21 30 LYS A CA 12
ATOM 11290 C C . LYS A 1 30 ? 11.196 7.001 1.134 1.00 71.31 30 LYS A C 12
ATOM 11291 O O . LYS A 1 30 ? 11.662 5.963 0.667 1.00 20.25 30 LYS A O 12
ATOM 11310 N N . THR A 1 31 ? 10.522 7.042 2.277 1.00 61.53 31 THR A N 12
ATOM 11311 C CA . THR A 1 31 ? 10.287 5.841 3.070 1.00 13.24 31 THR A CA 12
ATOM 11312 C C . THR A 1 31 ? 9.511 4.799 2.269 1.00 42.45 31 THR A C 12
ATOM 11313 O O . THR A 1 31 ? 9.987 3.684 2.057 1.00 34.10 31 THR A O 12
ATOM 11324 N N . THR A 1 32 ? 8.313 5.169 1.828 1.00 45.15 32 THR A N 12
ATOM 11325 C CA . THR A 1 32 ? 7.471 4.266 1.053 1.00 43.11 32 THR A CA 12
ATOM 11326 C C . THR A 1 32 ? 7.978 4.142 -0.384 1.00 2.54 32 THR A C 12
ATOM 11327 O O . THR A 1 32 ? 7.921 5.102 -1.152 1.00 63.31 32 THR A O 12
ATOM 11338 N N . PRO A 1 33 ? 8.481 2.953 -0.771 1.00 11.43 33 PRO A N 12
ATOM 11339 C CA . PRO A 1 33 ? 8.993 2.718 -2.125 1.00 45.13 33 PRO A CA 12
ATOM 11340 C C . PRO A 1 33 ? 7.882 2.622 -3.167 1.00 31.43 33 PRO A C 12
ATOM 11341 O O . PRO A 1 33 ? 8.153 2.505 -4.362 1.00 12.40 33 PRO A O 12
ATO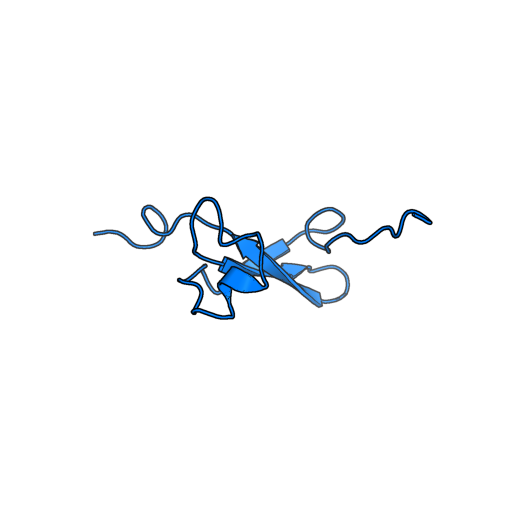M 11352 N N . GLU A 1 34 ? 6.632 2.672 -2.712 1.00 11.32 34 GLU A N 12
ATOM 11353 C CA . GLU A 1 34 ? 5.489 2.592 -3.613 1.00 53.25 34 GLU A CA 12
ATOM 11354 C C . GLU A 1 34 ? 5.067 3.982 -4.086 1.00 10.23 34 GLU A C 12
ATOM 11355 O O . GLU A 1 34 ? 3.878 4.282 -4.191 1.00 54.24 34 GLU A O 12
ATOM 11367 N N . CYS A 1 35 ? 6.054 4.829 -4.368 1.00 34.03 35 CYS A N 12
ATOM 11368 C CA . CYS A 1 35 ? 5.793 6.187 -4.828 1.00 51.31 35 CYS A CA 12
ATOM 11369 C C . CYS A 1 35 ? 6.667 6.538 -6.033 1.00 2.43 35 CYS A C 12
ATOM 11370 O O . CYS A 1 35 ? 6.737 7.696 -6.441 1.00 20.32 35 CYS A O 12
ATOM 11377 N N . GLY A 1 36 ? 7.338 5.533 -6.592 1.00 63.22 36 GLY A N 12
ATOM 11378 C CA . GLY A 1 36 ? 8.203 5.762 -7.735 1.00 52.33 36 GLY A CA 12
ATOM 11379 C C . GLY A 1 36 ? 7.474 5.683 -9.067 1.00 55.01 36 GLY A C 12
ATOM 11380 O O . GLY A 1 36 ? 7.692 6.523 -9.940 1.00 64.32 36 GLY A O 12
ATOM 11384 N N . PRO A 1 37 ? 6.605 4.676 -9.263 1.00 73.14 37 PRO A N 12
ATOM 11385 C CA . PRO A 1 37 ? 5.868 4.508 -10.515 1.00 23.15 37 PRO A CA 12
ATOM 11386 C C . PRO A 1 37 ? 4.622 5.386 -10.594 1.00 63.30 37 PRO A C 12
ATOM 11387 O O . PRO A 1 37 ? 4.393 6.064 -11.596 1.00 0.41 37 PRO A O 12
ATOM 11398 N N . THR A 1 38 ? 3.815 5.367 -9.539 1.00 72.51 38 THR A N 12
ATOM 11399 C CA . THR A 1 38 ? 2.590 6.160 -9.501 1.00 5.33 38 THR A CA 12
ATOM 11400 C C . THR A 1 38 ? 2.731 7.348 -8.558 1.00 31.43 38 THR A C 12
ATOM 11401 O O . THR A 1 38 ? 2.143 8.405 -8.786 1.00 73.30 38 THR A O 12
ATOM 11412 N N . GLY A 1 39 ? 3.489 7.158 -7.485 1.00 33.13 39 GLY A N 12
ATOM 11413 C CA . GLY A 1 39 ? 3.661 8.216 -6.509 1.00 62.14 39 GLY A CA 12
ATOM 11414 C C . GLY A 1 39 ? 2.504 8.260 -5.525 1.00 14.14 39 GLY A C 12
ATOM 11415 O O . GLY A 1 39 ? 2.503 9.058 -4.587 1.00 32.31 39 GLY A O 12
ATOM 11419 N N . TYR A 1 40 ? 1.520 7.390 -5.746 1.00 12.43 40 TYR A N 12
ATOM 11420 C CA . TYR A 1 40 ? 0.346 7.306 -4.891 1.00 72.12 40 TYR A CA 12
ATOM 11421 C C . TYR A 1 40 ? 0.326 5.961 -4.170 1.00 52.23 40 TYR A C 12
ATOM 11422 O O . TYR A 1 40 ? 0.432 4.912 -4.806 1.00 63.24 40 TYR A O 12
ATOM 11440 N N . VAL A 1 41 ? 0.203 5.987 -2.846 1.00 42.43 41 VAL A N 12
ATOM 11441 C CA . VAL A 1 41 ? 0.186 4.751 -2.069 1.00 62.13 41 VAL A CA 12
ATOM 11442 C C . VAL A 1 41 ? -1.144 4.542 -1.349 1.00 74.32 41 VAL A C 12
ATOM 11443 O O . VAL A 1 41 ? -1.653 5.442 -0.681 1.00 3.13 41 VAL A O 12
ATOM 11456 N N . GLU A 1 42 ? -1.693 3.338 -1.495 1.00 61.52 42 GLU A N 12
ATOM 11457 C CA . GLU A 1 42 ? -2.965 2.975 -0.871 1.00 3.23 42 GLU A CA 12
ATOM 11458 C C . GLU A 1 42 ? -2.745 2.101 0.358 1.00 23.24 42 GLU A C 12
ATOM 11459 O O . GLU A 1 42 ? -1.617 1.725 0.676 1.00 50.54 42 GLU A O 12
ATOM 11471 N N . LYS A 1 43 ? -3.839 1.771 1.042 1.00 11.22 43 LYS A N 12
ATOM 11472 C CA . LYS A 1 43 ? -3.777 0.931 2.233 1.00 62.41 43 LYS A CA 12
ATOM 11473 C C . LYS A 1 43 ? -4.533 -0.374 2.008 1.00 53.12 43 LYS A C 12
ATOM 11474 O O . LYS A 1 43 ? -5.747 -0.444 2.202 1.00 1.11 43 LYS A O 12
ATOM 11493 N N . ILE A 1 44 ? -3.806 -1.405 1.592 1.00 32.43 44 ILE A N 12
ATOM 11494 C CA . ILE A 1 44 ? -4.404 -2.710 1.332 1.00 61.52 44 ILE A CA 12
ATOM 11495 C C . ILE A 1 44 ? -4.373 -3.591 2.578 1.00 63.40 44 ILE A C 12
ATOM 11496 O O . ILE A 1 44 ? -3.369 -3.643 3.288 1.00 33.33 44 ILE A O 12
ATOM 11512 N N . THR A 1 45 ? -5.478 -4.283 2.835 1.00 55.41 45 THR A N 12
ATOM 11513 C CA . THR A 1 45 ? -5.578 -5.167 3.991 1.00 51.25 45 THR A CA 12
ATOM 11514 C C . THR A 1 45 ? -5.363 -6.619 3.576 1.00 40.22 45 THR A C 12
ATOM 11515 O O . THR A 1 45 ? -5.964 -7.091 2.612 1.00 1.12 45 THR A O 12
ATOM 11526 N N . CYS A 1 46 ? -4.497 -7.320 4.301 1.00 64.32 46 CYS A N 12
ATOM 11527 C CA . CYS A 1 46 ? -4.202 -8.714 3.991 1.00 13.53 46 CYS A CA 12
ATOM 11528 C C . CYS A 1 46 ? -4.938 -9.663 4.924 1.00 55.44 46 CYS A C 12
ATOM 11529 O O . CYS A 1 46 ? -4.765 -9.609 6.140 1.00 70.35 46 CYS A O 12
ATOM 11536 N N . SER A 1 47 ? -5.741 -10.551 4.347 1.00 45.25 47 SER A N 12
ATOM 11537 C CA . SER A 1 47 ? -6.475 -11.527 5.138 1.00 42.35 47 SER A CA 12
ATOM 11538 C C . SER A 1 47 ? -5.498 -12.427 5.888 1.00 14.03 47 SER A C 12
ATOM 11539 O O . SER A 1 47 ? -5.848 -13.045 6.894 1.00 21.44 47 SER A O 12
ATOM 11547 N N . SER A 1 48 ? -4.263 -12.487 5.390 1.00 3.45 48 SER A N 12
ATOM 11548 C CA . SER A 1 48 ? -3.226 -13.297 6.006 1.00 4.33 48 SER A CA 12
ATOM 11549 C C . SER A 1 48 ? -2.554 -12.535 7.141 1.00 11.24 48 SER A C 12
ATOM 11550 O O . SER A 1 48 ? -1.712 -11.667 6.912 1.00 45.14 48 SER A O 12
ATOM 11558 N N . SER A 1 49 ? -2.945 -12.869 8.363 1.00 21.11 49 SER A N 12
ATOM 11559 C CA . SER A 1 49 ? -2.404 -12.236 9.565 1.00 51.02 49 SER A CA 12
ATOM 11560 C C . SER A 1 49 ? -2.950 -10.822 9.745 1.00 25.33 49 SER A C 12
ATOM 11561 O O . SER A 1 49 ? -2.445 -10.060 10.570 1.00 51.41 49 SER A O 12
ATOM 11569 N N . LYS A 1 50 ? -3.978 -10.472 8.971 1.00 72.14 50 LYS A N 12
ATOM 11570 C CA . LYS A 1 50 ? -4.579 -9.142 9.053 1.00 20.52 50 LYS A CA 12
ATOM 11571 C C . LYS A 1 50 ? -3.495 -8.072 9.110 1.00 2.24 50 LYS A C 12
ATOM 11572 O O . LYS A 1 50 ? -3.230 -7.496 10.165 1.00 33.43 50 LYS A O 12
ATOM 11591 N N . ARG A 1 51 ? -2.858 -7.825 7.972 1.00 1.11 51 ARG A N 12
ATOM 11592 C CA . ARG A 1 51 ? -1.789 -6.842 7.898 1.00 14.13 51 ARG A CA 12
ATOM 11593 C C . ARG A 1 51 ? -2.055 -5.810 6.809 1.00 53.14 51 ARG A C 12
ATOM 11594 O O . ARG A 1 51 ? -2.249 -6.155 5.643 1.00 22.30 51 ARG A O 12
ATOM 11615 N N . ASN A 1 52 ? -2.054 -4.540 7.199 1.00 34.42 52 ASN A N 12
ATOM 11616 C CA . ASN A 1 52 ? -2.284 -3.451 6.261 1.00 23.12 52 ASN A CA 12
ATOM 11617 C C . ASN A 1 52 ? -0.958 -2.918 5.730 1.00 31.12 52 ASN A C 12
ATOM 11618 O O . ASN A 1 52 ? -0.208 -2.262 6.452 1.00 2.31 52 ASN A O 12
ATOM 11629 N N . GLU A 1 53 ? -0.673 -3.212 4.468 1.00 41.33 53 GLU A N 12
ATOM 11630 C CA . GLU A 1 53 ? 0.567 -2.769 3.844 1.00 4.05 53 GLU A CA 12
ATOM 11631 C C . GLU A 1 53 ? 0.337 -1.528 2.991 1.00 61.35 53 GLU A C 12
ATOM 11632 O O . GLU A 1 53 ? -0.800 -1.181 2.671 1.00 75.32 53 GLU A O 12
ATOM 11644 N N . PHE A 1 54 ? 1.428 -0.866 2.621 1.00 62.12 54 PHE A N 12
ATOM 11645 C CA . PHE A 1 54 ? 1.351 0.335 1.802 1.00 52.31 54 PHE A CA 12
ATOM 11646 C C . PHE A 1 54 ? 1.672 0.014 0.347 1.00 20.21 54 PHE A C 12
ATOM 11647 O O . PHE A 1 54 ? 2.838 -0.049 -0.044 1.00 71.11 54 PHE A O 12
ATOM 11664 N N . LYS A 1 55 ? 0.630 -0.190 -0.449 1.00 44.01 55 LYS A N 12
ATOM 11665 C CA . LYS A 1 55 ? 0.794 -0.506 -1.863 1.00 73.11 55 LYS A CA 12
ATOM 11666 C C . LYS A 1 55 ? 0.650 0.749 -2.716 1.00 63.12 55 LYS A C 12
ATOM 11667 O O . LYS A 1 55 ? 0.376 1.830 -2.198 1.00 60.32 55 LYS A O 12
ATOM 11686 N N . SER A 1 56 ? 0.835 0.602 -4.024 1.00 61.14 56 SER A N 12
ATOM 11687 C CA . SER A 1 56 ? 0.719 1.728 -4.944 1.00 14.20 56 SER A CA 12
ATOM 11688 C C . SER A 1 56 ? -0.376 1.468 -5.974 1.00 33.41 56 SER A C 12
ATOM 11689 O O . SER A 1 56 ? -0.452 0.379 -6.545 1.00 61.31 56 SER A O 12
ATOM 11697 N N . CYS A 1 57 ? -1.223 2.466 -6.213 1.00 64.24 57 CYS A N 12
ATOM 11698 C CA . CYS A 1 57 ? -2.305 2.314 -7.181 1.00 63.31 57 CYS A CA 12
ATOM 11699 C C . CYS A 1 57 ? -2.351 3.498 -8.137 1.00 53.51 57 CYS A C 12
ATOM 11700 O O . CYS A 1 57 ? -1.603 4.463 -7.984 1.00 2.13 57 CYS A O 12
ATOM 11707 N N . ARG A 1 58 ? -3.231 3.417 -9.123 1.00 31.41 58 ARG A N 12
ATOM 11708 C CA . ARG A 1 58 ? -3.373 4.482 -10.103 1.00 62.35 58 ARG A CA 12
ATOM 11709 C C . ARG A 1 58 ? -4.455 5.466 -9.674 1.00 33.04 58 ARG A C 12
ATOM 11710 O O . ARG A 1 58 ? -5.605 5.085 -9.460 1.00 54.43 58 ARG A O 12
ATOM 11731 N N . SER A 1 59 ? -4.078 6.734 -9.548 1.00 52.53 59 SER A N 12
ATOM 11732 C CA . SER A 1 59 ? -5.016 7.772 -9.139 1.00 74.44 59 SER A CA 12
ATOM 11733 C C . SER A 1 59 ? -5.726 8.373 -10.349 1.00 41.43 59 SER A C 12
ATOM 11734 O O . SER A 1 59 ? -6.866 8.827 -10.250 1.00 4.30 59 SER A O 12
ATOM 11742 N N . ALA A 1 60 ? -5.044 8.373 -11.489 1.00 3.34 60 ALA A N 12
ATOM 11743 C CA . ALA A 1 60 ? -5.606 8.919 -12.719 1.00 12.12 60 ALA A CA 12
ATOM 11744 C C . ALA A 1 60 ? -6.862 8.160 -13.145 1.00 72.42 60 ALA A C 12
ATOM 11745 O O . ALA A 1 60 ? -7.655 8.659 -13.942 1.00 55.10 60 ALA A O 12
ATOM 11752 N N . LEU A 1 61 ? -7.038 6.954 -12.610 1.00 70.34 61 LEU A N 12
ATOM 11753 C CA . LEU A 1 61 ? -8.197 6.136 -12.942 1.00 65.13 61 LEU A CA 12
ATOM 11754 C C . LEU A 1 61 ? -9.130 6.008 -11.743 1.00 65.11 61 LEU A C 12
ATOM 11755 O O . LEU A 1 61 ? -10.344 5.875 -11.899 1.00 12.32 61 LEU A O 12
ATOM 11771 N N . MET A 1 62 ? -8.556 6.051 -10.545 1.00 5.12 62 MET A N 12
ATOM 11772 C CA . MET A 1 62 ? -9.338 5.940 -9.321 1.00 74.32 62 MET A CA 12
ATOM 11773 C C . MET A 1 62 ? -10.286 7.126 -9.175 1.00 42.24 62 MET A C 12
ATOM 11774 O O . MET A 1 62 ? -11.463 6.957 -8.856 1.00 43.24 62 MET A O 12
ATOM 11788 N N . GLU A 1 63 ? -9.765 8.324 -9.413 1.00 3.04 63 GLU A N 12
ATOM 11789 C CA . GLU A 1 63 ? -10.564 9.540 -9.310 1.00 74.33 63 GLU A CA 12
ATOM 11790 C C . GLU A 1 63 ? -9.979 10.648 -10.182 1.00 21.00 63 GLU A C 12
ATOM 11791 O O . GLU A 1 63 ? -9.140 11.428 -9.730 1.00 12.42 63 GLU A O 12
ATOM 11803 N N . GLN A 1 64 ? -10.425 10.707 -11.431 1.00 63.01 64 GLN A N 12
ATOM 11804 C CA . GLN A 1 64 ? -9.945 11.717 -12.366 1.00 12.32 64 GLN A CA 12
ATOM 11805 C C . GLN A 1 64 ? -11.058 12.156 -13.312 1.00 51.11 64 GLN A C 12
ATOM 11806 O O . GLN A 1 64 ? -11.517 11.378 -14.150 1.00 44.52 64 GLN A O 12
ATOM 11820 N N . ARG A 1 65 ? -11.488 13.405 -13.174 1.00 1.31 65 ARG A N 12
ATOM 11821 C CA . ARG A 1 65 ? -12.547 13.948 -14.016 1.00 12.02 65 ARG A CA 12
ATOM 11822 C C . ARG A 1 65 ? -11.968 14.812 -15.132 1.00 24.24 65 ARG A C 12
ATOM 11823 O O . ARG A 1 65 ? -10.732 14.997 -15.154 1.00 37.68 65 ARG A O 12
ATOM 11845 N N . GLY A 1 1 ? 18.044 -9.155 -1.888 1.00 13.00 1 GLY A N 13
ATOM 11846 C CA . GLY A 1 1 ? 18.687 -9.984 -2.944 1.00 45.03 1 GLY A CA 13
ATOM 11847 C C . GLY A 1 1 ? 19.738 -10.924 -2.383 1.00 41.03 1 GLY A C 13
ATOM 11848 O O . GLY A 1 1 ? 19.692 -12.130 -2.624 1.00 70.10 1 GLY A O 13
ATOM 11854 N N . SER A 1 2 ? 20.685 -10.370 -1.634 1.00 61.55 2 SER A N 13
ATOM 11855 C CA . SER A 1 2 ? 21.751 -11.167 -1.038 1.00 62.34 2 SER A CA 13
ATOM 11856 C C . SER A 1 2 ? 21.546 -11.310 0.467 1.00 72.15 2 SER A C 13
ATOM 11857 O O . SER A 1 2 ? 21.287 -12.404 0.967 1.00 23.13 2 SER A O 13
ATOM 11865 N N . GLY A 1 3 ? 21.667 -10.197 1.184 1.00 5.02 3 GLY A N 13
ATOM 11866 C CA . GLY A 1 3 ? 21.492 -10.222 2.625 1.00 31.33 3 GLY A CA 13
ATOM 11867 C C . GLY A 1 3 ? 20.054 -10.477 3.030 1.00 14.51 3 GLY A C 13
ATOM 11868 O O . GLY A 1 3 ? 19.405 -11.382 2.507 1.00 12.24 3 GLY A O 13
ATOM 11872 N N . MET A 1 4 ? 19.553 -9.675 3.965 1.00 51.55 4 MET A N 13
ATOM 11873 C CA . MET A 1 4 ? 18.182 -9.817 4.441 1.00 51.14 4 MET A CA 13
ATOM 11874 C C . MET A 1 4 ? 17.189 -9.636 3.298 1.00 52.23 4 MET A C 13
ATOM 11875 O O . MET A 1 4 ? 17.434 -8.873 2.364 1.00 50.10 4 MET A O 13
ATOM 11889 N N . LYS A 1 5 ? 16.066 -10.343 3.379 1.00 31.03 5 LYS A N 13
ATOM 11890 C CA . LYS A 1 5 ? 15.035 -10.259 2.352 1.00 2.22 5 LYS A CA 13
ATOM 11891 C C . LYS A 1 5 ? 13.654 -10.085 2.977 1.00 51.41 5 LYS A C 13
ATOM 11892 O O . LYS A 1 5 ? 13.043 -11.051 3.435 1.00 72.14 5 LYS A O 13
ATOM 11911 N N . GLU A 1 6 ? 13.169 -8.848 2.992 1.00 3.51 6 GLU A N 13
ATOM 11912 C CA . GLU A 1 6 ? 11.860 -8.548 3.561 1.00 50.31 6 GLU A CA 13
ATOM 11913 C C . GLU A 1 6 ? 10.804 -8.445 2.466 1.00 74.12 6 GLU A C 13
ATOM 11914 O O . GLU A 1 6 ? 11.058 -7.897 1.393 1.00 31.42 6 GLU A O 13
ATOM 11926 N N . PHE A 1 7 ? 9.616 -8.975 2.744 1.00 12.34 7 PHE A N 13
ATOM 11927 C CA . PHE A 1 7 ? 8.520 -8.943 1.781 1.00 72.33 7 PHE A CA 13
ATOM 11928 C C . PHE A 1 7 ? 7.213 -8.533 2.455 1.00 64.42 7 PHE A C 13
ATOM 11929 O O . PHE A 1 7 ? 7.112 -8.522 3.682 1.00 12.34 7 PHE A O 13
ATOM 11946 N N . PRO A 1 8 ? 6.190 -8.191 1.654 1.00 43.45 8 PRO A N 13
ATOM 11947 C CA . PRO A 1 8 ? 4.885 -7.780 2.164 1.00 73.54 8 PRO A CA 13
ATOM 11948 C C . PRO A 1 8 ? 3.970 -8.970 2.429 1.00 53.23 8 PRO A C 13
ATOM 11949 O O . PRO A 1 8 ? 4.419 -10.116 2.446 1.00 60.40 8 PRO A O 13
ATOM 11960 N N . CYS A 1 9 ? 2.685 -8.695 2.625 1.00 73.50 9 CYS A N 13
ATOM 11961 C CA . CYS A 1 9 ? 1.715 -9.752 2.877 1.00 71.31 9 CYS A CA 13
ATOM 11962 C C . CYS A 1 9 ? 0.868 -10.015 1.637 1.00 50.22 9 CYS A C 13
ATOM 11963 O O . CYS A 1 9 ? 0.383 -11.126 1.432 1.00 63.45 9 CYS A O 13
ATOM 11970 N N . TRP A 1 10 ? 0.687 -8.985 0.815 1.00 35.33 10 TRP A N 13
ATOM 11971 C CA . TRP A 1 10 ? -0.107 -9.109 -0.398 1.00 21.04 10 TRP A CA 13
ATOM 11972 C C . TRP A 1 10 ? 0.595 -9.982 -1.431 1.00 44.23 10 TRP A C 13
ATOM 11973 O O . TRP A 1 10 ? -0.048 -10.566 -2.303 1.00 71.43 10 TRP A O 13
ATOM 11994 N N . LEU A 1 11 ? 1.915 -10.071 -1.326 1.00 50.21 11 LEU A N 13
ATOM 11995 C CA . LEU A 1 11 ? 2.697 -10.878 -2.252 1.00 53.45 11 LEU A CA 13
ATOM 11996 C C . LEU A 1 11 ? 2.550 -12.367 -1.944 1.00 25.11 11 LEU A C 13
ATOM 11997 O O . LEU A 1 11 ? 2.846 -13.216 -2.784 1.00 5.44 11 LEU A O 13
ATOM 12013 N N . VAL A 1 12 ? 2.087 -12.678 -0.735 1.00 72.05 12 VAL A N 13
ATOM 12014 C CA . VAL A 1 12 ? 1.897 -14.065 -0.323 1.00 61.41 12 VAL A CA 13
ATOM 12015 C C . VAL A 1 12 ? 0.492 -14.302 0.232 1.00 70.23 12 VAL A C 13
ATOM 12016 O O . VAL A 1 12 ? 0.162 -15.413 0.649 1.00 21.03 12 VAL A O 13
ATOM 12029 N N . GLU A 1 13 ? -0.336 -13.257 0.238 1.00 30.51 13 GLU A N 13
ATOM 12030 C CA . GLU A 1 13 ? -1.702 -13.363 0.745 1.00 62.23 13 GLU A CA 13
ATOM 12031 C C . GLU A 1 13 ? -2.664 -12.550 -0.115 1.00 71.05 13 GLU A C 13
ATOM 12032 O O . GLU A 1 13 ? -2.250 -11.860 -1.046 1.00 13.44 13 GLU A O 13
ATOM 12044 N N . GLU A 1 14 ? -3.949 -12.625 0.217 1.00 64.30 14 GLU A N 13
ATOM 12045 C CA . GLU A 1 14 ? -4.971 -11.885 -0.513 1.00 13.44 14 GLU A CA 13
ATOM 12046 C C . GLU A 1 14 ? -5.219 -10.540 0.158 1.00 41.45 14 GLU A C 13
ATOM 12047 O O . GLU A 1 14 ? -5.566 -10.481 1.337 1.00 52.02 14 GLU A O 13
ATOM 12059 N N . PHE A 1 15 ? -5.027 -9.463 -0.592 1.00 62.02 15 PHE A N 13
ATOM 12060 C CA . PHE A 1 15 ? -5.217 -8.120 -0.056 1.00 62.31 15 PHE A CA 13
ATOM 12061 C C . PHE A 1 15 ? -6.488 -7.476 -0.594 1.00 64.22 15 PHE A C 13
ATOM 12062 O O . PHE A 1 15 ? -7.007 -7.867 -1.640 1.00 62.13 15 PHE A O 13
ATOM 12079 N N . VAL A 1 16 ? -6.977 -6.480 0.134 1.00 2.41 16 VAL A N 13
ATOM 12080 C CA . VAL A 1 16 ? -8.182 -5.764 -0.256 1.00 31.43 16 VAL A CA 13
ATOM 12081 C C . VAL A 1 16 ? -7.998 -4.261 -0.083 1.00 22.11 16 VAL A C 13
ATOM 12082 O O . VAL A 1 16 ? -7.721 -3.784 1.018 1.00 75.14 16 VAL A O 13
ATOM 12095 N N . VAL A 1 17 ? -8.148 -3.517 -1.173 1.00 45.11 17 VAL A N 13
ATOM 12096 C CA . VAL A 1 17 ? -7.991 -2.068 -1.132 1.00 30.33 17 VAL A CA 13
ATOM 12097 C C . VAL A 1 17 ? -8.973 -1.437 -0.151 1.00 63.52 17 VAL A C 13
ATOM 12098 O O . VAL A 1 17 ? -10.111 -1.132 -0.506 1.00 3.11 17 VAL A O 13
ATOM 12111 N N . ALA A 1 18 ? -8.521 -1.238 1.083 1.00 24.25 18 ALA A N 13
ATOM 12112 C CA . ALA A 1 18 ? -9.358 -0.634 2.112 1.00 24.50 18 ALA A CA 13
ATOM 12113 C C . ALA A 1 18 ? -9.270 0.886 2.049 1.00 10.51 18 ALA A C 13
ATOM 12114 O O . ALA A 1 18 ? -10.208 1.591 2.420 1.00 72.45 18 ALA A O 13
ATOM 12121 N N . GLU A 1 19 ? -8.133 1.380 1.570 1.00 44.14 19 GLU A N 13
ATOM 12122 C CA . GLU A 1 19 ? -7.909 2.814 1.448 1.00 31.20 19 GLU A CA 13
ATOM 12123 C C . GLU A 1 19 ? -7.188 3.130 0.142 1.00 13.33 19 GLU A C 13
ATOM 12124 O O . GLU A 1 19 ? -6.036 2.745 -0.048 1.00 51.44 19 GLU A O 13
ATOM 12136 N N . GLU A 1 20 ? -7.871 3.836 -0.757 1.00 40.43 20 GLU A N 13
ATOM 12137 C CA . GLU A 1 20 ? -7.284 4.201 -2.044 1.00 21.44 20 GLU A CA 13
ATOM 12138 C C . GLU A 1 20 ? -5.897 4.802 -1.845 1.00 4.42 20 GLU A C 13
ATOM 12139 O O . GLU A 1 20 ? -5.550 5.226 -0.742 1.00 22.04 20 GLU A O 13
ATOM 12151 N N . CYS A 1 21 ? -5.098 4.822 -2.905 1.00 30.53 21 CYS A N 13
ATOM 12152 C CA . CYS A 1 21 ? -3.748 5.358 -2.810 1.00 64.42 21 CYS A CA 13
ATOM 12153 C C . CYS A 1 21 ? -3.737 6.871 -2.979 1.00 40.01 21 CYS A C 13
ATOM 12154 O O . CYS A 1 21 ? -4.500 7.427 -3.769 1.00 62.45 21 CYS A O 13
ATOM 12161 N N . SER A 1 22 ? -2.870 7.530 -2.219 1.00 65.32 22 SER A N 13
ATOM 12162 C CA . SER A 1 22 ? -2.755 8.984 -2.267 1.00 10.12 22 SER A CA 13
ATOM 12163 C C . SER A 1 22 ? -1.296 9.422 -2.339 1.00 65.14 22 SER A C 13
ATOM 12164 O O . SER A 1 22 ? -0.390 8.650 -2.028 1.00 32.50 22 SER A O 13
ATOM 12172 N N . PRO A 1 23 ? -1.052 10.679 -2.753 1.00 12.03 23 PRO A N 13
ATOM 12173 C CA . PRO A 1 23 ? 0.295 11.240 -2.877 1.00 21.13 23 PRO A CA 13
ATOM 12174 C C . PRO A 1 23 ? 1.195 10.893 -1.696 1.00 45.21 23 PRO A C 13
ATOM 12175 O O . PRO A 1 23 ? 0.720 10.600 -0.599 1.00 51.53 23 PRO A O 13
ATOM 12186 N N . CYS A 1 24 ? 2.502 10.931 -1.937 1.00 64.21 24 CYS A N 13
ATOM 12187 C CA . CYS A 1 24 ? 3.488 10.624 -0.907 1.00 41.12 24 CYS A CA 13
ATOM 12188 C C . CYS A 1 24 ? 4.257 11.878 -0.506 1.00 42.30 24 CYS A C 13
ATOM 12189 O O . CYS A 1 24 ? 4.940 12.489 -1.328 1.00 75.22 24 CYS A O 13
ATOM 12196 N N . SER A 1 25 ? 4.139 12.256 0.762 1.00 62.44 25 SER A N 13
ATOM 12197 C CA . SER A 1 25 ? 4.820 13.439 1.277 1.00 2.22 25 SER A CA 13
ATOM 12198 C C . SER A 1 25 ? 6.322 13.364 1.015 1.00 70.25 25 SER A C 13
ATOM 12199 O O . SER A 1 25 ? 6.804 12.433 0.370 1.00 14.45 25 SER A O 13
ATOM 12207 N N . ASN A 1 26 ? 7.055 14.351 1.521 1.00 2.45 26 ASN A N 13
ATOM 12208 C CA . ASN A 1 26 ? 8.502 14.398 1.341 1.00 61.34 26 ASN A CA 13
ATOM 12209 C C . ASN A 1 26 ? 9.160 13.138 1.895 1.00 52.52 26 ASN A C 13
ATOM 12210 O O . ASN A 1 26 ? 10.003 12.527 1.238 1.00 3.14 26 ASN A O 13
ATOM 12221 N N . PHE A 1 27 ? 8.769 12.755 3.105 1.00 41.14 27 PHE A N 13
ATOM 12222 C CA . PHE A 1 27 ? 9.321 11.567 3.747 1.00 41.32 27 PHE A CA 13
ATOM 12223 C C . PHE A 1 27 ? 8.547 10.316 3.339 1.00 71.23 27 PHE A C 13
ATOM 12224 O O . PHE A 1 27 ? 9.086 9.210 3.354 1.00 42.14 27 PHE A O 13
ATOM 12241 N N . ARG A 1 28 ? 7.280 10.500 2.976 1.00 22.22 28 ARG A N 13
ATOM 12242 C CA . ARG A 1 28 ? 6.432 9.386 2.564 1.00 53.32 28 ARG A CA 13
ATOM 12243 C C . ARG A 1 28 ? 7.059 8.619 1.402 1.00 23.30 28 ARG A C 13
ATOM 12244 O O . ARG A 1 28 ? 7.261 7.407 1.484 1.00 30.43 28 ARG A O 13
ATOM 12265 N N . ALA A 1 29 ? 7.363 9.331 0.323 1.00 64.15 29 ALA A N 13
ATOM 12266 C CA . ALA A 1 29 ? 7.965 8.716 -0.855 1.00 43.54 29 ALA A CA 13
ATOM 12267 C C . ALA A 1 29 ? 9.454 8.456 -0.646 1.00 41.43 29 ALA A C 13
ATOM 12268 O O . ALA A 1 29 ? 10.020 7.533 -1.232 1.00 0.32 29 ALA A O 13
ATOM 12275 N N . LYS A 1 30 ? 10.084 9.274 0.190 1.00 63.32 30 LYS A N 13
ATOM 12276 C CA . LYS A 1 30 ? 11.509 9.131 0.472 1.00 21.21 30 LYS A CA 13
ATOM 12277 C C . LYS A 1 30 ? 11.817 7.753 1.052 1.00 71.31 30 LYS A C 13
ATOM 12278 O O . LYS A 1 30 ? 12.911 7.222 0.864 1.00 20.25 30 LYS A O 13
ATOM 12297 N N . THR A 1 31 ? 10.848 7.180 1.758 1.00 61.53 31 THR A N 13
ATOM 12298 C CA . THR A 1 31 ? 11.022 5.865 2.366 1.00 13.24 31 THR A CA 13
ATOM 12299 C C . THR A 1 31 ? 10.175 4.815 1.654 1.00 42.45 31 THR A C 13
ATOM 12300 O O . THR A 1 31 ? 10.525 3.635 1.627 1.00 34.10 31 THR A O 13
ATOM 12311 N N . THR A 1 32 ? 9.056 5.248 1.080 1.00 45.15 32 THR A N 13
ATOM 12312 C CA . THR A 1 32 ? 8.160 4.343 0.372 1.00 43.11 32 THR A CA 13
ATOM 12313 C C . THR A 1 32 ? 8.498 4.290 -1.117 1.00 2.54 32 THR A C 13
ATOM 12314 O O . THR A 1 32 ? 8.194 5.222 -1.861 1.00 63.31 32 THR A O 13
ATOM 12325 N N . PRO A 1 33 ? 9.131 3.194 -1.578 1.00 11.43 33 PRO A N 13
ATOM 12326 C CA . PRO A 1 33 ? 9.502 3.033 -2.988 1.00 45.13 33 PRO A CA 13
ATOM 12327 C C . PRO A 1 33 ? 8.286 2.861 -3.895 1.00 31.43 33 PRO A C 13
ATOM 12328 O O . PRO A 1 33 ? 8.401 2.924 -5.119 1.00 12.40 33 PRO A O 13
ATOM 12339 N N . GLU A 1 34 ? 7.122 2.645 -3.289 1.00 11.32 34 GLU A N 13
ATOM 12340 C CA . GLU A 1 34 ? 5.886 2.465 -4.044 1.00 53.25 34 GLU A CA 13
ATOM 12341 C C . GLU A 1 34 ? 5.416 3.783 -4.664 1.00 10.23 34 GLU A C 13
ATOM 12342 O O . GLU A 1 34 ? 4.484 3.801 -5.467 1.00 54.24 34 GLU A O 13
ATOM 12354 N N . CYS A 1 35 ? 6.064 4.882 -4.287 1.00 34.03 35 CYS A N 13
ATOM 12355 C CA . CYS A 1 35 ? 5.708 6.199 -4.807 1.00 51.31 35 CYS A CA 13
ATOM 12356 C C . CYS A 1 35 ? 6.578 6.565 -6.008 1.00 2.43 35 CYS A C 13
ATOM 12357 O O . CYS A 1 35 ? 6.861 7.739 -6.247 1.00 20.32 35 CYS A O 13
ATOM 12364 N N . GLY A 1 36 ? 7.010 5.551 -6.754 1.00 63.22 36 GLY A N 13
ATOM 12365 C CA . GLY A 1 36 ? 7.854 5.785 -7.912 1.00 52.33 36 GLY A CA 13
ATOM 12366 C C . GLY A 1 36 ? 7.089 5.861 -9.224 1.00 55.01 36 GLY A C 13
ATOM 12367 O O . GLY A 1 36 ? 7.307 6.780 -10.013 1.00 64.32 36 GLY A O 13
ATOM 12371 N N . PRO A 1 37 ? 6.191 4.899 -9.499 1.00 73.14 37 PRO A N 13
ATOM 12372 C CA . PRO A 1 37 ? 5.419 4.876 -10.742 1.00 23.15 37 PRO A CA 13
ATOM 12373 C C . PRO A 1 37 ? 4.192 5.780 -10.697 1.00 63.30 37 PRO A C 13
ATOM 12374 O O . PRO A 1 37 ? 3.950 6.560 -11.620 1.00 0.41 37 PRO A O 13
ATOM 12385 N N . THR A 1 38 ? 3.419 5.673 -9.623 1.00 72.51 38 THR A N 13
ATOM 12386 C CA . THR A 1 38 ? 2.215 6.483 -9.466 1.00 5.33 38 THR A CA 13
ATOM 12387 C C . THR A 1 38 ? 2.443 7.602 -8.461 1.00 31.43 38 THR A C 13
ATOM 12388 O O . THR A 1 38 ? 1.890 8.694 -8.594 1.00 73.30 38 THR A O 13
ATOM 12399 N N . GLY A 1 39 ? 3.242 7.315 -7.441 1.00 33.13 39 GLY A N 13
ATOM 12400 C CA . GLY A 1 39 ? 3.502 8.299 -6.411 1.00 62.14 39 GLY A CA 13
ATOM 12401 C C . GLY A 1 39 ? 2.441 8.269 -5.327 1.00 14.14 39 GLY A C 13
ATOM 12402 O O . GLY A 1 39 ? 2.615 8.852 -4.257 1.00 32.31 39 GLY A O 13
ATOM 12406 N N . TYR A 1 40 ? 1.337 7.579 -5.610 1.00 12.43 40 TYR A N 13
ATOM 12407 C CA . TYR A 1 40 ? 0.235 7.453 -4.669 1.00 72.12 40 TYR A CA 13
ATOM 12408 C C . TYR A 1 40 ? 0.280 6.088 -3.989 1.00 52.23 40 TYR A C 13
ATOM 12409 O O . TYR A 1 40 ? 0.436 5.064 -4.656 1.00 63.24 40 TYR A O 13
ATOM 12427 N N . VAL A 1 41 ? 0.147 6.068 -2.665 1.00 42.43 41 VAL A N 13
ATOM 12428 C CA . VAL A 1 41 ? 0.181 4.811 -1.922 1.00 62.13 41 VAL A CA 13
ATOM 12429 C C . VAL A 1 41 ? -1.138 4.539 -1.205 1.00 74.32 41 VAL A C 13
ATOM 12430 O O . VAL A 1 41 ? -1.669 5.401 -0.503 1.00 3.13 41 VAL A O 13
ATOM 12443 N N . GLU A 1 42 ? -1.659 3.329 -1.395 1.00 61.52 42 GLU A N 13
ATOM 12444 C CA . GLU A 1 42 ? -2.918 2.914 -0.781 1.00 3.23 42 GLU A CA 13
ATOM 12445 C C . GLU A 1 42 ? -2.676 2.022 0.432 1.00 23.24 42 GLU A C 13
ATOM 12446 O O . GLU A 1 42 ? -1.546 1.613 0.703 1.00 50.54 42 GLU A O 13
ATOM 12458 N N . LYS A 1 43 ? -3.752 1.716 1.153 1.00 11.22 43 LYS A N 13
ATOM 12459 C CA . LYS A 1 43 ? -3.668 0.863 2.333 1.00 62.41 43 LYS A CA 13
ATOM 12460 C C . LYS A 1 43 ? -4.469 -0.420 2.126 1.00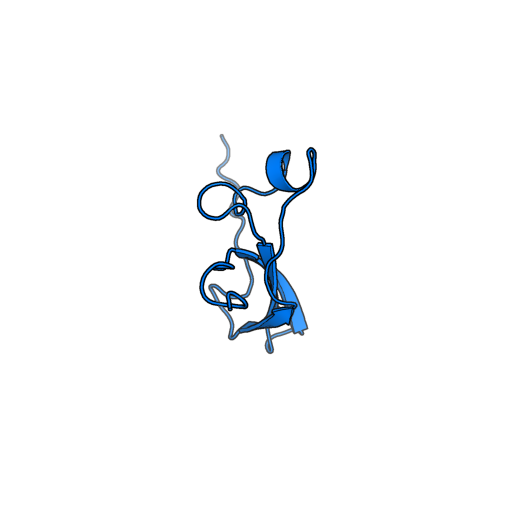 53.12 43 LYS A C 13
ATOM 12461 O O . LYS A 1 43 ? -5.681 -0.453 2.349 1.00 1.11 43 LYS A O 13
ATOM 12480 N N . ILE A 1 44 ? -3.785 -1.470 1.691 1.00 32.43 44 ILE A N 13
ATOM 12481 C CA . ILE A 1 44 ? -4.426 -2.757 1.447 1.00 61.52 44 ILE A CA 13
ATOM 12482 C C . ILE A 1 44 ? -4.217 -3.711 2.617 1.00 63.40 44 ILE A C 13
ATOM 12483 O O . ILE A 1 44 ? -3.103 -3.854 3.121 1.00 33.33 44 ILE A O 13
ATOM 12499 N N . THR A 1 45 ? -5.294 -4.364 3.045 1.00 55.41 45 THR A N 13
ATOM 12500 C CA . THR A 1 45 ? -5.226 -5.306 4.157 1.00 51.25 45 THR A CA 13
ATOM 12501 C C . THR A 1 45 ? -5.288 -6.745 3.657 1.00 40.22 45 THR A C 13
ATOM 12502 O O . THR A 1 45 ? -6.081 -7.071 2.773 1.00 1.12 45 THR A O 13
ATOM 12513 N N . CYS A 1 46 ? -4.447 -7.604 4.226 1.00 64.32 46 CYS A N 13
ATOM 12514 C CA . CYS A 1 46 ? -4.412 -9.008 3.833 1.00 13.53 46 CYS A CA 13
ATOM 12515 C C . CYS A 1 46 ? -5.354 -9.843 4.689 1.00 55.44 46 CYS A C 13
ATOM 12516 O O . CYS A 1 46 ? -5.191 -9.930 5.905 1.00 70.35 46 CYS A O 13
ATOM 12523 N N . SER A 1 47 ? -6.337 -10.467 4.043 1.00 45.25 47 SER A N 13
ATOM 12524 C CA . SER A 1 47 ? -7.300 -11.308 4.743 1.00 42.35 47 SER A CA 13
ATOM 12525 C C . SER A 1 47 ? -6.576 -12.305 5.639 1.00 14.03 47 SER A C 13
ATOM 12526 O O . SER A 1 47 ? -7.099 -12.727 6.671 1.00 21.44 47 SER A O 13
ATOM 12534 N N . SER A 1 48 ? -5.361 -12.665 5.239 1.00 3.45 48 SER A N 13
ATOM 12535 C CA . SER A 1 48 ? -4.549 -13.597 6.000 1.00 4.33 48 SER A CA 13
ATOM 12536 C C . SER A 1 48 ? -3.758 -12.856 7.070 1.00 11.24 48 SER A C 13
ATOM 12537 O O . SER A 1 48 ? -2.750 -12.212 6.779 1.00 45.14 48 SER A O 13
ATOM 12545 N N . SER A 1 49 ? -4.239 -12.947 8.304 1.00 21.11 49 SER A N 13
ATOM 12546 C CA . SER A 1 49 ? -3.612 -12.291 9.453 1.00 51.02 49 SER A CA 13
ATOM 12547 C C . SER A 1 49 ? -3.974 -10.810 9.513 1.00 25.33 49 SER A C 13
ATOM 12548 O O . SER A 1 49 ? -3.401 -10.061 10.303 1.00 51.41 49 SER A O 13
ATOM 12556 N N . LYS A 1 50 ? -4.925 -10.390 8.675 1.00 72.14 50 LYS A N 13
ATOM 12557 C CA . LYS A 1 50 ? -5.351 -8.992 8.636 1.00 20.52 50 LYS A CA 13
ATOM 12558 C C . LYS A 1 50 ? -4.143 -8.067 8.733 1.00 2.24 50 LYS A C 13
ATOM 12559 O O . LYS A 1 50 ? -3.891 -7.460 9.774 1.00 33.43 50 LYS A O 13
ATOM 12578 N N . ARG A 1 51 ? -3.389 -7.980 7.645 1.00 1.11 51 ARG A N 13
ATOM 12579 C CA . ARG A 1 51 ? -2.196 -7.149 7.611 1.00 14.13 51 ARG A CA 13
ATOM 12580 C C . ARG A 1 51 ? -2.330 -6.033 6.583 1.00 53.14 51 ARG A C 13
ATOM 12581 O O . ARG A 1 51 ? -2.501 -6.285 5.390 1.00 22.30 51 ARG A O 13
ATOM 12602 N N . ASN A 1 52 ? -2.251 -4.797 7.061 1.00 34.42 52 ASN A N 13
ATOM 12603 C CA . ASN A 1 52 ? -2.362 -3.629 6.196 1.00 23.12 52 ASN A CA 13
ATOM 12604 C C . ASN A 1 52 ? -0.995 -3.204 5.677 1.00 31.12 52 ASN A C 13
ATOM 12605 O O . ASN A 1 52 ? -0.167 -2.684 6.426 1.00 2.31 52 ASN A O 13
ATOM 12616 N N . GLU A 1 53 ? -0.764 -3.426 4.389 1.00 41.33 53 GLU A N 13
ATOM 12617 C CA . GLU A 1 53 ? 0.502 -3.066 3.766 1.00 4.05 53 GLU A CA 13
ATOM 12618 C C . GLU A 1 53 ? 0.377 -1.748 3.009 1.00 61.35 53 GLU A C 13
ATOM 12619 O O . GLU A 1 53 ? -0.729 -1.291 2.717 1.00 75.32 53 GLU A O 13
ATOM 12631 N N . PHE A 1 54 ? 1.517 -1.147 2.695 1.00 62.12 54 PHE A N 13
ATOM 12632 C CA . PHE A 1 54 ? 1.537 0.118 1.969 1.00 52.31 54 PHE A CA 13
ATOM 12633 C C . PHE A 1 54 ? 1.916 -0.107 0.509 1.00 20.21 54 PHE A C 13
ATOM 12634 O O . PHE A 1 54 ? 3.095 -0.202 0.170 1.00 71.11 54 PHE A O 13
ATOM 12651 N N . LYS A 1 55 ? 0.906 -0.191 -0.349 1.00 44.01 55 LYS A N 13
ATOM 12652 C CA . LYS A 1 55 ? 1.129 -0.406 -1.773 1.00 73.11 55 LYS A CA 13
ATOM 12653 C C . LYS A 1 55 ? 0.844 0.866 -2.563 1.00 63.12 55 LYS A C 13
ATOM 12654 O O . LYS A 1 55 ? 0.445 1.880 -1.996 1.00 60.32 55 LYS A O 13
ATOM 12673 N N . SER A 1 56 ? 1.053 0.807 -3.873 1.00 61.14 56 SER A N 13
ATOM 12674 C CA . SER A 1 56 ? 0.814 1.959 -4.737 1.00 14.20 56 SER A CA 13
ATOM 12675 C C . SER A 1 56 ? -0.233 1.629 -5.794 1.00 33.41 56 SER A C 13
ATOM 12676 O O . SER A 1 56 ? -0.227 0.537 -6.362 1.00 61.31 56 SER A O 13
ATOM 12684 N N . CYS A 1 57 ? -1.130 2.574 -6.062 1.00 64.24 57 CYS A N 13
ATOM 12685 C CA . CYS A 1 57 ? -2.170 2.358 -7.062 1.00 63.31 57 CYS A CA 13
ATOM 12686 C C . CYS A 1 57 ? -2.167 3.481 -8.095 1.00 53.51 57 CYS A C 13
ATOM 12687 O O . CYS A 1 57 ? -1.589 4.543 -7.868 1.00 2.13 57 CYS A O 13
ATOM 12694 N N . ARG A 1 58 ? -2.805 3.239 -9.232 1.00 31.41 58 ARG A N 13
ATOM 12695 C CA . ARG A 1 58 ? -2.861 4.233 -10.294 1.00 62.35 58 ARG A CA 13
ATOM 12696 C C . ARG A 1 58 ? -3.543 5.507 -9.809 1.00 33.04 58 ARG A C 13
ATOM 12697 O O . ARG A 1 58 ? -4.477 5.458 -9.009 1.00 54.43 58 ARG A O 13
ATOM 12718 N N . SER A 1 59 ? -3.067 6.647 -10.295 1.00 52.53 59 SER A N 13
ATOM 12719 C CA . SER A 1 59 ? -3.628 7.937 -9.909 1.00 74.44 59 SER A CA 13
ATOM 12720 C C . SER A 1 59 ? -4.402 8.565 -11.065 1.00 41.43 59 SER A C 13
ATOM 12721 O O . SER A 1 59 ? -5.329 9.346 -10.853 1.00 4.30 59 SER A O 13
ATOM 12729 N N . ALA A 1 60 ? -4.011 8.222 -12.289 1.00 3.34 60 ALA A N 13
ATOM 12730 C CA . ALA A 1 60 ? -4.662 8.753 -13.482 1.00 12.12 60 ALA A CA 13
ATOM 12731 C C . ALA A 1 60 ? -6.159 8.451 -13.488 1.00 72.42 60 ALA A C 13
ATOM 12732 O O . ALA A 1 60 ? -6.930 9.116 -14.180 1.00 55.10 60 ALA A O 13
ATOM 12739 N N . LEU A 1 61 ? -6.567 7.448 -12.715 1.00 70.34 61 LEU A N 13
ATOM 12740 C CA . LEU A 1 61 ? -7.971 7.068 -12.639 1.00 65.13 61 LEU A CA 13
ATOM 12741 C C . LEU A 1 61 ? -8.566 7.486 -11.300 1.00 65.11 61 LEU A C 13
ATOM 12742 O O . LEU A 1 61 ? -9.763 7.755 -11.196 1.00 12.32 61 LEU A O 13
ATOM 12758 N N . MET A 1 62 ? -7.720 7.540 -10.276 1.00 5.12 62 MET A N 13
ATOM 12759 C CA . MET A 1 62 ? -8.160 7.926 -8.944 1.00 74.32 62 MET A CA 13
ATOM 12760 C C . MET A 1 62 ? -8.591 9.388 -8.920 1.00 42.24 62 MET A C 13
ATOM 12761 O O . MET A 1 62 ? -9.661 9.724 -8.411 1.00 43.24 62 MET A O 13
ATOM 12775 N N . GLU A 1 63 ? -7.751 10.253 -9.479 1.00 3.04 63 GLU A N 13
ATOM 12776 C CA . GLU A 1 63 ? -8.042 11.681 -9.528 1.00 74.33 63 GLU A CA 13
ATOM 12777 C C . GLU A 1 63 ? -7.304 12.341 -10.688 1.00 21.00 63 GLU A C 13
ATOM 12778 O O . GLU A 1 63 ? -6.175 12.806 -10.535 1.00 12.42 63 GLU A O 13
ATOM 12790 N N . GLN A 1 64 ? -7.951 12.378 -11.849 1.00 63.01 64 GLN A N 13
ATOM 12791 C CA . GLN A 1 64 ? -7.355 12.980 -13.035 1.00 12.32 64 GLN A CA 13
ATOM 12792 C C . GLN A 1 64 ? -8.424 13.623 -13.915 1.00 51.11 64 GLN A C 13
ATOM 12793 O O . GLN A 1 64 ? -9.526 13.093 -14.057 1.00 44.52 64 GLN A O 13
ATOM 12807 N N . ARG A 1 65 ? -8.090 14.766 -14.503 1.00 1.31 65 ARG A N 13
ATOM 12808 C CA . ARG A 1 65 ? -9.020 15.482 -15.368 1.00 12.02 65 ARG A CA 13
ATOM 12809 C C . ARG A 1 65 ? -9.218 14.738 -16.686 1.00 24.24 65 ARG A C 13
ATOM 12810 O O . ARG A 1 65 ? -10.351 14.276 -16.938 1.00 37.68 65 ARG A O 13
ATOM 12832 N N . GLY A 1 1 ? 18.335 0.201 10.882 1.00 13.00 1 GLY A N 14
ATOM 12833 C CA . GLY A 1 1 ? 18.206 -1.120 10.209 1.00 45.03 1 GLY A CA 14
ATOM 12834 C C . GLY A 1 1 ? 18.388 -1.026 8.706 1.00 41.03 1 GLY A C 14
ATOM 12835 O O . GLY A 1 1 ? 17.527 -0.500 8.002 1.00 70.10 1 GLY A O 14
ATOM 12841 N N . SER A 1 2 ? 19.512 -1.537 8.216 1.00 61.55 2 SER A N 14
ATOM 12842 C CA . SER A 1 2 ? 19.805 -1.509 6.788 1.00 62.34 2 SER A CA 14
ATOM 12843 C C . SER A 1 2 ? 20.585 -2.749 6.367 1.00 72.15 2 SER A C 14
ATOM 12844 O O . SER A 1 2 ? 21.726 -2.949 6.784 1.00 23.13 2 SER A O 14
ATOM 12852 N N . GLY A 1 3 ? 19.963 -3.580 5.537 1.00 5.02 3 GLY A N 14
ATOM 12853 C CA . GLY A 1 3 ? 20.614 -4.792 5.075 1.00 31.33 3 GLY A CA 14
ATOM 12854 C C . GLY A 1 3 ? 19.697 -5.999 5.121 1.00 14.51 3 GLY A C 14
ATOM 12855 O O . GLY A 1 3 ? 19.851 -6.935 4.337 1.00 12.24 3 GLY A O 14
ATOM 12859 N N . MET A 1 4 ? 18.741 -5.977 6.045 1.00 51.55 4 MET A N 14
ATOM 12860 C CA . MET A 1 4 ? 17.796 -7.078 6.192 1.00 51.14 4 MET A CA 14
ATOM 12861 C C . MET A 1 4 ? 16.637 -6.935 5.212 1.00 52.23 4 MET A C 14
ATOM 12862 O O . MET A 1 4 ? 15.807 -6.033 5.342 1.00 50.10 4 MET A O 14
ATOM 12876 N N . LYS A 1 5 ? 16.583 -7.829 4.230 1.00 31.03 5 LYS A N 14
ATOM 12877 C CA . LYS A 1 5 ? 15.525 -7.803 3.228 1.00 2.22 5 LYS A CA 14
ATOM 12878 C C . LYS A 1 5 ? 14.221 -8.350 3.800 1.00 51.41 5 LYS A C 14
ATOM 12879 O O . LYS A 1 5 ? 14.228 -9.282 4.604 1.00 72.14 5 LYS A O 14
ATOM 12898 N N . GLU A 1 6 ? 13.104 -7.765 3.379 1.00 3.51 6 GLU A N 14
ATOM 12899 C CA . GLU A 1 6 ? 11.793 -8.195 3.850 1.00 50.31 6 GLU A CA 14
ATOM 12900 C C . GLU A 1 6 ? 10.732 -7.990 2.772 1.00 74.12 6 GLU A C 14
ATOM 12901 O O . GLU A 1 6 ? 10.842 -7.087 1.943 1.00 31.42 6 GLU A O 14
ATOM 12913 N N . PHE A 1 7 ? 9.706 -8.834 2.791 1.00 12.34 7 PHE A N 14
ATOM 12914 C CA . PHE A 1 7 ? 8.624 -8.746 1.815 1.00 72.33 7 PHE A CA 14
ATOM 12915 C C . PHE A 1 7 ? 7.310 -8.364 2.492 1.00 64.42 7 PHE A C 14
ATOM 12916 O O . PHE A 1 7 ? 7.200 -8.402 3.719 1.00 12.34 7 PHE A O 14
ATOM 12933 N N . PRO A 1 8 ? 6.292 -7.990 1.698 1.00 43.45 8 PRO A N 14
ATOM 12934 C CA . PRO A 1 8 ? 4.985 -7.600 2.216 1.00 73.54 8 PRO A CA 14
ATOM 12935 C C . PRO A 1 8 ? 4.060 -8.796 2.400 1.00 53.23 8 PRO A C 14
ATOM 12936 O O . PRO A 1 8 ? 4.500 -9.945 2.349 1.00 60.40 8 PRO A O 14
ATOM 12947 N N . CYS A 1 9 ? 2.775 -8.524 2.603 1.00 73.50 9 CYS A N 14
ATOM 12948 C CA . CYS A 1 9 ? 1.795 -9.585 2.780 1.00 71.31 9 CYS A CA 14
ATOM 12949 C C . CYS A 1 9 ? 0.939 -9.743 1.526 1.00 50.22 9 CYS A C 14
ATOM 12950 O O . CYS A 1 9 ? 0.447 -10.832 1.233 1.00 63.45 9 CYS A O 14
ATOM 12957 N N . TRP A 1 10 ? 0.768 -8.650 0.787 1.00 35.33 10 TRP A N 14
ATOM 12958 C CA . TRP A 1 10 ? -0.026 -8.671 -0.435 1.00 21.04 10 TRP A CA 14
ATOM 12959 C C . TRP A 1 10 ? 0.668 -9.477 -1.528 1.00 44.23 10 TRP A C 14
ATOM 12960 O O . TRP A 1 10 ? 0.034 -9.907 -2.491 1.00 71.43 10 TRP A O 14
ATOM 12981 N N . LEU A 1 11 ? 1.973 -9.677 -1.375 1.00 50.21 11 LEU A N 14
ATOM 12982 C CA . LEU A 1 11 ? 2.746 -10.430 -2.353 1.00 53.45 11 LEU A CA 14
ATOM 12983 C C . LEU A 1 11 ? 2.582 -11.935 -2.148 1.00 25.11 11 LEU A C 14
ATOM 12984 O O . LEU A 1 11 ? 2.881 -12.726 -3.042 1.00 5.44 11 LEU A O 14
ATOM 13000 N N . VAL A 1 12 ? 2.102 -12.326 -0.970 1.00 72.05 12 VAL A N 14
ATOM 13001 C CA . VAL A 1 12 ? 1.899 -13.736 -0.660 1.00 61.41 12 VAL A CA 14
ATOM 13002 C C . VAL A 1 12 ? 0.509 -13.995 -0.077 1.00 70.23 12 VAL A C 14
ATOM 13003 O O . VAL A 1 12 ? 0.196 -15.119 0.316 1.00 21.03 12 VAL A O 14
ATOM 13016 N N . GLU A 1 13 ? -0.323 -12.955 -0.020 1.00 30.51 13 GLU A N 14
ATOM 13017 C CA . GLU A 1 13 ? -1.674 -13.088 0.519 1.00 62.23 13 GLU A CA 14
ATOM 13018 C C . GLU A 1 13 ? -2.667 -12.258 -0.287 1.00 71.05 13 GLU A C 14
ATOM 13019 O O . GLU A 1 13 ? -2.277 -11.409 -1.089 1.00 13.44 13 GLU A O 14
ATOM 13031 N N . GLU A 1 14 ? -3.954 -12.503 -0.060 1.00 64.30 14 GLU A N 14
ATOM 13032 C CA . GLU A 1 14 ? -5.005 -11.772 -0.757 1.00 13.44 14 GLU A CA 14
ATOM 13033 C C . GLU A 1 14 ? -5.238 -10.418 -0.096 1.00 41.45 14 GLU A C 14
ATOM 13034 O O . GLU A 1 14 ? -5.787 -10.340 1.004 1.00 52.02 14 GLU A O 14
ATOM 13046 N N . PHE A 1 15 ? -4.810 -9.355 -0.765 1.00 62.02 15 PHE A N 14
ATOM 13047 C CA . PHE A 1 15 ? -4.967 -8.009 -0.231 1.00 62.31 15 PHE A CA 14
ATOM 13048 C C . PHE A 1 15 ? -6.247 -7.356 -0.745 1.00 64.22 15 PHE A C 14
ATOM 13049 O O . PHE A 1 15 ? -6.645 -7.562 -1.891 1.00 62.13 15 PHE A O 14
ATOM 13066 N N . VAL A 1 16 ? -6.883 -6.565 0.113 1.00 2.41 16 VAL A N 14
ATOM 13067 C CA . VAL A 1 16 ? -8.113 -5.877 -0.250 1.00 31.43 16 VAL A CA 14
ATOM 13068 C C . VAL A 1 16 ? -7.967 -4.370 -0.074 1.00 22.11 16 VAL A C 14
ATOM 13069 O O . VAL A 1 16 ? -7.758 -3.883 1.036 1.00 75.14 16 VAL A O 14
ATOM 13082 N N . VAL A 1 17 ? -8.076 -3.635 -1.177 1.00 45.11 17 VAL A N 14
ATOM 13083 C CA . VAL A 1 17 ? -7.951 -2.183 -1.141 1.00 30.33 17 VAL A CA 14
ATOM 13084 C C . VAL A 1 17 ? -8.996 -1.563 -0.219 1.00 63.52 17 VAL A C 14
ATOM 13085 O O . VAL A 1 17 ? -10.121 -1.286 -0.637 1.00 3.11 17 VAL A O 14
ATOM 13098 N N . ALA A 1 18 ? -8.615 -1.339 1.034 1.00 24.25 18 ALA A N 14
ATOM 13099 C CA . ALA A 1 18 ? -9.516 -0.743 2.010 1.00 24.50 18 ALA A CA 14
ATOM 13100 C C . ALA A 1 18 ? -9.438 0.779 1.954 1.00 10.51 18 ALA A C 14
ATOM 13101 O O . ALA A 1 18 ? -10.399 1.475 2.282 1.00 72.45 18 ALA A O 14
ATOM 13108 N N . GLU A 1 19 ? -8.283 1.285 1.533 1.00 44.14 19 GLU A N 14
ATOM 13109 C CA . GLU A 1 19 ? -8.065 2.722 1.425 1.00 31.20 19 GLU A CA 14
ATOM 13110 C C . GLU A 1 19 ? -7.310 3.052 0.143 1.00 13.33 19 GLU A C 14
ATOM 13111 O O . GLU A 1 19 ? -6.172 2.623 -0.040 1.00 51.44 19 GLU A O 14
ATOM 13123 N N . GLU A 1 20 ? -7.944 3.816 -0.743 1.00 40.43 20 GLU A N 14
ATOM 13124 C CA . GLU A 1 20 ? -7.313 4.197 -2.007 1.00 21.44 20 GLU A CA 14
ATOM 13125 C C . GLU A 1 20 ? -5.906 4.729 -1.770 1.00 4.42 20 GLU A C 14
ATOM 13126 O O . GLU A 1 20 ? -5.505 4.958 -0.629 1.00 22.04 20 GLU A O 14
ATOM 13138 N N . CYS A 1 21 ? -5.154 4.913 -2.847 1.00 30.53 21 CYS A N 14
ATOM 13139 C CA . CYS A 1 21 ? -3.790 5.406 -2.733 1.00 64.42 21 CYS A CA 14
ATOM 13140 C C . CYS A 1 21 ? -3.728 6.916 -2.933 1.00 40.01 21 CYS A C 14
ATOM 13141 O O . CYS A 1 21 ? -4.479 7.480 -3.728 1.00 62.45 21 CYS A O 14
ATOM 13148 N N . SER A 1 22 ? -2.829 7.565 -2.197 1.00 65.32 22 SER A N 14
ATOM 13149 C CA . SER A 1 22 ? -2.671 9.013 -2.285 1.00 10.12 22 SER A CA 14
ATOM 13150 C C . SER A 1 22 ? -1.199 9.407 -2.387 1.00 65.14 22 SER A C 14
ATOM 13151 O O . SER A 1 22 ? -0.311 8.606 -2.100 1.00 32.50 22 SER A O 14
ATOM 13159 N N . PRO A 1 23 ? -0.928 10.658 -2.800 1.00 12.03 23 PRO A N 14
ATOM 13160 C CA . PRO A 1 23 ? 0.437 11.170 -2.949 1.00 21.13 23 PRO A CA 14
ATOM 13161 C C . PRO A 1 23 ? 1.332 10.841 -1.759 1.00 45.21 23 PRO A C 14
ATOM 13162 O O . PRO A 1 23 ? 0.852 10.585 -0.656 1.00 51.53 23 PRO A O 14
ATOM 13173 N N . CYS A 1 24 ? 2.640 10.852 -1.999 1.00 64.21 24 CYS A N 14
ATOM 13174 C CA . CYS A 1 24 ? 3.619 10.557 -0.960 1.00 41.12 24 CYS A CA 14
ATOM 13175 C C . CYS A 1 24 ? 4.417 11.808 -0.602 1.00 42.30 24 CYS A C 14
ATOM 13176 O O . CYS A 1 24 ? 5.178 12.324 -1.421 1.00 75.22 24 CYS A O 14
ATOM 13183 N N . SER A 1 25 ? 4.236 12.290 0.622 1.00 62.44 25 SER A N 14
ATOM 13184 C CA . SER A 1 25 ? 4.940 13.481 1.089 1.00 2.22 25 SER A CA 14
ATOM 13185 C C . SER A 1 25 ? 6.452 13.307 0.964 1.00 70.25 25 SER A C 14
ATOM 13186 O O . SER A 1 25 ? 6.929 12.368 0.326 1.00 14.45 25 SER A O 14
ATOM 13194 N N . ASN A 1 26 ? 7.201 14.218 1.576 1.00 2.45 26 ASN A N 14
ATOM 13195 C CA . ASN A 1 26 ? 8.659 14.167 1.531 1.00 61.34 26 ASN A CA 14
ATOM 13196 C C . ASN A 1 26 ? 9.180 12.841 2.076 1.00 52.52 26 ASN A C 14
ATOM 13197 O O . ASN A 1 26 ? 9.916 12.126 1.396 1.00 3.14 26 ASN A O 14
ATOM 13208 N N . PHE A 1 27 ? 8.798 12.520 3.308 1.00 41.14 27 PHE A N 14
ATOM 13209 C CA . PHE A 1 27 ? 9.231 11.280 3.944 1.00 41.32 27 PHE A CA 14
ATOM 13210 C C . PHE A 1 27 ? 8.664 10.063 3.218 1.00 71.23 27 PHE A C 14
ATOM 13211 O O . PHE A 1 27 ? 9.352 9.057 3.046 1.00 42.14 27 PHE A O 14
ATOM 13228 N N . ARG A 1 28 ? 7.408 10.160 2.798 1.00 22.22 28 ARG A N 14
ATOM 13229 C CA . ARG A 1 28 ? 6.752 9.064 2.093 1.00 53.32 28 ARG A CA 14
ATOM 13230 C C . ARG A 1 28 ? 7.482 8.730 0.797 1.00 23.30 28 ARG A C 14
ATOM 13231 O O . ARG A 1 28 ? 7.885 7.590 0.577 1.00 30.43 28 ARG A O 14
ATOM 13252 N N . ALA A 1 29 ? 7.646 9.730 -0.061 1.00 64.15 29 ALA A N 14
ATOM 13253 C CA . ALA A 1 29 ? 8.324 9.537 -1.338 1.00 43.54 29 ALA A CA 14
ATOM 13254 C C . ALA A 1 29 ? 9.735 8.984 -1.150 1.00 41.43 29 ALA A C 14
ATOM 13255 O O . ALA A 1 29 ? 10.308 8.404 -2.071 1.00 0.32 29 ALA A O 14
ATOM 13262 N N . LYS A 1 30 ? 10.292 9.170 0.043 1.00 63.32 30 LYS A N 14
ATOM 13263 C CA . LYS A 1 30 ? 11.638 8.689 0.336 1.00 21.21 30 LYS A CA 14
ATOM 13264 C C . LYS A 1 30 ? 11.610 7.265 0.884 1.00 71.31 30 LYS A C 14
ATOM 13265 O O . LYS A 1 30 ? 12.154 6.344 0.273 1.00 20.25 30 LYS A O 14
ATOM 13284 N N . THR A 1 31 ? 10.983 7.091 2.041 1.00 61.53 31 THR A N 14
ATOM 13285 C CA . THR A 1 31 ? 10.893 5.779 2.675 1.00 13.24 31 THR A CA 14
ATOM 13286 C C . THR A 1 31 ? 9.992 4.840 1.879 1.00 42.45 31 THR A C 14
ATOM 13287 O O . THR A 1 31 ? 10.389 3.726 1.537 1.00 34.10 31 THR A O 14
ATOM 13298 N N . THR A 1 32 ? 8.777 5.293 1.593 1.00 45.15 32 THR A N 14
ATOM 13299 C CA . THR A 1 32 ? 7.815 4.492 0.842 1.00 43.11 32 THR A CA 14
ATOM 13300 C C . THR A 1 32 ? 8.295 4.248 -0.588 1.00 2.54 32 THR A C 14
ATOM 13301 O O . THR A 1 32 ? 8.309 5.166 -1.409 1.00 63.31 32 THR A O 14
ATOM 13312 N N . PRO A 1 33 ? 8.691 3.002 -0.914 1.00 11.43 33 PRO A N 14
ATOM 13313 C CA . PRO A 1 33 ? 9.163 2.648 -2.255 1.00 45.13 33 PRO A CA 14
ATOM 13314 C C . PRO A 1 33 ? 8.021 2.590 -3.264 1.00 31.43 33 PRO A C 14
ATOM 13315 O O . PRO A 1 33 ? 8.243 2.636 -4.473 1.00 12.40 33 PRO A O 14
ATOM 13326 N N . GLU A 1 34 ? 6.797 2.487 -2.755 1.00 11.32 34 GLU A N 14
ATOM 13327 C CA . GLU A 1 34 ? 5.614 2.421 -3.606 1.00 53.25 34 GLU A CA 14
ATOM 13328 C C . GLU A 1 34 ? 5.149 3.820 -4.016 1.00 10.23 34 GLU A C 14
ATOM 13329 O O . GLU A 1 34 ? 3.963 4.142 -3.935 1.00 54.24 34 GLU A O 14
ATOM 13341 N N . CYS A 1 35 ? 6.092 4.646 -4.459 1.00 34.03 35 CYS A N 14
ATOM 13342 C CA . CYS A 1 35 ? 5.786 6.005 -4.885 1.00 51.31 35 CYS A CA 14
ATOM 13343 C C . CYS A 1 35 ? 6.609 6.387 -6.114 1.00 2.43 35 CYS A C 14
ATOM 13344 O O . CYS A 1 35 ? 6.784 7.568 -6.413 1.00 20.32 35 CYS A O 14
ATOM 13351 N N . GLY A 1 36 ? 7.123 5.379 -6.815 1.00 63.22 36 GLY A N 14
ATOM 13352 C CA . GLY A 1 36 ? 7.935 5.628 -7.992 1.00 52.33 36 GLY A CA 14
ATOM 13353 C C . GLY A 1 36 ? 7.144 5.640 -9.291 1.00 55.01 36 GLY A C 14
ATOM 13354 O O . GLY A 1 36 ? 7.351 6.517 -10.130 1.00 64.32 36 GLY A O 14
ATOM 13358 N N . PRO A 1 37 ? 6.237 4.669 -9.501 1.00 73.14 37 PRO A N 14
ATOM 13359 C CA . PRO A 1 37 ? 5.444 4.589 -10.727 1.00 23.15 37 PRO A CA 14
ATOM 13360 C C . PRO A 1 37 ? 4.225 5.508 -10.716 1.00 63.30 37 PRO A C 14
ATOM 13361 O O . PRO A 1 37 ? 3.997 6.259 -11.663 1.00 0.41 37 PRO A O 14
ATOM 13372 N N . THR A 1 38 ? 3.442 5.441 -9.646 1.00 72.51 38 THR A N 14
ATOM 13373 C CA . THR A 1 38 ? 2.244 6.267 -9.527 1.00 5.33 38 THR A CA 14
ATOM 13374 C C . THR A 1 38 ? 2.463 7.415 -8.551 1.00 31.43 38 THR A C 14
ATOM 13375 O O . THR A 1 38 ? 1.891 8.494 -8.709 1.00 73.30 38 THR A O 14
ATOM 13386 N N . GLY A 1 39 ? 3.272 7.168 -7.529 1.00 33.13 39 GLY A N 14
ATOM 13387 C CA . GLY A 1 39 ? 3.523 8.186 -6.528 1.00 62.14 39 GLY A CA 14
ATOM 13388 C C . GLY A 1 39 ? 2.420 8.231 -5.486 1.00 14.14 39 GLY A C 14
ATOM 13389 O O . GLY A 1 39 ? 2.479 9.011 -4.535 1.00 32.31 39 GLY A O 14
ATOM 13393 N N . TYR A 1 40 ? 1.409 7.381 -5.671 1.00 12.43 40 TYR A N 14
ATOM 13394 C CA . TYR A 1 40 ? 0.281 7.301 -4.757 1.00 72.12 40 TYR A CA 14
ATOM 13395 C C . TYR A 1 40 ? 0.305 5.964 -4.022 1.00 52.23 40 TYR A C 14
ATOM 13396 O O . TYR A 1 40 ? 0.496 4.916 -4.640 1.00 63.24 40 TYR A O 14
ATOM 13414 N N . VAL A 1 41 ? 0.120 5.993 -2.705 1.00 42.43 41 VAL A N 14
ATOM 13415 C CA . VAL A 1 41 ? 0.136 4.764 -1.917 1.00 62.13 41 VAL A CA 14
ATOM 13416 C C . VAL A 1 41 ? -1.191 4.525 -1.200 1.00 74.32 41 VAL A C 14
ATOM 13417 O O . VAL A 1 41 ? -1.707 5.404 -0.510 1.00 3.13 41 VAL A O 14
ATOM 13430 N N . GLU A 1 42 ? -1.728 3.321 -1.375 1.00 61.52 42 GLU A N 14
ATOM 13431 C CA . GLU A 1 42 ? -2.995 2.929 -0.759 1.00 3.23 42 GLU A CA 14
ATOM 13432 C C . GLU A 1 42 ? -2.765 2.050 0.466 1.00 23.24 42 GLU A C 14
ATOM 13433 O O . GLU A 1 42 ? -1.631 1.688 0.783 1.00 50.54 42 GLU A O 14
ATOM 13445 N N . LYS A 1 43 ? -3.855 1.702 1.143 1.00 11.22 43 LYS A N 14
ATOM 13446 C CA . LYS A 1 43 ? -3.787 0.856 2.328 1.00 62.41 43 LYS A CA 14
ATOM 13447 C C . LYS A 1 43 ? -4.564 -0.440 2.105 1.00 53.12 43 LYS A C 14
ATOM 13448 O O . LYS A 1 43 ? -5.779 -0.491 2.302 1.00 1.11 43 LYS A O 14
ATOM 13467 N N . ILE A 1 44 ? -3.855 -1.481 1.685 1.00 32.43 44 ILE A N 14
ATOM 13468 C CA . ILE A 1 44 ? -4.474 -2.775 1.425 1.00 61.52 44 ILE A CA 14
ATOM 13469 C C . ILE A 1 44 ? -4.258 -3.739 2.589 1.00 63.40 44 ILE A C 14
ATOM 13470 O O . ILE A 1 44 ? -3.147 -3.863 3.107 1.00 33.33 44 ILE A O 14
ATOM 13486 N N . THR A 1 45 ? -5.327 -4.418 2.996 1.00 55.41 45 THR A N 14
ATOM 13487 C CA . THR A 1 45 ? -5.256 -5.371 4.099 1.00 51.25 45 THR A CA 14
ATOM 13488 C C . THR A 1 45 ? -5.240 -6.807 3.580 1.00 40.22 45 THR A C 14
ATOM 13489 O O . THR A 1 45 ? -5.930 -7.135 2.616 1.00 1.12 45 THR A O 14
ATOM 13500 N N . CYS A 1 46 ? -4.447 -7.656 4.226 1.00 64.32 46 CYS A N 14
ATOM 13501 C CA . CYS A 1 46 ? -4.339 -9.056 3.828 1.00 13.53 46 CYS A CA 14
ATOM 13502 C C . CYS A 1 46 ? -5.230 -9.946 4.681 1.00 55.44 46 CYS A C 14
ATOM 13503 O O . CYS A 1 46 ? -5.098 -9.987 5.903 1.00 70.35 46 CYS A O 14
ATOM 13510 N N . SER A 1 47 ? -6.128 -10.671 4.023 1.00 45.25 47 SER A N 14
ATOM 13511 C CA . SER A 1 47 ? -7.035 -11.579 4.712 1.00 42.35 47 SER A CA 14
ATOM 13512 C C . SER A 1 47 ? -6.262 -12.474 5.671 1.00 14.03 47 SER A C 14
ATOM 13513 O O . SER A 1 47 ? -6.785 -12.905 6.698 1.00 21.44 47 SER A O 14
ATOM 13521 N N . SER A 1 48 ? -5.006 -12.741 5.327 1.00 3.45 48 SER A N 14
ATOM 13522 C CA . SER A 1 48 ? -4.149 -13.572 6.152 1.00 4.33 48 SER A CA 14
ATOM 13523 C C . SER A 1 48 ? -3.502 -12.743 7.252 1.00 11.24 48 SER A C 14
ATOM 13524 O O . SER A 1 48 ? -2.538 -12.014 7.013 1.00 45.14 48 SER A O 14
ATOM 13532 N N . SER A 1 49 ? -4.051 -12.859 8.453 1.00 21.11 49 SER A N 14
ATOM 13533 C CA . SER A 1 49 ? -3.557 -12.129 9.621 1.00 51.02 49 SER A CA 14
ATOM 13534 C C . SER A 1 49 ? -3.992 -10.669 9.587 1.00 25.33 49 SER A C 14
ATOM 13535 O O . SER A 1 49 ? -3.482 -9.852 10.354 1.00 51.41 49 SER A O 14
ATOM 13543 N N . LYS A 1 50 ? -4.924 -10.339 8.690 1.00 72.14 50 LYS A N 14
ATOM 13544 C CA . LYS A 1 50 ? -5.404 -8.965 8.557 1.00 20.52 50 LYS A CA 14
ATOM 13545 C C . LYS A 1 50 ? -4.236 -7.993 8.671 1.00 2.24 50 LYS A C 14
ATOM 13546 O O . LYS A 1 50 ? -4.064 -7.325 9.690 1.00 33.43 50 LYS A O 14
ATOM 13565 N N . ARG A 1 51 ? -3.423 -7.943 7.624 1.00 1.11 51 ARG A N 14
ATOM 13566 C CA . ARG A 1 51 ? -2.253 -7.079 7.613 1.00 14.13 51 ARG A CA 14
ATOM 13567 C C . ARG A 1 51 ? -2.394 -5.968 6.580 1.00 53.14 51 ARG A C 14
ATOM 13568 O O . ARG A 1 51 ? -2.509 -6.225 5.383 1.00 22.30 51 ARG A O 14
ATOM 13589 N N . ASN A 1 52 ? -2.382 -4.733 7.064 1.00 34.42 52 ASN A N 14
ATOM 13590 C CA . ASN A 1 52 ? -2.506 -3.566 6.199 1.00 23.12 52 ASN A CA 14
ATOM 13591 C C . ASN A 1 52 ? -1.137 -3.093 5.728 1.00 31.12 52 ASN A C 14
ATOM 13592 O O . ASN A 1 52 ? -0.372 -2.511 6.497 1.00 2.31 52 ASN A O 14
ATOM 13603 N N . GLU A 1 53 ? -0.834 -3.345 4.460 1.00 41.33 53 GLU A N 14
ATOM 13604 C CA . GLU A 1 53 ? 0.444 -2.945 3.887 1.00 4.05 53 GLU A CA 14
ATOM 13605 C C . GLU A 1 53 ? 0.297 -1.661 3.079 1.00 61.35 53 GLU A C 14
ATOM 13606 O O . GLU A 1 53 ? -0.813 -1.253 2.736 1.00 75.32 53 GLU A O 14
ATOM 13618 N N . PHE A 1 54 ? 1.425 -1.029 2.775 1.00 62.12 54 PHE A N 14
ATOM 13619 C CA . PHE A 1 54 ? 1.425 0.206 2.004 1.00 52.31 54 PHE A CA 14
ATOM 13620 C C . PHE A 1 54 ? 1.767 -0.071 0.544 1.00 20.21 54 PHE A C 14
ATOM 13621 O O . PHE A 1 54 ? 2.938 -0.179 0.180 1.00 71.11 54 PHE A O 14
ATOM 13638 N N . LYS A 1 55 ? 0.737 -0.188 -0.285 1.00 44.01 55 LYS A N 14
ATOM 13639 C CA . LYS A 1 55 ? 0.923 -0.457 -1.706 1.00 73.11 55 LYS A CA 14
ATOM 13640 C C . LYS A 1 55 ? 0.714 0.809 -2.529 1.00 63.12 55 LYS A C 14
ATOM 13641 O O . LYS A 1 55 ? 0.385 1.860 -1.988 1.00 60.32 55 LYS A O 14
ATOM 13660 N N . SER A 1 56 ? 0.909 0.700 -3.839 1.00 61.14 56 SER A N 14
ATOM 13661 C CA . SER A 1 56 ? 0.737 1.840 -4.735 1.00 14.20 56 SER A CA 14
ATOM 13662 C C . SER A 1 56 ? -0.335 1.546 -5.779 1.00 33.41 56 SER A C 14
ATOM 13663 O O . SER A 1 56 ? -0.384 0.449 -6.335 1.00 61.31 56 SER A O 14
ATOM 13671 N N . CYS A 1 57 ? -1.192 2.528 -6.048 1.00 64.24 57 CYS A N 14
ATOM 13672 C CA . CYS A 1 57 ? -2.252 2.350 -7.035 1.00 63.31 57 CYS A CA 14
ATOM 13673 C C . CYS A 1 57 ? -2.308 3.536 -7.993 1.00 53.51 57 CYS A C 14
ATOM 13674 O O . CYS A 1 57 ? -1.601 4.527 -7.809 1.00 2.13 57 CYS A O 14
ATOM 13681 N N . ARG A 1 58 ? -3.150 3.434 -9.013 1.00 31.41 58 ARG A N 14
ATOM 13682 C CA . ARG A 1 58 ? -3.289 4.505 -9.990 1.00 62.35 58 ARG A CA 14
ATOM 13683 C C . ARG A 1 58 ? -4.426 5.446 -9.603 1.00 33.04 58 ARG A C 14
ATOM 13684 O O . ARG A 1 58 ? -5.569 5.019 -9.440 1.00 54.43 58 ARG A O 14
ATOM 13705 N N . SER A 1 59 ? -4.102 6.725 -9.453 1.00 52.53 59 SER A N 14
ATOM 13706 C CA . SER A 1 59 ? -5.095 7.727 -9.082 1.00 74.44 59 SER A CA 14
ATOM 13707 C C . SER A 1 59 ? -5.894 8.184 -10.301 1.00 41.43 59 SER A C 14
ATOM 13708 O O . SER A 1 59 ? -7.045 8.603 -10.179 1.00 4.30 59 SER A O 14
ATOM 13716 N N . ALA A 1 60 ? -5.275 8.101 -11.474 1.00 3.34 60 ALA A N 14
ATOM 13717 C CA . ALA A 1 60 ? -5.926 8.506 -12.715 1.00 12.12 60 ALA A CA 14
ATOM 13718 C C . ALA A 1 60 ? -7.194 7.696 -12.973 1.00 72.42 60 ALA A C 14
ATOM 13719 O O . ALA A 1 60 ? -8.054 8.109 -13.752 1.00 55.10 60 ALA A O 14
ATOM 13726 N N . LEU A 1 61 ? -7.307 6.543 -12.320 1.00 70.34 61 LEU A N 14
ATOM 13727 C CA . LEU A 1 61 ? -8.473 5.684 -12.487 1.00 65.13 61 LEU A CA 14
ATOM 13728 C C . LEU A 1 61 ? -9.315 5.659 -11.217 1.00 65.11 61 LEU A C 14
ATOM 13729 O O . LEU A 1 61 ? -10.532 5.482 -11.270 1.00 12.32 61 LEU A O 14
ATOM 13745 N N . MET A 1 62 ? -8.660 5.839 -10.075 1.00 5.12 62 MET A N 14
ATOM 13746 C CA . MET A 1 62 ? -9.351 5.837 -8.792 1.00 74.32 62 MET A CA 14
ATOM 13747 C C . MET A 1 62 ? -10.258 7.057 -8.662 1.00 42.24 62 MET A C 14
ATOM 13748 O O . MET A 1 62 ? -11.471 6.927 -8.501 1.00 43.24 62 MET A O 14
ATOM 13762 N N . GLU A 1 63 ? -9.660 8.241 -8.734 1.00 3.04 63 GLU A N 14
ATOM 13763 C CA . GLU A 1 63 ? -10.413 9.486 -8.627 1.00 74.33 63 GLU A CA 14
ATOM 13764 C C . GLU A 1 63 ? -9.888 10.523 -9.613 1.00 21.00 63 GLU A C 14
ATOM 13765 O O . GLU A 1 63 ? -8.991 11.303 -9.293 1.00 12.42 63 GLU A O 14
ATOM 13777 N N . GLN A 1 64 ? -10.455 10.528 -10.816 1.00 63.01 64 GLN A N 14
ATOM 13778 C CA . GLN A 1 64 ? -10.044 11.470 -11.850 1.00 12.32 64 GLN A CA 14
ATOM 13779 C C . GLN A 1 64 ? -11.258 12.076 -12.546 1.00 51.11 64 GLN A C 14
ATOM 13780 O O . GLN A 1 64 ? -11.638 11.649 -13.637 1.00 44.52 64 GLN A O 14
ATOM 13794 N N . ARG A 1 65 ? -11.862 13.075 -11.910 1.00 1.31 65 ARG A N 14
ATOM 13795 C CA . ARG A 1 65 ? -13.033 13.740 -12.468 1.00 12.02 65 ARG A CA 14
ATOM 13796 C C . ARG A 1 65 ? -12.630 14.724 -13.562 1.00 24.24 65 ARG A C 14
ATOM 13797 O O . ARG A 1 65 ? -13.020 14.505 -14.728 1.00 37.68 65 ARG A O 14
ATOM 13819 N N . GLY A 1 1 ? 26.626 -10.918 3.979 1.00 13.00 1 GLY A N 15
ATOM 13820 C CA . GLY A 1 1 ? 26.057 -11.551 2.757 1.00 45.03 1 GLY A CA 15
ATOM 13821 C C . GLY A 1 1 ? 24.541 -11.555 2.760 1.00 41.03 1 GLY A C 15
ATOM 13822 O O . GLY A 1 1 ? 23.916 -12.587 3.007 1.00 70.10 1 GLY A O 15
ATOM 13828 N N . SER A 1 2 ? 23.946 -10.399 2.485 1.00 61.55 2 SER A N 15
ATOM 13829 C CA . SER A 1 2 ? 22.494 -10.272 2.456 1.00 62.34 2 SER A CA 15
ATOM 13830 C C . SER A 1 2 ? 21.892 -10.621 3.814 1.00 72.15 2 SER A C 15
ATOM 13831 O O . SER A 1 2 ? 21.879 -11.784 4.218 1.00 23.13 2 SER A O 15
ATOM 13839 N N . GLY A 1 3 ? 21.392 -9.607 4.513 1.00 5.02 3 GLY A N 15
ATOM 13840 C CA . GLY A 1 3 ? 20.794 -9.827 5.816 1.00 31.33 3 GLY A CA 15
ATOM 13841 C C . GLY A 1 3 ? 19.613 -10.776 5.760 1.00 14.51 3 GLY A C 15
ATOM 13842 O O . GLY A 1 3 ? 19.689 -11.902 6.253 1.00 12.24 3 GLY A O 15
ATOM 13846 N N . MET A 1 4 ? 18.520 -10.321 5.158 1.00 51.55 4 MET A N 15
ATOM 13847 C CA . MET A 1 4 ? 17.317 -11.137 5.039 1.00 51.14 4 MET A CA 15
ATOM 13848 C C . MET A 1 4 ? 16.327 -10.510 4.064 1.00 52.23 4 MET A C 15
ATOM 13849 O O . MET A 1 4 ? 16.008 -9.324 4.163 1.00 50.10 4 MET A O 15
ATOM 13863 N N . LYS A 1 5 ? 15.843 -11.311 3.120 1.00 31.03 5 LYS A N 15
ATOM 13864 C CA . LYS A 1 5 ? 14.889 -10.833 2.127 1.00 2.22 5 LYS A CA 15
ATOM 13865 C C . LYS A 1 5 ? 13.571 -10.437 2.785 1.00 51.41 5 LYS A C 15
ATOM 13866 O O . LYS A 1 5 ? 12.931 -11.247 3.454 1.00 72.14 5 LYS A O 15
ATOM 13885 N N . GLU A 1 6 ? 13.173 -9.184 2.591 1.00 3.51 6 GLU A N 15
ATOM 13886 C CA . GLU A 1 6 ? 11.932 -8.679 3.164 1.00 50.31 6 GLU A CA 15
ATOM 13887 C C . GLU A 1 6 ? 10.848 -8.555 2.098 1.00 74.12 6 GLU A C 15
ATOM 13888 O O . GLU A 1 6 ? 11.082 -8.002 1.023 1.00 31.42 6 GLU A O 15
ATOM 13900 N N . PHE A 1 7 ? 9.663 -9.072 2.402 1.00 12.34 7 PHE A N 15
ATOM 13901 C CA . PHE A 1 7 ? 8.543 -9.021 1.468 1.00 72.33 7 PHE A CA 15
ATOM 13902 C C . PHE A 1 7 ? 7.258 -8.602 2.181 1.00 64.42 7 PHE A C 15
ATOM 13903 O O . PHE A 1 7 ? 7.196 -8.591 3.409 1.00 12.34 7 PHE A O 15
ATOM 13920 N N . PRO A 1 8 ? 6.215 -8.249 1.411 1.00 43.45 8 PRO A N 15
ATOM 13921 C CA . PRO A 1 8 ? 4.930 -7.828 1.962 1.00 73.54 8 PRO A CA 15
ATOM 13922 C C . PRO A 1 8 ? 4.004 -9.009 2.230 1.00 53.23 8 PRO A C 15
ATOM 13923 O O . PRO A 1 8 ? 4.434 -10.162 2.212 1.00 60.40 8 PRO A O 15
ATOM 13934 N N . CYS A 1 9 ? 2.730 -8.717 2.468 1.00 73.50 9 CYS A N 15
ATOM 13935 C CA . CYS A 1 9 ? 1.748 -9.760 2.726 1.00 71.31 9 CYS A CA 15
ATOM 13936 C C . CYS A 1 9 ? 0.847 -9.964 1.513 1.00 50.22 9 CYS A C 15
ATOM 13937 O O . CYS A 1 9 ? 0.345 -11.063 1.279 1.00 63.45 9 CYS A O 15
ATOM 13944 N N . TRP A 1 10 ? 0.645 -8.898 0.742 1.00 35.33 10 TRP A N 15
ATOM 13945 C CA . TRP A 1 10 ? -0.196 -8.962 -0.446 1.00 21.04 10 TRP A CA 15
ATOM 13946 C C . TRP A 1 10 ? 0.443 -9.829 -1.525 1.00 44.23 10 TRP A C 15
ATOM 13947 O O . TRP A 1 10 ? -0.247 -10.365 -2.391 1.00 71.43 10 TRP A O 15
ATOM 13968 N N . LEU A 1 11 ? 1.763 -9.961 -1.467 1.00 50.21 11 LEU A N 15
ATOM 13969 C CA . LEU A 1 11 ? 2.489 -10.764 -2.441 1.00 53.45 11 LEU A CA 15
ATOM 13970 C C . LEU A 1 11 ? 2.306 -12.257 -2.176 1.00 25.11 11 LEU A C 15
ATOM 13971 O O . LEU A 1 11 ? 2.583 -13.087 -3.041 1.00 5.44 11 LEU A O 15
ATOM 13987 N N . VAL A 1 12 ? 1.835 -12.595 -0.978 1.00 72.05 12 VAL A N 15
ATOM 13988 C CA . VAL A 1 12 ? 1.615 -13.989 -0.610 1.00 61.41 12 VAL A CA 15
ATOM 13989 C C . VAL A 1 12 ? 0.238 -14.198 0.021 1.00 70.23 12 VAL A C 15
ATOM 13990 O O . VAL A 1 12 ? -0.084 -15.300 0.469 1.00 21.03 12 VAL A O 15
ATOM 14003 N N . GLU A 1 13 ? -0.574 -13.142 0.058 1.00 30.51 13 GLU A N 15
ATOM 14004 C CA . GLU A 1 13 ? -1.911 -13.227 0.639 1.00 62.23 13 GLU A CA 15
ATOM 14005 C C . GLU A 1 13 ? -2.911 -12.409 -0.172 1.00 71.05 13 GLU A C 15
ATOM 14006 O O . GLU A 1 13 ? -2.527 -11.572 -0.988 1.00 13.44 13 GLU A O 15
ATOM 14018 N N . GLU A 1 14 ? -4.197 -12.650 0.066 1.00 64.30 14 GLU A N 15
ATOM 14019 C CA . GLU A 1 14 ? -5.251 -11.927 -0.635 1.00 13.44 14 GLU A CA 15
ATOM 14020 C C . GLU A 1 14 ? -5.383 -10.512 -0.084 1.00 41.45 14 GLU A C 15
ATOM 14021 O O . GLU A 1 14 ? -5.895 -10.309 1.017 1.00 52.02 14 GLU A O 15
ATOM 14033 N N . PHE A 1 15 ? -4.906 -9.536 -0.848 1.00 62.02 15 PHE A N 15
ATOM 14034 C CA . PHE A 1 15 ? -4.964 -8.144 -0.423 1.00 62.31 15 PHE A CA 15
ATOM 14035 C C . PHE A 1 15 ? -6.211 -7.449 -0.959 1.00 64.22 15 PHE A C 15
ATOM 14036 O O . PHE A 1 15 ? -6.712 -7.783 -2.032 1.00 62.13 15 PHE A O 15
ATOM 14053 N N . VAL A 1 16 ? -6.707 -6.482 -0.196 1.00 2.41 16 VAL A N 15
ATOM 14054 C CA . VAL A 1 16 ? -7.894 -5.735 -0.585 1.00 31.43 16 VAL A CA 15
ATOM 14055 C C . VAL A 1 16 ? -7.710 -4.245 -0.321 1.00 22.11 16 VAL A C 15
ATOM 14056 O O . VAL A 1 16 ? -7.399 -3.838 0.798 1.00 75.14 16 VAL A O 15
ATOM 14069 N N . VAL A 1 17 ? -7.898 -3.436 -1.357 1.00 45.11 17 VAL A N 15
ATOM 14070 C CA . VAL A 1 17 ? -7.748 -1.992 -1.227 1.00 30.33 17 VAL A CA 15
ATOM 14071 C C . VAL A 1 17 ? -8.743 -1.422 -0.224 1.00 63.52 17 VAL A C 15
ATOM 14072 O O . VAL A 1 17 ? -9.876 -1.093 -0.575 1.00 3.11 17 VAL A O 15
ATOM 14085 N N . ALA A 1 18 ? -8.308 -1.296 1.025 1.00 24.25 18 ALA A N 15
ATOM 14086 C CA . ALA A 1 18 ? -9.157 -0.751 2.076 1.00 24.50 18 ALA A CA 15
ATOM 14087 C C . ALA A 1 18 ? -9.151 0.771 2.028 1.00 10.51 18 ALA A C 15
ATOM 14088 O O . ALA A 1 18 ? -10.128 1.422 2.401 1.00 72.45 18 ALA A O 15
ATOM 14095 N N . GLU A 1 19 ? -8.040 1.330 1.559 1.00 44.14 19 GLU A N 15
ATOM 14096 C CA . GLU A 1 19 ? -7.892 2.774 1.448 1.00 31.20 19 GLU A CA 15
ATOM 14097 C C . GLU A 1 19 ? -7.184 3.137 0.149 1.00 13.33 19 GLU A C 15
ATOM 14098 O O . GLU A 1 19 ? -6.042 2.738 -0.077 1.00 51.44 19 GLU A O 15
ATOM 14110 N N . GLU A 1 20 ? -7.864 3.896 -0.706 1.00 40.43 20 GLU A N 15
ATOM 14111 C CA . GLU A 1 20 ? -7.290 4.309 -1.985 1.00 21.44 20 GLU A CA 15
ATOM 14112 C C . GLU A 1 20 ? -5.888 4.873 -1.789 1.00 4.42 20 GLU A C 15
ATOM 14113 O O . GLU A 1 20 ? -5.519 5.265 -0.681 1.00 22.04 20 GLU A O 15
ATOM 14125 N N . CYS A 1 21 ? -5.103 4.901 -2.859 1.00 30.53 21 CYS A N 15
ATOM 14126 C CA . CYS A 1 21 ? -3.739 5.404 -2.778 1.00 64.42 21 CYS A CA 15
ATOM 14127 C C . CYS A 1 21 ? -3.690 6.912 -2.995 1.00 40.01 21 CYS A C 15
ATOM 14128 O O . CYS A 1 21 ? -4.452 7.463 -3.791 1.00 62.45 21 CYS A O 15
ATOM 14135 N N . SER A 1 22 ? -2.791 7.572 -2.273 1.00 65.32 22 SER A N 15
ATOM 14136 C CA . SER A 1 22 ? -2.640 9.021 -2.372 1.00 10.12 22 SER A CA 15
ATOM 14137 C C . SER A 1 22 ? -1.169 9.419 -2.456 1.00 65.14 22 SER A C 15
ATOM 14138 O O . SER A 1 22 ? -0.281 8.621 -2.158 1.00 32.50 22 SER A O 15
ATOM 14146 N N . PRO A 1 23 ? -0.894 10.670 -2.867 1.00 12.03 23 PRO A N 15
ATOM 14147 C CA . PRO A 1 23 ? 0.474 11.183 -2.998 1.00 21.13 23 PRO A CA 15
ATOM 14148 C C . PRO A 1 23 ? 1.342 10.872 -1.783 1.00 45.21 23 PRO A C 15
ATOM 14149 O O . PRO A 1 23 ? 0.835 10.611 -0.692 1.00 51.53 23 PRO A O 15
ATOM 14160 N N . CYS A 1 24 ? 2.654 10.905 -1.987 1.00 64.21 24 CYS A N 15
ATOM 14161 C CA . CYS A 1 24 ? 3.607 10.627 -0.918 1.00 41.12 24 CYS A CA 15
ATOM 14162 C C . CYS A 1 24 ? 4.370 11.891 -0.530 1.00 42.30 24 CYS A C 15
ATOM 14163 O O . CYS A 1 24 ? 5.016 12.519 -1.368 1.00 75.22 24 CYS A O 15
ATOM 14170 N N . SER A 1 25 ? 4.290 12.258 0.745 1.00 62.44 25 SER A N 15
ATOM 14171 C CA . SER A 1 25 ? 4.972 13.446 1.243 1.00 2.22 25 SER A CA 15
ATOM 14172 C C . SER A 1 25 ? 6.479 13.336 1.033 1.00 70.25 25 SER A C 15
ATOM 14173 O O . SER A 1 25 ? 6.965 12.368 0.449 1.00 14.45 25 SER A O 15
ATOM 14181 N N . ASN A 1 26 ? 7.213 14.335 1.513 1.00 2.45 26 ASN A N 15
ATOM 14182 C CA . ASN A 1 26 ? 8.664 14.351 1.379 1.00 61.34 26 ASN A CA 15
ATOM 14183 C C . ASN A 1 26 ? 9.287 13.129 2.047 1.00 52.52 26 ASN A C 15
ATOM 14184 O O . ASN A 1 26 ? 10.328 12.635 1.615 1.00 3.14 26 ASN A O 15
ATOM 14195 N N . PHE A 1 27 ? 8.640 12.646 3.103 1.00 41.14 27 PHE A N 15
ATOM 14196 C CA . PHE A 1 27 ? 9.130 11.482 3.831 1.00 41.32 27 PHE A CA 15
ATOM 14197 C C . PHE A 1 27 ? 8.420 10.213 3.367 1.00 71.23 27 PHE A C 15
ATOM 14198 O O . PHE A 1 27 ? 8.997 9.125 3.387 1.00 42.14 27 PHE A O 15
ATOM 14215 N N . ARG A 1 28 ? 7.167 10.359 2.951 1.00 22.22 28 ARG A N 15
ATOM 14216 C CA . ARG A 1 28 ? 6.380 9.225 2.482 1.00 53.32 28 ARG A CA 15
ATOM 14217 C C . ARG A 1 28 ? 6.927 8.688 1.164 1.00 23.30 28 ARG A C 15
ATOM 14218 O O . ARG A 1 28 ? 7.004 7.478 0.958 1.00 30.43 28 ARG A O 15
ATOM 14239 N N . ALA A 1 29 ? 7.303 9.599 0.273 1.00 64.15 29 ALA A N 15
ATOM 14240 C CA . ALA A 1 29 ? 7.841 9.218 -1.029 1.00 43.54 29 ALA A CA 15
ATOM 14241 C C . ALA A 1 29 ? 9.281 8.730 -0.912 1.00 41.43 29 ALA A C 15
ATOM 14242 O O . ALA A 1 29 ? 9.728 7.895 -1.699 1.00 0.32 29 ALA A O 15
ATOM 14249 N N . LYS A 1 30 ? 10.002 9.256 0.072 1.00 63.32 30 LYS A N 15
ATOM 14250 C CA . LYS A 1 30 ? 11.393 8.873 0.288 1.00 21.21 30 LYS A CA 15
ATOM 14251 C C . LYS A 1 30 ? 11.489 7.594 1.114 1.00 71.31 30 LYS A C 15
ATOM 14252 O O . LYS A 1 30 ? 12.454 6.838 0.994 1.00 20.25 30 LYS A O 15
ATOM 14271 N N . THR A 1 31 ? 10.487 7.357 1.954 1.00 61.53 31 THR A N 15
ATOM 14272 C CA . THR A 1 31 ? 10.464 6.169 2.800 1.00 13.24 31 THR A CA 15
ATOM 14273 C C . THR A 1 31 ? 9.780 5.003 2.093 1.00 42.45 31 THR A C 15
ATOM 14274 O O . THR A 1 31 ? 10.341 3.913 1.988 1.00 34.10 31 THR A O 15
ATOM 14285 N N . THR A 1 32 ? 8.563 5.238 1.613 1.00 45.15 32 THR A N 15
ATOM 14286 C CA . THR A 1 32 ? 7.802 4.205 0.920 1.00 43.11 32 THR A CA 15
ATOM 14287 C C . THR A 1 32 ? 8.278 4.049 -0.525 1.00 2.54 32 THR A C 15
ATOM 14288 O O . THR A 1 32 ? 8.254 5.006 -1.299 1.00 63.31 32 THR A O 15
ATOM 14299 N N . PRO A 1 33 ? 8.715 2.835 -0.913 1.00 11.43 33 PRO A N 15
ATOM 14300 C CA . PRO A 1 33 ? 9.190 2.568 -2.273 1.00 45.13 33 PRO A CA 15
ATOM 14301 C C . PRO A 1 33 ? 8.051 2.436 -3.280 1.00 31.43 33 PRO A C 15
ATOM 14302 O O . PRO A 1 33 ? 8.286 2.255 -4.475 1.00 12.40 33 PRO A O 15
ATOM 14313 N N . GLU A 1 34 ? 6.815 2.529 -2.794 1.00 11.32 34 GLU A N 15
ATOM 14314 C CA . GLU A 1 34 ? 5.645 2.420 -3.658 1.00 53.25 34 GLU A CA 15
ATOM 14315 C C . GLU A 1 34 ? 5.186 3.799 -4.128 1.00 10.23 34 GLU A C 15
ATOM 14316 O O . GLU A 1 34 ? 3.993 4.042 -4.305 1.00 54.24 34 GLU A O 15
ATOM 14328 N N . CYS A 1 35 ? 6.145 4.698 -4.329 1.00 34.03 35 CYS A N 15
ATOM 14329 C CA . CYS A 1 35 ? 5.848 6.052 -4.780 1.00 51.31 35 CYS A CA 15
ATOM 14330 C C . CYS A 1 35 ? 6.654 6.406 -6.030 1.00 2.43 35 CYS A C 15
ATOM 14331 O O . CYS A 1 35 ? 6.657 7.556 -6.470 1.00 20.32 35 CYS A O 15
ATOM 14338 N N . GLY A 1 36 ? 7.339 5.415 -6.595 1.00 63.22 36 GLY A N 15
ATOM 14339 C CA . GLY A 1 36 ? 8.139 5.648 -7.783 1.00 52.33 36 GLY A CA 15
ATOM 14340 C C . GLY A 1 36 ? 7.309 5.747 -9.050 1.00 55.01 36 GLY A C 15
ATOM 14341 O O . GLY A 1 36 ? 7.492 6.672 -9.840 1.00 64.32 36 GLY A O 15
ATOM 14345 N N . PRO A 1 37 ? 6.387 4.796 -9.281 1.00 73.14 37 PRO A N 15
ATOM 14346 C CA . PRO A 1 37 ? 5.546 4.795 -10.477 1.00 23.15 37 PRO A CA 15
ATOM 14347 C C . PRO A 1 37 ? 4.400 5.808 -10.400 1.00 63.30 37 PRO A C 15
ATOM 14348 O O . PRO A 1 37 ? 4.527 6.931 -10.888 1.00 0.41 37 PRO A O 15
ATOM 14359 N N . THR A 1 38 ? 3.282 5.410 -9.798 1.00 72.51 38 THR A N 15
ATOM 14360 C CA . THR A 1 38 ? 2.125 6.290 -9.674 1.00 5.33 38 THR A CA 15
ATOM 14361 C C . THR A 1 38 ? 2.391 7.419 -8.687 1.00 31.43 38 THR A C 15
ATOM 14362 O O . THR A 1 38 ? 1.827 8.507 -8.809 1.00 73.30 38 THR A O 15
ATOM 14373 N N . GLY A 1 39 ? 3.231 7.147 -7.695 1.00 33.13 39 GLY A N 15
ATOM 14374 C CA . GLY A 1 39 ? 3.525 8.146 -6.685 1.00 62.14 39 GLY A CA 15
ATOM 14375 C C . GLY A 1 39 ? 2.446 8.195 -5.617 1.00 14.14 39 GLY A C 15
ATOM 14376 O O . GLY A 1 39 ? 2.546 8.954 -4.653 1.00 32.31 39 GLY A O 15
ATOM 14380 N N . TYR A 1 40 ? 1.414 7.373 -5.795 1.00 12.43 40 TYR A N 15
ATOM 14381 C CA . TYR A 1 40 ? 0.303 7.299 -4.859 1.00 72.12 40 TYR A CA 15
ATOM 14382 C C . TYR A 1 40 ? 0.340 5.967 -4.115 1.00 52.23 40 TYR A C 15
ATOM 14383 O O . TYR A 1 40 ? 0.523 4.915 -4.730 1.00 63.24 40 TYR A O 15
ATOM 14401 N N . VAL A 1 41 ? 0.175 6.006 -2.797 1.00 42.43 41 VAL A N 15
ATOM 14402 C CA . VAL A 1 41 ? 0.203 4.782 -2.000 1.00 62.13 41 VAL A CA 15
ATOM 14403 C C . VAL A 1 41 ? -1.115 4.543 -1.270 1.00 74.32 41 VAL A C 15
ATOM 14404 O O . VAL A 1 41 ? -1.623 5.420 -0.570 1.00 3.13 41 VAL A O 15
ATOM 14417 N N . GLU A 1 42 ? -1.655 3.340 -1.443 1.00 61.52 42 GLU A N 15
ATOM 14418 C CA . GLU A 1 42 ? -2.916 2.947 -0.814 1.00 3.23 42 GLU A CA 15
ATOM 14419 C C . GLU A 1 42 ? -2.669 2.085 0.420 1.00 23.24 42 GLU A C 15
ATOM 14420 O O . GLU A 1 42 ? -1.532 1.722 0.721 1.00 50.54 42 GLU A O 15
ATOM 14432 N N . LYS A 1 43 ? -3.747 1.755 1.126 1.00 11.22 43 LYS A N 15
ATOM 14433 C CA . LYS A 1 43 ? -3.656 0.926 2.322 1.00 62.41 43 LYS A CA 15
ATOM 14434 C C . LYS A 1 43 ? -4.403 -0.389 2.123 1.00 53.12 43 LYS A C 15
ATOM 14435 O O . LYS A 1 43 ? -5.592 -0.493 2.425 1.00 1.11 43 LYS A O 15
ATOM 14454 N N . ILE A 1 44 ? -3.697 -1.388 1.608 1.00 32.43 44 ILE A N 15
ATOM 14455 C CA . ILE A 1 44 ? -4.287 -2.699 1.361 1.00 61.52 44 ILE A CA 15
ATOM 14456 C C . ILE A 1 44 ? -4.118 -3.614 2.570 1.00 63.40 44 ILE A C 15
ATOM 14457 O O . ILE A 1 44 ? -3.079 -3.599 3.227 1.00 33.33 44 ILE A O 15
ATOM 14473 N N . THR A 1 45 ? -5.146 -4.406 2.858 1.00 55.41 45 THR A N 15
ATOM 14474 C CA . THR A 1 45 ? -5.109 -5.327 3.991 1.00 51.25 45 THR A CA 15
ATOM 14475 C C . THR A 1 45 ? -5.100 -6.777 3.518 1.00 40.22 45 THR A C 15
ATOM 14476 O O . THR A 1 45 ? -5.691 -7.108 2.490 1.00 1.12 45 THR A O 15
ATOM 14487 N N . CYS A 1 46 ? -4.425 -7.640 4.274 1.00 64.32 46 CYS A N 15
ATOM 14488 C CA . CYS A 1 46 ? -4.340 -9.055 3.929 1.00 13.53 46 CYS A CA 15
ATOM 14489 C C . CYS A 1 46 ? -5.222 -9.899 4.838 1.00 55.44 46 CYS A C 15
ATOM 14490 O O . CYS A 1 46 ? -5.044 -9.915 6.054 1.00 70.35 46 CYS A O 15
ATOM 14497 N N . SER A 1 47 ? -6.166 -10.613 4.233 1.00 45.25 47 SER A N 15
ATOM 14498 C CA . SER A 1 47 ? -7.072 -11.476 4.980 1.00 42.35 47 SER A CA 15
ATOM 14499 C C . SER A 1 47 ? -6.289 -12.381 5.921 1.00 14.03 47 SER A C 15
ATOM 14500 O O . SER A 1 47 ? -6.782 -12.779 6.977 1.00 21.44 47 SER A O 15
ATOM 14508 N N . SER A 1 48 ? -5.058 -12.696 5.529 1.00 3.45 48 SER A N 15
ATOM 14509 C CA . SER A 1 48 ? -4.195 -13.544 6.333 1.00 4.33 48 SER A CA 15
ATOM 14510 C C . SER A 1 48 ? -3.447 -12.714 7.368 1.00 11.24 48 SER A C 15
ATOM 14511 O O . SER A 1 48 ? -2.471 -12.036 7.051 1.00 45.14 48 SER A O 15
ATOM 14519 N N . SER A 1 49 ? -3.930 -12.773 8.603 1.00 21.11 49 SER A N 15
ATOM 14520 C CA . SER A 1 49 ? -3.339 -12.035 9.721 1.00 51.02 49 SER A CA 15
ATOM 14521 C C . SER A 1 49 ? -3.750 -10.569 9.697 1.00 25.33 49 SER A C 15
ATOM 14522 O O . SER A 1 49 ? -3.194 -9.756 10.435 1.00 51.41 49 SER A O 15
ATOM 14530 N N . LYS A 1 50 ? -4.719 -10.229 8.843 1.00 72.14 50 LYS A N 15
ATOM 14531 C CA . LYS A 1 50 ? -5.186 -8.848 8.724 1.00 20.52 50 LYS A CA 15
ATOM 14532 C C . LYS A 1 50 ? -4.002 -7.891 8.781 1.00 2.24 50 LYS A C 15
ATOM 14533 O O . LYS A 1 50 ? -3.777 -7.220 9.789 1.00 33.43 50 LYS A O 15
ATOM 14552 N N . ARG A 1 51 ? -3.235 -7.855 7.700 1.00 1.11 51 ARG A N 15
ATOM 14553 C CA . ARG A 1 51 ? -2.057 -7.006 7.633 1.00 14.13 51 ARG A CA 15
ATOM 14554 C C . ARG A 1 51 ? -2.236 -5.893 6.610 1.00 53.14 51 ARG A C 15
ATOM 14555 O O . ARG A 1 51 ? -2.407 -6.146 5.418 1.00 22.30 51 ARG A O 15
ATOM 14576 N N . ASN A 1 52 ? -2.192 -4.657 7.092 1.00 34.42 52 ASN A N 15
ATOM 14577 C CA . ASN A 1 52 ? -2.346 -3.492 6.232 1.00 23.12 52 ASN A CA 15
ATOM 14578 C C . ASN A 1 52 ? -0.991 -3.010 5.729 1.00 31.12 52 ASN A C 15
ATOM 14579 O O . ASN A 1 52 ? -0.223 -2.400 6.473 1.00 2.31 52 ASN A O 15
ATOM 14590 N N . GLU A 1 53 ? -0.702 -3.290 4.463 1.00 41.33 53 GLU A N 15
ATOM 14591 C CA . GLU A 1 53 ? 0.563 -2.886 3.864 1.00 4.05 53 GLU A CA 15
ATOM 14592 C C . GLU A 1 53 ? 0.390 -1.621 3.030 1.00 61.35 53 GLU A C 15
ATOM 14593 O O . GLU A 1 53 ? -0.730 -1.236 2.692 1.00 75.32 53 GLU A O 15
ATOM 14605 N N . PHE A 1 54 ? 1.506 -0.981 2.703 1.00 62.12 54 PHE A N 15
ATOM 14606 C CA . PHE A 1 54 ? 1.481 0.242 1.909 1.00 52.31 54 PHE A CA 15
ATOM 14607 C C . PHE A 1 54 ? 1.805 -0.053 0.448 1.00 20.21 54 PHE A C 15
ATOM 14608 O O . PHE A 1 54 ? 2.972 -0.152 0.068 1.00 71.11 54 PHE A O 15
ATOM 14625 N N . LYS A 1 55 ? 0.765 -0.193 -0.364 1.00 44.01 55 LYS A N 15
ATOM 14626 C CA . LYS A 1 55 ? 0.933 -0.476 -1.784 1.00 73.11 55 LYS A CA 15
ATOM 14627 C C . LYS A 1 55 ? 0.752 0.791 -2.612 1.00 63.12 55 LYS A C 15
ATOM 14628 O O . LYS A 1 55 ? 0.444 1.852 -2.076 1.00 60.32 55 LYS A O 15
ATOM 14647 N N . SER A 1 56 ? 0.941 0.672 -3.922 1.00 61.14 56 SER A N 15
ATOM 14648 C CA . SER A 1 56 ? 0.790 1.809 -4.824 1.00 14.20 56 SER A CA 15
ATOM 14649 C C . SER A 1 56 ? -0.288 1.526 -5.864 1.00 33.41 56 SER A C 15
ATOM 14650 O O . SER A 1 56 ? -0.334 0.438 -6.439 1.00 61.31 56 SER A O 15
ATOM 14658 N N . CYS A 1 57 ? -1.157 2.505 -6.108 1.00 64.24 57 CYS A N 15
ATOM 14659 C CA . CYS A 1 57 ? -2.225 2.330 -7.089 1.00 63.31 57 CYS A CA 15
ATOM 14660 C C . CYS A 1 57 ? -2.296 3.525 -8.035 1.00 53.51 57 CYS A C 15
ATOM 14661 O O . CYS A 1 57 ? -1.572 4.505 -7.865 1.00 2.13 57 CYS A O 15
ATOM 14668 N N . ARG A 1 58 ? -3.174 3.442 -9.027 1.00 31.41 58 ARG A N 15
ATOM 14669 C CA . ARG A 1 58 ? -3.335 4.525 -9.988 1.00 62.35 58 ARG A CA 15
ATOM 14670 C C . ARG A 1 58 ? -4.526 5.400 -9.616 1.00 33.04 58 ARG A C 15
ATOM 14671 O O . ARG A 1 58 ? -5.651 4.917 -9.501 1.00 54.43 58 ARG A O 15
ATOM 14692 N N . SER A 1 59 ? -4.270 6.689 -9.426 1.00 52.53 59 SER A N 15
ATOM 14693 C CA . SER A 1 59 ? -5.322 7.629 -9.061 1.00 74.44 59 SER A CA 15
ATOM 14694 C C . SER A 1 59 ? -6.181 7.984 -10.271 1.00 41.43 59 SER A C 15
ATOM 14695 O O . SER A 1 59 ? -7.383 8.220 -10.145 1.00 4.30 59 SER A O 15
ATOM 14703 N N . ALA A 1 60 ? -5.557 8.019 -11.444 1.00 3.34 60 ALA A N 15
ATOM 14704 C CA . ALA A 1 60 ? -6.264 8.345 -12.677 1.00 12.12 60 ALA A CA 15
ATOM 14705 C C . ALA A 1 60 ? -7.190 7.209 -13.110 1.00 72.42 60 ALA A C 15
ATOM 14706 O O . ALA A 1 60 ? -8.001 7.375 -14.022 1.00 55.10 60 ALA A O 15
ATOM 14713 N N . LEU A 1 61 ? -7.070 6.058 -12.453 1.00 70.34 61 LEU A N 15
ATOM 14714 C CA . LEU A 1 61 ? -7.900 4.905 -12.776 1.00 65.13 61 LEU A CA 15
ATOM 14715 C C . LEU A 1 61 ? -8.878 4.610 -11.644 1.00 65.11 61 LEU A C 15
ATOM 14716 O O . LEU A 1 61 ? -9.986 4.128 -11.877 1.00 12.32 61 LEU A O 15
ATOM 14732 N N . MET A 1 62 ? -8.460 4.904 -10.417 1.00 5.12 62 MET A N 15
ATOM 14733 C CA . MET A 1 62 ? -9.300 4.673 -9.249 1.00 74.32 62 MET A CA 15
ATOM 14734 C C . MET A 1 62 ? -10.599 5.464 -9.353 1.00 42.24 62 MET A C 15
ATOM 14735 O O . MET A 1 62 ? -11.687 4.921 -9.159 1.00 43.24 62 MET A O 15
ATOM 14749 N N . GLU A 1 63 ? -10.476 6.749 -9.665 1.00 3.04 63 GLU A N 15
ATOM 14750 C CA . GLU A 1 63 ? -11.637 7.620 -9.800 1.00 74.33 63 GLU A CA 15
ATOM 14751 C C . GLU A 1 63 ? -11.347 8.757 -10.774 1.00 21.00 63 GLU A C 15
ATOM 14752 O O . GLU A 1 63 ? -10.876 9.823 -10.377 1.00 12.42 63 GLU A O 15
ATOM 14764 N N . GLN A 1 64 ? -11.629 8.522 -12.052 1.00 63.01 64 GLN A N 15
ATOM 14765 C CA . GLN A 1 64 ? -11.396 9.525 -13.083 1.00 12.32 64 GLN A CA 15
ATOM 14766 C C . GLN A 1 64 ? -12.431 9.411 -14.198 1.00 51.11 64 GLN A C 15
ATOM 14767 O O . GLN A 1 64 ? -12.199 8.744 -15.206 1.00 44.52 64 GLN A O 15
ATOM 14781 N N . ARG A 1 65 ? -13.571 10.064 -14.008 1.00 1.31 65 ARG A N 15
ATOM 14782 C CA . ARG A 1 65 ? -14.642 10.036 -14.998 1.00 12.02 65 ARG A CA 15
ATOM 14783 C C . ARG A 1 65 ? -15.127 8.608 -15.234 1.00 24.24 65 ARG A C 15
ATOM 14784 O O . ARG A 1 65 ? -16.001 8.417 -16.106 1.00 37.68 65 ARG A O 15
ATOM 14806 N N . GLY A 1 1 ? 23.029 -9.437 10.490 1.00 13.00 1 GLY A N 16
ATOM 14807 C CA . GLY A 1 1 ? 22.845 -10.203 9.227 1.00 45.03 1 GLY A CA 16
ATOM 14808 C C . GLY A 1 1 ? 23.168 -9.378 7.996 1.00 41.03 1 GLY A C 16
ATOM 14809 O O . GLY A 1 1 ? 22.898 -8.178 7.957 1.00 70.10 1 GLY A O 16
ATOM 14815 N N . SER A 1 2 ? 23.746 -10.023 6.988 1.00 61.55 2 SER A N 16
ATOM 14816 C CA . SER A 1 2 ? 24.106 -9.342 5.751 1.00 62.34 2 SER A CA 16
ATOM 14817 C C . SER A 1 2 ? 22.963 -9.406 4.742 1.00 72.15 2 SER A C 16
ATOM 14818 O O . SER A 1 2 ? 22.614 -10.480 4.252 1.00 23.13 2 SER A O 16
ATOM 14826 N N . GLY A 1 3 ? 22.385 -8.249 4.437 1.00 5.02 3 GLY A N 16
ATOM 14827 C CA . GLY A 1 3 ? 21.288 -8.196 3.488 1.00 31.33 3 GLY A CA 16
ATOM 14828 C C . GLY A 1 3 ? 20.087 -9.001 3.945 1.00 14.51 3 GLY A C 16
ATOM 14829 O O . GLY A 1 3 ? 20.140 -10.229 4.002 1.00 12.24 3 GLY A O 16
ATOM 14833 N N . MET A 1 4 ? 19.001 -8.306 4.270 1.00 51.55 4 MET A N 16
ATOM 14834 C CA . MET A 1 4 ? 17.781 -8.965 4.723 1.00 51.14 4 MET A CA 16
ATOM 14835 C C . MET A 1 4 ? 16.546 -8.243 4.194 1.00 52.23 4 MET A C 16
ATOM 14836 O O . MET A 1 4 ? 16.247 -7.122 4.603 1.00 50.10 4 MET A O 16
ATOM 14850 N N . LYS A 1 5 ? 15.831 -8.896 3.283 1.00 31.03 5 LYS A N 16
ATOM 14851 C CA . LYS A 1 5 ? 14.627 -8.318 2.699 1.00 2.22 5 LYS A CA 16
ATOM 14852 C C . LYS A 1 5 ? 13.381 -8.791 3.439 1.00 51.41 5 LYS A C 16
ATOM 14853 O O . LYS A 1 5 ? 13.308 -9.937 3.885 1.00 72.14 5 LYS A O 16
ATOM 14872 N N . GLU A 1 6 ? 12.400 -7.902 3.567 1.00 3.51 6 GLU A N 16
ATOM 14873 C CA . GLU A 1 6 ? 11.156 -8.229 4.253 1.00 50.31 6 GLU A CA 16
ATOM 14874 C C . GLU A 1 6 ? 9.960 -8.060 3.322 1.00 74.12 6 GLU A C 16
ATOM 14875 O O . GLU A 1 6 ? 9.327 -7.005 3.295 1.00 31.42 6 GLU A O 16
ATOM 14887 N N . PHE A 1 7 ? 9.658 -9.106 2.558 1.00 12.34 7 PHE A N 16
ATOM 14888 C CA . PHE A 1 7 ? 8.536 -9.074 1.620 1.00 72.33 7 PHE A CA 16
ATOM 14889 C C . PHE A 1 7 ? 7.258 -8.591 2.303 1.00 64.42 7 PHE A C 16
ATOM 14890 O O . PHE A 1 7 ? 7.188 -8.513 3.530 1.00 12.34 7 PHE A O 16
ATOM 14907 N N . PRO A 1 8 ? 6.228 -8.255 1.509 1.00 43.45 8 PRO A N 16
ATOM 14908 C CA . PRO A 1 8 ? 4.949 -7.777 2.024 1.00 73.54 8 PRO A CA 16
ATOM 14909 C C . PRO A 1 8 ? 3.983 -8.917 2.318 1.00 53.23 8 PRO A C 16
ATOM 14910 O O . PRO A 1 8 ? 4.373 -10.085 2.335 1.00 60.40 8 PRO A O 16
ATOM 14921 N N . CYS A 1 9 ? 2.718 -8.575 2.536 1.00 73.50 9 CYS A N 16
ATOM 14922 C CA . CYS A 1 9 ? 1.698 -9.578 2.814 1.00 71.31 9 CYS A CA 16
ATOM 14923 C C . CYS A 1 9 ? 0.798 -9.780 1.599 1.00 50.22 9 CYS A C 16
ATOM 14924 O O . CYS A 1 9 ? 0.243 -10.859 1.401 1.00 63.45 9 CYS A O 16
ATOM 14931 N N . TRP A 1 10 ? 0.658 -8.735 0.788 1.00 35.33 10 TRP A N 16
ATOM 14932 C CA . TRP A 1 10 ? -0.175 -8.802 -0.407 1.00 21.04 10 TRP A CA 16
ATOM 14933 C C . TRP A 1 10 ? 0.453 -9.707 -1.463 1.00 44.23 10 TRP A C 16
ATOM 14934 O O . TRP A 1 10 ? -0.222 -10.148 -2.393 1.00 71.43 10 TRP A O 16
ATOM 14955 N N . LEU A 1 11 ? 1.746 -9.979 -1.316 1.00 50.21 11 LEU A N 16
ATOM 14956 C CA . LEU A 1 11 ? 2.456 -10.831 -2.260 1.00 53.45 11 LEU A CA 16
ATOM 14957 C C . LEU A 1 11 ? 2.241 -12.309 -1.940 1.00 25.11 11 LEU A C 16
ATOM 14958 O O . LEU A 1 11 ? 2.427 -13.171 -2.797 1.00 5.44 11 LEU A O 16
ATOM 14974 N N . VAL A 1 12 ? 1.847 -12.595 -0.701 1.00 72.05 12 VAL A N 16
ATOM 14975 C CA . VAL A 1 12 ? 1.606 -13.970 -0.275 1.00 61.41 12 VAL A CA 16
ATOM 14976 C C . VAL A 1 12 ? 0.206 -14.140 0.320 1.00 70.23 12 VAL A C 16
ATOM 14977 O O . VAL A 1 12 ? -0.169 -15.236 0.735 1.00 21.03 12 VAL A O 16
ATOM 14990 N N . GLU A 1 13 ? -0.564 -13.054 0.360 1.00 30.51 13 GLU A N 16
ATOM 14991 C CA . GLU A 1 13 ? -1.918 -13.094 0.904 1.00 62.23 13 GLU A CA 16
ATOM 14992 C C . GLU A 1 13 ? -2.866 -12.247 0.061 1.00 71.05 13 GLU A C 16
ATOM 14993 O O . GLU A 1 13 ? -2.429 -11.446 -0.765 1.00 13.44 13 GLU A O 16
ATOM 15005 N N . GLU A 1 14 ? -4.165 -12.423 0.280 1.00 64.30 14 GLU A N 16
ATOM 15006 C CA . GLU A 1 14 ? -5.171 -11.666 -0.455 1.00 13.44 14 GLU A CA 16
ATOM 15007 C C . GLU A 1 14 ? -5.333 -10.273 0.145 1.00 41.45 14 GLU A C 16
ATOM 15008 O O . GLU A 1 14 ? -5.806 -10.124 1.271 1.00 52.02 14 GLU A O 16
ATOM 15020 N N . PHE A 1 15 ? -4.929 -9.257 -0.607 1.00 62.02 15 PHE A N 16
ATOM 15021 C CA . PHE A 1 15 ? -5.026 -7.882 -0.137 1.00 62.31 15 PHE A CA 16
ATOM 15022 C C . PHE A 1 15 ? -6.307 -7.217 -0.632 1.00 64.22 15 PHE A C 16
ATOM 15023 O O . PHE A 1 15 ? -6.708 -7.395 -1.782 1.00 62.13 15 PHE A O 16
ATOM 15040 N N . VAL A 1 16 ? -6.942 -6.449 0.246 1.00 2.41 16 VAL A N 16
ATOM 15041 C CA . VAL A 1 16 ? -8.174 -5.751 -0.097 1.00 31.43 16 VAL A CA 16
ATOM 15042 C C . VAL A 1 16 ? -8.001 -4.243 0.041 1.00 22.11 16 VAL A C 16
ATOM 15043 O O . VAL A 1 16 ? -7.746 -3.735 1.133 1.00 75.14 16 VAL A O 16
ATOM 15056 N N . VAL A 1 17 ? -8.136 -3.531 -1.073 1.00 45.11 17 VAL A N 16
ATOM 15057 C CA . VAL A 1 17 ? -7.988 -2.080 -1.072 1.00 30.33 17 VAL A CA 16
ATOM 15058 C C . VAL A 1 17 ? -8.991 -1.425 -0.130 1.00 63.52 17 VAL A C 16
ATOM 15059 O O . VAL A 1 17 ? -10.123 -1.135 -0.516 1.00 3.11 17 VAL A O 16
ATOM 15072 N N . ALA A 1 18 ? -8.563 -1.183 1.105 1.00 24.25 18 ALA A N 16
ATOM 15073 C CA . ALA A 1 18 ? -9.420 -0.549 2.099 1.00 24.50 18 ALA A CA 16
ATOM 15074 C C . ALA A 1 18 ? -9.306 0.968 2.012 1.00 10.51 18 ALA A C 16
ATOM 15075 O O . ALA A 1 18 ? -10.237 1.695 2.362 1.00 72.45 18 ALA A O 16
ATOM 15082 N N . GLU A 1 19 ? -8.157 1.437 1.537 1.00 44.14 19 GLU A N 16
ATOM 15083 C CA . GLU A 1 19 ? -7.906 2.865 1.393 1.00 31.20 19 GLU A CA 16
ATOM 15084 C C . GLU A 1 19 ? -7.155 3.143 0.096 1.00 13.33 19 GLU A C 16
ATOM 15085 O O . GLU A 1 19 ? -6.011 2.722 -0.067 1.00 51.44 19 GLU A O 16
ATOM 15097 N N . GLU A 1 20 ? -7.799 3.853 -0.827 1.00 40.43 20 GLU A N 16
ATOM 15098 C CA . GLU A 1 20 ? -7.174 4.178 -2.108 1.00 21.44 20 GLU A CA 16
ATOM 15099 C C . GLU A 1 20 ? -5.772 4.741 -1.896 1.00 4.42 20 GLU A C 16
ATOM 15100 O O . GLU A 1 20 ? -5.379 5.039 -0.769 1.00 22.04 20 GLU A O 16
ATOM 15112 N N . CYS A 1 21 ? -5.019 4.872 -2.981 1.00 30.53 21 CYS A N 16
ATOM 15113 C CA . CYS A 1 21 ? -3.660 5.385 -2.890 1.00 64.42 21 CYS A CA 16
ATOM 15114 C C . CYS A 1 21 ? -3.619 6.885 -3.151 1.00 40.01 21 CYS A C 16
ATOM 15115 O O . CYS A 1 21 ? -4.353 7.403 -3.992 1.00 62.45 21 CYS A O 16
ATOM 15122 N N . SER A 1 22 ? -2.759 7.578 -2.414 1.00 65.32 22 SER A N 16
ATOM 15123 C CA . SER A 1 22 ? -2.621 9.024 -2.551 1.00 10.12 22 SER A CA 16
ATOM 15124 C C . SER A 1 22 ? -1.153 9.444 -2.580 1.00 65.14 22 SER A C 16
ATOM 15125 O O . SER A 1 22 ? -0.268 8.670 -2.217 1.00 32.50 22 SER A O 16
ATOM 15133 N N . PRO A 1 23 ? -0.880 10.689 -3.015 1.00 12.03 23 PRO A N 16
ATOM 15134 C CA . PRO A 1 23 ? 0.481 11.224 -3.095 1.00 21.13 23 PRO A CA 16
ATOM 15135 C C . PRO A 1 23 ? 1.326 10.882 -1.871 1.00 45.21 23 PRO A C 16
ATOM 15136 O O . PRO A 1 23 ? 0.799 10.605 -0.795 1.00 51.53 23 PRO A O 16
ATOM 15147 N N . CYS A 1 24 ? 2.643 10.906 -2.051 1.00 64.21 24 CYS A N 16
ATOM 15148 C CA . CYS A 1 24 ? 3.573 10.601 -0.970 1.00 41.12 24 CYS A CA 16
ATOM 15149 C C . CYS A 1 24 ? 4.332 11.852 -0.538 1.00 42.30 24 CYS A C 16
ATOM 15150 O O . CYS A 1 24 ? 5.054 12.455 -1.332 1.00 75.22 24 CYS A O 16
ATOM 15157 N N . SER A 1 25 ? 4.164 12.236 0.723 1.00 62.44 25 SER A N 16
ATOM 15158 C CA . SER A 1 25 ? 4.835 13.415 1.260 1.00 2.22 25 SER A CA 16
ATOM 15159 C C . SER A 1 25 ? 6.348 13.308 1.090 1.00 70.25 25 SER A C 16
ATOM 15160 O O . SER A 1 25 ? 6.845 12.399 0.425 1.00 14.45 25 SER A O 16
ATOM 15168 N N . ASN A 1 26 ? 7.074 14.243 1.694 1.00 2.45 26 ASN A N 16
ATOM 15169 C CA . ASN A 1 26 ? 8.530 14.253 1.609 1.00 61.34 26 ASN A CA 16
ATOM 15170 C C . ASN A 1 26 ? 9.124 13.009 2.262 1.00 52.52 26 ASN A C 16
ATOM 15171 O O . ASN A 1 26 ? 10.173 12.518 1.844 1.00 3.14 26 ASN A O 16
ATOM 15182 N N . PHE A 1 27 ? 8.447 12.505 3.289 1.00 41.14 27 PHE A N 16
ATOM 15183 C CA . PHE A 1 27 ? 8.909 11.318 3.999 1.00 41.32 27 PHE A CA 16
ATOM 15184 C C . PHE A 1 27 ? 8.305 10.053 3.400 1.00 71.23 27 PHE A C 16
ATOM 15185 O O . PHE A 1 27 ? 8.915 8.984 3.435 1.00 42.14 27 PHE A O 16
ATOM 15202 N N . ARG A 1 28 ? 7.101 10.181 2.850 1.00 22.22 28 ARG A N 16
ATOM 15203 C CA . ARG A 1 28 ? 6.413 9.046 2.244 1.00 53.32 28 ARG A CA 16
ATOM 15204 C C . ARG A 1 28 ? 7.074 8.646 0.929 1.00 23.30 28 ARG A C 16
ATOM 15205 O O . ARG A 1 28 ? 7.238 7.461 0.640 1.00 30.43 28 ARG A O 16
ATOM 15226 N N . ALA A 1 29 ? 7.448 9.643 0.133 1.00 64.15 29 ALA A N 16
ATOM 15227 C CA . ALA A 1 29 ? 8.087 9.394 -1.154 1.00 43.54 29 ALA A CA 16
ATOM 15228 C C . ALA A 1 29 ? 9.497 8.840 -0.978 1.00 41.43 29 ALA A C 16
ATOM 15229 O O . ALA A 1 29 ? 10.013 8.144 -1.853 1.00 0.32 29 ALA A O 16
ATOM 15236 N N . LYS A 1 30 ? 10.120 9.156 0.153 1.00 63.32 30 LYS A N 16
ATOM 15237 C CA . LYS A 1 30 ? 11.474 8.690 0.434 1.00 21.21 30 LYS A CA 16
ATOM 15238 C C . LYS A 1 30 ? 11.455 7.394 1.239 1.00 71.31 30 LYS A C 16
ATOM 15239 O O . LYS A 1 30 ? 12.361 6.568 1.125 1.00 20.25 30 LYS A O 16
ATOM 15258 N N . THR A 1 31 ? 10.421 7.223 2.056 1.00 61.53 31 THR A N 16
ATOM 15259 C CA . THR A 1 31 ? 10.291 6.027 2.882 1.00 13.24 31 THR A CA 16
ATOM 15260 C C . THR A 1 31 ? 9.572 4.913 2.126 1.00 42.45 31 THR A C 16
ATOM 15261 O O . THR A 1 31 ? 10.075 3.795 2.024 1.00 34.10 31 THR A O 16
ATOM 15272 N N . THR A 1 32 ? 8.393 5.226 1.600 1.00 45.15 32 THR A N 16
ATOM 15273 C CA . THR A 1 32 ? 7.604 4.251 0.857 1.00 43.11 32 THR A CA 16
ATOM 15274 C C . THR A 1 32 ? 8.090 4.140 -0.588 1.00 2.54 32 THR A C 16
ATOM 15275 O O . THR A 1 32 ? 8.037 5.112 -1.343 1.00 63.31 32 THR A O 16
ATOM 15286 N N . PRO A 1 33 ? 8.569 2.949 -1.000 1.00 11.43 33 PRO A N 16
ATOM 15287 C CA . PRO A 1 33 ? 9.058 2.727 -2.364 1.00 45.13 33 PRO A CA 16
ATOM 15288 C C . PRO A 1 33 ? 7.929 2.651 -3.387 1.00 31.43 33 PRO A C 16
ATOM 15289 O O . PRO A 1 33 ? 8.178 2.552 -4.589 1.00 12.40 33 PRO A O 16
ATOM 15300 N N . GLU A 1 34 ? 6.688 2.701 -2.911 1.00 11.32 34 GLU A N 16
ATOM 15301 C CA . GLU A 1 34 ? 5.527 2.640 -3.792 1.00 53.25 34 GLU A CA 16
ATOM 15302 C C . GLU A 1 34 ? 5.096 4.040 -4.219 1.00 10.23 34 GLU A C 16
ATOM 15303 O O . GLU A 1 34 ? 3.904 4.337 -4.299 1.00 54.24 34 GLU A O 16
ATOM 15315 N N . CYS A 1 35 ? 6.074 4.898 -4.492 1.00 34.03 35 CYS A N 16
ATOM 15316 C CA . CYS A 1 35 ? 5.801 6.267 -4.910 1.00 51.31 35 CYS A CA 16
ATOM 15317 C C . CYS A 1 35 ? 6.657 6.658 -6.115 1.00 2.43 35 CYS A C 16
ATOM 15318 O O . CYS A 1 35 ? 6.707 7.827 -6.495 1.00 20.32 35 CYS A O 16
ATOM 15325 N N . GLY A 1 36 ? 7.334 5.677 -6.708 1.00 63.22 36 GLY A N 16
ATOM 15326 C CA . GLY A 1 36 ? 8.180 5.948 -7.854 1.00 52.33 36 GLY A CA 16
ATOM 15327 C C . GLY A 1 36 ? 7.435 5.889 -9.178 1.00 55.01 36 GLY A C 16
ATOM 15328 O O . GLY A 1 36 ? 7.622 6.759 -10.030 1.00 64.32 36 GLY A O 16
ATOM 15332 N N . PRO A 1 37 ? 6.589 4.867 -9.391 1.00 73.14 37 PRO A N 16
ATOM 15333 C CA . PRO A 1 37 ? 5.838 4.715 -10.636 1.00 23.15 37 PRO A CA 16
ATOM 15334 C C . PRO A 1 37 ? 4.560 5.549 -10.670 1.00 63.30 37 PRO A C 16
ATOM 15335 O O . PRO A 1 37 ? 4.294 6.250 -11.647 1.00 0.41 37 PRO A O 16
ATOM 15346 N N . THR A 1 38 ? 3.767 5.465 -9.608 1.00 72.51 38 THR A N 16
ATOM 15347 C CA . THR A 1 38 ? 2.513 6.209 -9.532 1.00 5.33 38 THR A CA 16
ATOM 15348 C C . THR A 1 38 ? 2.612 7.372 -8.555 1.00 31.43 38 THR A C 16
ATOM 15349 O O . THR A 1 38 ? 1.851 8.335 -8.646 1.00 73.30 38 THR A O 16
ATOM 15360 N N . GLY A 1 39 ? 3.527 7.267 -7.598 1.00 33.13 39 GLY A N 16
ATOM 15361 C CA . GLY A 1 39 ? 3.664 8.311 -6.602 1.00 62.14 39 GLY A CA 16
ATOM 15362 C C . GLY A 1 39 ? 2.455 8.356 -5.686 1.00 14.14 39 GLY A C 16
ATOM 15363 O O . GLY A 1 39 ? 2.257 9.321 -4.947 1.00 32.31 39 GLY A O 16
ATOM 15367 N N . TYR A 1 40 ? 1.647 7.298 -5.744 1.00 12.43 40 TYR A N 16
ATOM 15368 C CA . TYR A 1 40 ? 0.444 7.186 -4.933 1.00 72.12 40 TYR A CA 16
ATOM 15369 C C . TYR A 1 40 ? 0.436 5.851 -4.196 1.00 52.23 40 TYR A C 16
ATOM 15370 O O . TYR A 1 40 ? 0.549 4.795 -4.817 1.00 63.24 40 TYR A O 16
ATOM 15388 N N . VAL A 1 41 ? 0.309 5.895 -2.873 1.00 42.43 41 VAL A N 16
ATOM 15389 C CA . VAL A 1 41 ? 0.299 4.672 -2.079 1.00 62.13 41 VAL A CA 16
ATOM 15390 C C . VAL A 1 41 ? -1.028 4.476 -1.351 1.00 74.32 41 VAL A C 16
ATOM 15391 O O . VAL A 1 41 ? -1.538 5.389 -0.703 1.00 3.13 41 VAL A O 16
ATOM 15404 N N . GLU A 1 42 ? -1.576 3.270 -1.472 1.00 61.52 42 GLU A N 16
ATOM 15405 C CA . GLU A 1 42 ? -2.846 2.920 -0.842 1.00 3.23 42 GLU A CA 16
ATOM 15406 C C . GLU A 1 42 ? -2.631 2.044 0.390 1.00 23.24 42 GLU A C 16
ATOM 15407 O O . GLU A 1 42 ? -1.509 1.631 0.685 1.00 50.54 42 GLU A O 16
ATOM 15419 N N . LYS A 1 43 ? -3.721 1.758 1.097 1.00 11.22 43 LYS A N 16
ATOM 15420 C CA . LYS A 1 43 ? -3.666 0.923 2.291 1.00 62.41 43 LYS A CA 16
ATOM 15421 C C . LYS A 1 43 ? -4.472 -0.357 2.085 1.00 53.12 43 LYS A C 16
ATOM 15422 O O . LYS A 1 43 ? -5.682 -0.386 2.308 1.00 1.11 43 LYS A O 16
ATOM 15441 N N . ILE A 1 44 ? -3.791 -1.411 1.648 1.00 32.43 44 ILE A N 16
ATOM 15442 C CA . ILE A 1 44 ? -4.442 -2.692 1.401 1.00 61.52 44 ILE A CA 16
ATOM 15443 C C . ILE A 1 44 ? -4.237 -3.652 2.570 1.00 63.40 44 ILE A C 16
ATOM 15444 O O . ILE A 1 44 ? -3.111 -3.870 3.016 1.00 33.33 44 ILE A O 16
ATOM 15460 N N . THR A 1 45 ? -5.334 -4.223 3.059 1.00 55.41 45 THR A N 16
ATOM 15461 C CA . THR A 1 45 ? -5.278 -5.160 4.178 1.00 51.25 45 THR A CA 16
ATOM 15462 C C . THR A 1 45 ? -5.251 -6.603 3.680 1.00 40.22 45 THR A C 16
ATOM 15463 O O . THR A 1 45 ? -5.931 -6.949 2.715 1.00 1.12 45 THR A O 16
ATOM 15474 N N . CYS A 1 46 ? -4.458 -7.438 4.346 1.00 64.32 46 CYS A N 16
ATOM 15475 C CA . CYS A 1 46 ? -4.337 -8.843 3.971 1.00 13.53 46 CYS A CA 16
ATOM 15476 C C . CYS A 1 46 ? -5.193 -9.727 4.865 1.00 55.44 46 CYS A C 16
ATOM 15477 O O . CYS A 1 46 ? -4.945 -9.842 6.064 1.00 70.35 46 CYS A O 16
ATOM 15484 N N . SER A 1 47 ? -6.197 -10.360 4.268 1.00 45.25 47 SER A N 16
ATOM 15485 C CA . SER A 1 47 ? -7.094 -11.247 5.000 1.00 42.35 47 SER A CA 16
ATOM 15486 C C . SER A 1 47 ? -6.305 -12.219 5.869 1.00 14.03 47 SER A C 16
ATOM 15487 O O . SER A 1 47 ? -6.365 -12.160 7.097 1.00 21.44 47 SER A O 16
ATOM 15495 N N . SER A 1 48 ? -5.556 -13.107 5.223 1.00 3.45 48 SER A N 16
ATOM 15496 C CA . SER A 1 48 ? -4.748 -14.082 5.938 1.00 4.33 48 SER A CA 16
ATOM 15497 C C . SER A 1 48 ? -3.576 -13.391 6.619 1.00 11.24 48 SER A C 16
ATOM 15498 O O . SER A 1 48 ? -2.583 -13.065 5.972 1.00 45.14 48 SER A O 16
ATOM 15506 N N . SER A 1 49 ? -3.723 -13.168 7.926 1.00 21.11 49 SER A N 16
ATOM 15507 C CA . SER A 1 49 ? -2.711 -12.503 8.760 1.00 51.02 49 SER A CA 16
ATOM 15508 C C . SER A 1 49 ? -3.186 -11.115 9.179 1.00 25.33 49 SER A C 16
ATOM 15509 O O . SER A 1 49 ? -2.642 -10.523 10.112 1.00 51.41 49 SER A O 16
ATOM 15517 N N . LYS A 1 50 ? -4.197 -10.595 8.485 1.00 72.14 50 LYS A N 16
ATOM 15518 C CA . LYS A 1 50 ? -4.734 -9.272 8.790 1.00 20.52 50 LYS A CA 16
ATOM 15519 C C . LYS A 1 50 ? -3.603 -8.257 8.917 1.00 2.24 50 LYS A C 16
ATOM 15520 O O . LYS A 1 50 ? -3.248 -7.840 10.020 1.00 33.43 50 LYS A O 16
ATOM 15539 N N . ARG A 1 51 ? -3.032 -7.875 7.780 1.00 1.11 51 ARG A N 16
ATOM 15540 C CA . ARG A 1 51 ? -1.934 -6.921 7.765 1.00 14.13 51 ARG A CA 16
ATOM 15541 C C . ARG A 1 51 ? -2.147 -5.847 6.705 1.00 53.14 51 ARG A C 16
ATOM 15542 O O . ARG A 1 51 ? -2.334 -6.149 5.526 1.00 22.30 51 ARG A O 16
ATOM 15563 N N . ASN A 1 52 ? -2.115 -4.591 7.135 1.00 34.42 52 ASN A N 16
ATOM 15564 C CA . ASN A 1 52 ? -2.297 -3.465 6.228 1.00 23.12 52 ASN A CA 16
ATOM 15565 C C . ASN A 1 52 ? -0.952 -2.982 5.698 1.00 31.12 52 ASN A C 16
ATOM 15566 O O . ASN A 1 52 ? -0.174 -2.363 6.425 1.00 2.31 52 ASN A O 16
ATOM 15577 N N . GLU A 1 53 ? -0.682 -3.273 4.431 1.00 41.33 53 GLU A N 16
ATOM 15578 C CA . GLU A 1 53 ? 0.573 -2.873 3.809 1.00 4.05 53 GLU A CA 16
ATOM 15579 C C . GLU A 1 53 ? 0.389 -1.616 2.966 1.00 61.35 53 GLU A C 16
ATOM 15580 O O . GLU A 1 53 ? -0.735 -1.223 2.653 1.00 75.32 53 GLU A O 16
ATOM 15592 N N . PHE A 1 54 ? 1.503 -0.992 2.600 1.00 62.12 54 PHE A N 16
ATOM 15593 C CA . PHE A 1 54 ? 1.470 0.218 1.790 1.00 52.31 54 PHE A CA 16
ATOM 15594 C C . PHE A 1 54 ? 1.803 -0.100 0.337 1.00 20.21 54 PHE A C 16
ATOM 15595 O O . PHE A 1 54 ? 2.971 -0.195 -0.038 1.00 71.11 54 PHE A O 16
ATOM 15612 N N . LYS A 1 55 ? 0.766 -0.265 -0.476 1.00 44.01 55 LYS A N 16
ATOM 15613 C CA . LYS A 1 55 ? 0.943 -0.576 -1.889 1.00 73.11 55 LYS A CA 16
ATOM 15614 C C . LYS A 1 55 ? 0.777 0.676 -2.744 1.00 63.12 55 LYS A C 16
ATOM 15615 O O . LYS A 1 55 ? 0.479 1.751 -2.230 1.00 60.32 55 LYS A O 16
ATOM 15634 N N . SER A 1 56 ? 0.971 0.528 -4.050 1.00 61.14 56 SER A N 16
ATOM 15635 C CA . SER A 1 56 ? 0.839 1.649 -4.976 1.00 14.20 56 SER A CA 16
ATOM 15636 C C . SER A 1 56 ? -0.263 1.378 -5.993 1.00 33.41 56 SER A C 16
ATOM 15637 O O . SER A 1 56 ? -0.335 0.290 -6.564 1.00 61.31 56 SER A O 16
ATOM 15645 N N . CYS A 1 57 ? -1.125 2.367 -6.219 1.00 64.24 57 CYS A N 16
ATOM 15646 C CA . CYS A 1 57 ? -2.218 2.208 -7.174 1.00 63.31 57 CYS A CA 16
ATOM 15647 C C . CYS A 1 57 ? -2.276 3.387 -8.139 1.00 53.51 57 CYS A C 16
ATOM 15648 O O . CYS A 1 57 ? -1.370 4.219 -8.176 1.00 2.13 57 CYS A O 16
ATOM 15655 N N . ARG A 1 58 ? -3.352 3.452 -8.914 1.00 31.41 58 ARG A N 16
ATOM 15656 C CA . ARG A 1 58 ? -3.532 4.533 -9.874 1.00 62.35 58 ARG A CA 16
ATOM 15657 C C . ARG A 1 58 ? -4.566 5.531 -9.366 1.00 33.04 58 ARG A C 16
ATOM 15658 O O . ARG A 1 58 ? -5.707 5.166 -9.081 1.00 54.43 58 ARG A O 16
ATOM 15679 N N . SER A 1 59 ? -4.159 6.790 -9.248 1.00 52.53 59 SER A N 16
ATOM 15680 C CA . SER A 1 59 ? -5.052 7.839 -8.768 1.00 74.44 59 SER A CA 16
ATOM 15681 C C . SER A 1 59 ? -5.632 8.646 -9.928 1.00 41.43 59 SER A C 16
ATOM 15682 O O . SER A 1 59 ? -6.642 9.333 -9.773 1.00 4.30 59 SER A O 16
ATOM 15690 N N . ALA A 1 60 ? -4.987 8.563 -11.089 1.00 3.34 60 ALA A N 16
ATOM 15691 C CA . ALA A 1 60 ? -5.441 9.288 -12.271 1.00 12.12 60 ALA A CA 16
ATOM 15692 C C . ALA A 1 60 ? -6.898 8.971 -12.597 1.00 72.42 60 ALA A C 16
ATOM 15693 O O . ALA A 1 60 ? -7.578 9.755 -13.258 1.00 55.10 60 ALA A O 16
ATOM 15700 N N . LEU A 1 61 ? -7.373 7.820 -12.132 1.00 70.34 61 LEU A N 16
ATOM 15701 C CA . LEU A 1 61 ? -8.749 7.407 -12.377 1.00 65.13 61 LEU A CA 16
ATOM 15702 C C . LEU A 1 61 ? -9.558 7.421 -11.086 1.00 65.11 61 LEU A C 16
ATOM 15703 O O . LEU A 1 61 ? -10.772 7.630 -11.104 1.00 12.32 61 LEU A O 16
ATOM 15719 N N . MET A 1 62 ? -8.880 7.197 -9.964 1.00 5.12 62 MET A N 16
ATOM 15720 C CA . MET A 1 62 ? -9.538 7.185 -8.665 1.00 74.32 62 MET A CA 16
ATOM 15721 C C . MET A 1 62 ? -9.966 8.591 -8.259 1.00 42.24 62 MET A C 16
ATOM 15722 O O . MET A 1 62 ? -11.150 8.855 -8.051 1.00 43.24 62 MET A O 16
ATOM 15736 N N . GLU A 1 63 ? -8.993 9.489 -8.148 1.00 3.04 63 GLU A N 16
ATOM 15737 C CA . GLU A 1 63 ? -9.268 10.870 -7.766 1.00 74.33 63 GLU A CA 16
ATOM 15738 C C . GLU A 1 63 ? -8.242 11.817 -8.382 1.00 21.00 63 GLU A C 16
ATOM 15739 O O . GLU A 1 63 ? -7.203 12.097 -7.784 1.00 12.42 63 GLU A O 16
ATOM 15751 N N . GLN A 1 64 ? -8.542 12.308 -9.580 1.00 63.01 64 GLN A N 16
ATOM 15752 C CA . GLN A 1 64 ? -7.647 13.224 -10.277 1.00 12.32 64 GLN A CA 16
ATOM 15753 C C . GLN A 1 64 ? -8.385 14.489 -10.702 1.00 51.11 64 GLN A C 16
ATOM 15754 O O . GLN A 1 64 ? -9.191 14.467 -11.632 1.00 44.52 64 GLN A O 16
ATOM 15768 N N . ARG A 1 65 ? -8.104 15.591 -10.014 1.00 1.31 65 ARG A N 16
ATOM 15769 C CA . ARG A 1 65 ? -8.741 16.867 -10.320 1.00 12.02 65 ARG A CA 16
ATOM 15770 C C . ARG A 1 65 ? -7.751 17.828 -10.965 1.00 24.24 65 ARG A C 16
ATOM 15771 O O . ARG A 1 65 ? -8.142 18.524 -11.926 1.00 37.68 65 ARG A O 16
ATOM 15793 N N . GLY A 1 1 ? 18.518 -11.658 12.232 1.00 13.00 1 GLY A N 17
ATOM 15794 C CA . GLY A 1 1 ? 19.668 -12.189 11.450 1.00 45.03 1 GLY A CA 17
ATOM 15795 C C . GLY A 1 1 ? 19.857 -11.466 10.131 1.00 41.03 1 GLY A C 17
ATOM 15796 O O . GLY A 1 1 ? 18.885 -11.153 9.443 1.00 70.10 1 GLY A O 17
ATOM 15802 N N . SER A 1 2 ? 21.110 -11.201 9.776 1.00 61.55 2 SER A N 17
ATOM 15803 C CA . SER A 1 2 ? 21.422 -10.512 8.531 1.00 62.34 2 SER A CA 17
ATOM 15804 C C . SER A 1 2 ? 21.206 -11.427 7.331 1.00 72.15 2 SER A C 17
ATOM 15805 O O . SER A 1 2 ? 21.025 -12.635 7.485 1.00 23.13 2 SER A O 17
ATOM 15813 N N . GLY A 1 3 ? 21.225 -10.846 6.137 1.00 5.02 3 GLY A N 17
ATOM 15814 C CA . GLY A 1 3 ? 21.030 -11.624 4.929 1.00 31.33 3 GLY A CA 17
ATOM 15815 C C . GLY A 1 3 ? 19.684 -12.323 4.902 1.00 14.51 3 GLY A C 17
ATOM 15816 O O . GLY A 1 3 ? 19.616 -13.549 4.817 1.00 12.24 3 GLY A O 17
ATOM 15820 N N . MET A 1 4 ? 18.612 -11.541 4.973 1.00 51.55 4 MET A N 17
ATOM 15821 C CA . MET A 1 4 ? 17.262 -12.092 4.957 1.00 51.14 4 MET A CA 17
ATOM 15822 C C . MET A 1 4 ? 16.365 -11.304 4.008 1.00 52.23 4 MET A C 17
ATOM 15823 O O . MET A 1 4 ? 16.332 -10.074 4.045 1.00 50.10 4 MET A O 17
ATOM 15837 N N . LYS A 1 5 ? 15.636 -12.022 3.158 1.00 31.03 5 LYS A N 17
ATOM 15838 C CA . LYS A 1 5 ? 14.738 -11.390 2.199 1.00 2.22 5 LYS A CA 17
ATOM 15839 C C . LYS A 1 5 ? 13.485 -10.865 2.892 1.00 51.41 5 LYS A C 17
ATOM 15840 O O . LYS A 1 5 ? 12.983 -11.478 3.835 1.00 72.14 5 LYS A O 17
ATOM 15859 N N . GLU A 1 6 ? 12.985 -9.728 2.420 1.00 3.51 6 GLU A N 17
ATOM 15860 C CA . GLU A 1 6 ? 11.791 -9.121 2.996 1.00 50.31 6 GLU A CA 17
ATOM 15861 C C . GLU A 1 6 ? 10.762 -8.810 1.914 1.00 74.12 6 GLU A C 17
ATOM 15862 O O . GLU A 1 6 ? 11.077 -8.175 0.908 1.00 31.42 6 GLU A O 17
ATOM 15874 N N . PHE A 1 7 ? 9.530 -9.259 2.130 1.00 12.34 7 PHE A N 17
ATOM 15875 C CA . PHE A 1 7 ? 8.452 -9.028 1.174 1.00 72.33 7 PHE A CA 17
ATOM 15876 C C . PHE A 1 7 ? 7.181 -8.575 1.891 1.00 64.42 7 PHE A C 17
ATOM 15877 O O . PHE A 1 7 ? 7.135 -8.538 3.121 1.00 12.34 7 PHE A O 17
ATOM 15894 N N . PRO A 1 8 ? 6.129 -8.228 1.131 1.00 43.45 8 PRO A N 17
ATOM 15895 C CA . PRO A 1 8 ? 4.858 -7.782 1.697 1.00 73.54 8 PRO A CA 17
ATOM 15896 C C . PRO A 1 8 ? 3.942 -8.951 2.036 1.00 53.23 8 PRO A C 17
ATOM 15897 O O . PRO A 1 8 ? 4.373 -10.104 2.049 1.00 60.40 8 PRO A O 17
ATOM 15908 N N . CYS A 1 9 ? 2.675 -8.652 2.301 1.00 73.50 9 CYS A N 17
ATOM 15909 C CA . CYS A 1 9 ? 1.706 -9.690 2.628 1.00 71.31 9 CYS A CA 17
ATOM 15910 C C . CYS A 1 9 ? 0.793 -9.969 1.439 1.00 50.22 9 CYS A C 17
ATOM 15911 O O . CYS A 1 9 ? 0.288 -11.079 1.282 1.00 63.45 9 CYS A O 17
ATOM 15918 N N . TRP A 1 10 ? 0.583 -8.956 0.604 1.00 35.33 10 TRP A N 17
ATOM 15919 C CA . TRP A 1 10 ? -0.272 -9.098 -0.567 1.00 21.04 10 TRP A CA 17
ATOM 15920 C C . TRP A 1 10 ? 0.373 -9.999 -1.615 1.00 44.23 10 TRP A C 17
ATOM 15921 O O . TRP A 1 10 ? -0.312 -10.554 -2.474 1.00 71.43 10 TRP A O 17
ATOM 15942 N N . LEU A 1 11 ? 1.691 -10.142 -1.539 1.00 50.21 11 LEU A N 17
ATOM 15943 C CA . LEU A 1 11 ? 2.420 -10.979 -2.481 1.00 53.45 11 LEU A CA 17
ATOM 15944 C C . LEU A 1 11 ? 2.291 -12.458 -2.120 1.00 25.11 11 LEU A C 17
ATOM 15945 O O . LEU A 1 11 ? 2.520 -13.332 -2.956 1.00 5.44 11 LEU A O 17
ATOM 15961 N N . VAL A 1 12 ? 1.918 -12.732 -0.871 1.00 72.05 12 VAL A N 17
ATOM 15962 C CA . VAL A 1 12 ? 1.755 -14.106 -0.407 1.00 61.41 12 VAL A CA 17
ATOM 15963 C C . VAL A 1 12 ? 0.380 -14.329 0.225 1.00 70.23 12 VAL A C 17
ATOM 15964 O O . VAL A 1 12 ? 0.075 -15.428 0.688 1.00 21.03 12 VAL A O 17
ATOM 15977 N N . GLU A 1 13 ? -0.447 -13.284 0.245 1.00 30.51 13 GLU A N 17
ATOM 15978 C CA . GLU A 1 13 ? -1.785 -13.376 0.823 1.00 62.23 13 GLU A CA 17
ATOM 15979 C C . GLU A 1 13 ? -2.790 -12.584 -0.006 1.00 71.05 13 GLU A C 17
ATOM 15980 O O . GLU A 1 13 ? -2.423 -11.908 -0.966 1.00 13.44 13 GLU A O 17
ATOM 15992 N N . GLU A 1 14 ? -4.057 -12.659 0.386 1.00 64.30 14 GLU A N 17
ATOM 15993 C CA . GLU A 1 14 ? -5.116 -11.933 -0.305 1.00 13.44 14 GLU A CA 17
ATOM 15994 C C . GLU A 1 14 ? -5.315 -10.569 0.341 1.00 41.45 14 GLU A C 17
ATOM 15995 O O . GLU A 1 14 ? -5.599 -10.475 1.534 1.00 52.02 14 GLU A O 17
ATOM 16007 N N . PHE A 1 15 ? -5.151 -9.514 -0.446 1.00 62.02 15 PHE A N 17
ATOM 16008 C CA . PHE A 1 15 ? -5.298 -8.157 0.066 1.00 62.31 15 PHE A CA 17
ATOM 16009 C C . PHE A 1 15 ? -6.586 -7.507 -0.419 1.00 64.22 15 PHE A C 17
ATOM 16010 O O . PHE A 1 15 ? -7.179 -7.929 -1.411 1.00 62.13 15 PHE A O 17
ATOM 16027 N N . VAL A 1 16 ? -7.005 -6.469 0.296 1.00 2.41 16 VAL A N 17
ATOM 16028 C CA . VAL A 1 16 ? -8.215 -5.739 -0.047 1.00 31.43 16 VAL A CA 17
ATOM 16029 C C . VAL A 1 16 ? -8.001 -4.239 0.103 1.00 22.11 16 VAL A C 17
ATOM 16030 O O . VAL A 1 16 ? -7.733 -3.749 1.200 1.00 75.14 16 VAL A O 17
ATOM 16043 N N . VAL A 1 17 ? -8.116 -3.510 -1.003 1.00 45.11 17 VAL A N 17
ATOM 16044 C CA . VAL A 1 17 ? -7.930 -2.065 -0.980 1.00 30.33 17 VAL A CA 17
ATOM 16045 C C . VAL A 1 17 ? -8.916 -1.400 -0.028 1.00 63.52 17 VAL A C 17
ATOM 16046 O O . VAL A 1 17 ? -10.040 -1.073 -0.410 1.00 3.11 17 VAL A O 17
ATOM 16059 N N . ALA A 1 18 ? -8.484 -1.194 1.212 1.00 24.25 18 ALA A N 17
ATOM 16060 C CA . ALA A 1 18 ? -9.327 -0.556 2.217 1.00 24.50 18 ALA A CA 17
ATOM 16061 C C . ALA A 1 18 ? -9.208 0.960 2.129 1.00 10.51 18 ALA A C 17
ATOM 16062 O O . ALA A 1 18 ? -10.124 1.691 2.505 1.00 72.45 18 ALA A O 17
ATOM 16069 N N . GLU A 1 19 ? -8.069 1.422 1.624 1.00 44.14 19 GLU A N 17
ATOM 16070 C CA . GLU A 1 19 ? -7.816 2.848 1.476 1.00 31.20 19 GLU A CA 17
ATOM 16071 C C . GLU A 1 19 ? -7.119 3.128 0.149 1.00 13.33 19 GLU A C 17
ATOM 16072 O O . GLU A 1 19 ? -5.981 2.711 -0.061 1.00 51.44 19 GLU A O 17
ATOM 16084 N N . GLU A 1 20 ? -7.803 3.838 -0.744 1.00 40.43 20 GLU A N 17
ATOM 16085 C CA . GLU A 1 20 ? -7.237 4.169 -2.048 1.00 21.44 20 GLU A CA 17
ATOM 16086 C C . GLU A 1 20 ? -5.832 4.738 -1.891 1.00 4.42 20 GLU A C 17
ATOM 16087 O O . GLU A 1 20 ? -5.411 5.069 -0.782 1.00 22.04 20 GLU A O 17
ATOM 16099 N N . CYS A 1 21 ? -5.102 4.837 -2.994 1.00 30.53 21 CYS A N 17
ATOM 16100 C CA . CYS A 1 21 ? -3.741 5.351 -2.945 1.00 64.42 21 CYS A CA 17
ATOM 16101 C C . CYS A 1 21 ? -3.708 6.860 -3.156 1.00 40.01 21 CYS A C 17
ATOM 16102 O O . CYS A 1 21 ? -4.460 7.406 -3.964 1.00 62.45 21 CYS A O 17
ATOM 16109 N N . SER A 1 22 ? -2.831 7.526 -2.411 1.00 65.32 22 SER A N 17
ATOM 16110 C CA . SER A 1 22 ? -2.695 8.977 -2.497 1.00 10.12 22 SER A CA 17
ATOM 16111 C C . SER A 1 22 ? -1.227 9.388 -2.592 1.00 65.14 22 SER A C 17
ATOM 16112 O O . SER A 1 22 ? -0.330 8.592 -2.315 1.00 32.50 22 SER A O 17
ATOM 16120 N N . PRO A 1 23 ? -0.967 10.647 -2.988 1.00 12.03 23 PRO A N 17
ATOM 16121 C CA . PRO A 1 23 ? 0.396 11.170 -3.126 1.00 21.13 23 PRO A CA 17
ATOM 16122 C C . PRO A 1 23 ? 1.260 10.894 -1.901 1.00 45.21 23 PRO A C 17
ATOM 16123 O O . PRO A 1 23 ? 0.750 10.616 -0.815 1.00 51.53 23 PRO A O 17
ATOM 16134 N N . CYS A 1 24 ? 2.574 10.972 -2.088 1.00 64.21 24 CYS A N 17
ATOM 16135 C CA . CYS A 1 24 ? 3.521 10.732 -1.006 1.00 41.12 24 CYS A CA 17
ATOM 16136 C C . CYS A 1 24 ? 4.295 12.001 -0.667 1.00 42.30 24 CYS A C 17
ATOM 16137 O O . CYS A 1 24 ? 4.932 12.601 -1.532 1.00 75.22 24 CYS A O 17
ATOM 16144 N N . SER A 1 25 ? 4.236 12.402 0.598 1.00 62.44 25 SER A N 17
ATOM 16145 C CA . SER A 1 25 ? 4.934 13.600 1.054 1.00 2.22 25 SER A CA 17
ATOM 16146 C C . SER A 1 25 ? 6.445 13.414 0.960 1.00 70.25 25 SER A C 17
ATOM 16147 O O . SER A 1 25 ? 6.927 12.467 0.337 1.00 14.45 25 SER A O 17
ATOM 16155 N N . ASN A 1 26 ? 7.189 14.324 1.579 1.00 2.45 26 ASN A N 17
ATOM 16156 C CA . ASN A 1 26 ? 8.646 14.260 1.564 1.00 61.34 26 ASN A CA 17
ATOM 16157 C C . ASN A 1 26 ? 9.145 13.010 2.282 1.00 52.52 26 ASN A C 17
ATOM 16158 O O . ASN A 1 26 ? 10.204 12.475 1.955 1.00 3.14 26 ASN A O 17
ATOM 16169 N N . PHE A 1 27 ? 8.375 12.547 3.263 1.00 41.14 27 PHE A N 17
ATOM 16170 C CA . PHE A 1 27 ? 8.742 11.360 4.027 1.00 41.32 27 PHE A CA 17
ATOM 16171 C C . PHE A 1 27 ? 8.228 10.094 3.349 1.00 71.23 27 PHE A C 17
ATOM 16172 O O . PHE A 1 27 ? 8.917 9.075 3.308 1.00 42.14 27 PHE A O 17
ATOM 16189 N N . ARG A 1 28 ? 7.011 10.166 2.818 1.00 22.22 28 ARG A N 17
ATOM 16190 C CA . ARG A 1 28 ? 6.403 9.024 2.143 1.00 53.32 28 ARG A CA 17
ATOM 16191 C C . ARG A 1 28 ? 7.236 8.599 0.937 1.00 23.30 28 ARG A C 17
ATOM 16192 O O . ARG A 1 28 ? 7.602 7.432 0.803 1.00 30.43 28 ARG A O 17
ATOM 16213 N N . ALA A 1 29 ? 7.525 9.553 0.058 1.00 64.15 29 ALA A N 17
ATOM 16214 C CA . ALA A 1 29 ? 8.309 9.279 -1.140 1.00 43.54 29 ALA A CA 17
ATOM 16215 C C . ALA A 1 29 ? 9.672 8.686 -0.792 1.00 41.43 29 ALA A C 17
ATOM 16216 O O . ALA A 1 29 ? 10.289 8.005 -1.611 1.00 0.32 29 ALA A O 17
ATOM 16223 N N . LYS A 1 30 ? 10.139 8.950 0.425 1.00 63.32 30 LYS A N 17
ATOM 16224 C CA . LYS A 1 30 ? 11.432 8.443 0.871 1.00 21.21 30 LYS A CA 17
ATOM 16225 C C . LYS A 1 30 ? 11.292 7.060 1.502 1.00 71.31 30 LYS A C 17
ATOM 16226 O O . LYS A 1 30 ? 11.843 6.081 1.001 1.00 20.25 30 LYS A O 17
ATOM 16245 N N . THR A 1 31 ? 10.554 6.989 2.605 1.00 61.53 31 THR A N 17
ATOM 16246 C CA . THR A 1 31 ? 10.345 5.727 3.305 1.00 13.24 31 THR A CA 17
ATOM 16247 C C . THR A 1 31 ? 9.577 4.738 2.433 1.00 42.45 31 THR A C 17
ATOM 16248 O O . THR A 1 31 ? 10.036 3.621 2.194 1.00 34.10 31 THR A O 17
ATOM 16259 N N . THR A 1 32 ? 8.406 5.155 1.965 1.00 45.15 32 THR A N 17
ATOM 16260 C CA . THR A 1 32 ? 7.571 4.307 1.123 1.00 43.11 32 THR A CA 17
ATOM 16261 C C . THR A 1 32 ? 8.104 4.263 -0.310 1.00 2.54 32 THR A C 17
ATOM 16262 O O . THR A 1 32 ? 8.068 5.267 -1.022 1.00 63.31 32 THR A O 17
ATOM 16273 N N . PRO A 1 33 ? 8.605 3.096 -0.757 1.00 11.43 33 PRO A N 17
ATOM 16274 C CA . PRO A 1 33 ? 9.142 2.935 -2.111 1.00 45.13 33 PRO A CA 17
ATOM 16275 C C . PRO A 1 33 ? 8.049 2.764 -3.161 1.00 31.43 33 PRO A C 17
ATOM 16276 O O . PRO A 1 33 ? 8.336 2.615 -4.350 1.00 12.40 33 PRO A O 17
ATOM 16287 N N . GLU A 1 34 ? 6.793 2.782 -2.720 1.00 11.32 34 GLU A N 17
ATOM 16288 C CA . GLU A 1 34 ? 5.662 2.625 -3.628 1.00 53.25 34 GLU A CA 17
ATOM 16289 C C . GLU A 1 34 ? 5.173 3.977 -4.145 1.00 10.23 34 GLU A C 17
ATOM 16290 O O . GLU A 1 34 ? 4.007 4.125 -4.511 1.00 54.24 34 GLU A O 17
ATOM 16302 N N . CYS A 1 35 ? 6.069 4.960 -4.178 1.00 34.03 35 CYS A N 17
ATOM 16303 C CA . CYS A 1 35 ? 5.725 6.294 -4.657 1.00 51.31 35 CYS A CA 17
ATOM 16304 C C . CYS A 1 35 ? 6.604 6.697 -5.840 1.00 2.43 35 CYS A C 17
ATOM 16305 O O . CYS A 1 35 ? 6.644 7.865 -6.224 1.00 20.32 35 CYS A O 17
ATOM 16312 N N . GLY A 1 36 ? 7.312 5.724 -6.410 1.00 63.22 36 GLY A N 17
ATOM 16313 C CA . GLY A 1 36 ? 8.181 6.003 -7.537 1.00 52.33 36 GLY A CA 17
ATOM 16314 C C . GLY A 1 36 ? 7.443 6.024 -8.865 1.00 55.01 36 GLY A C 17
ATOM 16315 O O . GLY A 1 36 ? 7.615 6.952 -9.654 1.00 64.32 36 GLY A O 17
ATOM 16319 N N . PRO A 1 37 ? 6.616 5.001 -9.148 1.00 73.14 37 PRO A N 17
ATOM 16320 C CA . PRO A 1 37 ? 5.870 4.925 -10.403 1.00 23.15 37 PRO A CA 17
ATOM 16321 C C . PRO A 1 37 ? 4.655 5.854 -10.431 1.00 63.30 37 PRO A C 17
ATOM 16322 O O . PRO A 1 37 ? 4.696 6.919 -11.046 1.00 0.41 37 PRO A O 17
ATOM 16333 N N . THR A 1 38 ? 3.574 5.446 -9.772 1.00 72.51 38 THR A N 17
ATOM 16334 C CA . THR A 1 38 ? 2.354 6.245 -9.735 1.00 5.33 38 THR A CA 17
ATOM 16335 C C . THR A 1 38 ? 2.498 7.432 -8.792 1.00 31.43 38 THR A C 17
ATOM 16336 O O . THR A 1 38 ? 1.856 8.465 -8.977 1.00 73.30 38 THR A O 17
ATOM 16347 N N . GLY A 1 39 ? 3.319 7.267 -7.760 1.00 33.13 39 GLY A N 17
ATOM 16348 C CA . GLY A 1 39 ? 3.498 8.327 -6.787 1.00 62.14 39 GLY A CA 17
ATOM 16349 C C . GLY A 1 39 ? 2.365 8.350 -5.775 1.00 14.14 39 GLY A C 17
ATOM 16350 O O . GLY A 1 39 ? 2.344 9.184 -4.869 1.00 32.31 39 GLY A O 17
ATOM 16354 N N . TYR A 1 40 ? 1.423 7.422 -5.938 1.00 12.43 40 TYR A N 17
ATOM 16355 C CA . TYR A 1 40 ? 0.275 7.310 -5.052 1.00 72.12 40 TYR A CA 17
ATOM 16356 C C . TYR A 1 40 ? 0.303 5.965 -4.332 1.00 52.23 40 TYR A C 17
ATOM 16357 O O . TYR A 1 40 ? 0.416 4.917 -4.971 1.00 63.24 40 TYR A O 17
ATOM 16375 N N . VAL A 1 41 ? 0.210 5.987 -3.005 1.00 42.43 41 VAL A N 17
ATOM 16376 C CA . VAL A 1 41 ? 0.237 4.753 -2.228 1.00 62.13 41 VAL A CA 17
ATOM 16377 C C . VAL A 1 41 ? -1.067 4.524 -1.472 1.00 74.32 41 VAL A C 17
ATOM 16378 O O . VAL A 1 41 ? -1.578 5.422 -0.801 1.00 3.13 41 VAL A O 17
ATOM 16391 N N . GLU A 1 42 ? -1.594 3.307 -1.588 1.00 61.52 42 GLU A N 17
ATOM 16392 C CA . GLU A 1 42 ? -2.841 2.925 -0.928 1.00 3.23 42 GLU A CA 17
ATOM 16393 C C . GLU A 1 42 ? -2.572 2.057 0.297 1.00 23.24 42 GLU A C 17
ATOM 16394 O O . GLU A 1 42 ? -1.430 1.693 0.579 1.00 50.54 42 GLU A O 17
ATOM 16406 N N . LYS A 1 43 ? -3.641 1.720 1.015 1.00 11.22 43 LYS A N 17
ATOM 16407 C CA . LYS A 1 43 ? -3.535 0.885 2.206 1.00 62.41 43 LYS A CA 17
ATOM 16408 C C . LYS A 1 43 ? -4.330 -0.406 2.027 1.00 53.12 43 LYS A C 17
ATOM 16409 O O . LYS A 1 43 ? -5.536 -0.447 2.270 1.00 1.11 43 LYS A O 17
ATOM 16428 N N . ILE A 1 44 ? -3.643 -1.456 1.591 1.00 32.43 44 ILE A N 17
ATOM 16429 C CA . ILE A 1 44 ? -4.276 -2.752 1.368 1.00 61.52 44 ILE A CA 17
ATOM 16430 C C . ILE A 1 44 ? -4.054 -3.691 2.549 1.00 63.40 44 ILE A C 17
ATOM 16431 O O . ILE A 1 44 ? -2.922 -3.896 2.988 1.00 33.33 44 ILE A O 17
ATOM 16447 N N . THR A 1 45 ? -5.143 -4.261 3.057 1.00 55.41 45 THR A N 17
ATOM 16448 C CA . THR A 1 45 ? -5.073 -5.182 4.187 1.00 51.25 45 THR A CA 17
ATOM 16449 C C . THR A 1 45 ? -5.174 -6.629 3.714 1.00 40.22 45 THR A C 17
ATOM 16450 O O . THR A 1 45 ? -5.986 -6.951 2.846 1.00 1.12 45 THR A O 17
ATOM 16461 N N . CYS A 1 46 ? -4.344 -7.497 4.285 1.00 64.32 46 CYS A N 17
ATOM 16462 C CA . CYS A 1 46 ? -4.345 -8.908 3.914 1.00 13.53 46 CYS A CA 17
ATOM 16463 C C . CYS A 1 46 ? -5.238 -9.723 4.840 1.00 55.44 46 CYS A C 17
ATOM 16464 O O . CYS A 1 46 ? -5.010 -9.782 6.047 1.00 70.35 46 CYS A O 17
ATOM 16471 N N . SER A 1 47 ? -6.250 -10.364 4.262 1.00 45.25 47 SER A N 17
ATOM 16472 C CA . SER A 1 47 ? -7.173 -11.190 5.032 1.00 42.35 47 SER A CA 17
ATOM 16473 C C . SER A 1 47 ? -6.403 -12.181 5.896 1.00 14.03 47 SER A C 17
ATOM 16474 O O . SER A 1 47 ? -6.868 -12.588 6.961 1.00 21.44 47 SER A O 17
ATOM 16482 N N . SER A 1 48 ? -5.215 -12.552 5.432 1.00 3.45 48 SER A N 17
ATOM 16483 C CA . SER A 1 48 ? -4.366 -13.480 6.160 1.00 4.33 48 SER A CA 17
ATOM 16484 C C . SER A 1 48 ? -3.492 -12.726 7.154 1.00 11.24 48 SER A C 17
ATOM 16485 O O . SER A 1 48 ? -2.503 -12.097 6.778 1.00 45.14 48 SER A O 17
ATOM 16493 N N . SER A 1 49 ? -3.884 -12.789 8.422 1.00 21.11 49 SER A N 17
ATOM 16494 C CA . SER A 1 49 ? -3.172 -12.117 9.511 1.00 51.02 49 SER A CA 17
ATOM 16495 C C . SER A 1 49 ? -3.529 -10.635 9.577 1.00 25.33 49 SER A C 17
ATOM 16496 O O . SER A 1 49 ? -2.912 -9.879 10.327 1.00 51.41 49 SER A O 17
ATOM 16504 N N . LYS A 1 50 ? -4.524 -10.221 8.789 1.00 72.14 50 LYS A N 17
ATOM 16505 C CA . LYS A 1 50 ? -4.949 -8.824 8.762 1.00 20.52 50 LYS A CA 17
ATOM 16506 C C . LYS A 1 50 ? -3.736 -7.900 8.767 1.00 2.24 5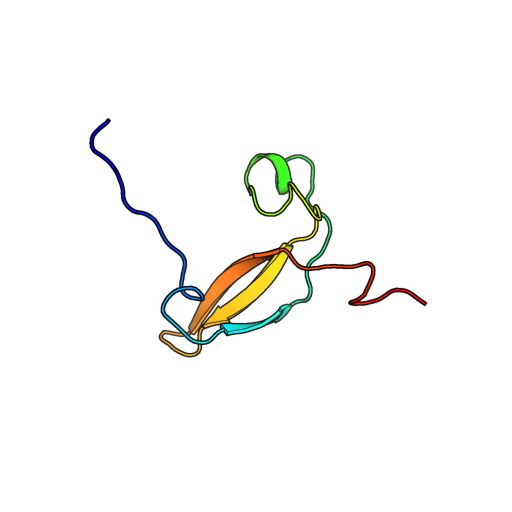0 LYS A C 17
ATOM 16507 O O . LYS A 1 50 ? -3.416 -7.281 9.780 1.00 33.43 50 LYS A O 17
ATOM 16526 N N . ARG A 1 51 ? -3.056 -7.829 7.629 1.00 1.11 51 ARG A N 17
ATOM 16527 C CA . ARG A 1 51 ? -1.867 -7.001 7.507 1.00 14.13 51 ARG A CA 17
ATOM 16528 C C . ARG A 1 51 ? -2.063 -5.904 6.468 1.00 53.14 51 ARG A C 17
ATOM 16529 O O . ARG A 1 51 ? -2.290 -6.178 5.290 1.00 22.30 51 ARG A O 17
ATOM 16550 N N . ASN A 1 52 ? -1.968 -4.660 6.921 1.00 34.42 52 ASN A N 17
ATOM 16551 C CA . ASN A 1 52 ? -2.129 -3.509 6.040 1.00 23.12 52 ASN A CA 17
ATOM 16552 C C . ASN A 1 52 ? -0.779 -3.041 5.513 1.00 31.12 52 ASN A C 17
ATOM 16553 O O . ASN A 1 52 ? 0.021 -2.462 6.248 1.00 2.31 52 ASN A O 17
ATOM 16564 N N . GLU A 1 53 ? -0.531 -3.303 4.236 1.00 41.33 53 GLU A N 17
ATOM 16565 C CA . GLU A 1 53 ? 0.725 -2.915 3.607 1.00 4.05 53 GLU A CA 17
ATOM 16566 C C . GLU A 1 53 ? 0.556 -1.632 2.802 1.00 61.35 53 GLU A C 17
ATOM 16567 O O . GLU A 1 53 ? -0.562 -1.227 2.487 1.00 75.32 53 GLU A O 17
ATOM 16579 N N . PHE A 1 54 ? 1.676 -1.004 2.467 1.00 62.12 54 PHE A N 17
ATOM 16580 C CA . PHE A 1 54 ? 1.657 0.231 1.693 1.00 52.31 54 PHE A CA 17
ATOM 16581 C C . PHE A 1 54 ? 1.961 -0.056 0.226 1.00 20.21 54 PHE A C 17
ATOM 16582 O O . PHE A 1 54 ? 3.121 -0.172 -0.167 1.00 71.11 54 PHE A O 17
ATOM 16599 N N . LYS A 1 55 ? 0.909 -0.176 -0.573 1.00 44.01 55 LYS A N 17
ATOM 16600 C CA . LYS A 1 55 ? 1.055 -0.459 -1.997 1.00 73.11 55 LYS A CA 17
ATOM 16601 C C . LYS A 1 55 ? 0.818 0.796 -2.829 1.00 63.12 55 LYS A C 17
ATOM 16602 O O . LYS A 1 55 ? 0.497 1.854 -2.294 1.00 60.32 55 LYS A O 17
ATOM 16621 N N . SER A 1 56 ? 0.975 0.668 -4.143 1.00 61.14 56 SER A N 17
ATOM 16622 C CA . SER A 1 56 ? 0.770 1.791 -5.053 1.00 14.20 56 SER A CA 17
ATOM 16623 C C . SER A 1 56 ? -0.334 1.469 -6.055 1.00 33.41 56 SER A C 17
ATOM 16624 O O . SER A 1 56 ? -0.381 0.367 -6.602 1.00 61.31 56 SER A O 17
ATOM 16632 N N . CYS A 1 57 ? -1.224 2.430 -6.294 1.00 64.24 57 CYS A N 17
ATOM 16633 C CA . CYS A 1 57 ? -2.320 2.216 -7.237 1.00 63.31 57 CYS A CA 17
ATOM 16634 C C . CYS A 1 57 ? -2.453 3.385 -8.203 1.00 53.51 57 CYS A C 17
ATOM 16635 O O . CYS A 1 57 ? -1.735 4.380 -8.096 1.00 2.13 57 CYS A O 17
ATOM 16642 N N . ARG A 1 58 ? -3.380 3.260 -9.143 1.00 31.41 58 ARG A N 17
ATOM 16643 C CA . ARG A 1 58 ? -3.613 4.309 -10.124 1.00 62.35 58 ARG A CA 17
ATOM 16644 C C . ARG A 1 58 ? -4.668 5.283 -9.615 1.00 33.04 58 ARG A C 17
ATOM 16645 O O . ARG A 1 58 ? -5.789 4.886 -9.297 1.00 54.43 58 ARG A O 17
ATOM 16666 N N . SER A 1 59 ? -4.303 6.556 -9.532 1.00 52.53 59 SER A N 17
ATOM 16667 C CA . SER A 1 59 ? -5.221 7.581 -9.051 1.00 74.44 59 SER A CA 17
ATOM 16668 C C . SER A 1 59 ? -5.786 8.396 -10.209 1.00 41.43 59 SER A C 17
ATOM 16669 O O . SER A 1 59 ? -6.922 8.869 -10.152 1.00 4.30 59 SER A O 17
ATOM 16677 N N . ALA A 1 60 ? -4.987 8.558 -11.258 1.00 3.34 60 ALA A N 17
ATOM 16678 C CA . ALA A 1 60 ? -5.407 9.316 -12.431 1.00 12.12 60 ALA A CA 17
ATOM 16679 C C . ALA A 1 60 ? -6.616 8.673 -13.106 1.00 72.42 60 ALA A C 17
ATOM 16680 O O . ALA A 1 60 ? -7.315 9.317 -13.887 1.00 55.10 60 ALA A O 17
ATOM 16687 N N . LEU A 1 61 ? -6.857 7.400 -12.802 1.00 70.34 61 LEU A N 17
ATOM 16688 C CA . LEU A 1 61 ? -7.982 6.677 -13.383 1.00 65.13 61 LEU A CA 17
ATOM 16689 C C . LEU A 1 61 ? -9.020 6.343 -12.318 1.00 65.11 61 LEU A C 17
ATOM 16690 O O . LEU A 1 61 ? -10.218 6.302 -12.596 1.00 12.32 61 LEU A O 17
ATOM 16706 N N . MET A 1 62 ? -8.552 6.105 -11.096 1.00 5.12 62 MET A N 17
ATOM 16707 C CA . MET A 1 62 ? -9.443 5.777 -9.990 1.00 74.32 62 MET A CA 17
ATOM 16708 C C . MET A 1 62 ? -10.434 6.908 -9.742 1.00 42.24 62 MET A C 17
ATOM 16709 O O . MET A 1 62 ? -11.647 6.718 -9.837 1.00 43.24 62 MET A O 17
ATOM 16723 N N . GLU A 1 63 ? -9.907 8.087 -9.427 1.00 3.04 63 GLU A N 17
ATOM 16724 C CA . GLU A 1 63 ? -10.741 9.254 -9.169 1.00 74.33 63 GLU A CA 17
ATOM 16725 C C . GLU A 1 63 ? -9.965 10.539 -9.435 1.00 21.00 63 GLU A C 17
ATOM 16726 O O . GLU A 1 63 ? -9.319 11.084 -8.541 1.00 12.42 63 GLU A O 17
ATOM 16738 N N . GLN A 1 64 ? -10.033 11.018 -10.674 1.00 63.01 64 GLN A N 17
ATOM 16739 C CA . GLN A 1 64 ? -9.334 12.239 -11.061 1.00 12.32 64 GLN A CA 17
ATOM 16740 C C . GLN A 1 64 ? -10.293 13.231 -11.711 1.00 51.11 64 GLN A C 17
ATOM 16741 O O . GLN A 1 64 ? -10.344 13.350 -12.935 1.00 44.52 64 GLN A O 17
ATOM 16755 N N . ARG A 1 65 ? -11.051 13.941 -10.882 1.00 1.31 65 ARG A N 17
ATOM 16756 C CA . ARG A 1 65 ? -12.009 14.925 -11.377 1.00 12.02 65 ARG A CA 17
ATOM 16757 C C . ARG A 1 65 ? -11.297 16.185 -11.856 1.00 24.24 65 ARG A C 17
ATOM 16758 O O . ARG A 1 65 ? -11.841 16.869 -12.748 1.00 37.68 65 ARG A O 17
ATOM 16780 N N . GLY A 1 1 ? 21.088 -4.501 1.996 1.00 13.00 1 GLY A N 18
ATOM 16781 C CA . GLY A 1 1 ? 21.239 -4.552 0.516 1.00 45.03 1 GLY A CA 18
ATOM 16782 C C . GLY A 1 1 ? 20.593 -5.783 -0.090 1.00 41.03 1 GLY A C 18
ATOM 16783 O O . GLY A 1 1 ? 19.847 -5.683 -1.064 1.00 70.10 1 GLY A O 18
ATOM 16789 N N . SER A 1 2 ? 20.880 -6.945 0.486 1.00 61.55 2 SER A N 18
ATOM 16790 C CA . SER A 1 2 ? 20.322 -8.200 -0.004 1.00 62.34 2 SER A CA 18
ATOM 16791 C C . SER A 1 2 ? 20.545 -9.325 1.003 1.00 72.15 2 SER A C 18
ATOM 16792 O O . SER A 1 2 ? 21.275 -9.160 1.980 1.00 23.13 2 SER A O 18
ATOM 16800 N N . GLY A 1 3 ? 19.912 -10.467 0.756 1.00 5.02 3 GLY A N 18
ATOM 16801 C CA . GLY A 1 3 ? 20.055 -11.601 1.650 1.00 31.33 3 GLY A CA 18
ATOM 16802 C C . GLY A 1 3 ? 18.861 -11.769 2.571 1.00 14.51 3 GLY A C 18
ATOM 16803 O O . GLY A 1 3 ? 18.190 -12.799 2.545 1.00 12.24 3 GLY A O 18
ATOM 16807 N N . MET A 1 4 ? 18.598 -10.752 3.385 1.00 51.55 4 MET A N 18
ATOM 16808 C CA . MET A 1 4 ? 17.477 -10.790 4.317 1.00 51.14 4 MET A CA 18
ATOM 16809 C C . MET A 1 4 ? 16.148 -10.794 3.570 1.00 52.23 4 MET A C 18
ATOM 16810 O O . MET A 1 4 ? 15.897 -9.934 2.725 1.00 50.10 4 MET A O 18
ATOM 16824 N N . LYS A 1 5 ? 15.298 -11.764 3.888 1.00 31.03 5 LYS A N 18
ATOM 16825 C CA . LYS A 1 5 ? 13.994 -11.879 3.247 1.00 2.22 5 LYS A CA 18
ATOM 16826 C C . LYS A 1 5 ? 13.060 -10.764 3.708 1.00 51.41 5 LYS A C 18
ATOM 16827 O O . LYS A 1 5 ? 12.691 -10.694 4.881 1.00 72.14 5 LYS A O 18
ATOM 16846 N N . GLU A 1 6 ? 12.683 -9.892 2.778 1.00 3.51 6 GLU A N 18
ATOM 16847 C CA . GLU A 1 6 ? 11.793 -8.780 3.089 1.00 50.31 6 GLU A CA 18
ATOM 16848 C C . GLU A 1 6 ? 10.703 -8.643 2.032 1.00 74.12 6 GLU A C 18
ATOM 16849 O O . GLU A 1 6 ? 10.931 -8.085 0.959 1.00 31.42 6 GLU A O 18
ATOM 16861 N N . PHE A 1 7 ? 9.518 -9.158 2.342 1.00 12.34 7 PHE A N 18
ATOM 16862 C CA . PHE A 1 7 ? 8.390 -9.094 1.417 1.00 72.33 7 PHE A CA 18
ATOM 16863 C C . PHE A 1 7 ? 7.114 -8.674 2.142 1.00 64.42 7 PHE A C 18
ATOM 16864 O O . PHE A 1 7 ? 7.060 -8.671 3.372 1.00 12.34 7 PHE A O 18
ATOM 16881 N N . PRO A 1 8 ? 6.066 -8.311 1.383 1.00 43.45 8 PRO A N 18
ATOM 16882 C CA . PRO A 1 8 ? 4.787 -7.887 1.946 1.00 73.54 8 PRO A CA 18
ATOM 16883 C C . PRO A 1 8 ? 3.860 -9.067 2.219 1.00 53.23 8 PRO A C 18
ATOM 16884 O O . PRO A 1 8 ? 4.287 -10.221 2.195 1.00 60.40 8 PRO A O 18
ATOM 16895 N N . CYS A 1 9 ? 2.590 -8.772 2.469 1.00 73.50 9 CYS A N 18
ATOM 16896 C CA . CYS A 1 9 ? 1.608 -9.813 2.734 1.00 71.31 9 CYS A CA 18
ATOM 16897 C C . CYS A 1 9 ? 0.703 -10.021 1.523 1.00 50.22 9 CYS A C 18
ATOM 16898 O O . CYS A 1 9 ? 0.183 -11.114 1.307 1.00 63.45 9 CYS A O 18
ATOM 16905 N N . TRP A 1 10 ? 0.521 -8.965 0.736 1.00 35.33 10 TRP A N 18
ATOM 16906 C CA . TRP A 1 10 ? -0.321 -9.034 -0.450 1.00 21.04 10 TRP A CA 18
ATOM 16907 C C . TRP A 1 10 ? 0.327 -9.885 -1.537 1.00 44.23 10 TRP A C 18
ATOM 16908 O O . TRP A 1 10 ? -0.342 -10.331 -2.469 1.00 71.43 10 TRP A O 18
ATOM 16929 N N . LEU A 1 11 ? 1.632 -10.109 -1.414 1.00 50.21 11 LEU A N 18
ATOM 16930 C CA . LEU A 1 11 ? 2.362 -10.909 -2.387 1.00 53.45 11 LEU A CA 18
ATOM 16931 C C . LEU A 1 11 ? 2.210 -12.401 -2.101 1.00 25.11 11 LEU A C 18
ATOM 16932 O O . LEU A 1 11 ? 2.449 -13.236 -2.973 1.00 5.44 11 LEU A O 18
ATOM 16948 N N . VAL A 1 12 ? 1.809 -12.733 -0.875 1.00 72.05 12 VAL A N 18
ATOM 16949 C CA . VAL A 1 12 ? 1.625 -14.126 -0.483 1.00 61.41 12 VAL A CA 18
ATOM 16950 C C . VAL A 1 12 ? 0.246 -14.361 0.137 1.00 70.23 12 VAL A C 18
ATOM 16951 O O . VAL A 1 12 ? -0.069 -15.474 0.557 1.00 21.03 12 VAL A O 18
ATOM 16964 N N . GLU A 1 13 ? -0.574 -13.312 0.193 1.00 30.51 13 GLU A N 18
ATOM 16965 C CA . GLU A 1 13 ? -1.914 -13.419 0.763 1.00 62.23 13 GLU A CA 18
ATOM 16966 C C . GLU A 1 13 ? -2.916 -12.607 -0.050 1.00 71.05 13 GLU A C 18
ATOM 16967 O O . GLU A 1 13 ? -2.546 -11.906 -0.992 1.00 13.44 13 GLU A O 18
ATOM 16979 N N . GLU A 1 14 ? -4.187 -12.698 0.330 1.00 64.30 14 GLU A N 18
ATOM 16980 C CA . GLU A 1 14 ? -5.243 -11.961 -0.353 1.00 13.44 14 GLU A CA 18
ATOM 16981 C C . GLU A 1 14 ? -5.422 -10.591 0.287 1.00 41.45 14 GLU A C 18
ATOM 16982 O O . GLU A 1 14 ? -5.724 -10.488 1.475 1.00 52.02 14 GLU A O 18
ATOM 16994 N N . PHE A 1 15 ? -5.222 -9.542 -0.500 1.00 62.02 15 PHE A N 18
ATOM 16995 C CA . PHE A 1 15 ? -5.348 -8.179 0.003 1.00 62.31 15 PHE A CA 18
ATOM 16996 C C . PHE A 1 15 ? -6.614 -7.506 -0.515 1.00 64.22 15 PHE A C 18
ATOM 16997 O O . PHE A 1 15 ? -7.163 -7.893 -1.545 1.00 62.13 15 PHE A O 18
ATOM 17014 N N . VAL A 1 16 ? -7.064 -6.491 0.214 1.00 2.41 16 VAL A N 18
ATOM 17015 C CA . VAL A 1 16 ? -8.260 -5.750 -0.161 1.00 31.43 16 VAL A CA 18
ATOM 17016 C C . VAL A 1 16 ? -8.040 -4.250 -0.000 1.00 22.11 16 VAL A C 18
ATOM 17017 O O . VAL A 1 16 ? -7.794 -3.765 1.105 1.00 75.14 16 VAL A O 18
ATOM 17030 N N . VAL A 1 17 ? -8.126 -3.518 -1.106 1.00 45.11 17 VAL A N 18
ATOM 17031 C CA . VAL A 1 17 ? -7.932 -2.073 -1.077 1.00 30.33 17 VAL A CA 18
ATOM 17032 C C . VAL A 1 17 ? -8.950 -1.398 -0.168 1.00 63.52 17 VAL A C 18
ATOM 17033 O O . VAL A 1 17 ? -10.054 -1.063 -0.595 1.00 3.11 17 VAL A O 18
ATOM 17046 N N . ALA A 1 18 ? -8.564 -1.189 1.087 1.00 24.25 18 ALA A N 18
ATOM 17047 C CA . ALA A 1 18 ? -9.437 -0.540 2.055 1.00 24.50 18 ALA A CA 18
ATOM 17048 C C . ALA A 1 18 ? -9.269 0.973 1.991 1.00 10.51 18 ALA A C 18
ATOM 17049 O O . ALA A 1 18 ? -10.198 1.728 2.281 1.00 72.45 18 ALA A O 18
ATOM 17056 N N . GLU A 1 19 ? -8.075 1.405 1.600 1.00 44.14 19 GLU A N 18
ATOM 17057 C CA . GLU A 1 19 ? -7.768 2.825 1.485 1.00 31.20 19 GLU A CA 18
ATOM 17058 C C . GLU A 1 19 ? -7.060 3.112 0.166 1.00 13.33 19 GLU A C 18
ATOM 17059 O O . GLU A 1 19 ? -5.919 2.696 -0.035 1.00 51.44 19 GLU A O 18
ATOM 17071 N N . GLU A 1 20 ? -7.737 3.824 -0.731 1.00 40.43 20 GLU A N 18
ATOM 17072 C CA . GLU A 1 20 ? -7.159 4.163 -2.028 1.00 21.44 20 GLU A CA 18
ATOM 17073 C C . GLU A 1 20 ? -5.757 4.733 -1.856 1.00 4.42 20 GLU A C 18
ATOM 17074 O O . GLU A 1 20 ? -5.340 5.041 -0.739 1.00 22.04 20 GLU A O 18
ATOM 17086 N N . CYS A 1 21 ? -5.022 4.856 -2.955 1.00 30.53 21 CYS A N 18
ATOM 17087 C CA . CYS A 1 21 ? -3.662 5.370 -2.886 1.00 64.42 21 CYS A CA 18
ATOM 17088 C C . CYS A 1 21 ? -3.622 6.878 -3.109 1.00 40.01 21 CYS A C 18
ATOM 17089 O O . CYS A 1 21 ? -4.375 7.420 -3.918 1.00 62.45 21 CYS A O 18
ATOM 17096 N N . SER A 1 22 ? -2.738 7.547 -2.375 1.00 65.32 22 SER A N 18
ATOM 17097 C CA . SER A 1 22 ? -2.592 8.997 -2.472 1.00 10.12 22 SER A CA 18
ATOM 17098 C C . SER A 1 22 ? -1.121 9.395 -2.571 1.00 65.14 22 SER A C 18
ATOM 17099 O O . SER A 1 22 ? -0.232 8.595 -2.281 1.00 32.50 22 SER A O 18
ATOM 17107 N N . PRO A 1 23 ? -0.844 10.646 -2.982 1.00 12.03 23 PRO A N 18
ATOM 17108 C CA . PRO A 1 23 ? 0.524 11.156 -3.123 1.00 21.13 23 PRO A CA 18
ATOM 17109 C C . PRO A 1 23 ? 1.385 10.874 -1.896 1.00 45.21 23 PRO A C 18
ATOM 17110 O O . PRO A 1 23 ? 0.873 10.600 -0.811 1.00 51.53 23 PRO A O 18
ATOM 17121 N N . CYS A 1 24 ? 2.699 10.945 -2.082 1.00 64.21 24 CYS A N 18
ATOM 17122 C CA . CYS A 1 24 ? 3.644 10.700 -0.999 1.00 41.12 24 CYS A CA 18
ATOM 17123 C C . CYS A 1 24 ? 4.365 11.986 -0.607 1.00 42.30 24 CYS A C 18
ATOM 17124 O O . CYS A 1 24 ? 5.063 12.590 -1.422 1.00 75.22 24 CYS A O 18
ATOM 17131 N N . SER A 1 25 ? 4.192 12.400 0.644 1.00 62.44 25 SER A N 18
ATOM 17132 C CA . SER A 1 25 ? 4.827 13.616 1.143 1.00 2.22 25 SER A CA 18
ATOM 17133 C C . SER A 1 25 ? 6.341 13.554 0.969 1.00 70.25 25 SER A C 18
ATOM 17134 O O . SER A 1 25 ? 6.864 12.660 0.302 1.00 14.45 25 SER A O 18
ATOM 17142 N N . ASN A 1 26 ? 7.042 14.509 1.572 1.00 2.45 26 ASN A N 18
ATOM 17143 C CA . ASN A 1 26 ? 8.497 14.564 1.482 1.00 61.34 26 ASN A CA 18
ATOM 17144 C C . ASN A 1 26 ? 9.123 13.280 2.017 1.00 52.52 26 ASN A C 18
ATOM 17145 O O . ASN A 1 26 ? 9.883 12.610 1.316 1.00 3.14 26 ASN A O 18
ATOM 17156 N N . PHE A 1 27 ? 8.799 12.943 3.260 1.00 41.14 27 PHE A N 18
ATOM 17157 C CA . PHE A 1 27 ? 9.330 11.738 3.888 1.00 41.32 27 PHE A CA 18
ATOM 17158 C C . PHE A 1 27 ? 8.574 10.500 3.413 1.00 71.23 27 PHE A C 18
ATOM 17159 O O . PHE A 1 27 ? 9.119 9.397 3.393 1.00 42.14 27 PHE A O 18
ATOM 17176 N N . ARG A 1 28 ? 7.314 10.691 3.033 1.00 22.22 28 ARG A N 18
ATOM 17177 C CA . ARG A 1 28 ? 6.481 9.592 2.560 1.00 53.32 28 ARG A CA 18
ATOM 17178 C C . ARG A 1 28 ? 7.105 8.921 1.339 1.00 23.30 28 ARG A C 18
ATOM 17179 O O . ARG A 1 28 ? 7.249 7.699 1.296 1.00 30.43 28 ARG A O 18
ATOM 17200 N N . ALA A 1 29 ? 7.472 9.726 0.349 1.00 64.15 29 ALA A N 18
ATOM 17201 C CA . ALA A 1 29 ? 8.078 9.210 -0.874 1.00 43.54 29 ALA A CA 18
ATOM 17202 C C . ALA A 1 29 ? 9.521 8.773 -0.640 1.00 41.43 29 ALA A C 18
ATOM 17203 O O . ALA A 1 29 ? 10.040 7.910 -1.348 1.00 0.32 29 ALA A O 18
ATOM 17210 N N . LYS A 1 30 ? 10.166 9.374 0.354 1.00 63.32 30 LYS A N 18
ATOM 17211 C CA . LYS A 1 30 ? 11.552 9.046 0.674 1.00 21.21 30 LYS A CA 18
ATOM 17212 C C . LYS A 1 30 ? 11.639 7.766 1.502 1.00 71.31 30 LYS A C 18
ATOM 17213 O O . LYS A 1 30 ? 12.664 7.084 1.497 1.00 20.25 30 LYS A O 18
ATOM 17232 N N . THR A 1 31 ? 10.564 7.447 2.216 1.00 61.53 31 THR A N 18
ATOM 17233 C CA . THR A 1 31 ? 10.531 6.250 3.050 1.00 13.24 31 THR A CA 18
ATOM 17234 C C . THR A 1 31 ? 9.755 5.126 2.371 1.00 42.45 31 THR A C 18
ATOM 17235 O O . THR A 1 31 ? 10.037 3.947 2.587 1.00 34.10 31 THR A O 18
ATOM 17246 N N . THR A 1 32 ? 8.775 5.495 1.553 1.00 45.15 32 THR A N 18
ATOM 17247 C CA . THR A 1 32 ? 7.959 4.512 0.848 1.00 43.11 32 THR A CA 18
ATOM 17248 C C . THR A 1 32 ? 8.398 4.377 -0.610 1.00 2.54 32 THR A C 18
ATOM 17249 O O . THR A 1 32 ? 8.296 5.328 -1.385 1.00 63.31 32 THR A O 18
ATOM 17260 N N . PRO A 1 33 ? 8.892 3.189 -1.010 1.00 11.43 33 PRO A N 18
ATOM 17261 C CA . PRO A 1 33 ? 9.340 2.946 -2.384 1.00 45.13 33 PRO A CA 18
ATOM 17262 C C . PRO A 1 33 ? 8.179 2.815 -3.367 1.00 31.43 33 PRO A C 18
ATOM 17263 O O . PRO A 1 33 ? 8.389 2.692 -4.573 1.00 12.40 33 PRO A O 18
ATOM 17274 N N . GLU A 1 34 ? 6.953 2.845 -2.848 1.00 11.32 34 GLU A N 18
ATOM 17275 C CA . GLU A 1 34 ? 5.767 2.732 -3.689 1.00 53.25 34 GLU A CA 18
ATOM 17276 C C . GLU A 1 34 ? 5.281 4.110 -4.131 1.00 10.23 34 GLU A C 18
ATOM 17277 O O . GLU A 1 34 ? 4.079 4.368 -4.183 1.00 54.24 34 GLU A O 18
ATOM 17289 N N . CYS A 1 35 ? 6.224 4.989 -4.449 1.00 34.03 35 CYS A N 18
ATOM 17290 C CA . CYS A 1 35 ? 5.897 6.339 -4.888 1.00 51.31 35 CYS A CA 18
ATOM 17291 C C . CYS A 1 35 ? 6.686 6.719 -6.141 1.00 2.43 35 CYS A C 18
ATOM 17292 O O . CYS A 1 35 ? 6.678 7.875 -6.562 1.00 20.32 35 CYS A O 18
ATOM 17299 N N . GLY A 1 36 ? 7.369 5.739 -6.731 1.00 63.22 36 GLY A N 18
ATOM 17300 C CA . GLY A 1 36 ? 8.154 5.997 -7.925 1.00 52.33 36 GLY A CA 18
ATOM 17301 C C . GLY A 1 36 ? 7.314 6.039 -9.188 1.00 55.01 36 GLY A C 18
ATOM 17302 O O . GLY A 1 36 ? 7.428 6.978 -9.977 1.00 64.32 36 GLY A O 18
ATOM 17306 N N . PRO A 1 37 ? 6.461 5.026 -9.417 1.00 73.14 37 PRO A N 18
ATOM 17307 C CA . PRO A 1 37 ? 5.616 4.969 -10.610 1.00 23.15 37 PRO A CA 18
ATOM 17308 C C . PRO A 1 37 ? 4.418 5.921 -10.531 1.00 63.30 37 PRO A C 18
ATOM 17309 O O . PRO A 1 37 ? 4.493 7.055 -11.005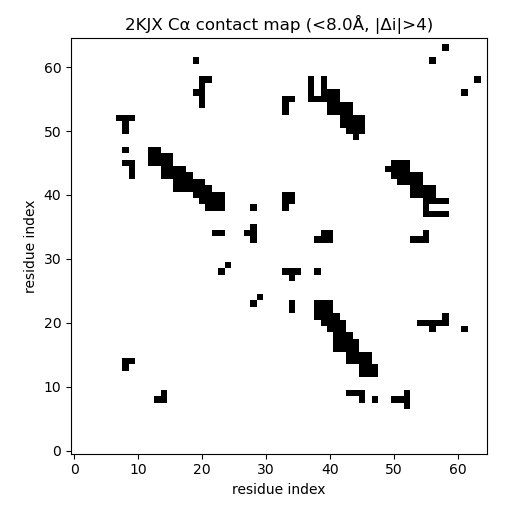 1.00 0.41 37 PRO A O 18
ATOM 17320 N N . THR A 1 38 ? 3.318 5.462 -9.938 1.00 72.51 38 THR A N 18
ATOM 17321 C CA . THR A 1 38 ? 2.121 6.285 -9.811 1.00 5.33 38 THR A CA 18
ATOM 17322 C C . THR A 1 38 ? 2.350 7.438 -8.843 1.00 31.43 38 THR A C 18
ATOM 17323 O O . THR A 1 38 ? 1.724 8.493 -8.960 1.00 73.30 38 THR A O 18
ATOM 17334 N N . GLY A 1 39 ? 3.228 7.222 -7.869 1.00 33.13 39 GLY A N 18
ATOM 17335 C CA . GLY A 1 39 ? 3.494 8.245 -6.876 1.00 62.14 39 GLY A CA 18
ATOM 17336 C C . GLY A 1 39 ? 2.420 8.276 -5.803 1.00 14.14 39 GLY A C 18
ATOM 17337 O O . GLY A 1 39 ? 2.482 9.074 -4.869 1.00 32.31 39 GLY A O 18
ATOM 17341 N N . TYR A 1 40 ? 1.431 7.393 -5.946 1.00 12.43 40 TYR A N 18
ATOM 17342 C CA . TYR A 1 40 ? 0.329 7.296 -5.001 1.00 72.12 40 TYR A CA 18
ATOM 17343 C C . TYR A 1 40 ? 0.393 5.965 -4.258 1.00 52.23 40 TYR A C 18
ATOM 17344 O O . TYR A 1 40 ? 0.531 4.912 -4.878 1.00 63.24 40 TYR A O 18
ATOM 17362 N N . VAL A 1 41 ? 0.291 6.008 -2.933 1.00 42.43 41 VAL A N 18
ATOM 17363 C CA . VAL A 1 41 ? 0.340 4.788 -2.134 1.00 62.13 41 VAL A CA 18
ATOM 17364 C C . VAL A 1 41 ? -0.975 4.547 -1.398 1.00 74.32 41 VAL A C 18
ATOM 17365 O O . VAL A 1 41 ? -1.531 5.457 -0.784 1.00 3.13 41 VAL A O 18
ATOM 17378 N N . GLU A 1 42 ? -1.464 3.311 -1.472 1.00 61.52 42 GLU A N 18
ATOM 17379 C CA . GLU A 1 42 ? -2.718 2.933 -0.827 1.00 3.23 42 GLU A CA 18
ATOM 17380 C C . GLU A 1 42 ? -2.478 2.027 0.377 1.00 23.24 42 GLU A C 18
ATOM 17381 O O . GLU A 1 42 ? -1.340 1.691 0.702 1.00 50.54 42 GLU A O 18
ATOM 17393 N N . LYS A 1 43 ? -3.570 1.630 1.023 1.00 11.22 43 LYS A N 18
ATOM 17394 C CA . LYS A 1 43 ? -3.501 0.754 2.186 1.00 62.41 43 LYS A CA 18
ATOM 17395 C C . LYS A 1 43 ? -4.369 -0.484 1.974 1.00 53.12 43 LYS A C 18
ATOM 17396 O O . LYS A 1 43 ? -5.597 -0.407 2.004 1.00 1.11 43 LYS A O 18
ATOM 17415 N N . ILE A 1 44 ? -3.721 -1.623 1.759 1.00 32.43 44 ILE A N 18
ATOM 17416 C CA . ILE A 1 44 ? -4.435 -2.876 1.541 1.00 61.52 44 ILE A CA 18
ATOM 17417 C C . ILE A 1 44 ? -4.208 -3.847 2.695 1.00 63.40 44 ILE A C 18
ATOM 17418 O O . ILE A 1 44 ? -3.077 -4.063 3.127 1.00 33.33 44 ILE A O 18
ATOM 17434 N N . THR A 1 45 ? -5.296 -4.426 3.195 1.00 55.41 45 THR A N 18
ATOM 17435 C CA . THR A 1 45 ? -5.220 -5.373 4.303 1.00 51.25 45 THR A CA 18
ATOM 17436 C C . THR A 1 45 ? -5.292 -6.808 3.795 1.00 40.22 45 THR A C 18
ATOM 17437 O O . THR A 1 45 ? -6.066 -7.117 2.889 1.00 1.12 45 THR A O 18
ATOM 17448 N N . CYS A 1 46 ? -4.482 -7.683 4.383 1.00 64.32 46 CYS A N 18
ATOM 17449 C CA . CYS A 1 46 ? -4.458 -9.085 3.983 1.00 13.53 46 CYS A CA 18
ATOM 17450 C C . CYS A 1 46 ? -5.351 -9.930 4.880 1.00 55.44 46 CYS A C 18
ATOM 17451 O O . CYS A 1 46 ? -5.119 -10.034 6.084 1.00 70.35 46 CYS A O 18
ATOM 17458 N N . SER A 1 47 ? -6.369 -10.544 4.283 1.00 45.25 47 SER A N 18
ATOM 17459 C CA . SER A 1 47 ? -7.292 -11.395 5.026 1.00 42.35 47 SER A CA 18
ATOM 17460 C C . SER A 1 47 ? -6.521 -12.389 5.886 1.00 14.03 47 SER A C 18
ATOM 17461 O O . SER A 1 47 ? -6.987 -12.808 6.945 1.00 21.44 47 SER A O 18
ATOM 17469 N N . SER A 1 48 ? -5.329 -12.749 5.422 1.00 3.45 48 SER A N 18
ATOM 17470 C CA . SER A 1 48 ? -4.477 -13.678 6.144 1.00 4.33 48 SER A CA 18
ATOM 17471 C C . SER A 1 48 ? -3.637 -12.931 7.173 1.00 11.24 48 SER A C 18
ATOM 17472 O O . SER A 1 48 ? -2.645 -12.287 6.832 1.00 45.14 48 SER A O 18
ATOM 17480 N N . SER A 1 49 ? -4.059 -13.019 8.428 1.00 21.11 49 SER A N 18
ATOM 17481 C CA . SER A 1 49 ? -3.379 -12.358 9.545 1.00 51.02 49 SER A CA 18
ATOM 17482 C C . SER A 1 49 ? -3.744 -10.878 9.620 1.00 25.33 49 SER A C 18
ATOM 17483 O O . SER A 1 49 ? -3.157 -10.132 10.405 1.00 51.41 49 SER A O 18
ATOM 17491 N N . LYS A 1 50 ? -4.710 -10.453 8.803 1.00 72.14 50 LYS A N 18
ATOM 17492 C CA . LYS A 1 50 ? -5.138 -9.056 8.783 1.00 20.52 50 LYS A CA 18
ATOM 17493 C C . LYS A 1 50 ? -3.927 -8.131 8.828 1.00 2.24 50 LYS A C 18
ATOM 17494 O O . LYS A 1 50 ? -3.630 -7.526 9.859 1.00 33.43 50 LYS A O 18
ATOM 17513 N N . ARG A 1 51 ? -3.221 -8.041 7.708 1.00 1.11 51 ARG A N 18
ATOM 17514 C CA . ARG A 1 51 ? -2.031 -7.210 7.626 1.00 14.13 51 ARG A CA 18
ATOM 17515 C C . ARG A 1 51 ? -2.195 -6.108 6.584 1.00 53.14 51 ARG A C 18
ATOM 17516 O O . ARG A 1 51 ? -2.424 -6.378 5.406 1.00 22.30 51 ARG A O 18
ATOM 17537 N N . ASN A 1 52 ? -2.072 -4.865 7.035 1.00 34.42 52 ASN A N 18
ATOM 17538 C CA . ASN A 1 52 ? -2.201 -3.712 6.153 1.00 23.12 52 ASN A CA 18
ATOM 17539 C C . ASN A 1 52 ? -0.839 -3.302 5.604 1.00 31.12 52 ASN A C 18
ATOM 17540 O O . ASN A 1 52 ? -0.003 -2.764 6.329 1.00 2.31 52 ASN A O 18
ATOM 17551 N N . GLU A 1 53 ? -0.623 -3.564 4.321 1.00 41.33 53 GLU A N 18
ATOM 17552 C CA . GLU A 1 53 ? 0.639 -3.227 3.676 1.00 4.05 53 GLU A CA 18
ATOM 17553 C C . GLU A 1 53 ? 0.518 -1.933 2.881 1.00 61.35 53 GLU A C 18
ATOM 17554 O O . GLU A 1 53 ? -0.586 -1.461 2.606 1.00 75.32 53 GLU A O 18
ATOM 17566 N N . PHE A 1 54 ? 1.661 -1.365 2.514 1.00 62.12 54 PHE A N 18
ATOM 17567 C CA . PHE A 1 54 ? 1.688 -0.126 1.747 1.00 52.31 54 PHE A CA 18
ATOM 17568 C C . PHE A 1 54 ? 2.028 -0.404 0.287 1.00 20.21 54 PHE A C 18
ATOM 17569 O O . PHE A 1 54 ? 3.153 -0.782 -0.038 1.00 71.11 54 PHE A O 18
ATOM 17586 N N . LYS A 1 55 ? 1.044 -0.221 -0.588 1.00 44.01 55 LYS A N 18
ATOM 17587 C CA . LYS A 1 55 ? 1.236 -0.457 -2.013 1.00 73.11 55 LYS A CA 18
ATOM 17588 C C . LYS A 1 55 ? 0.980 0.813 -2.817 1.00 63.12 55 LYS A C 18
ATOM 17589 O O . LYS A 1 55 ? 0.611 1.845 -2.261 1.00 60.32 55 LYS A O 18
ATOM 17608 N N . SER A 1 56 ? 1.175 0.726 -4.128 1.00 61.14 56 SER A N 18
ATOM 17609 C CA . SER A 1 56 ? 0.959 1.865 -5.015 1.00 14.20 56 SER A CA 18
ATOM 17610 C C . SER A 1 56 ? -0.130 1.541 -6.034 1.00 33.41 56 SER A C 18
ATOM 17611 O O . SER A 1 56 ? -0.118 0.472 -6.643 1.00 61.31 56 SER A O 18
ATOM 17619 N N . CYS A 1 57 ? -1.078 2.460 -6.213 1.00 64.24 57 CYS A N 18
ATOM 17620 C CA . CYS A 1 57 ? -2.166 2.235 -7.162 1.00 63.31 57 CYS A CA 18
ATOM 17621 C C . CYS A 1 57 ? -2.288 3.393 -8.147 1.00 53.51 57 CYS A C 18
ATOM 17622 O O . CYS A 1 57 ? -1.479 4.321 -8.132 1.00 2.13 57 CYS A O 18
ATOM 17629 N N . ARG A 1 58 ? -3.301 3.330 -9.001 1.00 31.41 58 ARG A N 18
ATOM 17630 C CA . ARG A 1 58 ? -3.527 4.373 -9.992 1.00 62.35 58 ARG A CA 18
ATOM 17631 C C . ARG A 1 58 ? -4.674 5.283 -9.569 1.00 33.04 58 ARG A C 18
ATOM 17632 O O . ARG A 1 58 ? -5.793 4.823 -9.339 1.00 54.43 58 ARG A O 18
ATOM 17653 N N . SER A 1 59 ? -4.389 6.577 -9.466 1.00 52.53 59 SER A N 18
ATOM 17654 C CA . SER A 1 59 ? -5.397 7.552 -9.068 1.00 74.44 59 SER A CA 18
ATOM 17655 C C . SER A 1 59 ? -6.282 7.942 -10.249 1.00 41.43 59 SER A C 18
ATOM 17656 O O . SER A 1 59 ? -7.403 8.416 -10.066 1.00 4.30 59 SER A O 18
ATOM 17664 N N . ALA A 1 60 ? -5.773 7.740 -11.462 1.00 3.34 60 ALA A N 18
ATOM 17665 C CA . ALA A 1 60 ? -6.519 8.071 -12.671 1.00 12.12 60 ALA A CA 18
ATOM 17666 C C . ALA A 1 60 ? -7.878 7.376 -12.699 1.00 72.42 60 ALA A C 18
ATOM 17667 O O . ALA A 1 60 ? -8.799 7.823 -13.382 1.00 55.10 60 ALA A O 18
ATOM 17674 N N . LEU A 1 61 ? -7.998 6.281 -11.954 1.00 70.34 61 LEU A N 18
ATOM 17675 C CA . LEU A 1 61 ? -9.246 5.529 -11.899 1.00 65.13 61 LEU A CA 18
ATOM 17676 C C . LEU A 1 61 ? -9.874 5.622 -10.512 1.00 65.11 61 LEU A C 18
ATOM 17677 O O . LEU A 1 61 ? -11.095 5.561 -10.368 1.00 12.32 61 LEU A O 18
ATOM 17693 N N . MET A 1 62 ? -9.031 5.770 -9.494 1.00 5.12 62 MET A N 18
ATOM 17694 C CA . MET A 1 62 ? -9.507 5.870 -8.122 1.00 74.32 62 MET A CA 18
ATOM 17695 C C . MET A 1 62 ? -10.090 7.253 -7.849 1.00 42.24 62 MET A C 18
ATOM 17696 O O . MET A 1 62 ? -11.264 7.385 -7.503 1.00 43.24 62 MET A O 18
ATOM 17710 N N . GLU A 1 63 ? -9.262 8.280 -8.007 1.00 3.04 63 GLU A N 18
ATOM 17711 C CA . GLU A 1 63 ? -9.695 9.654 -7.779 1.00 74.33 63 GLU A CA 18
ATOM 17712 C C . GLU A 1 63 ? -8.962 10.616 -8.707 1.00 21.00 63 GLU A C 18
ATOM 17713 O O . GLU A 1 63 ? -7.897 11.133 -8.366 1.00 12.42 63 GLU A O 18
ATOM 17725 N N . GLN A 1 64 ? -9.536 10.850 -9.882 1.00 63.01 64 GLN A N 18
ATOM 17726 C CA . GLN A 1 64 ? -8.936 11.750 -10.861 1.00 12.32 64 GLN A CA 18
ATOM 17727 C C . GLN A 1 64 ? -9.798 12.993 -11.057 1.00 51.11 64 GLN A C 18
ATOM 17728 O O . GLN A 1 64 ? -10.770 12.974 -11.813 1.00 44.52 64 GLN A O 18
ATOM 17742 N N . ARG A 1 65 ? -9.437 14.072 -10.370 1.00 1.31 65 ARG A N 18
ATOM 17743 C CA . ARG A 1 65 ? -10.178 15.325 -10.470 1.00 12.02 65 ARG A CA 18
ATOM 17744 C C . ARG A 1 65 ? -10.063 15.915 -11.871 1.00 24.24 65 ARG A C 18
ATOM 17745 O O . ARG A 1 65 ? -11.097 15.984 -12.570 1.00 37.68 65 ARG A O 18
ATOM 17767 N N . GLY A 1 1 ? 13.627 -3.573 9.592 1.00 13.00 1 GLY A N 19
ATOM 17768 C CA . GLY A 1 1 ? 14.638 -4.487 10.193 1.00 45.03 1 GLY A CA 19
ATOM 17769 C C . GLY A 1 1 ? 16.035 -4.240 9.657 1.00 41.03 1 GLY A C 19
ATOM 17770 O O . GLY A 1 1 ? 16.975 -4.038 10.424 1.00 70.10 1 GLY A O 19
ATOM 17776 N N . SER A 1 2 ? 16.170 -4.257 8.334 1.00 61.55 2 SER A N 19
ATOM 17777 C CA . SER A 1 2 ? 17.461 -4.033 7.694 1.00 62.34 2 SER A CA 19
ATOM 17778 C C . SER A 1 2 ? 18.470 -5.094 8.122 1.00 72.15 2 SER A C 19
ATOM 17779 O O . SER A 1 2 ? 18.901 -5.127 9.275 1.00 23.13 2 SER A O 19
ATOM 17787 N N . GLY A 1 3 ? 18.843 -5.960 7.186 1.00 5.02 3 GLY A N 19
ATOM 17788 C CA . GLY A 1 3 ? 19.799 -7.010 7.486 1.00 31.33 3 GLY A CA 19
ATOM 17789 C C . GLY A 1 3 ? 19.515 -8.288 6.722 1.00 14.51 3 GLY A C 19
ATOM 17790 O O . GLY A 1 3 ? 20.434 -9.033 6.382 1.00 12.24 3 GLY A O 19
ATOM 17794 N N . MET A 1 4 ? 18.239 -8.543 6.451 1.00 51.55 4 MET A N 19
ATOM 17795 C CA . MET A 1 4 ? 17.836 -9.740 5.722 1.00 51.14 4 MET A CA 19
ATOM 17796 C C . MET A 1 4 ? 16.717 -9.425 4.735 1.00 52.23 4 MET A C 19
ATOM 17797 O O . MET A 1 4 ? 16.159 -8.328 4.743 1.00 50.10 4 MET A O 19
ATOM 17811 N N . LYS A 1 5 ? 16.395 -10.395 3.884 1.00 31.03 5 LYS A N 19
ATOM 17812 C CA . LYS A 1 5 ? 15.343 -10.220 2.890 1.00 2.22 5 LYS A CA 19
ATOM 17813 C C . LYS A 1 5 ? 13.985 -10.045 3.560 1.00 51.41 5 LYS A C 19
ATOM 17814 O O . LYS A 1 5 ? 13.646 -10.768 4.498 1.00 72.14 5 LYS A O 19
ATOM 17833 N N . GLU A 1 6 ? 13.210 -9.080 3.075 1.00 3.51 6 GLU A N 19
ATOM 17834 C CA . GLU A 1 6 ? 11.888 -8.810 3.627 1.00 50.31 6 GLU A CA 19
ATOM 17835 C C . GLU A 1 6 ? 10.858 -8.639 2.515 1.00 74.12 6 GLU A C 19
ATOM 17836 O O . GLU A 1 6 ? 11.153 -8.068 1.465 1.00 31.42 6 GLU A O 19
ATOM 17848 N N . PHE A 1 7 ? 9.650 -9.139 2.753 1.00 12.34 7 PHE A N 19
ATOM 17849 C CA . PHE A 1 7 ? 8.575 -9.042 1.770 1.00 72.33 7 PHE A CA 19
ATOM 17850 C C . PHE A 1 7 ? 7.269 -8.612 2.433 1.00 64.42 7 PHE A C 19
ATOM 17851 O O . PHE A 1 7 ? 7.149 -8.629 3.658 1.00 12.34 7 PHE A O 19
ATOM 17868 N N . PRO A 1 8 ? 6.269 -8.220 1.625 1.00 43.45 8 PRO A N 19
ATOM 17869 C CA . PRO A 1 8 ? 4.969 -7.784 2.127 1.00 73.54 8 PRO A CA 19
ATOM 17870 C C . PRO A 1 8 ? 4.011 -8.951 2.332 1.00 53.23 8 PRO A C 19
ATOM 17871 O O . PRO A 1 8 ? 4.419 -10.113 2.303 1.00 60.40 8 PRO A O 19
ATOM 17882 N N . CYS A 1 9 ? 2.735 -8.639 2.528 1.00 73.50 9 CYS A N 19
ATOM 17883 C CA . CYS A 1 9 ? 1.724 -9.669 2.723 1.00 71.31 9 CYS A CA 19
ATOM 17884 C C . CYS A 1 9 ? 0.879 -9.838 1.464 1.00 50.22 9 CYS A C 19
ATOM 17885 O O . CYS A 1 9 ? 0.354 -10.917 1.200 1.00 63.45 9 CYS A O 19
ATOM 17892 N N . TRP A 1 10 ? 0.754 -8.763 0.691 1.00 35.33 10 TRP A N 19
ATOM 17893 C CA . TRP A 1 10 ? -0.026 -8.795 -0.540 1.00 21.04 10 TRP A CA 19
ATOM 17894 C C . TRP A 1 10 ? 0.673 -9.622 -1.616 1.00 44.23 10 TRP A C 19
ATOM 17895 O O . TRP A 1 10 ? 0.067 -9.980 -2.626 1.00 71.43 10 TRP A O 19
ATOM 17916 N N . LEU A 1 11 ? 1.950 -9.921 -1.398 1.00 50.21 11 LEU A N 19
ATOM 17917 C CA . LEU A 1 11 ? 2.723 -10.705 -2.352 1.00 53.45 11 LEU A CA 19
ATOM 17918 C C . LEU A 1 11 ? 2.550 -12.202 -2.107 1.00 25.11 11 LEU A C 19
ATOM 17919 O O . LEU A 1 11 ? 2.750 -13.013 -3.010 1.00 5.44 11 LEU A O 19
ATOM 17935 N N . VAL A 1 12 ? 2.173 -12.561 -0.883 1.00 72.05 12 VAL A N 19
ATOM 17936 C CA . VAL A 1 12 ? 1.970 -13.962 -0.528 1.00 61.41 12 VAL A CA 19
ATOM 17937 C C . VAL A 1 12 ? 0.557 -14.209 0.002 1.00 70.23 12 VAL A C 19
ATOM 17938 O O . VAL A 1 12 ? 0.196 -15.341 0.320 1.00 21.03 12 VAL A O 19
ATOM 17951 N N . GLU A 1 13 ? -0.241 -13.145 0.093 1.00 30.51 13 GLU A N 19
ATOM 17952 C CA . GLU A 1 13 ? -1.614 -13.256 0.581 1.00 62.23 13 GLU A CA 19
ATOM 17953 C C . GLU A 1 13 ? -2.554 -12.392 -0.249 1.00 71.05 13 GLU A C 19
ATOM 17954 O O . GLU A 1 13 ? -2.112 -11.571 -1.054 1.00 13.44 13 GLU A O 19
ATOM 17966 N N . GLU A 1 14 ? -3.853 -12.567 -0.035 1.00 64.30 14 GLU A N 19
ATOM 17967 C CA . GLU A 1 14 ? -4.853 -11.788 -0.750 1.00 13.44 14 GLU A CA 19
ATOM 17968 C C . GLU A 1 14 ? -5.075 -10.458 -0.045 1.00 41.45 14 GLU A C 19
ATOM 17969 O O . GLU A 1 14 ? -5.323 -10.420 1.159 1.00 52.02 14 GLU A O 19
ATOM 17981 N N . PHE A 1 15 ? -4.973 -9.370 -0.795 1.00 62.02 15 PHE A N 19
ATOM 17982 C CA . PHE A 1 15 ? -5.149 -8.038 -0.228 1.00 62.31 15 PHE A CA 19
ATOM 17983 C C . PHE A 1 15 ? -6.401 -7.359 -0.767 1.00 64.22 15 PHE A C 19
ATOM 17984 O O . PHE A 1 15 ? -6.850 -7.642 -1.878 1.00 62.13 15 PHE A O 19
ATOM 18001 N N . VAL A 1 16 ? -6.957 -6.457 0.034 1.00 2.41 16 VAL A N 19
ATOM 18002 C CA . VAL A 1 16 ? -8.154 -5.724 -0.350 1.00 31.43 16 VAL A CA 19
ATOM 18003 C C . VAL A 1 16 ? -7.967 -4.228 -0.128 1.00 22.11 16 VAL A C 19
ATOM 18004 O O . VAL A 1 16 ? -7.718 -3.785 0.993 1.00 75.14 16 VAL A O 19
ATOM 18017 N N . VAL A 1 17 ? -8.082 -3.452 -1.201 1.00 45.11 17 VAL A N 19
ATOM 18018 C CA . VAL A 1 17 ? -7.917 -2.006 -1.112 1.00 30.33 17 VAL A CA 19
ATOM 18019 C C . VAL A 1 17 ? -8.923 -1.396 -0.143 1.00 63.52 17 VAL A C 19
ATOM 18020 O O . VAL A 1 17 ? -10.045 -1.065 -0.524 1.00 3.11 17 VAL A O 19
ATOM 18033 N N . ALA A 1 18 ? -8.507 -1.239 1.109 1.00 24.25 18 ALA A N 19
ATOM 18034 C CA . ALA A 1 18 ? -9.366 -0.654 2.129 1.00 24.50 18 ALA A CA 19
ATOM 18035 C C . ALA A 1 18 ? -9.290 0.867 2.081 1.00 10.51 18 ALA A C 19
ATOM 18036 O O . ALA A 1 18 ? -10.239 1.563 2.444 1.00 72.45 18 ALA A O 19
ATOM 18043 N N . GLU A 1 19 ? -8.150 1.374 1.622 1.00 44.14 19 GLU A N 19
ATOM 18044 C CA . GLU A 1 19 ? -7.933 2.809 1.512 1.00 31.20 19 GLU A CA 19
ATOM 18045 C C . GLU A 1 19 ? -7.213 3.140 0.210 1.00 13.33 19 GLU A C 19
ATOM 18046 O O . GLU A 1 19 ? -6.070 2.732 0.004 1.00 51.44 19 GLU A O 19
ATOM 18058 N N . GLU A 1 20 ? -7.884 3.880 -0.667 1.00 40.43 20 GLU A N 19
ATOM 18059 C CA . GLU A 1 20 ? -7.298 4.262 -1.950 1.00 21.44 20 GLU A CA 19
ATOM 18060 C C . GLU A 1 20 ? -5.897 4.827 -1.752 1.00 4.42 20 GLU A C 19
ATOM 18061 O O . GLU A 1 20 ? -5.527 5.209 -0.641 1.00 22.04 20 GLU A O 19
ATOM 18073 N N . CYS A 1 21 ? -5.111 4.866 -2.822 1.00 30.53 21 CYS A N 19
ATOM 18074 C CA . CYS A 1 21 ? -3.749 5.371 -2.731 1.00 64.42 21 CYS A CA 19
ATOM 18075 C C . CYS A 1 21 ? -3.702 6.882 -2.912 1.00 40.01 21 CYS A C 19
ATOM 18076 O O . CYS A 1 21 ? -4.450 7.450 -3.709 1.00 62.45 21 CYS A O 19
ATOM 18083 N N . SER A 1 22 ? -2.821 7.529 -2.154 1.00 65.32 22 SER A N 19
ATOM 18084 C CA . SER A 1 22 ? -2.675 8.980 -2.213 1.00 10.12 22 SER A CA 19
ATOM 18085 C C . SER A 1 22 ? -1.207 9.389 -2.308 1.00 65.14 22 SER A C 19
ATOM 18086 O O . SER A 1 22 ? -0.311 8.589 -2.047 1.00 32.50 22 SER A O 19
ATOM 18094 N N . PRO A 1 23 ? -0.948 10.653 -2.688 1.00 12.03 23 PRO A N 19
ATOM 18095 C CA . PRO A 1 23 ? 0.413 11.182 -2.830 1.00 21.13 23 PRO A CA 19
ATOM 18096 C C . PRO A 1 23 ? 1.318 10.826 -1.657 1.00 45.21 23 PRO A C 19
ATOM 18097 O O . PRO A 1 23 ? 0.848 10.507 -0.565 1.00 51.53 23 PRO A O 19
ATOM 18108 N N . CYS A 1 24 ? 2.625 10.887 -1.897 1.00 64.21 24 CYS A N 19
ATOM 18109 C CA . CYS A 1 24 ? 3.615 10.576 -0.875 1.00 41.12 24 CYS A CA 19
ATOM 18110 C C . CYS A 1 24 ? 4.410 11.822 -0.498 1.00 42.30 24 CYS A C 19
ATOM 18111 O O . CYS A 1 24 ? 5.125 12.387 -1.327 1.00 75.22 24 CYS A O 19
ATOM 18118 N N . SER A 1 25 ? 4.278 12.248 0.754 1.00 62.44 25 SER A N 19
ATOM 18119 C CA . SER A 1 25 ? 4.982 13.432 1.240 1.00 2.22 25 SER A CA 19
ATOM 18120 C C . SER A 1 25 ? 6.479 13.335 0.960 1.00 70.25 25 SER A C 19
ATOM 18121 O O . SER A 1 25 ? 6.960 12.324 0.448 1.00 14.45 25 SER A O 19
ATOM 18129 N N . ASN A 1 26 ? 7.208 14.394 1.297 1.00 2.45 26 ASN A N 19
ATOM 18130 C CA . ASN A 1 26 ? 8.652 14.429 1.081 1.00 61.34 26 ASN A CA 19
ATOM 18131 C C . ASN A 1 26 ? 9.334 13.241 1.751 1.00 52.52 26 ASN A C 19
ATOM 18132 O O . ASN A 1 26 ? 10.374 12.769 1.291 1.00 3.14 26 ASN A O 19
ATOM 18143 N N . PHE A 1 27 ? 8.741 12.760 2.838 1.00 41.14 27 PHE A N 19
ATOM 18144 C CA . PHE A 1 27 ? 9.290 11.625 3.570 1.00 41.32 27 PHE A CA 19
ATOM 18145 C C . PHE A 1 27 ? 8.599 10.329 3.161 1.00 71.23 27 PHE A C 19
ATOM 18146 O O . PHE A 1 27 ? 9.220 9.267 3.126 1.00 42.14 27 PHE A O 19
ATOM 18163 N N . ARG A 1 28 ? 7.309 10.424 2.851 1.00 22.22 28 ARG A N 19
ATOM 18164 C CA . ARG A 1 28 ? 6.533 9.258 2.444 1.00 53.32 28 ARG A CA 19
ATOM 18165 C C . ARG A 1 28 ? 7.072 8.669 1.144 1.00 23.30 28 ARG A C 19
ATOM 18166 O O . ARG A 1 28 ? 7.195 7.453 1.007 1.00 30.43 28 ARG A O 19
ATOM 18187 N N . ALA A 1 29 ? 7.390 9.540 0.194 1.00 64.15 29 ALA A N 19
ATOM 18188 C CA . ALA A 1 29 ? 7.913 9.107 -1.097 1.00 43.54 29 ALA A CA 19
ATOM 18189 C C . ALA A 1 29 ? 9.368 8.663 -0.985 1.00 41.43 29 ALA A C 19
ATOM 18190 O O . ALA A 1 29 ? 9.840 7.846 -1.776 1.00 0.32 29 ALA A O 19
ATOM 18197 N N . LYS A 1 30 ? 10.077 9.209 -0.002 1.00 63.32 30 LYS A N 19
ATOM 18198 C CA . LYS A 1 30 ? 11.481 8.870 0.206 1.00 21.21 30 LYS A CA 19
ATOM 18199 C C . LYS A 1 30 ? 11.624 7.599 1.040 1.00 71.31 30 LYS A C 19
ATOM 18200 O O . LYS A 1 30 ? 12.614 6.878 0.923 1.00 20.25 30 LYS A O 19
ATOM 18219 N N . THR A 1 31 ? 10.633 7.332 1.885 1.00 61.53 31 THR A N 19
ATOM 18220 C CA . THR A 1 31 ? 10.658 6.149 2.739 1.00 13.24 31 THR A CA 19
ATOM 18221 C C . THR A 1 31 ? 9.939 4.976 2.077 1.00 42.45 31 THR A C 19
ATOM 18222 O O . THR A 1 31 ? 10.366 3.828 2.196 1.00 34.10 31 THR A O 19
ATOM 18233 N N . THR A 1 32 ? 8.844 5.271 1.384 1.00 45.15 32 THR A N 19
ATOM 18234 C CA . THR A 1 32 ? 8.067 4.238 0.710 1.00 43.11 32 THR A CA 19
ATOM 18235 C C . THR A 1 32 ? 8.459 4.129 -0.764 1.00 2.54 32 THR A C 19
ATOM 18236 O O . THR A 1 32 ? 8.349 5.099 -1.515 1.00 63.31 32 THR A O 19
ATOM 18247 N N . PRO A 1 33 ? 8.918 2.942 -1.204 1.00 11.43 33 PRO A N 19
ATOM 18248 C CA . PRO A 1 33 ? 9.316 2.718 -2.596 1.00 45.13 33 PRO A CA 19
ATOM 18249 C C . PRO A 1 33 ? 8.119 2.552 -3.529 1.00 31.43 33 PRO A C 19
ATOM 18250 O O . PRO A 1 33 ? 8.282 2.390 -4.737 1.00 12.40 33 PRO A O 19
ATOM 18261 N N . GLU A 1 34 ? 6.916 2.597 -2.962 1.00 11.32 34 GLU A N 19
ATOM 18262 C CA . GLU A 1 34 ? 5.695 2.452 -3.745 1.00 53.25 34 GLU A CA 19
ATOM 18263 C C . GLU A 1 34 ? 5.180 3.813 -4.211 1.00 10.23 34 GLU A C 19
ATOM 18264 O O . GLU A 1 34 ? 3.977 4.001 -4.397 1.00 54.24 34 GLU A O 19
ATOM 18276 N N . CYS A 1 35 ? 6.097 4.757 -4.399 1.00 34.03 35 CYS A N 19
ATOM 18277 C CA . CYS A 1 35 ? 5.740 6.098 -4.845 1.00 51.31 35 CYS A CA 19
ATOM 18278 C C . CYS A 1 35 ? 6.541 6.494 -6.085 1.00 2.43 35 CYS A C 19
ATOM 18279 O O . CYS A 1 35 ? 6.602 7.669 -6.447 1.00 20.32 35 CYS A O 19
ATOM 18286 N N . GLY A 1 36 ? 7.161 5.507 -6.728 1.00 63.22 36 GLY A N 19
ATOM 18287 C CA . GLY A 1 36 ? 7.956 5.774 -7.913 1.00 52.33 36 GLY A CA 19
ATOM 18288 C C . GLY A 1 36 ? 7.153 5.736 -9.205 1.00 55.01 36 GLY A C 19
ATOM 18289 O O . GLY A 1 36 ? 7.328 6.602 -10.062 1.00 64.32 36 GLY A O 19
ATOM 18293 N N . PRO A 1 37 ? 6.273 4.737 -9.386 1.00 73.14 37 PRO A N 19
ATOM 18294 C CA . PRO A 1 37 ? 5.471 4.612 -10.603 1.00 23.15 37 PRO A CA 19
ATOM 18295 C C . PRO A 1 37 ? 4.250 5.527 -10.612 1.00 63.30 37 PRO A C 19
ATOM 18296 O O . PRO A 1 37 ? 4.040 6.284 -11.560 1.00 0.41 37 PRO A O 19
ATOM 18307 N N . THR A 1 38 ? 3.443 5.452 -9.560 1.00 72.51 38 THR A N 19
ATOM 18308 C CA . THR A 1 38 ? 2.242 6.275 -9.461 1.00 5.33 38 THR A CA 19
ATOM 18309 C C . THR A 1 38 ? 2.451 7.437 -8.501 1.00 31.43 38 THR A C 19
ATOM 18310 O O . THR A 1 38 ? 1.866 8.507 -8.669 1.00 73.30 38 THR A O 19
ATOM 18321 N N . GLY A 1 39 ? 3.265 7.212 -7.477 1.00 33.13 39 GLY A N 19
ATOM 18322 C CA . GLY A 1 39 ? 3.507 8.244 -6.488 1.00 62.14 39 GLY A CA 19
ATOM 18323 C C . GLY A 1 39 ? 2.408 8.280 -5.441 1.00 14.14 39 GLY A C 19
ATOM 18324 O O . GLY A 1 39 ? 2.463 9.064 -4.493 1.00 32.31 39 GLY A O 19
ATOM 18328 N N . TYR A 1 40 ? 1.408 7.417 -5.619 1.00 12.43 40 TYR A N 19
ATOM 18329 C CA . TYR A 1 40 ? 0.284 7.326 -4.701 1.00 72.12 40 TYR A CA 19
ATOM 18330 C C . TYR A 1 40 ? 0.306 5.979 -3.986 1.00 52.23 40 TYR A C 19
ATOM 18331 O O . TYR A 1 40 ? 0.453 4.937 -4.624 1.00 63.24 40 TYR A O 19
ATOM 18349 N N . VAL A 1 41 ? 0.170 5.996 -2.663 1.00 42.43 41 VAL A N 19
ATOM 18350 C CA . VAL A 1 41 ? 0.187 4.758 -1.888 1.00 62.13 41 VAL A CA 19
ATOM 18351 C C . VAL A 1 41 ? -1.138 4.515 -1.171 1.00 74.32 41 VAL A C 19
ATOM 18352 O O . VAL A 1 41 ? -1.659 5.394 -0.485 1.00 3.13 41 VAL A O 19
ATOM 18365 N N . GLU A 1 42 ? -1.670 3.308 -1.340 1.00 61.52 42 GLU A N 19
ATOM 18366 C CA . GLU A 1 42 ? -2.933 2.915 -0.722 1.00 3.23 42 GLU A CA 19
ATOM 18367 C C . GLU A 1 42 ? -2.699 2.035 0.502 1.00 23.24 42 GLU A C 19
ATOM 18368 O O . GLU A 1 42 ? -1.565 1.664 0.807 1.00 50.54 42 GLU A O 19
ATOM 18380 N N . LYS A 1 43 ? -3.785 1.697 1.192 1.00 11.22 43 LYS A N 19
ATOM 18381 C CA . LYS A 1 43 ? -3.709 0.851 2.378 1.00 62.41 43 LYS A CA 19
ATOM 18382 C C . LYS A 1 43 ? -4.496 -0.439 2.164 1.00 53.12 43 LYS A C 19
ATOM 18383 O O . LYS A 1 43 ? -5.697 -0.498 2.428 1.00 1.11 43 LYS A O 19
ATOM 18402 N N . ILE A 1 44 ? -3.810 -1.467 1.676 1.00 32.43 44 ILE A N 19
ATOM 18403 C CA . ILE A 1 44 ? -4.441 -2.755 1.418 1.00 61.52 44 ILE A CA 19
ATOM 18404 C C . ILE A 1 44 ? -4.210 -3.727 2.570 1.00 63.40 44 ILE A C 19
ATOM 18405 O O . ILE A 1 44 ? -3.085 -3.895 3.037 1.00 33.33 44 ILE A O 19
ATOM 18421 N N . THR A 1 45 ? -5.285 -4.365 3.023 1.00 55.41 45 THR A N 19
ATOM 18422 C CA . THR A 1 45 ? -5.201 -5.323 4.120 1.00 51.25 45 THR A CA 19
ATOM 18423 C C . THR A 1 45 ? -5.239 -6.754 3.594 1.00 40.22 45 THR A C 19
ATOM 18424 O O . THR A 1 45 ? -5.984 -7.062 2.664 1.00 1.12 45 THR A O 19
ATOM 18435 N N . CYS A 1 46 ? -4.431 -7.624 4.193 1.00 64.32 46 CYS A N 19
ATOM 18436 C CA . CYS A 1 46 ? -4.380 -9.020 3.775 1.00 13.53 46 CYS A CA 19
ATOM 18437 C C . CYS A 1 46 ? -5.284 -9.885 4.639 1.00 55.44 46 CYS A C 19
ATOM 18438 O O . CYS A 1 46 ? -5.136 -9.930 5.859 1.00 70.35 46 CYS A O 19
ATOM 18445 N N . SER A 1 47 ? -6.212 -10.588 3.995 1.00 45.25 47 SER A N 19
ATOM 18446 C CA . SER A 1 47 ? -7.129 -11.468 4.706 1.00 42.35 47 SER A CA 19
ATOM 18447 C C . SER A 1 47 ? -6.357 -12.382 5.648 1.00 14.03 47 SER A C 19
ATOM 18448 O O . SER A 1 47 ? -6.877 -12.819 6.676 1.00 21.44 47 SER A O 19
ATOM 18456 N N . SER A 1 48 ? -5.104 -12.657 5.294 1.00 3.45 48 SER A N 19
ATOM 18457 C CA . SER A 1 48 ? -4.252 -13.505 6.109 1.00 4.33 48 SER A CA 19
ATOM 18458 C C . SER A 1 48 ? -3.639 -12.702 7.250 1.00 11.24 48 SER A C 19
ATOM 18459 O O . SER A 1 48 ? -2.672 -11.964 7.061 1.00 45.14 48 SER A O 19
ATOM 18467 N N . SER A 1 49 ? -4.222 -12.858 8.431 1.00 21.11 49 SER A N 19
ATOM 18468 C CA . SER A 1 49 ? -3.770 -12.166 9.639 1.00 51.02 49 SER A CA 19
ATOM 18469 C C . SER A 1 49 ? -4.193 -10.698 9.641 1.00 25.33 49 SER A C 19
ATOM 18470 O O . SER A 1 49 ? -3.831 -9.948 10.546 1.00 51.41 49 SER A O 19
ATOM 18478 N N . LYS A 1 50 ? -4.945 -10.282 8.623 1.00 72.14 50 LYS A N 19
ATOM 18479 C CA . LYS A 1 50 ? -5.384 -8.897 8.526 1.00 20.52 50 LYS A CA 19
ATOM 18480 C C . LYS A 1 50 ? -4.175 -7.982 8.618 1.00 2.24 50 LYS A C 19
ATOM 18481 O O . LYS A 1 50 ? -3.930 -7.351 9.647 1.00 33.43 50 LYS A O 19
ATOM 18500 N N . ARG A 1 51 ? -3.404 -7.948 7.543 1.00 1.11 51 ARG A N 19
ATOM 18501 C CA . ARG A 1 51 ? -2.194 -7.149 7.497 1.00 14.13 51 ARG A CA 19
ATOM 18502 C C . ARG A 1 51 ? -2.327 -5.981 6.525 1.00 53.14 51 ARG A C 19
ATOM 18503 O O . ARG A 1 51 ? -2.372 -6.171 5.310 1.00 22.30 51 ARG A O 19
ATOM 18524 N N . ASN A 1 52 ? -2.381 -4.770 7.073 1.00 34.42 52 ASN A N 19
ATOM 18525 C CA . ASN A 1 52 ? -2.499 -3.565 6.260 1.00 23.12 52 ASN A CA 19
ATOM 18526 C C . ASN A 1 52 ? -1.130 -3.123 5.758 1.00 31.12 52 ASN A C 19
ATOM 18527 O O . ASN A 1 52 ? -0.332 -2.564 6.510 1.00 2.31 52 ASN A O 19
ATOM 18538 N N . GLU A 1 53 ? -0.863 -3.382 4.483 1.00 41.33 53 GLU A N 19
ATOM 18539 C CA . GLU A 1 53 ? 0.412 -3.017 3.880 1.00 4.05 53 GLU A CA 19
ATOM 18540 C C . GLU A 1 53 ? 0.288 -1.726 3.081 1.00 61.35 53 GLU A C 19
ATOM 18541 O O . GLU A 1 53 ? -0.814 -1.295 2.740 1.00 75.32 53 GLU A O 19
ATOM 18553 N N . PHE A 1 54 ? 1.428 -1.113 2.783 1.00 62.12 54 PHE A N 19
ATOM 18554 C CA . PHE A 1 54 ? 1.453 0.130 2.021 1.00 52.31 54 PHE A CA 19
ATOM 18555 C C . PHE A 1 54 ? 1.800 -0.140 0.560 1.00 20.21 54 PHE A C 19
ATOM 18556 O O . PHE A 1 54 ? 2.972 -0.263 0.201 1.00 71.11 54 PHE A O 19
ATOM 18573 N N . LYS A 1 55 ? 0.773 -0.233 -0.276 1.00 44.01 55 LYS A N 19
ATOM 18574 C CA . LYS A 1 55 ? 0.964 -0.491 -1.698 1.00 73.11 55 LYS A CA 19
ATOM 18575 C C . LYS A 1 55 ? 0.754 0.782 -2.511 1.00 63.12 55 LYS A C 19
ATOM 18576 O O . LYS A 1 55 ? 0.417 1.827 -1.963 1.00 60.32 55 LYS A O 19
ATOM 18595 N N . SER A 1 56 ? 0.955 0.685 -3.821 1.00 61.14 56 SER A N 19
ATOM 18596 C CA . SER A 1 56 ? 0.781 1.830 -4.709 1.00 14.20 56 SER A CA 19
ATOM 18597 C C . SER A 1 56 ? -0.281 1.535 -5.761 1.00 33.41 56 SER A C 19
ATOM 18598 O O . SER A 1 56 ? -0.293 0.455 -6.350 1.00 61.31 56 SER A O 19
ATOM 18606 N N . CYS A 1 57 ? -1.171 2.495 -6.002 1.00 64.24 57 CYS A N 19
ATOM 18607 C CA . CYS A 1 57 ? -2.223 2.306 -6.997 1.00 63.31 57 CYS A CA 19
ATOM 18608 C C . CYS A 1 57 ? -2.235 3.459 -7.995 1.00 53.51 57 CYS A C 19
ATOM 18609 O O . CYS A 1 57 ? -1.559 4.469 -7.797 1.00 2.13 57 CYS A O 19
ATOM 18616 N N . ARG A 1 58 ? -3.002 3.305 -9.067 1.00 31.41 58 ARG A N 19
ATOM 18617 C CA . ARG A 1 58 ? -3.092 4.338 -10.087 1.00 62.35 58 ARG A CA 19
ATOM 18618 C C . ARG A 1 58 ? -4.242 5.290 -9.783 1.00 33.04 58 ARG A C 19
ATOM 18619 O O . ARG A 1 58 ? -5.392 4.870 -9.659 1.00 54.43 58 ARG A O 19
ATOM 18640 N N . SER A 1 59 ? -3.922 6.570 -9.658 1.00 52.53 59 SER A N 19
ATOM 18641 C CA . SER A 1 59 ? -4.925 7.584 -9.361 1.00 74.44 59 SER A CA 19
ATOM 18642 C C . SER A 1 59 ? -5.790 7.878 -10.584 1.00 41.43 59 SER A C 19
ATOM 18643 O O . SER A 1 59 ? -6.934 8.316 -10.456 1.00 4.30 59 SER A O 19
ATOM 18651 N N . ALA A 1 60 ? -5.235 7.640 -11.769 1.00 3.34 60 ALA A N 19
ATOM 18652 C CA . ALA A 1 60 ? -5.953 7.884 -13.016 1.00 12.12 60 ALA A CA 19
ATOM 18653 C C . ALA A 1 60 ? -7.183 6.988 -13.148 1.00 72.42 60 ALA A C 19
ATOM 18654 O O . ALA A 1 60 ? -8.051 7.234 -13.985 1.00 55.10 60 ALA A O 19
ATOM 18661 N N . LEU A 1 61 ? -7.257 5.947 -12.321 1.00 70.34 61 LEU A N 19
ATOM 18662 C CA . LEU A 1 61 ? -8.385 5.025 -12.357 1.00 65.13 61 LEU A CA 19
ATOM 18663 C C . LEU A 1 61 ? -9.265 5.199 -11.123 1.00 65.11 61 LEU A C 19
ATOM 18664 O O . LEU A 1 61 ? -10.449 4.863 -11.142 1.00 12.32 61 LEU A O 19
ATOM 18680 N N . MET A 1 62 ? -8.677 5.722 -10.051 1.00 5.12 62 MET A N 19
ATOM 18681 C CA . MET A 1 62 ? -9.409 5.936 -8.812 1.00 74.32 62 MET A CA 19
ATOM 18682 C C . MET A 1 62 ? -10.198 7.241 -8.862 1.00 42.24 62 MET A C 19
ATOM 18683 O O . MET A 1 62 ? -11.422 7.244 -8.742 1.00 43.24 62 MET A O 19
ATOM 18697 N N . GLU A 1 63 ? -9.486 8.349 -9.041 1.00 3.04 63 GLU A N 19
ATOM 18698 C CA . GLU A 1 63 ? -10.118 9.661 -9.108 1.00 74.33 63 GLU A CA 19
ATOM 18699 C C . GLU A 1 63 ? -9.388 10.566 -10.096 1.00 21.00 63 GLU A C 19
ATOM 18700 O O . GLU A 1 63 ? -8.458 11.283 -9.725 1.00 12.42 63 GLU A O 19
ATOM 18712 N N . GLN A 1 64 ? -9.816 10.528 -11.353 1.00 63.01 64 GLN A N 19
ATOM 18713 C CA . GLN A 1 64 ? -9.203 11.344 -12.395 1.00 12.32 64 GLN A CA 19
ATOM 18714 C C . GLN A 1 64 ? -10.253 12.180 -13.119 1.00 51.11 64 GLN A C 19
ATOM 18715 O O . GLN A 1 64 ? -10.706 11.820 -14.206 1.00 44.52 64 GLN A O 19
ATOM 18729 N N . ARG A 1 65 ? -10.635 13.298 -12.510 1.00 1.31 65 ARG A N 19
ATOM 18730 C CA . ARG A 1 65 ? -11.632 14.185 -13.097 1.00 12.02 65 ARG A CA 19
ATOM 18731 C C . ARG A 1 65 ? -12.962 13.462 -13.284 1.00 24.24 65 ARG A C 19
ATOM 18732 O O . ARG A 1 65 ? -13.838 13.598 -12.404 1.00 37.68 65 ARG A O 19
ATOM 18754 N N . GLY A 1 1 ? 23.720 -6.767 4.696 1.00 13.00 1 GLY A N 20
ATOM 18755 C CA . GLY A 1 1 ? 22.847 -6.036 5.656 1.00 45.03 1 GLY A CA 20
ATOM 18756 C C . GLY A 1 1 ? 22.076 -4.910 4.997 1.00 41.03 1 GLY A C 20
ATOM 18757 O O . GLY A 1 1 ? 21.731 -3.923 5.645 1.00 70.10 1 GLY A O 20
ATOM 18763 N N . SER A 1 2 ? 21.805 -5.059 3.704 1.00 61.55 2 SER A N 20
ATOM 18764 C CA . SER A 1 2 ? 21.070 -4.045 2.955 1.00 62.34 2 SER A CA 20
ATOM 18765 C C . SER A 1 2 ? 20.064 -4.692 2.009 1.00 72.15 2 SER A C 20
ATOM 18766 O O . SER A 1 2 ? 18.901 -4.290 1.953 1.00 23.13 2 SER A O 20
ATOM 18774 N N . GLY A 1 3 ? 20.518 -5.696 1.266 1.00 5.02 3 GLY A N 20
ATOM 18775 C CA . GLY A 1 3 ? 19.645 -6.382 0.332 1.00 31.33 3 GLY A CA 20
ATOM 18776 C C . GLY A 1 3 ? 19.030 -7.634 0.925 1.00 14.51 3 GLY A C 20
ATOM 18777 O O . GLY A 1 3 ? 18.922 -8.659 0.252 1.00 12.24 3 GLY A O 20
ATOM 18781 N N . MET A 1 4 ? 18.626 -7.551 2.188 1.00 51.55 4 MET A N 20
ATOM 18782 C CA . MET A 1 4 ? 18.018 -8.687 2.872 1.00 51.14 4 MET A CA 20
ATOM 18783 C C . MET A 1 4 ? 16.744 -9.131 2.161 1.00 52.23 4 MET A C 20
ATOM 18784 O O . MET A 1 4 ? 16.162 -8.378 1.381 1.00 50.10 4 MET A O 20
ATOM 18798 N N . LYS A 1 5 ? 16.317 -10.359 2.437 1.00 31.03 5 LYS A N 20
ATOM 18799 C CA . LYS A 1 5 ? 15.110 -10.904 1.824 1.00 2.22 5 LYS A CA 20
ATOM 18800 C C . LYS A 1 5 ? 13.864 -10.445 2.574 1.00 51.41 5 LYS A C 20
ATOM 18801 O O . LYS A 1 5 ? 13.517 -10.997 3.619 1.00 72.14 5 LYS A O 20
ATOM 18820 N N . GLU A 1 6 ? 13.194 -9.432 2.034 1.00 3.51 6 GLU A N 20
ATOM 18821 C CA . GLU A 1 6 ? 11.985 -8.898 2.652 1.00 50.31 6 GLU A CA 20
ATOM 18822 C C . GLU A 1 6 ? 10.859 -8.781 1.630 1.00 74.12 6 GLU A C 20
ATOM 18823 O O . GLU A 1 6 ? 11.062 -8.285 0.521 1.00 31.42 6 GLU A O 20
ATOM 18835 N N . PHE A 1 7 ? 9.671 -9.240 2.011 1.00 12.34 7 PHE A N 20
ATOM 18836 C CA . PHE A 1 7 ? 8.511 -9.185 1.126 1.00 72.33 7 PHE A CA 20
ATOM 18837 C C . PHE A 1 7 ? 7.278 -8.688 1.874 1.00 64.42 7 PHE A C 20
ATOM 18838 O O . PHE A 1 7 ? 7.269 -8.624 3.103 1.00 12.34 7 PHE A O 20
ATOM 18855 N N . PRO A 1 8 ? 6.215 -8.325 1.135 1.00 43.45 8 PRO A N 20
ATOM 18856 C CA . PRO A 1 8 ? 4.972 -7.831 1.721 1.00 73.54 8 PRO A CA 20
ATOM 18857 C C . PRO A 1 8 ? 4.026 -8.964 2.100 1.00 53.23 8 PRO A C 20
ATOM 18858 O O . PRO A 1 8 ? 4.419 -10.130 2.124 1.00 60.40 8 PRO A O 20
ATOM 18869 N N . CYS A 1 9 ? 2.775 -8.618 2.384 1.00 73.50 9 CYS A N 20
ATOM 18870 C CA . CYS A 1 9 ? 1.777 -9.614 2.749 1.00 71.31 9 CYS A CA 20
ATOM 18871 C C . CYS A 1 9 ? 0.829 -9.875 1.585 1.00 50.22 9 CYS A C 20
ATOM 18872 O O . CYS A 1 9 ? 0.287 -10.970 1.449 1.00 63.45 9 CYS A O 20
ATOM 18879 N N . TRP A 1 10 ? 0.628 -8.861 0.748 1.00 35.33 10 TRP A N 20
ATOM 18880 C CA . TRP A 1 10 ? -0.259 -8.983 -0.401 1.00 21.04 10 TRP A CA 20
ATOM 18881 C C . TRP A 1 10 ? 0.327 -9.918 -1.455 1.00 44.23 10 TRP A C 20
ATOM 18882 O O . TRP A 1 10 ? -0.396 -10.437 -2.305 1.00 71.43 10 TRP A O 20
ATOM 18903 N N . LEU A 1 11 ? 1.636 -10.131 -1.394 1.00 50.21 11 LEU A N 20
ATOM 18904 C CA . LEU A 1 11 ? 2.309 -11.004 -2.346 1.00 53.45 11 LEU A CA 20
ATOM 18905 C C . LEU A 1 11 ? 2.124 -12.474 -1.972 1.00 25.11 11 LEU A C 20
ATOM 18906 O O . LEU A 1 11 ? 2.298 -13.362 -2.805 1.00 5.44 11 LEU A O 20
ATOM 18922 N N . VAL A 1 12 ? 1.764 -12.724 -0.714 1.00 72.05 12 VAL A N 20
ATOM 18923 C CA . VAL A 1 12 ? 1.550 -14.087 -0.238 1.00 61.41 12 VAL A CA 20
ATOM 18924 C C . VAL A 1 12 ? 0.183 -14.242 0.433 1.00 70.23 12 VAL A C 20
ATOM 18925 O O . VAL A 1 12 ? -0.165 -15.326 0.901 1.00 21.03 12 VAL A O 20
ATOM 18938 N N . GLU A 1 13 ? -0.588 -13.157 0.475 1.00 30.51 13 GLU A N 20
ATOM 18939 C CA . GLU A 1 13 ? -1.914 -13.182 1.087 1.00 62.23 13 GLU A CA 20
ATOM 18940 C C . GLU A 1 13 ? -2.899 -12.348 0.276 1.00 71.05 13 GLU A C 20
ATOM 18941 O O . GLU A 1 13 ? -2.500 -11.531 -0.553 1.00 13.44 13 GLU A O 20
ATOM 18953 N N . GLU A 1 14 ? -4.189 -12.549 0.528 1.00 64.30 14 GLU A N 20
ATOM 18954 C CA . GLU A 1 14 ? -5.225 -11.803 -0.172 1.00 13.44 14 GLU A CA 20
ATOM 18955 C C . GLU A 1 14 ? -5.387 -10.424 0.458 1.00 41.45 14 GLU A C 20
ATOM 18956 O O . GLU A 1 14 ? -5.613 -10.304 1.663 1.00 52.02 14 GLU A O 20
ATOM 18968 N N . PHE A 1 15 ? -5.258 -9.387 -0.359 1.00 62.02 15 PHE A N 20
ATOM 18969 C CA . PHE A 1 15 ? -5.376 -8.017 0.126 1.00 62.31 15 PHE A CA 20
ATOM 18970 C C . PHE A 1 15 ? -6.633 -7.340 -0.407 1.00 64.22 15 PHE A C 20
ATOM 18971 O O . PHE A 1 15 ? -7.148 -7.700 -1.465 1.00 62.13 15 PHE A O 20
ATOM 18988 N N . VAL A 1 16 ? -7.113 -6.352 0.337 1.00 2.41 16 VAL A N 20
ATOM 18989 C CA . VAL A 1 16 ? -8.302 -5.609 -0.050 1.00 31.43 16 VAL A CA 20
ATOM 18990 C C . VAL A 1 16 ? -8.075 -4.109 0.104 1.00 22.11 16 VAL A C 20
ATOM 18991 O O . VAL A 1 16 ? -7.792 -3.624 1.199 1.00 75.14 16 VAL A O 20
ATOM 19004 N N . VAL A 1 17 ? -8.193 -3.378 -1.000 1.00 45.11 17 VAL A N 20
ATOM 19005 C CA . VAL A 1 17 ? -7.991 -1.934 -0.979 1.00 30.33 17 VAL A CA 20
ATOM 19006 C C . VAL A 1 17 ? -8.960 -1.257 -0.016 1.00 63.52 17 VAL A C 20
ATOM 19007 O O . VAL A 1 17 ? -10.085 -0.921 -0.386 1.00 3.11 17 VAL A O 20
ATOM 19020 N N . ALA A 1 18 ? -8.512 -1.053 1.218 1.00 24.25 18 ALA A N 20
ATOM 19021 C CA . ALA A 1 18 ? -9.335 -0.406 2.230 1.00 24.50 18 ALA A CA 20
ATOM 19022 C C . ALA A 1 18 ? -9.204 1.110 2.135 1.00 10.51 18 ALA A C 20
ATOM 19023 O O . ALA A 1 18 ? -10.120 1.850 2.493 1.00 72.45 18 ALA A O 20
ATOM 19030 N N . GLU A 1 19 ? -8.055 1.561 1.644 1.00 44.14 19 GLU A N 20
ATOM 19031 C CA . GLU A 1 19 ? -7.788 2.984 1.489 1.00 31.20 19 GLU A CA 20
ATOM 19032 C C . GLU A 1 19 ? -7.100 3.253 0.157 1.00 13.33 19 GLU A C 20
ATOM 19033 O O . GLU A 1 19 ? -5.968 2.824 -0.064 1.00 51.44 19 GLU A O 20
ATOM 19045 N N . GLU A 1 20 ? -7.785 3.969 -0.732 1.00 40.43 20 GLU A N 20
ATOM 19046 C CA . GLU A 1 20 ? -7.228 4.292 -2.042 1.00 21.44 20 GLU A CA 20
ATOM 19047 C C . GLU A 1 20 ? -5.815 4.846 -1.900 1.00 4.42 20 GLU A C 20
ATOM 19048 O O . GLU A 1 20 ? -5.406 5.246 -0.811 1.00 22.04 20 GLU A O 20
ATOM 19060 N N . CYS A 1 21 ? -5.066 4.854 -2.996 1.00 30.53 21 CYS A N 20
ATOM 19061 C CA . CYS A 1 21 ? -3.697 5.345 -2.960 1.00 64.42 21 CYS A CA 20
ATOM 19062 C C . CYS A 1 21 ? -3.640 6.850 -3.185 1.00 40.01 21 CYS A C 20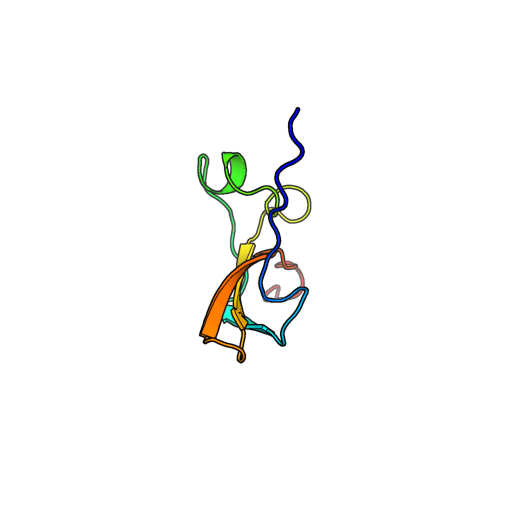
ATOM 19063 O O . CYS A 1 21 ? -4.393 7.402 -3.987 1.00 62.45 21 CYS A O 20
ATOM 19070 N N . SER A 1 22 ? -2.742 7.507 -2.458 1.00 65.32 22 SER A N 20
ATOM 19071 C CA . SER A 1 22 ? -2.578 8.954 -2.557 1.00 10.12 22 SER A CA 20
ATOM 19072 C C . SER A 1 22 ? -1.101 9.333 -2.644 1.00 65.14 22 SER A C 20
ATOM 19073 O O . SER A 1 22 ? -0.226 8.521 -2.345 1.00 32.50 22 SER A O 20
ATOM 19081 N N . PRO A 1 23 ? -0.805 10.580 -3.052 1.00 12.03 23 PRO A N 20
ATOM 19082 C CA . PRO A 1 23 ? 0.571 11.069 -3.179 1.00 21.13 23 PRO A CA 20
ATOM 19083 C C . PRO A 1 23 ? 1.397 10.819 -1.923 1.00 45.21 23 PRO A C 20
ATOM 19084 O O . PRO A 1 23 ? 0.853 10.615 -0.838 1.00 51.53 23 PRO A O 20
ATOM 19095 N N . CYS A 1 24 ? 2.716 10.833 -2.083 1.00 64.21 24 CYS A N 20
ATOM 19096 C CA . CYS A 1 24 ? 3.628 10.607 -0.969 1.00 41.12 24 CYS A CA 20
ATOM 19097 C C . CYS A 1 24 ? 4.313 11.906 -0.554 1.00 42.30 24 CYS A C 20
ATOM 19098 O O . CYS A 1 24 ? 4.990 12.546 -1.359 1.00 75.22 24 CYS A O 20
ATOM 19105 N N . SER A 1 25 ? 4.135 12.288 0.706 1.00 62.44 25 SER A N 20
ATOM 19106 C CA . SER A 1 25 ? 4.736 13.509 1.228 1.00 2.22 25 SER A CA 20
ATOM 19107 C C . SER A 1 25 ? 6.255 13.473 1.084 1.00 70.25 25 SER A C 20
ATOM 19108 O O . SER A 1 25 ? 6.810 12.540 0.504 1.00 14.45 25 SER A O 20
ATOM 19116 N N . ASN A 1 26 ? 6.919 14.495 1.613 1.00 2.45 26 ASN A N 20
ATOM 19117 C CA . ASN A 1 26 ? 8.373 14.580 1.542 1.00 61.34 26 ASN A CA 20
ATOM 19118 C C . ASN A 1 26 ? 9.025 13.372 2.209 1.00 52.52 26 ASN A C 20
ATOM 19119 O O . ASN A 1 26 ? 10.114 12.948 1.821 1.00 3.14 26 ASN A O 20
ATOM 19130 N N . PHE A 1 27 ? 8.352 12.822 3.216 1.00 41.14 27 PHE A N 20
ATOM 19131 C CA . PHE A 1 27 ? 8.867 11.663 3.935 1.00 41.32 27 PHE A CA 20
ATOM 19132 C C . PHE A 1 27 ? 8.316 10.367 3.349 1.00 71.23 27 PHE A C 20
ATOM 19133 O O . PHE A 1 27 ? 9.031 9.372 3.234 1.00 42.14 27 PHE A O 20
ATOM 19150 N N . ARG A 1 28 ? 7.038 10.386 2.980 1.00 22.22 28 ARG A N 20
ATOM 19151 C CA . ARG A 1 28 ? 6.391 9.213 2.405 1.00 53.32 28 ARG A CA 20
ATOM 19152 C C . ARG A 1 28 ? 7.094 8.772 1.125 1.00 23.30 28 ARG A C 20
ATOM 19153 O O . ARG A 1 28 ? 7.275 7.579 0.885 1.00 30.43 28 ARG A O 20
ATOM 19174 N N . ALA A 1 29 ? 7.485 9.743 0.307 1.00 64.15 29 ALA A N 20
ATOM 19175 C CA . ALA A 1 29 ? 8.166 9.455 -0.949 1.00 43.54 29 ALA A CA 20
ATOM 19176 C C . ALA A 1 29 ? 9.479 8.716 -0.711 1.00 41.43 29 ALA A C 20
ATOM 19177 O O . ALA A 1 29 ? 9.915 7.922 -1.545 1.00 0.32 29 ALA A O 20
ATOM 19184 N N . LYS A 1 30 ? 10.103 8.980 0.432 1.00 63.32 30 LYS A N 20
ATOM 19185 C CA . LYS A 1 30 ? 11.367 8.340 0.778 1.00 21.21 30 LYS A CA 20
ATOM 19186 C C . LYS A 1 30 ? 11.130 6.995 1.458 1.00 71.31 30 LYS A C 20
ATOM 19187 O O . LYS A 1 30 ? 11.606 5.960 0.992 1.00 20.25 30 LYS A O 20
ATOM 19206 N N . THR A 1 31 ? 10.394 7.018 2.564 1.00 61.53 31 THR A N 20
ATOM 19207 C CA . THR A 1 31 ? 10.097 5.802 3.311 1.00 13.24 31 THR A CA 20
ATOM 19208 C C . THR A 1 31 ? 9.343 4.798 2.444 1.00 42.45 31 THR A C 20
ATOM 19209 O O . THR A 1 31 ? 9.805 3.676 2.234 1.00 34.10 31 THR A O 20
ATOM 19220 N N . THR A 1 32 ? 8.181 5.206 1.947 1.00 45.15 32 THR A N 20
ATOM 19221 C CA . THR A 1 32 ? 7.361 4.341 1.106 1.00 43.11 32 THR A CA 20
ATOM 19222 C C . THR A 1 32 ? 7.964 4.204 -0.293 1.00 2.54 32 THR A C 20
ATOM 19223 O O . THR A 1 32 ? 7.996 5.169 -1.057 1.00 63.31 32 THR A O 20
ATOM 19234 N N . PRO A 1 33 ? 8.451 3.000 -0.651 1.00 11.43 33 PRO A N 20
ATOM 19235 C CA . PRO A 1 33 ? 9.049 2.753 -1.966 1.00 45.13 33 PRO A CA 20
ATOM 19236 C C . PRO A 1 33 ? 8.007 2.643 -3.077 1.00 31.43 33 PRO A C 20
ATOM 19237 O O . PRO A 1 33 ? 8.354 2.494 -4.249 1.00 12.40 33 PRO A O 20
ATOM 19248 N N . GLU A 1 34 ? 6.731 2.717 -2.707 1.00 11.32 34 GLU A N 20
ATOM 19249 C CA . GLU A 1 34 ? 5.649 2.626 -3.679 1.00 53.25 34 GLU A CA 20
ATOM 19250 C C . GLU A 1 34 ? 5.234 4.014 -4.164 1.00 10.23 34 GLU A C 20
ATOM 19251 O O . GLU A 1 34 ? 4.053 4.280 -4.383 1.00 54.24 34 GLU A O 20
ATOM 19263 N N . CYS A 1 35 ? 6.217 4.894 -4.329 1.00 34.03 35 CYS A N 20
ATOM 19264 C CA . CYS A 1 35 ? 5.960 6.254 -4.789 1.00 51.31 35 CYS A CA 20
ATOM 19265 C C . CYS A 1 35 ? 6.791 6.584 -6.031 1.00 2.43 35 CYS A C 20
ATOM 19266 O O . CYS A 1 35 ? 6.744 7.704 -6.536 1.00 20.32 35 CYS A O 20
ATOM 19273 N N . GLY A 1 36 ? 7.553 5.605 -6.514 1.00 63.22 36 GLY A N 20
ATOM 19274 C CA . GLY A 1 36 ? 8.381 5.819 -7.686 1.00 52.33 36 GLY A CA 20
ATOM 19275 C C . GLY A 1 36 ? 7.583 5.848 -8.979 1.00 55.01 36 GLY A C 20
ATOM 19276 O O . GLY A 1 36 ? 7.759 6.754 -9.794 1.00 64.32 36 GLY A O 20
ATOM 19280 N N . PRO A 1 37 ? 6.700 4.860 -9.203 1.00 73.14 37 PRO A N 20
ATOM 19281 C CA . PRO A 1 37 ? 5.893 4.793 -10.421 1.00 23.15 37 PRO A CA 20
ATOM 19282 C C . PRO A 1 37 ? 4.704 5.758 -10.402 1.00 63.30 37 PRO A C 20
ATOM 19283 O O . PRO A 1 37 ? 4.812 6.891 -10.874 1.00 0.41 37 PRO A O 20
ATOM 19294 N N . THR A 1 38 ? 3.570 5.312 -9.863 1.00 72.51 38 THR A N 20
ATOM 19295 C CA . THR A 1 38 ? 2.374 6.147 -9.799 1.00 5.33 38 THR A CA 20
ATOM 19296 C C . THR A 1 38 ? 2.564 7.310 -8.834 1.00 31.43 38 THR A C 20
ATOM 19297 O O . THR A 1 38 ? 1.959 8.369 -8.999 1.00 73.30 38 THR A O 20
ATOM 19308 N N . GLY A 1 39 ? 3.382 7.096 -7.811 1.00 33.13 39 GLY A N 20
ATOM 19309 C CA . GLY A 1 39 ? 3.603 8.130 -6.817 1.00 62.14 39 GLY A CA 20
ATOM 19310 C C . GLY A 1 39 ? 2.481 8.170 -5.795 1.00 14.14 39 GLY A C 20
ATOM 19311 O O . GLY A 1 39 ? 2.506 8.968 -4.858 1.00 32.31 39 GLY A O 20
ATOM 19315 N N . TYR A 1 40 ? 1.493 7.296 -5.984 1.00 12.43 40 TYR A N 20
ATOM 19316 C CA . TYR A 1 40 ? 0.347 7.207 -5.091 1.00 72.12 40 TYR A CA 20
ATOM 19317 C C . TYR A 1 40 ? 0.365 5.870 -4.356 1.00 52.23 40 TYR A C 20
ATOM 19318 O O . TYR A 1 40 ? 0.487 4.816 -4.982 1.00 63.24 40 TYR A O 20
ATOM 19336 N N . VAL A 1 41 ? 0.249 5.907 -3.032 1.00 42.43 41 VAL A N 20
ATOM 19337 C CA . VAL A 1 41 ? 0.264 4.680 -2.243 1.00 62.13 41 VAL A CA 20
ATOM 19338 C C . VAL A 1 41 ? -1.044 4.472 -1.479 1.00 74.32 41 VAL A C 20
ATOM 19339 O O . VAL A 1 41 ? -1.531 5.374 -0.798 1.00 3.13 41 VAL A O 20
ATOM 19352 N N . GLU A 1 42 ? -1.598 3.269 -1.605 1.00 61.52 42 GLU A N 20
ATOM 19353 C CA . GLU A 1 42 ? -2.849 2.909 -0.940 1.00 3.23 42 GLU A CA 20
ATOM 19354 C C . GLU A 1 42 ? -2.593 2.034 0.283 1.00 23.24 42 GLU A C 20
ATOM 19355 O O . GLU A 1 42 ? -1.470 1.588 0.521 1.00 50.54 42 GLU A O 20
ATOM 19367 N N . LYS A 1 43 ? -3.651 1.783 1.049 1.00 11.22 43 LYS A N 20
ATOM 19368 C CA . LYS A 1 43 ? -3.557 0.952 2.244 1.00 62.41 43 LYS A CA 20
ATOM 19369 C C . LYS A 1 43 ? -4.405 -0.307 2.090 1.00 53.12 43 LYS A C 20
ATOM 19370 O O . LYS A 1 43 ? -5.610 -0.293 2.348 1.00 1.11 43 LYS A O 20
ATOM 19389 N N . ILE A 1 44 ? -3.769 -1.392 1.662 1.00 32.43 44 ILE A N 20
ATOM 19390 C CA . ILE A 1 44 ? -4.466 -2.658 1.468 1.00 61.52 44 ILE A CA 20
ATOM 19391 C C . ILE A 1 44 ? -4.230 -3.605 2.640 1.00 63.40 44 ILE A C 20
ATOM 19392 O O . ILE A 1 44 ? -3.090 -3.831 3.050 1.00 33.33 44 ILE A O 20
ATOM 19408 N N . THR A 1 45 ? -5.314 -4.159 3.175 1.00 55.41 45 THR A N 20
ATOM 19409 C CA . THR A 1 45 ? -5.227 -5.084 4.300 1.00 51.25 45 THR A CA 20
ATOM 19410 C C . THR A 1 45 ? -5.238 -6.530 3.816 1.00 40.22 45 THR A C 20
ATOM 19411 O O . THR A 1 45 ? -6.079 -6.915 3.005 1.00 1.12 45 THR A O 20
ATOM 19422 N N . CYS A 1 46 ? -4.298 -7.326 4.317 1.00 64.32 46 CYS A N 20
ATOM 19423 C CA . CYS A 1 46 ? -4.202 -8.728 3.931 1.00 13.53 46 CYS A CA 20
ATOM 19424 C C . CYS A 1 46 ? -5.075 -9.605 4.821 1.00 55.44 46 CYS A C 20
ATOM 19425 O O . CYS A 1 46 ? -4.804 -9.763 6.011 1.00 70.35 46 CYS A O 20
ATOM 19432 N N . SER A 1 47 ? -6.123 -10.179 4.234 1.00 45.25 47 SER A N 20
ATOM 19433 C CA . SER A 1 47 ? -7.038 -11.046 4.973 1.00 42.35 47 SER A CA 20
ATOM 19434 C C . SER A 1 47 ? -6.265 -12.086 5.779 1.00 14.03 47 SER A C 20
ATOM 19435 O O . SER A 1 47 ? -6.404 -12.169 6.999 1.00 21.44 47 SER A O 20
ATOM 19443 N N . SER A 1 48 ? -5.442 -12.867 5.089 1.00 3.45 48 SER A N 20
ATOM 19444 C CA . SER A 1 48 ? -4.638 -13.889 5.743 1.00 4.33 48 SER A CA 20
ATOM 19445 C C . SER A 1 48 ? -3.470 -13.241 6.472 1.00 11.24 48 SER A C 20
ATOM 19446 O O . SER A 1 48 ? -2.478 -12.865 5.853 1.00 45.14 48 SER A O 20
ATOM 19454 N N . SER A 1 49 ? -3.619 -13.108 7.793 1.00 21.11 49 SER A N 20
ATOM 19455 C CA . SER A 1 49 ? -2.609 -12.493 8.667 1.00 51.02 49 SER A CA 20
ATOM 19456 C C . SER A 1 49 ? -3.062 -11.111 9.128 1.00 25.33 49 SER A C 20
ATOM 19457 O O . SER A 1 49 ? -2.497 -10.546 10.063 1.00 51.41 49 SER A O 20
ATOM 19465 N N . LYS A 1 50 ? -4.079 -10.564 8.461 1.00 72.14 50 LYS A N 20
ATOM 19466 C CA . LYS A 1 50 ? -4.592 -9.242 8.803 1.00 20.52 50 LYS A CA 20
ATOM 19467 C C . LYS A 1 50 ? -3.444 -8.246 8.917 1.00 2.24 50 LYS A C 20
ATOM 19468 O O . LYS A 1 50 ? -3.053 -7.854 10.016 1.00 33.43 50 LYS A O 20
ATOM 19487 N N . ARG A 1 51 ? -2.899 -7.855 7.772 1.00 1.11 51 ARG A N 20
ATOM 19488 C CA . ARG A 1 51 ? -1.785 -6.920 7.741 1.00 14.13 51 ARG A CA 20
ATOM 19489 C C . ARG A 1 51 ? -1.986 -5.862 6.660 1.00 53.14 51 ARG A C 20
ATOM 19490 O O . ARG A 1 51 ? -2.178 -6.184 5.487 1.00 22.30 51 ARG A O 20
ATOM 19511 N N . ASN A 1 52 ? -1.936 -4.599 7.067 1.00 34.42 52 ASN A N 20
ATOM 19512 C CA . ASN A 1 52 ? -2.110 -3.487 6.140 1.00 23.12 52 ASN A CA 20
ATOM 19513 C C . ASN A 1 52 ? -0.771 -3.057 5.553 1.00 31.12 52 ASN A C 20
ATOM 19514 O O . ASN A 1 52 ? 0.074 -2.497 6.252 1.00 2.31 52 ASN A O 20
ATOM 19525 N N . GLU A 1 5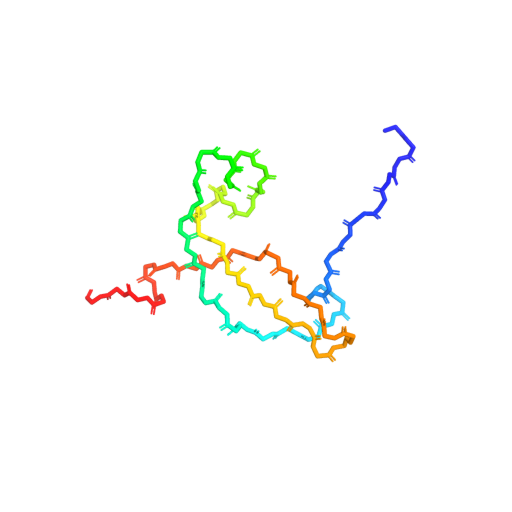3 ? -0.583 -3.324 4.266 1.00 41.33 53 GLU A N 20
ATOM 19526 C CA . GLU A 1 53 ? 0.653 -2.966 3.585 1.00 4.05 53 GLU A CA 20
ATOM 19527 C C . GLU A 1 53 ? 0.482 -1.681 2.783 1.00 61.35 53 GLU A C 20
ATOM 19528 O O . GLU A 1 53 ? -0.640 -1.244 2.522 1.00 75.32 53 GLU A O 20
ATOM 19540 N N . PHE A 1 54 ? 1.601 -1.084 2.395 1.00 62.12 54 PHE A N 20
ATOM 19541 C CA . PHE A 1 54 ? 1.583 0.149 1.620 1.00 52.31 54 PHE A CA 20
ATOM 19542 C C . PHE A 1 54 ? 1.918 -0.128 0.159 1.00 20.21 54 PHE A C 20
ATOM 19543 O O . PHE A 1 54 ? 3.087 -0.224 -0.213 1.00 71.11 54 PHE A O 20
ATOM 19560 N N . LYS A 1 55 ? 0.884 -0.258 -0.663 1.00 44.01 55 LYS A N 20
ATOM 19561 C CA . LYS A 1 55 ? 1.064 -0.528 -2.084 1.00 73.11 55 LYS A CA 20
ATOM 19562 C C . LYS A 1 55 ? 0.801 0.728 -2.909 1.00 63.12 55 LYS A C 20
ATOM 19563 O O . LYS A 1 55 ? 0.438 1.767 -2.366 1.00 60.32 55 LYS A O 20
ATOM 19582 N N . SER A 1 56 ? 0.985 0.624 -4.221 1.00 61.14 56 SER A N 20
ATOM 19583 C CA . SER A 1 56 ? 0.762 1.755 -5.116 1.00 14.20 56 SER A CA 20
ATOM 19584 C C . SER A 1 56 ? -0.356 1.441 -6.106 1.00 33.41 56 SER A C 20
ATOM 19585 O O . SER A 1 56 ? -0.418 0.339 -6.650 1.00 61.31 56 SER A O 20
ATOM 19593 N N . CYS A 1 57 ? -1.240 2.409 -6.338 1.00 64.24 57 CYS A N 20
ATOM 19594 C CA . CYS A 1 57 ? -2.348 2.204 -7.269 1.00 63.31 57 CYS A CA 20
ATOM 19595 C C . CYS A 1 57 ? -2.463 3.364 -8.252 1.00 53.51 57 CYS A C 20
ATOM 19596 O O . CYS A 1 57 ? -1.703 4.329 -8.181 1.00 2.13 57 CYS A O 20
ATOM 19603 N N . ARG A 1 58 ? -3.418 3.259 -9.167 1.00 31.41 58 ARG A N 20
ATOM 19604 C CA . ARG A 1 58 ? -3.634 4.298 -10.165 1.00 62.35 58 ARG A CA 20
ATOM 19605 C C . ARG A 1 58 ? -4.675 5.301 -9.682 1.00 33.04 58 ARG A C 20
ATOM 19606 O O . ARG A 1 58 ? -5.805 4.931 -9.363 1.00 54.43 58 ARG A O 20
ATOM 19627 N N . SER A 1 59 ? -4.287 6.570 -9.628 1.00 52.53 59 SER A N 20
ATOM 19628 C CA . SER A 1 59 ? -5.188 7.625 -9.179 1.00 74.44 59 SER A CA 20
ATOM 19629 C C . SER A 1 59 ? -5.929 8.252 -10.357 1.00 41.43 59 SER A C 20
ATOM 19630 O O . SER A 1 59 ? -7.008 8.823 -10.191 1.00 4.30 59 SER A O 20
ATOM 19638 N N . ALA A 1 60 ? -5.345 8.143 -11.547 1.00 3.34 60 ALA A N 20
ATOM 19639 C CA . ALA A 1 60 ? -5.950 8.701 -12.752 1.00 12.12 60 ALA A CA 20
ATOM 19640 C C . ALA A 1 60 ? -7.359 8.155 -12.974 1.00 72.42 60 ALA A C 20
ATOM 19641 O O . ALA A 1 60 ? -8.169 8.770 -13.665 1.00 55.10 60 ALA A O 20
ATOM 19648 N N . LEU A 1 61 ? -7.646 6.997 -12.385 1.00 70.34 61 LEU A N 20
ATOM 19649 C CA . LEU A 1 61 ? -8.958 6.376 -12.523 1.00 65.13 61 LEU A CA 20
ATOM 19650 C C . LEU A 1 61 ? -9.704 6.383 -11.193 1.00 65.11 61 LEU A C 20
ATOM 19651 O O . LEU A 1 61 ? -10.935 6.417 -11.162 1.00 12.32 61 LEU A O 20
ATOM 19667 N N . MET A 1 62 ? -8.953 6.349 -10.097 1.00 5.12 62 MET A N 20
ATOM 19668 C CA . MET A 1 62 ? -9.547 6.351 -8.767 1.00 74.32 62 MET A CA 20
ATOM 19669 C C . MET A 1 62 ? -10.084 7.734 -8.412 1.00 42.24 62 MET A C 20
ATOM 19670 O O . MET A 1 62 ? -11.277 7.901 -8.158 1.00 43.24 62 MET A O 20
ATOM 19684 N N . GLU A 1 63 ? -9.195 8.721 -8.396 1.00 3.04 63 GLU A N 20
ATOM 19685 C CA . GLU A 1 63 ? -9.578 10.090 -8.072 1.00 74.33 63 GLU A CA 20
ATOM 19686 C C . GLU A 1 63 ? -8.606 11.088 -8.692 1.00 21.00 63 GLU A C 20
ATOM 19687 O O . GLU A 1 63 ? -7.608 11.461 -8.076 1.00 12.42 63 GLU A O 20
ATOM 19699 N N . GLN A 1 64 ? -8.903 11.516 -9.915 1.00 63.01 64 GLN A N 20
ATOM 19700 C CA . GLN A 1 64 ? -8.055 12.470 -10.619 1.00 12.32 64 GLN A CA 20
ATOM 19701 C C . GLN A 1 64 ? -8.821 13.752 -10.930 1.00 51.11 64 GLN A C 20
ATOM 19702 O O . GLN A 1 64 ? -10.003 13.714 -11.267 1.00 44.52 64 GLN A O 20
ATOM 19716 N N . ARG A 1 65 ? -8.137 14.887 -10.815 1.00 1.31 65 ARG A N 20
ATOM 19717 C CA . ARG A 1 65 ? -8.752 16.181 -11.083 1.00 12.02 65 ARG A CA 20
ATOM 19718 C C . ARG A 1 65 ? -9.251 16.257 -12.523 1.00 24.24 65 ARG A C 20
ATOM 19719 O O . ARG A 1 65 ? -9.750 17.332 -12.919 1.00 37.68 65 ARG A O 20
#

Sequence (65 aa):
GSGMKEFPCWLVEEFVVAEECSPCSNFRAKTTPECGPTGYVEKITCSSSKRNEFKSCRSALMEQRGSGMKEFPCWLVEEFVVAEECSPCSNFRAKTTPECGPTGYVEKITCSSSKRNEFKSCRSALMEQRGSGMKEFPCWLVEEFVVAEECSPCSNFRAKTTPECGPTGYVEKITCSSSKRNEFKSCRSALMEQRGSGMKEFPCWLVEEFVVAEECSPCSNFRAKTTPECGPTGYVEKITCSSSKRNEFKSCRSALMEQRGSGMKEFPCWLVEEFVVAEECSPCSNFRAKTTPECGPTGYVEKITCSSSKRNEFKSCRSALMEQRGSGMKEFPCWLVEEFVVAEECSPCSNFRAKTTPECGPTGYVEKITCSSSKRNEFKSCRSALMEQRGSGMKEFPCWLVEEFVVAEECSPCSNFRAKTTPECGPTGYVEKITCSSSKRNEFKSCRSALMEQRGSGMKEFPCWLVEEFVVAEECSPCSNFRAKTTPECGPTGYVEKITCSSSKRNEFKSCRSALMEQRGSGMKEFPCWLVEEFVVAEECSPCSNFRAKTTPECGPTGYVEKITCSSSKRNEFKSCRSALMEQRGSGMKEFPCWLVEEFVVAEECSPCSNFRAKTTPECGPTGYVEKITCSSSKRNEFKSCRSALMEQRGSGMKEFPCWLVEEFVVAEECSPCSNFRAKTTPECGPTGYVEKITCSSSKRNEFKSCRSALMEQRGSGMKEFPCWLVEEFVVAEECSPCSNFRAKTTPECGPTGYVEKITCSSSKRNEFKSCRSALMEQRGSGMKEFPCWLVEEFVVAEECSPCSNFRAKTTPECGPTGYVEKITCSSSKRNEFKSCRSALMEQRGSGMKEFPCWLVEEFVVAEECSPCSNFRAKTTPECGPTGYVEKITCSSSKRNEFKSCRSALMEQRGSGMKEFPCWLVEEFVVAEECSPCSNFRAKTTPECGPTGYVEKITCSSSKRNEFKSCRSALMEQRGSGMKEFPCWLVEEFVVAEECSPCSNFRAKTTPECGPTGYVEKITCSSSKRNEFKSCRSALMEQRGSGMKEFPCWLVEEFVVAEECSPCSNFRAKTTPECGPTGYVEKITCSSSKRNEFKSCRSALMEQRGSGMKEFPCWLVEEFVVAEECSPCSNFRAKTTPECGPTGYVEKITCSSSKRNEFKSCRSALMEQRGSGMKEFPCWLVEEFVVAEECSPCSNFRAKTTPECGPTGYVEKITCSSSKRNEFKSCRSALMEQRGSGMKEFPCWLVEEFVVAEECSPCSNFRAKTTPECGPTGYVEKITCSSSKRNEFKSCRSALMEQR